Protein 1FC5 (pdb70)

Organism: Escherichia coli (strain K12) (NCBI:txid83333)

InterPro domains:
  IPR001453 MoaB/Mog domain [PF00994] (182-317)
  IPR001453 MoaB/Mog domain [SM00852] (181-318)
  IPR001453 MoaB/Mog domain [TIGR00177] (177-314)
  IPR005110 MoeA, N-terminal and linker domain [PF03453] (8-168)
  IPR005111 MoeA, C-terminal, domain IV [PF03454] (332-404)
  IPR008284 Molybdenum cofactor biosynthesis, conserved site [PS01079] (254-287)
  IPR036135 MoeA, N-terminal and linker domain superfamily [SSF63882] (7-177)
  IPR036425 MoaB/Mog-like domain superfamily [G3DSA:3.40.980.10] (26-328)
  IPR036425 MoaB/Mog-like domain superfamily [SSF53218] (178-321)
  IPR036688 MoeA, C-terminal, domain IV superfamily [G3DSA:2.40.340.10] (329-399)
  IPR036688 MoeA, C-terminal, domain IV superfamily [SSF63867] (328-407)
  IPR038987 Molybdopterin biosynthesis protein MoeA-like [PTHR10192] (6-404)
  IPR038987 Molybdopterin biosynthesis protein MoeA-like [cd00887] (13-391)

Structure (mmCIF, N/CA/C/O backbone):
data_1FC5
#
_entry.id   1FC5
#
_cell.length_a   76.640
_cell.length_b   101.850
_cell.length_c   103.440
_cell.angle_alpha   90.00
_cell.angle_beta   90.00
_cell.angle_gamma   90.00
#
_symmetry.space_group_name_H-M   'P 21 21 21'
#
loop_
_entity.id
_entity.type
_entity.pdbx_description
1 polymer 'MOLYBDOPTERIN BIOSYNTHESIS MOEA PROTEIN'
2 non-polymer 'MAGNESIUM ION'
3 water water
#
loop_
_atom_site.group_PDB
_atom_site.id
_atom_site.type_symbol
_atom_site.label_atom_id
_atom_site.label_alt_id
_atom_site.label_comp_id
_atom_site.label_asym_id
_atom_site.label_entity_id
_atom_site.label_seq_id
_atom_site.pdbx_PDB_ins_code
_atom_site.Cartn_x
_atom_site.Cartn_y
_atom_site.Cartn_z
_atom_site.occupancy
_atom_site.B_iso_or_equiv
_atom_site.auth_seq_id
_atom_site.auth_comp_id
_atom_site.auth_asym_id
_atom_site.auth_atom_id
_atom_site.pdbx_PDB_model_num
ATOM 1 N N . THR A 1 5 ? -4.678 18.544 15.980 1.00 35.76 5 THR A N 1
ATOM 2 C CA . THR A 1 5 ? -5.018 19.453 17.100 1.00 34.58 5 THR A CA 1
ATOM 3 C C . THR A 1 5 ? -5.138 20.888 16.578 1.00 33.73 5 THR A C 1
ATOM 4 O O . THR A 1 5 ? -5.634 21.086 15.455 1.00 32.53 5 THR A O 1
ATOM 8 N N . GLY A 1 6 ? -4.696 21.876 17.363 1.00 32.22 6 GLY A N 1
ATOM 9 C CA . GLY A 1 6 ? -4.796 23.274 16.942 1.00 31.38 6 GLY A CA 1
ATOM 10 C C . GLY A 1 6 ? -3.594 24.167 17.255 1.00 30.10 6 GLY A C 1
ATOM 11 O O . GLY A 1 6 ? -2.746 23.815 18.074 1.00 31.33 6 GLY A O 1
ATOM 12 N N . LEU A 1 7 ? -3.528 25.334 16.612 1.00 28.92 7 LEU A N 1
ATOM 13 C CA . LEU A 1 7 ? -2.415 26.267 16.798 1.00 26.17 7 LEU A CA 1
ATOM 14 C C . LEU A 1 7 ? -2.701 27.492 17.683 1.00 25.92 7 LEU A C 1
ATOM 15 O O . LEU A 1 7 ? -3.717 28.182 17.519 1.00 24.43 7 LEU A O 1
ATOM 28 N N . SER A 1 9 ? -2.448 31.204 19.164 1.00 22.78 9 SER A N 1
ATOM 29 C CA . SER A 1 9 ? -2.267 32.540 18.614 1.00 24.34 9 SER A CA 1
ATOM 30 C C . SER A 1 9 ? -1.049 33.230 19.231 1.00 22.53 9 SER A C 1
ATOM 31 O O . SER A 1 9 ? -0.657 32.936 20.360 1.00 20.42 9 SER A O 1
ATOM 34 N N . LEU A 1 10 ? -0.459 34.156 18.484 1.00 22.54 10 LEU A N 1
ATOM 35 C CA . LEU A 1 10 ? 0.714 34.873 18.967 1.00 24.14 10 LEU A CA 1
ATOM 36 C C . LEU A 1 10 ? 0.444 35.789 20.165 1.00 24.32 10 LEU A C 1
ATOM 37 O O . LEU A 1 10 ? 1.212 35.773 21.131 1.00 23.13 10 LEU A O 1
ATOM 42 N N . ASP A 1 11 ? -0.624 36.586 20.125 1.00 24.87 11 ASP A N 1
ATOM 43 C CA . ASP A 1 11 ? -0.882 37.460 21.265 1.00 26.01 11 ASP A CA 1
ATOM 44 C C . ASP A 1 11 ? -1.263 36.647 22.491 1.00 25.52 11 ASP A C 1
ATOM 45 O O . ASP A 1 11 ? -1.038 37.077 23.622 1.00 25.62 11 ASP A O 1
ATOM 50 N N . THR A 1 12 ? -1.833 35.468 22.266 1.00 24.69 12 THR A N 1
ATOM 51 C CA . THR A 1 12 ? -2.200 34.595 23.368 1.00 23.96 12 THR A CA 1
ATOM 52 C C . THR A 1 12 ? -0.915 34.122 24.044 1.00 22.78 12 THR A C 1
ATOM 53 O O . THR A 1 12 ? -0.760 34.242 25.256 1.00 22.52 12 THR A O 1
ATOM 57 N N . ALA A 1 13 ? 0.001 33.583 23.248 1.00 20.75 13 ALA A N 1
ATOM 58 C CA . ALA A 1 13 ? 1.280 33.110 23.767 1.00 21.26 13 ALA A CA 1
ATOM 59 C C . ALA A 1 13 ? 2.014 34.224 24.515 1.00 21.18 13 ALA A C 1
ATOM 60 O O . ALA A 1 13 ? 2.567 34.010 25.597 1.00 22.18 13 ALA A O 1
ATOM 62 N N . LEU A 1 14 ? 2.002 35.417 23.930 1.00 21.21 14 LEU A N 1
ATOM 63 C CA . LEU A 1 14 ? 2.665 36.578 24.508 1.00 22.97 14 LEU A CA 1
ATOM 64 C C . LEU A 1 14 ? 2.042 36.992 25.850 1.00 24.53 14 LEU A C 1
ATOM 65 O O . LEU A 1 14 ? 2.735 37.067 26.873 1.00 24.74 14 LEU A O 1
ATOM 70 N N . ASN A 1 15 ? 0.738 37.261 25.848 1.00 25.20 15 ASN A N 1
ATOM 71 C CA . ASN A 1 15 ? 0.058 37.667 27.072 1.00 25.77 15 ASN A CA 1
ATOM 72 C C . ASN A 1 15 ? 0.284 36.644 28.187 1.00 25.72 15 ASN A C 1
ATOM 73 O O . ASN A 1 15 ? 0.487 37.002 29.345 1.00 24.60 15 ASN A O 1
ATOM 78 N N . GLU A 1 16 ? 0.257 35.367 27.821 1.00 27.72 16 GLU A N 1
ATOM 79 C CA . GLU A 1 16 ? 0.457 34.279 28.767 1.00 29.07 16 GLU A CA 1
ATOM 80 C C . GLU A 1 16 ? 1.829 34.376 29.434 1.00 29.70 16 GLU A C 1
ATOM 81 O O . GLU A 1 16 ? 1.953 34.244 30.658 1.00 30.57 16 GLU A O 1
ATOM 95 N N . LEU A 1 18 ? 3.924 37.063 29.656 1.00 25.32 18 LEU A N 1
ATOM 96 C CA . LEU A 1 18 ? 4.044 38.284 30.456 1.00 25.14 18 LEU A CA 1
ATOM 97 C C . LEU A 1 18 ? 3.336 38.294 31.815 1.00 25.48 18 LEU A C 1
ATOM 98 O O . LEU A 1 18 ? 3.811 38.926 32.763 1.00 25.38 18 LEU A O 1
ATOM 103 N N . SER A 1 19 ? 2.206 37.604 31.916 1.00 25.12 19 SER A N 1
ATOM 104 C CA . SER A 1 19 ? 1.457 37.571 33.169 1.00 24.15 19 SER A CA 1
ATOM 105 C C . SER A 1 19 ? 2.192 36.819 34.267 1.00 23.78 19 SER A C 1
ATOM 106 O O . SER A 1 19 ? 1.895 36.970 35.446 1.00 23.41 19 SER A O 1
ATOM 109 N N . ARG A 1 20 ? 3.164 36.015 33.872 1.00 24.96 20 ARG A N 1
ATOM 110 C CA . ARG A 1 20 ? 3.900 35.196 34.816 1.00 25.39 20 ARG A CA 1
ATOM 111 C C . ARG A 1 20 ? 5.108 35.836 35.472 1.00 25.16 20 ARG A C 1
ATOM 112 O O . ARG A 1 20 ? 5.541 35.387 36.536 1.00 26.96 20 ARG A O 1
ATOM 120 N N . VAL A 1 21 ? 5.648 36.883 34.858 1.00 24.41 21 VAL A N 1
ATOM 121 C CA . VAL A 1 21 ? 6.850 37.518 35.375 1.00 24.26 21 VAL A CA 1
ATOM 122 C C . VAL A 1 21 ? 6.671 38.778 36.226 1.00 24.47 21 VAL A C 1
ATOM 123 O O . VAL A 1 21 ? 5.619 39.423 36.204 1.00 25.73 21 VAL A O 1
ATOM 127 N N . THR A 1 22 ? 7.720 39.106 36.982 1.00 23.35 22 THR A N 1
ATOM 128 C CA . THR A 1 22 ? 7.742 40.294 37.832 1.00 23.11 22 THR A CA 1
ATOM 129 C C . THR A 1 22 ? 8.930 41.165 37.408 1.00 22.27 22 THR A C 1
ATOM 130 O O . THR A 1 22 ? 10.028 40.660 37.165 1.00 21.68 22 THR A O 1
ATOM 134 N N . PRO A 1 23 ? 8.723 42.482 37.288 1.00 21.74 23 PRO A N 1
ATOM 135 C CA . PRO A 1 23 ? 9.875 43.303 36.889 1.00 21.73 23 PRO A CA 1
ATOM 136 C C . PRO A 1 23 ? 10.882 43.499 38.021 1.00 23.00 23 PRO A C 1
ATOM 137 O O . PRO A 1 23 ? 10.504 43.715 39.168 1.00 24.95 23 PRO A O 1
ATOM 141 N N . LEU A 1 24 ? 12.169 43.415 37.690 1.00 22.21 24 LEU A N 1
ATOM 142 C CA . LEU A 1 24 ? 13.239 43.578 38.673 1.00 20.42 24 LEU A CA 1
ATOM 143 C C . LEU A 1 24 ? 13.124 44.888 39.450 1.00 19.44 24 LEU A C 1
ATOM 144 O O . LEU A 1 24 ? 12.547 45.857 38.960 1.00 19.65 24 LEU A O 1
ATOM 149 N N . THR A 1 25 ? 13.690 44.913 40.654 1.00 17.11 25 THR A N 1
ATOM 150 C CA . THR A 1 25 ? 13.656 46.115 41.481 1.00 17.97 25 THR A CA 1
ATOM 151 C C . THR A 1 25 ? 15.049 46.559 41.928 1.00 16.24 25 THR A C 1
ATOM 152 O O . THR A 1 25 ? 15.216 47.678 42.401 1.00 16.76 25 THR A O 1
ATOM 156 N N . ALA A 1 26 ? 16.044 45.690 41.785 1.00 16.33 26 ALA A N 1
ATOM 157 C CA . ALA A 1 26 ? 17.406 46.037 42.182 1.00 16.90 26 ALA A CA 1
ATOM 158 C C . ALA A 1 26 ? 17.922 47.182 41.304 1.00 16.81 26 ALA A C 1
ATOM 159 O O . ALA A 1 26 ? 17.827 47.132 40.082 1.00 15.32 26 ALA A O 1
ATOM 161 N N . GLN A 1 27 ? 18.470 48.210 41.942 1.00 18.01 27 GLN A N 1
ATOM 162 C CA . GLN A 1 27 ? 18.961 49.390 41.238 1.00 19.20 27 GLN A CA 1
ATOM 163 C C . GLN A 1 27 ? 20.441 49.675 41.453 1.00 19.37 27 GLN A C 1
ATOM 164 O O . GLN A 1 27 ? 21.119 48.964 42.192 1.00 20.33 27 GLN A O 1
ATOM 170 N N . GLU A 1 28 ? 20.920 50.723 40.781 1.00 18.54 28 GLU A N 1
ATOM 171 C CA . GLU A 1 28 ? 22.297 51.193 40.877 1.00 18.95 28 GLU A CA 1
ATOM 172 C C . GLU A 1 28 ? 22.294 52.640 40.371 1.00 18.51 28 GLU A C 1
ATOM 173 O O . GLU A 1 28 ? 21.568 52.969 39.437 1.00 19.15 28 GLU A O 1
ATOM 179 N N . THR A 1 29 ? 23.093 53.505 40.989 1.00 17.49 29 THR A N 1
ATOM 180 C CA . THR A 1 29 ? 23.132 54.909 40.602 1.00 17.31 29 THR A CA 1
ATOM 181 C C . THR A 1 29 ? 24.306 55.240 39.682 1.00 17.98 29 THR A C 1
ATOM 182 O O . THR A 1 29 ? 25.456 54.938 39.997 1.00 17.49 29 THR A O 1
ATOM 186 N N . LEU A 1 30 ? 24.007 55.883 38.553 1.00 17.21 30 LEU A N 1
ATOM 187 C CA . LEU A 1 30 ? 25.030 56.218 37.568 1.00 16.55 30 LEU A CA 1
ATOM 188 C C . LEU A 1 30 ? 24.930 57.623 36.996 1.00 16.10 30 LEU A C 1
ATOM 189 O O . LEU A 1 30 ? 23.837 58.157 36.836 1.00 13.83 30 LEU A O 1
ATOM 194 N N . PRO A 1 31 ? 26.082 58.231 36.665 1.00 14.55 31 PRO A N 1
ATOM 195 C CA . PRO A 1 31 ? 26.108 59.577 36.092 1.00 14.72 31 PRO A CA 1
ATOM 196 C C . PRO A 1 31 ? 25.321 59.565 34.782 1.00 14.86 31 PRO A C 1
ATOM 197 O O . PRO A 1 31 ? 25.227 58.534 34.126 1.00 16.82 31 PRO A O 1
ATOM 201 N N . LEU A 1 32 ? 24.755 60.708 34.413 1.00 14.54 32 LEU A N 1
ATOM 202 C CA . LEU A 1 32 ? 23.927 60.821 33.211 1.00 13.33 32 LEU A CA 1
ATOM 203 C C . LEU A 1 32 ? 24.521 60.330 31.888 1.00 13.51 32 LEU A C 1
ATOM 204 O O . LEU A 1 32 ? 23.846 59.638 31.127 1.00 13.12 32 LEU A O 1
ATOM 209 N N . VAL A 1 33 ? 25.773 60.682 31.612 1.00 11.95 33 VAL A N 1
ATOM 210 C CA . VAL A 1 33 ? 26.411 60.277 30.366 1.00 12.83 33 VAL A CA 1
ATOM 211 C C . VAL A 1 33 ? 26.455 58.756 30.176 1.00 13.23 33 VAL A C 1
ATOM 212 O O . VAL A 1 33 ? 26.616 58.279 29.065 1.00 13.41 33 VAL A O 1
ATOM 216 N N . GLN A 1 34 ? 26.299 58.003 31.261 1.00 13.69 34 GLN A N 1
ATOM 217 C CA . GLN A 1 34 ? 26.322 56.543 31.196 1.00 15.29 34 GLN A CA 1
ATOM 218 C C . GLN A 1 34 ? 24.914 55.929 31.139 1.00 15.36 34 GLN A C 1
ATOM 219 O O . GLN A 1 34 ? 24.777 54.707 31.094 1.00 16.09 34 GLN A O 1
ATOM 225 N N . CYS A 1 35 ? 23.875 56.759 31.106 1.00 13.60 35 CYS A N 1
ATOM 226 C CA . CYS A 1 35 ? 22.508 56.234 31.116 1.00 14.04 35 CYS A CA 1
ATOM 227 C C . CYS A 1 35 ? 21.704 55.980 29.828 1.00 13.30 35 CYS A C 1
ATOM 228 O O . CYS A 1 35 ? 20.539 55.612 29.924 1.00 14.64 35 CYS A O 1
ATOM 231 N N . PHE A 1 36 ? 22.270 56.144 28.635 1.00 13.23 36 PHE A N 1
ATOM 232 C CA . PHE A 1 36 ? 21.449 55.912 27.439 1.00 12.43 36 PHE A CA 1
ATOM 233 C C . PHE A 1 36 ? 20.803 54.528 27.418 1.00 12.92 36 PHE A C 1
ATOM 234 O O . PHE A 1 36 ? 21.489 53.510 27.477 1.00 14.90 36 PHE A O 1
ATOM 242 N N . GLY A 1 37 ? 19.478 54.501 27.330 1.00 13.63 37 GLY A N 1
ATOM 243 C CA . GLY A 1 37 ? 18.754 53.236 27.288 1.00 14.35 37 GLY A CA 1
ATOM 244 C C . GLY A 1 37 ? 18.446 52.560 28.617 1.00 13.98 37 GLY A C 1
ATOM 245 O O . GLY A 1 37 ? 17.763 51.538 28.645 1.00 15.58 37 GLY A O 1
ATOM 246 N N . ARG A 1 38 ? 18.944 53.110 29.721 1.00 15.27 38 ARG A N 1
ATOM 247 C CA . ARG A 1 38 ? 18.688 52.527 31.042 1.00 14.16 38 ARG A CA 1
ATOM 248 C C . ARG A 1 38 ? 17.307 52.957 31.566 1.00 13.52 38 ARG A C 1
ATOM 249 O O . ARG A 1 38 ? 16.782 53.995 31.163 1.00 13.57 38 ARG A O 1
ATOM 257 N N . ILE A 1 39 ? 16.728 52.158 32.460 1.00 15.00 39 ILE A N 1
ATOM 258 C CA . ILE A 1 39 ? 15.394 52.426 33.018 1.00 13.43 39 ILE A CA 1
ATOM 259 C C . ILE A 1 39 ? 15.380 53.083 34.422 1.00 15.12 39 ILE A C 1
ATOM 260 O O . ILE A 1 39 ? 15.962 52.553 35.365 1.00 15.09 39 ILE A O 1
ATOM 265 N N . LEU A 1 40 ? 14.698 54.224 34.551 1.00 15.21 40 LEU A N 1
ATOM 266 C CA . LEU A 1 40 ? 14.601 54.938 35.828 1.00 16.05 40 LEU A CA 1
ATOM 267 C C . LEU A 1 40 ? 13.966 54.081 36.918 1.00 16.55 40 LEU A C 1
ATOM 268 O O . LEU A 1 40 ? 12.860 53.571 36.740 1.00 15.06 40 LEU A O 1
ATOM 273 N N . ALA A 1 41 ? 14.654 53.944 38.048 1.00 15.43 41 ALA A N 1
ATOM 274 C CA . ALA A 1 41 ? 14.140 53.138 39.158 1.00 18.96 41 ALA A CA 1
ATOM 275 C C . ALA A 1 41 ? 13.140 53.875 40.048 1.00 19.52 41 ALA A C 1
ATOM 276 O O . ALA A 1 41 ? 12.360 53.242 40.748 1.00 21.28 41 ALA A O 1
ATOM 278 N N . SER A 1 42 ? 13.170 55.205 40.024 1.00 20.90 42 SER A N 1
ATOM 279 C CA . SER A 1 42 ? 12.265 56.021 40.840 1.00 22.25 42 SER A CA 1
ATOM 280 C C . SER A 1 42 ? 11.933 57.317 40.107 1.00 22.23 42 SER A C 1
ATOM 281 O O . SER A 1 42 ? 12.632 57.696 39.163 1.00 21.69 42 SER A O 1
ATOM 284 N N . ASP A 1 43 ? 10.882 58.006 40.544 1.00 21.41 43 ASP A N 1
ATOM 285 C CA . ASP A 1 43 ? 10.506 59.263 39.902 1.00 22.12 43 ASP A CA 1
ATOM 286 C C . ASP A 1 43 ? 11.597 60.318 40.092 1.00 21.09 43 ASP A C 1
ATOM 287 O O . ASP A 1 43 ? 12.268 60.364 41.128 1.00 20.49 43 ASP A O 1
ATOM 292 N N . VAL A 1 44 ? 11.774 61.163 39.084 1.00 20.27 44 VAL A N 1
ATOM 293 C CA . VAL A 1 44 ? 12.727 62.263 39.176 1.00 18.79 44 VAL A CA 1
ATOM 294 C C . VAL A 1 44 ? 11.885 63.509 39.492 1.00 17.82 44 VAL A C 1
ATOM 295 O O . VAL A 1 44 ? 11.083 63.940 38.671 1.00 16.47 44 VAL A O 1
ATOM 299 N N . VAL A 1 45 ? 12.046 64.049 40.697 1.00 18.26 45 VAL A N 1
ATOM 300 C CA . VAL A 1 45 ? 11.313 65.241 41.135 1.00 19.48 45 VAL A CA 1
ATOM 301 C C . VAL A 1 45 ? 12.280 66.411 41.210 1.00 19.57 45 VAL A C 1
ATOM 302 O O . VAL A 1 45 ? 13.316 66.328 41.863 1.00 21.24 45 VAL A O 1
ATOM 306 N N . SER A 1 46 ? 11.928 67.507 40.555 1.00 18.73 46 SER A N 1
ATOM 307 C CA . SER A 1 46 ? 12.785 68.681 40.513 1.00 17.24 46 SER A CA 1
ATOM 308 C C . SER A 1 46 ? 12.989 69.436 41.819 1.00 17.40 46 SER A C 1
ATOM 309 O O . SER A 1 46 ? 12.035 69.785 42.512 1.00 16.33 46 SER A O 1
ATOM 312 N N . PRO A 1 47 ? 14.255 69.709 42.163 1.00 17.70 47 PRO A N 1
ATOM 313 C CA . PRO A 1 47 ? 14.562 70.445 43.392 1.00 17.60 47 PRO A CA 1
ATOM 314 C C . PRO A 1 47 ? 14.545 71.967 43.131 1.00 16.39 47 PRO A C 1
ATOM 315 O O . PRO A 1 47 ? 14.586 72.757 44.070 1.00 15.69 47 PRO A O 1
ATOM 319 N N . LEU A 1 48 ? 14.466 72.363 41.858 1.00 16.43 48 LEU A N 1
ATOM 320 C CA . LEU A 1 48 ? 14.474 73.783 41.483 1.00 17.72 48 LEU A CA 1
ATOM 321 C C . LEU A 1 48 ? 13.407 74.195 40.479 1.00 17.28 48 LEU A C 1
ATOM 322 O O . LEU A 1 48 ? 12.799 73.356 39.813 1.00 17.61 48 LEU A O 1
ATOM 327 N N . ASP A 1 49 ? 13.188 75.502 40.376 1.00 17.10 49 ASP A N 1
ATOM 328 C CA . ASP A 1 49 ? 12.242 76.047 39.405 1.00 17.14 49 ASP A CA 1
ATOM 329 C C . ASP A 1 49 ? 13.003 76.267 38.095 1.00 15.43 49 ASP A C 1
ATOM 330 O O . ASP A 1 49 ? 14.177 76.650 38.103 1.00 13.11 49 ASP A O 1
ATOM 335 N N . VAL A 1 50 ? 12.333 76.025 36.978 1.00 14.90 50 VAL A N 1
ATOM 336 C CA . VAL A 1 50 ? 12.952 76.222 35.677 1.00 15.91 50 VAL A CA 1
ATOM 337 C C . VAL A 1 50 ? 12.070 77.077 34.758 1.00 15.20 50 VAL A C 1
ATOM 338 O O . VAL A 1 50 ? 10.931 76.715 34.449 1.00 11.08 50 VAL A O 1
ATOM 342 N N . PRO A 1 51 ? 12.591 78.243 34.329 1.00 15.07 51 PRO A N 1
ATOM 343 C CA . PRO A 1 51 ? 13.924 78.729 34.694 1.00 14.84 51 PRO A CA 1
ATOM 344 C C . PRO A 1 51 ? 14.004 79.179 36.149 1.00 15.55 51 PRO A C 1
ATOM 345 O O . PRO A 1 51 ? 12.978 79.353 36.812 1.00 15.82 51 PRO A O 1
ATOM 349 N N . GLY A 1 52 ? 15.229 79.359 36.632 1.00 15.15 52 GLY A N 1
ATOM 350 C CA . GLY A 1 52 ? 15.449 79.767 38.006 1.00 16.13 52 GLY A CA 1
ATOM 351 C C . GLY A 1 52 ? 15.239 81.239 38.321 1.00 16.76 52 GLY A C 1
ATOM 352 O O . GLY A 1 52 ? 15.285 81.620 39.487 1.00 17.40 52 GLY A O 1
ATOM 353 N N . PHE A 1 53 ? 15.022 82.063 37.298 1.00 16.71 53 PHE A N 1
ATOM 354 C CA . PHE A 1 53 ? 14.807 83.498 37.491 1.00 15.62 53 PHE A CA 1
ATOM 355 C C . PHE A 1 53 ? 14.300 84.179 36.217 1.00 15.46 53 PHE A C 1
ATOM 356 O O . PHE A 1 53 ? 14.530 83.692 35.111 1.00 15.79 53 PHE A O 1
ATOM 364 N N . ASP A 1 54 ? 13.599 85.299 36.388 1.00 15.47 54 ASP A N 1
ATOM 365 C CA . ASP A 1 54 ? 13.063 86.074 35.271 1.00 17.56 54 ASP A CA 1
ATOM 366 C C . ASP A 1 54 ? 14.207 86.527 34.365 1.00 18.61 54 ASP A C 1
ATOM 367 O O . ASP A 1 54 ? 15.077 87.285 34.798 1.00 19.54 54 ASP A O 1
ATOM 372 N N . ASN A 1 55 ? 14.209 86.078 33.111 1.00 18.79 55 ASN A N 1
ATOM 373 C CA . ASN A 1 55 ? 15.279 86.450 32.189 1.00 19.16 55 ASN A CA 1
ATOM 374 C C . ASN A 1 55 ? 14.790 86.958 30.831 1.00 20.68 55 ASN A C 1
ATOM 375 O O . ASN A 1 55 ? 13.612 86.840 30.494 1.00 19.47 55 ASN A O 1
ATOM 380 N N . SER A 1 56 ? 15.710 87.528 30.057 1.00 19.76 56 SER A N 1
ATOM 381 C CA . SER A 1 56 ? 15.370 88.058 28.746 1.00 21.81 56 SER A CA 1
ATOM 382 C C . SER A 1 56 ? 15.338 86.976 27.668 1.00 21.84 56 SER A C 1
ATOM 383 O O . SER A 1 56 ? 16.183 86.090 27.645 1.00 21.02 56 SER A O 1
ATOM 386 N N . ALA A 1 57 ? 14.359 87.055 26.777 1.00 23.73 57 ALA A N 1
ATOM 387 C CA . ALA A 1 57 ? 14.240 86.083 25.688 1.00 27.45 57 ALA A CA 1
ATOM 388 C C . ALA A 1 57 ? 14.840 86.628 24.395 1.00 29.95 57 ALA A C 1
ATOM 389 O O . ALA A 1 57 ? 15.035 85.882 23.431 1.00 30.48 57 ALA A O 1
ATOM 399 N N . ASP A 1 59 ? 17.512 89.950 22.463 1.00 33.74 59 ASP A N 1
ATOM 400 C CA . ASP A 1 59 ? 18.577 90.925 22.579 1.00 32.19 59 ASP A CA 1
ATOM 401 C C . ASP A 1 59 ? 17.820 92.225 22.423 1.00 30.81 59 ASP A C 1
ATOM 402 O O . ASP A 1 59 ? 16.975 92.346 21.538 1.00 31.27 59 ASP A O 1
ATOM 407 N N . GLY A 1 60 ? 18.093 93.185 23.298 1.00 28.69 60 GLY A N 1
ATOM 408 C CA . GLY A 1 60 ? 17.400 94.452 23.217 1.00 25.62 60 GLY A CA 1
ATOM 409 C C . GLY A 1 60 ? 17.658 95.357 24.400 1.00 23.47 60 GLY A C 1
ATOM 410 O O . GLY A 1 60 ? 18.782 95.454 24.892 1.00 22.52 60 GLY A O 1
ATOM 411 N N . TYR A 1 61 ? 16.607 96.030 24.842 1.00 21.70 61 TYR A N 1
ATOM 412 C CA . TYR A 1 61 ? 16.696 96.951 25.960 1.00 23.11 61 TYR A CA 1
ATOM 413 C C . TYR A 1 61 ? 15.576 96.657 26.923 1.00 21.94 61 TYR A C 1
ATOM 414 O O . TYR A 1 61 ? 14.457 96.378 26.498 1.00 21.76 61 TYR A O 1
ATOM 423 N N . ALA A 1 62 ? 15.895 96.725 28.213 1.00 21.27 62 ALA A N 1
ATOM 424 C CA . ALA A 1 62 ? 14.932 96.502 29.279 1.00 20.15 62 ALA A CA 1
ATOM 425 C C . ALA A 1 62 ? 14.460 97.873 29.743 1.00 21.81 62 ALA A C 1
ATOM 426 O O . ALA A 1 62 ? 15.272 98.795 29.905 1.00 19.69 62 ALA A O 1
ATOM 428 N N . VAL A 1 63 ? 13.157 98.010 29.976 1.00 22.35 63 VAL A N 1
ATOM 429 C CA . VAL A 1 63 ? 12.607 99.295 30.389 1.00 23.93 63 VAL A CA 1
ATOM 430 C C . VAL A 1 63 ? 11.443 99.219 31.368 1.00 25.22 63 VAL A C 1
ATOM 431 O O . VAL A 1 63 ? 10.928 98.141 31.658 1.00 25.35 63 VAL A O 1
ATOM 435 N N . ARG A 1 64 ? 11.040 100.389 31.865 1.00 26.55 64 ARG A N 1
ATOM 436 C CA . ARG A 1 64 ? 9.901 100.523 32.773 1.00 28.50 64 ARG A CA 1
ATOM 437 C C . ARG A 1 64 ? 8.801 101.193 31.934 1.00 30.29 64 ARG A C 1
ATOM 438 O O . ARG A 1 64 ? 9.066 102.171 31.227 1.00 30.91 64 ARG A O 1
ATOM 446 N N . LEU A 1 65 ? 7.573 100.680 32.007 1.00 32.34 65 LEU A N 1
ATOM 447 C CA . LEU A 1 65 ? 6.467 101.235 31.216 1.00 32.20 65 LEU A CA 1
ATOM 448 C C . LEU A 1 65 ? 6.265 102.740 31.365 1.00 32.46 65 LEU A C 1
ATOM 449 O O . LEU A 1 65 ? 5.986 103.438 30.387 1.00 31.59 65 LEU A O 1
ATOM 454 N N . ALA A 1 66 ? 6.396 103.242 32.588 1.00 33.20 66 ALA A N 1
ATOM 455 C CA . ALA A 1 66 ? 6.236 104.673 32.829 1.00 33.31 66 ALA A CA 1
ATOM 456 C C . ALA A 1 66 ? 7.281 105.507 32.073 1.00 33.75 66 ALA A C 1
ATOM 457 O O . ALA A 1 66 ? 7.072 106.707 31.838 1.00 34.32 66 ALA A O 1
ATOM 459 N N . ASP A 1 67 ? 8.406 104.888 31.701 1.00 32.47 67 ASP A N 1
ATOM 460 C CA . ASP A 1 67 ? 9.457 105.621 30.989 1.00 31.18 67 ASP A CA 1
ATOM 461 C C . ASP A 1 67 ? 9.175 105.722 29.496 1.00 31.90 67 ASP A C 1
ATOM 462 O O . ASP A 1 67 ? 9.555 106.710 28.851 1.00 31.79 67 ASP A O 1
ATOM 467 N N . ILE A 1 68 ? 8.516 104.702 28.945 1.00 31.65 68 ILE A N 1
ATOM 468 C CA . ILE A 1 68 ? 8.170 104.698 27.525 1.00 33.38 68 ILE A CA 1
ATOM 469 C C . ILE A 1 68 ? 7.154 105.822 27.268 1.00 34.31 68 ILE A C 1
ATOM 470 O O . ILE A 1 68 ? 7.305 106.615 26.340 1.00 34.62 68 ILE A O 1
ATOM 475 N N . ALA A 1 69 ? 6.137 105.890 28.122 1.00 35.70 69 ALA A N 1
AT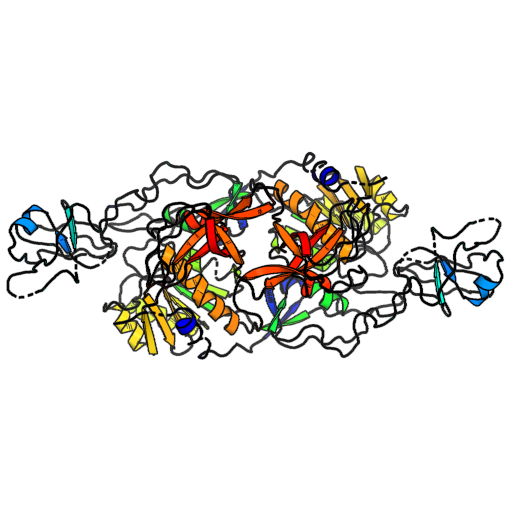OM 476 C CA . ALA A 1 69 ? 5.067 106.886 28.027 1.00 36.83 69 ALA A CA 1
ATOM 477 C C . ALA A 1 69 ? 5.505 108.340 27.778 1.00 37.54 69 ALA A C 1
ATOM 478 O O . ALA A 1 69 ? 4.727 109.135 27.237 1.00 38.53 69 ALA A O 1
ATOM 480 N N . SER A 1 70 ? 6.726 108.700 28.170 1.00 37.18 70 SER A N 1
ATOM 481 C CA . SER A 1 70 ? 7.202 110.072 27.968 1.00 36.66 70 SER A CA 1
ATOM 482 C C . SER A 1 70 ? 7.388 110.448 26.496 1.00 36.44 70 SER A C 1
ATOM 483 O O . SER A 1 70 ? 7.284 111.617 26.125 1.00 37.85 70 SER A O 1
ATOM 486 N N . GLY A 1 71 ? 7.671 109.464 25.653 1.00 36.49 71 GLY A N 1
ATOM 487 C CA . GLY A 1 71 ? 7.882 109.766 24.249 1.00 35.77 71 GLY A CA 1
ATOM 488 C C . GLY A 1 71 ? 9.289 110.292 24.009 1.00 35.89 71 GLY A C 1
ATOM 489 O O . GLY A 1 71 ? 9.718 110.443 22.858 1.00 35.33 71 GLY A O 1
ATOM 490 N N . GLN A 1 72 ? 10.010 110.546 25.105 1.00 35.78 72 GLN A N 1
ATOM 491 C CA . GLN A 1 72 ? 11.383 111.060 25.074 1.00 34.96 72 GLN A CA 1
ATOM 492 C C . GLN A 1 72 ? 12.449 109.950 25.182 1.00 34.68 72 GLN A C 1
ATOM 493 O O . GLN A 1 72 ? 12.271 108.975 25.936 1.00 33.99 72 GLN A O 1
ATOM 499 N N . PRO A 1 73 ? 13.600 110.131 24.481 1.00 33.61 73 PRO A N 1
ATOM 500 C CA . PRO A 1 73 ? 14.769 109.231 24.396 1.00 31.67 73 PRO A CA 1
ATOM 501 C C . PRO A 1 73 ? 15.387 108.860 25.747 1.00 30.54 73 PRO A C 1
ATOM 502 O O . PRO A 1 73 ? 15.711 109.736 26.552 1.00 32.15 73 PRO A O 1
ATOM 506 N N . LEU A 1 74 ? 15.565 107.561 25.981 1.00 28.30 74 LEU A N 1
ATOM 507 C CA . LEU A 1 74 ? 16.125 107.071 27.241 1.00 26.20 74 LEU A CA 1
ATOM 508 C C . LEU A 1 74 ? 17.585 106.615 27.117 1.00 24.12 74 LEU A C 1
ATOM 509 O O . LEU A 1 74 ? 17.891 105.649 26.419 1.00 23.90 74 LEU A O 1
ATOM 514 N N . PRO A 1 75 ? 18.505 107.300 27.805 1.00 23.05 75 PRO A N 1
ATOM 515 C CA . PRO A 1 75 ? 19.904 106.881 27.706 1.00 23.04 75 PRO A CA 1
ATOM 516 C C . PRO A 1 75 ? 20.181 105.540 28.406 1.00 22.57 75 PRO A C 1
ATOM 517 O O . PRO A 1 75 ? 19.528 105.191 29.393 1.00 21.78 75 PRO A O 1
ATOM 521 N N . VAL A 1 76 ? 21.156 104.803 27.879 1.00 21.85 76 VAL A N 1
ATOM 522 C CA . VAL A 1 76 ? 21.554 103.499 28.410 1.00 21.01 76 VAL A CA 1
ATOM 523 C C . VAL A 1 76 ? 22.395 103.612 29.682 1.00 20.62 76 VAL A C 1
ATOM 524 O O . VAL A 1 76 ? 23.571 103.957 29.621 1.00 20.75 76 VAL A O 1
ATOM 528 N N . ALA A 1 77 ? 21.795 103.310 30.827 1.00 18.93 77 ALA A N 1
ATOM 529 C CA . ALA A 1 77 ? 22.512 103.371 32.099 1.00 19.67 77 ALA A CA 1
ATOM 530 C C . ALA A 1 77 ? 23.565 102.263 32.228 1.00 20.69 77 ALA A C 1
ATOM 531 O O . ALA A 1 77 ? 24.532 102.404 32.986 1.00 20.23 77 ALA A O 1
ATOM 533 N N . GLY A 1 78 ? 23.366 101.167 31.499 1.00 20.77 78 GLY A N 1
ATOM 534 C CA . GLY A 1 78 ? 24.296 100.054 31.546 1.00 21.12 78 GLY A CA 1
ATOM 535 C C . GLY A 1 78 ? 23.863 98.907 30.653 1.00 21.14 78 GLY A C 1
ATOM 536 O O . GLY A 1 78 ? 22.845 99.000 29.970 1.00 20.22 78 GLY A O 1
ATOM 537 N N . LYS A 1 79 ? 24.638 97.824 30.653 1.00 22.40 79 LYS A N 1
ATOM 538 C CA . LYS A 1 79 ? 24.324 96.650 29.841 1.00 23.52 79 LYS A CA 1
ATOM 539 C C . LYS A 1 79 ? 24.411 95.360 30.675 1.00 23.53 79 LYS A C 1
ATOM 540 O O . LYS A 1 79 ? 25.308 95.197 31.492 1.00 22.48 79 LYS A O 1
ATOM 546 N N . SER A 1 80 ? 23.474 94.443 30.448 1.00 24.00 80 SER A N 1
ATOM 547 C CA . SER A 1 80 ? 23.413 93.182 31.192 1.00 24.29 80 SER A CA 1
ATOM 548 C C . SER A 1 80 ? 23.644 91.903 30.344 1.00 23.10 80 SER A C 1
ATOM 549 O O . SER A 1 80 ? 22.946 91.664 29.361 1.00 21.49 80 SER A O 1
ATOM 552 N N . PHE A 1 81 ? 24.620 91.083 30.733 1.00 25.21 81 PHE A N 1
ATOM 553 C CA . PHE A 1 81 ? 24.909 89.838 29.999 1.00 26.88 81 PHE A CA 1
ATOM 554 C C . PHE A 1 81 ? 24.638 88.618 30.879 1.00 25.41 81 PHE A C 1
ATOM 555 O O . PHE A 1 81 ? 24.676 88.713 32.098 1.00 24.34 81 PHE A O 1
ATOM 563 N N . ALA A 1 82 ? 24.383 87.472 30.255 1.00 25.30 82 ALA A N 1
ATOM 564 C CA . ALA A 1 82 ? 24.118 86.236 30.998 1.00 26.22 82 ALA A CA 1
ATOM 565 C C . ALA A 1 82 ? 25.310 85.848 31.870 1.00 26.47 82 ALA A C 1
ATOM 566 O O . ALA A 1 82 ? 25.143 85.326 32.976 1.00 26.57 82 ALA A O 1
ATOM 568 N N . GLY A 1 83 ? 26.511 86.105 31.365 1.00 25.95 83 GLY A N 1
ATOM 569 C CA . GLY A 1 83 ? 27.711 85.779 32.115 1.00 27.41 83 GLY A CA 1
ATOM 570 C C . GLY A 1 83 ? 28.011 86.812 33.188 1.00 29.16 83 GLY A C 1
ATOM 571 O O . GLY A 1 83 ? 28.693 86.511 34.175 1.00 30.02 83 GLY A O 1
ATOM 572 N N . GLN A 1 84 ? 27.512 88.032 33.000 1.00 28.54 84 GLN A N 1
ATOM 573 C CA . GLN A 1 84 ? 27.727 89.097 33.978 1.00 28.66 84 GLN A CA 1
ATOM 574 C C . GLN A 1 84 ? 26.565 90.079 34.024 1.00 25.73 84 GLN A C 1
ATOM 575 O O . GLN A 1 84 ? 26.529 91.051 33.270 1.00 24.65 84 GLN A O 1
ATOM 581 N N . PRO A 1 85 ? 25.588 89.831 34.910 1.00 24.68 85 PRO A N 1
ATOM 582 C CA . PRO A 1 85 ? 24.437 90.734 35.012 1.00 23.76 85 PRO A CA 1
ATOM 583 C C . PRO A 1 85 ? 24.802 92.125 35.531 1.00 24.12 85 PRO A C 1
ATOM 584 O O . PRO A 1 85 ? 25.812 92.307 36.208 1.00 23.29 85 PRO A O 1
ATOM 588 N N . TYR A 1 86 ? 23.972 93.105 35.202 1.00 24.33 86 TYR A N 1
ATOM 589 C CA . TYR A 1 86 ? 24.202 94.472 35.642 1.00 25.01 86 TYR A CA 1
ATOM 590 C C . TYR A 1 86 ? 23.693 94.648 37.073 1.00 25.22 86 TYR A C 1
ATOM 591 O O . TYR A 1 86 ? 22.621 94.154 37.426 1.00 25.76 86 TYR A O 1
ATOM 600 N N . HIS A 1 87 ? 24.470 95.347 37.893 1.00 25.92 87 HIS A N 1
ATOM 601 C CA . HIS A 1 87 ? 24.082 95.618 39.276 1.00 26.56 87 HIS A CA 1
ATOM 602 C C . HIS A 1 87 ? 24.345 97.081 39.636 1.00 26.81 87 HIS A C 1
ATOM 603 O O . HIS A 1 87 ? 24.326 97.452 40.810 1.00 26.81 87 HIS A O 1
ATOM 610 N N . GLY A 1 88 ? 24.577 97.908 38.616 1.00 26.11 88 GLY A N 1
ATOM 611 C CA . GLY A 1 88 ? 24.824 99.322 38.844 1.00 26.21 88 GLY A CA 1
ATOM 612 C C . GLY A 1 88 ? 23.552 100.115 39.103 1.00 27.43 88 GLY A C 1
ATOM 613 O O . GLY A 1 88 ? 22.486 99.541 39.349 1.00 26.03 88 GLY A O 1
ATOM 614 N N . GLU A 1 89 ? 23.652 101.442 39.052 1.00 28.82 89 GLU A N 1
ATOM 615 C CA . GLU A 1 89 ? 22.487 102.291 39.290 1.00 29.98 89 GLU A CA 1
ATOM 616 C C . GLU A 1 89 ? 21.596 102.312 38.049 1.00 28.68 89 GLU A C 1
ATOM 617 O O . GLU A 1 89 ? 22.095 102.296 36.924 1.00 28.35 89 GLU A O 1
ATOM 623 N N . TRP A 1 90 ? 20.282 102.333 38.255 1.00 27.01 90 TRP A N 1
ATOM 624 C CA . TRP A 1 90 ? 19.331 102.389 37.147 1.00 26.62 90 TRP A CA 1
ATOM 625 C C . TRP A 1 90 ? 18.367 103.532 37.460 1.00 27.34 90 TRP A C 1
ATOM 626 O O . TRP A 1 90 ? 17.212 103.315 37.847 1.00 24.84 90 TRP A O 1
ATOM 637 N N . PRO A 1 91 ? 18.843 104.776 37.296 1.00 27.85 91 PRO A N 1
ATOM 638 C CA . PRO A 1 91 ? 18.023 105.954 37.569 1.00 28.36 91 PRO A CA 1
ATOM 639 C C . PRO A 1 91 ? 16.791 106.048 36.683 1.00 28.76 91 PRO A C 1
ATOM 640 O O . PRO A 1 91 ? 16.716 105.412 35.623 1.00 28.44 91 PRO A O 1
ATOM 644 N N . ALA A 1 92 ? 15.825 106.839 37.138 1.00 28.01 92 ALA A N 1
ATOM 645 C CA . ALA A 1 92 ? 14.586 107.049 36.407 1.00 28.45 92 ALA A CA 1
ATOM 646 C C . ALA A 1 92 ? 14.868 107.641 35.033 1.00 28.46 92 ALA A C 1
ATOM 647 O O . ALA A 1 92 ? 15.862 108.345 34.844 1.00 29.62 92 ALA A O 1
ATOM 649 N N . GLY A 1 93 ? 13.991 107.349 34.077 1.00 27.84 93 GLY A N 1
ATOM 650 C CA . GLY A 1 93 ? 14.153 107.863 32.727 1.00 26.78 93 GLY A CA 1
ATOM 651 C C . GLY A 1 93 ? 15.268 107.242 31.901 1.00 26.02 93 GLY A C 1
ATOM 652 O O . GLY A 1 93 ? 15.685 107.818 30.888 1.00 25.15 93 GLY A O 1
ATOM 653 N N . THR A 1 94 ? 15.746 106.070 32.310 1.00 24.24 94 THR A N 1
ATOM 654 C CA . THR A 1 94 ? 16.822 105.402 31.584 1.00 23.11 94 THR A CA 1
ATOM 655 C C . THR A 1 94 ? 16.512 103.932 31.290 1.00 22.64 94 THR A C 1
ATOM 656 O O . THR A 1 94 ? 15.622 103.341 31.893 1.00 23.39 94 THR A O 1
ATOM 660 N N . CYS A 1 95 ? 17.259 103.349 30.358 1.00 21.79 95 CYS A N 1
ATOM 661 C CA . CYS A 1 95 ? 17.063 101.951 29.986 1.00 21.34 95 CYS A CA 1
ATOM 662 C C . CYS A 1 95 ? 18.359 101.152 30.113 1.00 20.84 95 CYS A C 1
ATOM 663 O O . CYS A 1 95 ? 19.428 101.715 30.363 1.00 20.46 95 CYS A O 1
ATOM 666 N N . ILE A 1 96 ? 18.256 99.839 29.927 1.00 19.89 96 ILE A N 1
ATOM 667 C CA . ILE A 1 96 ? 19.410 98.955 30.044 1.00 20.18 96 ILE A CA 1
ATOM 668 C C . ILE A 1 96 ? 19.540 97.998 28.852 1.00 19.85 96 ILE A C 1
ATOM 669 O O . ILE A 1 96 ? 18.572 97.327 28.474 1.00 19.81 96 ILE A O 1
ATOM 674 N N . ARG A 1 97 ? 20.729 97.959 28.253 1.00 20.66 97 ARG A N 1
ATOM 675 C CA . ARG A 1 97 ? 20.986 97.074 27.121 1.00 21.93 97 ARG A CA 1
ATOM 676 C C . ARG A 1 97 ? 21.108 95.672 27.692 1.00 21.70 97 ARG A C 1
ATOM 677 O O . ARG A 1 97 ? 21.972 95.401 28.527 1.00 20.21 97 ARG A O 1
ATOM 685 N N . ILE A 1 98 ? 20.240 94.783 27.228 1.00 22.26 98 ILE A N 1
ATOM 686 C CA . ILE A 1 98 ? 20.197 93.417 27.730 1.00 23.30 98 ILE A CA 1
ATOM 687 C C . ILE A 1 98 ? 20.285 92.342 26.641 1.00 26.02 98 ILE A C 1
ATOM 688 O O . ILE A 1 98 ? 19.729 92.488 25.550 1.00 26.55 98 ILE A O 1
ATOM 701 N N . THR A 1 100 ? 20.194 87.980 25.414 1.00 30.33 100 THR A N 1
ATOM 702 C CA . THR A 1 100 ? 19.401 86.759 25.558 1.00 29.45 100 THR A CA 1
ATOM 703 C C . THR A 1 100 ? 19.825 85.912 26.756 1.00 28.63 100 THR A C 1
ATOM 704 O O . THR A 1 100 ? 20.975 85.497 26.849 1.00 30.18 100 THR A O 1
ATOM 708 N N . GLY A 1 101 ? 18.899 85.651 27.672 1.00 27.68 101 GLY A N 1
ATOM 709 C CA . GLY A 1 101 ? 19.228 84.826 28.824 1.00 25.67 101 GLY A CA 1
ATOM 710 C C . GLY A 1 101 ? 19.622 85.588 30.068 1.00 24.83 101 GLY A C 1
ATOM 711 O O . GLY A 1 101 ? 19.569 85.051 31.180 1.00 24.34 101 GLY A O 1
ATOM 712 N N . ALA A 1 102 ? 20.022 86.841 29.884 1.00 22.61 102 ALA A N 1
ATOM 713 C CA . ALA A 1 102 ? 20.427 87.673 31.004 1.00 20.81 102 ALA A CA 1
ATOM 714 C C . ALA A 1 102 ? 19.220 87.885 31.902 1.00 19.37 102 ALA A C 1
ATOM 715 O O . ALA A 1 102 ? 18.101 87.975 31.420 1.00 19.56 102 ALA A O 1
ATOM 717 N N . PRO A 1 103 ? 19.431 87.942 33.225 1.00 18.29 103 PRO A N 1
ATOM 718 C CA . PRO A 1 103 ? 18.285 88.154 34.114 1.00 17.44 103 PRO A CA 1
ATOM 719 C C . PRO A 1 103 ? 17.792 89.591 33.963 1.00 19.39 103 PRO A C 1
ATOM 720 O O . PRO A 1 103 ? 18.571 90.483 33.620 1.00 17.71 103 PRO A O 1
ATOM 724 N N . VAL A 1 104 ? 16.503 89.812 34.197 1.00 17.85 104 VAL A N 1
ATOM 725 C CA . VAL A 1 104 ? 15.946 91.145 34.067 1.00 19.63 104 VAL A CA 1
ATOM 726 C C . VAL A 1 104 ? 16.310 92.001 35.279 1.00 21.41 104 VAL A C 1
ATOM 727 O O . VAL A 1 104 ? 16.426 91.498 36.395 1.00 22.08 104 VAL A O 1
ATOM 731 N N . PRO A 1 105 ? 16.513 93.307 35.064 1.00 22.23 105 PRO A N 1
ATOM 732 C CA . PRO A 1 105 ? 16.878 94.249 36.128 1.00 23.63 105 PRO A CA 1
ATOM 733 C C . PRO A 1 105 ? 15.805 94.462 37.176 1.00 25.21 105 PRO A C 1
ATOM 734 O O . PRO A 1 105 ? 14.645 94.117 36.976 1.00 23.58 105 PRO A O 1
ATOM 738 N N . GLU A 1 106 ? 16.232 95.046 38.290 1.00 29.44 106 GLU A N 1
ATOM 739 C CA . GLU A 1 106 ? 15.384 95.384 39.432 1.00 32.14 106 GLU A CA 1
ATOM 740 C C . GLU A 1 106 ? 13.898 95.412 39.063 1.00 32.21 106 GLU A C 1
ATOM 741 O O . GLU A 1 106 ? 13.228 94.377 39.083 1.00 34.48 106 GLU A O 1
ATOM 747 N N . GLY A 1 107 ? 13.386 96.584 38.700 1.00 30.87 107 GLY A N 1
ATOM 748 C CA . GLY A 1 107 ? 11.974 96.688 38.355 1.00 29.73 107 GLY A CA 1
ATOM 749 C C . GLY A 1 107 ? 11.599 96.675 36.878 1.00 29.19 107 GLY A C 1
ATOM 750 O O . GLY A 1 107 ? 10.685 97.395 36.458 1.00 28.03 107 GLY A O 1
ATOM 751 N N . CYS A 1 108 ? 12.274 95.854 36.080 1.00 27.59 108 CYS A N 1
ATOM 752 C CA . CYS A 1 108 ? 11.950 95.796 34.655 1.00 27.39 108 CYS A CA 1
ATOM 753 C C . CYS A 1 108 ? 10.527 95.286 34.405 1.00 28.12 108 CYS A C 1
ATOM 754 O O . CYS A 1 108 ? 10.014 94.442 35.145 1.00 27.69 108 CYS A O 1
ATOM 757 N N . GLU A 1 109 ? 9.890 95.806 33.360 1.00 27.35 109 GLU A N 1
ATOM 758 C CA . GLU A 1 109 ? 8.533 95.397 33.029 1.00 26.45 109 GLU A CA 1
ATOM 759 C C . GLU A 1 109 ? 8.388 94.816 31.634 1.00 25.39 109 GLU A C 1
ATOM 760 O O . GLU A 1 109 ? 7.352 94.246 31.302 1.00 25.37 109 GLU A O 1
ATOM 766 N N . ALA A 1 110 ? 9.419 94.955 30.812 1.00 23.78 110 ALA A N 1
ATOM 767 C CA . ALA A 1 110 ? 9.348 94.434 29.454 1.00 22.82 110 ALA A CA 1
ATOM 768 C C . ALA A 1 110 ? 10.680 94.586 28.750 1.00 23.45 110 ALA A C 1
ATOM 769 O O . ALA A 1 110 ? 11.522 95.375 29.177 1.00 22.43 110 ALA A O 1
ATOM 771 N N . VAL A 1 111 ? 10.864 93.822 27.676 1.00 23.70 111 VAL A N 1
ATOM 772 C CA . VAL A 1 111 ? 12.089 93.873 26.878 1.00 24.91 111 VAL A CA 1
ATOM 773 C C . VAL A 1 111 ? 11.727 94.178 25.422 1.00 26.20 111 VAL A C 1
ATOM 774 O O . VAL A 1 111 ? 10.840 93.546 24.844 1.00 26.21 111 VAL A O 1
ATOM 778 N N . VAL A 1 112 ? 12.414 95.145 24.827 1.00 26.00 112 VAL A N 1
ATOM 779 C CA . VAL A 1 112 ? 12.135 95.508 23.452 1.00 26.40 112 VAL A CA 1
ATOM 780 C C . VAL A 1 112 ? 13.245 95.075 22.505 1.00 28.90 112 VAL A C 1
ATOM 781 O O . VAL A 1 112 ? 14.433 95.221 22.811 1.00 27.80 112 VAL A O 1
ATOM 793 N N . GLN A 1 114 ? 15.916 94.907 19.527 1.00 33.50 114 GLN A N 1
ATOM 794 C CA . GLN A 1 114 ? 16.863 95.902 19.050 1.00 34.28 114 GLN A CA 1
ATOM 795 C C . GLN A 1 114 ? 16.324 96.517 17.747 1.00 34.53 114 GLN A C 1
ATOM 796 O O . GLN A 1 114 ? 16.610 97.676 17.407 1.00 32.82 114 GLN A O 1
ATOM 802 N N . GLU A 1 115 ? 15.517 95.730 17.042 1.00 33.98 115 GLU A N 1
ATOM 803 C CA . GLU A 1 115 ? 14.922 96.142 15.778 1.00 33.43 115 GLU A CA 1
ATOM 804 C C . GLU A 1 115 ? 13.833 97.213 15.889 1.00 32.06 115 GLU A C 1
ATOM 805 O O . GLU A 1 115 ? 13.654 98.014 14.965 1.00 29.90 115 GLU A O 1
ATOM 811 N N . GLN A 1 116 ? 13.105 97.236 17.003 1.00 29.89 116 GLN A N 1
ATOM 812 C CA . GLN A 1 116 ? 12.032 98.217 17.156 1.00 29.89 116 GLN A CA 1
ATOM 813 C C . GLN A 1 116 ? 12.450 99.396 18.005 1.00 29.34 116 GLN A C 1
ATOM 814 O O . GLN A 1 116 ? 11.723 99.819 18.901 1.00 30.17 116 GLN A O 1
ATOM 820 N N . THR A 1 117 ? 13.630 99.929 17.714 1.00 29.77 117 THR A N 1
ATOM 821 C CA . THR A 1 117 ? 14.157 101.073 18.450 1.00 30.04 117 THR A CA 1
ATOM 822 C C . THR A 1 117 ? 15.011 101.924 17.510 1.00 29.70 117 THR A C 1
ATOM 823 O O . THR A 1 117 ? 15.543 101.432 16.510 1.00 29.95 117 THR A O 1
ATOM 827 N N . GLU A 1 118 ? 15.141 103.199 17.844 1.00 29.67 118 GLU A N 1
ATOM 828 C CA . GLU A 1 118 ? 15.945 104.111 17.049 1.00 31.14 118 GLU A CA 1
ATOM 829 C C . GLU A 1 118 ? 16.917 104.866 17.960 1.00 31.23 118 GLU A C 1
ATOM 830 O O . GLU A 1 118 ? 16.527 105.395 19.014 1.00 30.51 118 GLU A O 1
ATOM 836 N N . GLN A 1 119 ? 18.184 104.898 17.554 1.00 31.11 119 GLN A N 1
ATOM 837 C CA . GLN A 1 119 ? 19.213 105.587 18.318 1.00 32.10 119 GLN A CA 1
ATOM 838 C C . GLN A 1 119 ? 19.061 107.105 18.175 1.00 33.26 119 GLN A C 1
ATOM 839 O O . GLN A 1 119 ? 19.003 107.628 17.066 1.00 32.98 119 GLN A O 1
ATOM 853 N N . ASP A 1 121 ? 20.252 111.156 19.713 1.00 33.89 121 ASP A N 1
ATOM 854 C CA . ASP A 1 121 ? 21.460 111.783 20.154 1.00 34.62 121 ASP A CA 1
ATOM 855 C C . ASP A 1 121 ? 21.336 111.811 21.670 1.00 32.92 121 ASP A C 1
ATOM 856 O O . ASP A 1 121 ? 20.555 112.582 22.215 1.00 34.37 121 ASP A O 1
ATOM 861 N N . ASN A 1 122 ? 22.073 110.929 22.341 1.00 29.97 122 ASN A N 1
ATOM 862 C CA . ASN A 1 122 ? 22.064 110.842 23.800 1.00 27.60 122 ASN A CA 1
ATOM 863 C C . ASN A 1 122 ? 20.896 110.045 24.413 1.00 26.56 122 ASN A C 1
ATOM 864 O O . ASN A 1 122 ? 20.536 110.280 25.571 1.00 26.54 122 ASN A O 1
ATOM 869 N N . GLY A 1 123 ? 20.313 109.110 23.659 1.00 23.49 123 GLY A N 1
ATOM 870 C CA . GLY A 1 123 ? 19.208 108.313 24.190 1.00 24.10 123 GLY A CA 1
ATOM 871 C C . GLY A 1 123 ? 18.522 107.403 23.175 1.00 24.16 123 GLY A C 1
ATOM 872 O O . GLY A 1 123 ? 18.735 107.550 21.978 1.00 24.82 123 GLY A O 1
ATOM 873 N N . VAL A 1 124 ? 17.688 106.473 23.640 1.00 23.18 124 VAL A N 1
ATOM 874 C CA . VAL A 1 124 ? 16.992 105.543 22.742 1.00 23.77 124 VAL A CA 1
ATOM 875 C C . VAL A 1 124 ? 15.473 105.734 22.719 1.00 24.69 124 VAL A C 1
ATOM 876 O O . VAL A 1 124 ? 14.831 105.845 23.762 1.00 25.02 124 VAL A O 1
ATOM 880 N N . ARG A 1 125 ? 14.907 105.770 21.516 1.00 26.70 125 ARG A N 1
ATOM 881 C CA . ARG A 1 125 ? 13.465 105.932 21.359 1.00 28.69 125 ARG A CA 1
ATOM 882 C C . ARG A 1 125 ? 12.872 104.628 20.809 1.00 27.98 125 ARG A C 1
ATOM 883 O O . ARG A 1 125 ? 13.471 103.972 19.952 1.00 24.56 125 ARG A O 1
ATOM 891 N N . PHE A 1 126 ? 11.690 104.261 21.294 1.00 29.63 126 PHE A N 1
ATOM 892 C CA . PHE A 1 126 ? 11.073 103.015 20.862 1.00 30.86 126 PHE A CA 1
ATOM 893 C C . PHE A 1 126 ? 9.866 103.130 19.923 1.00 32.13 126 PHE A C 1
ATOM 894 O O . PHE A 1 126 ? 8.868 103.791 20.234 1.00 31.45 126 PHE A O 1
ATOM 902 N N . THR A 1 127 ? 9.968 102.451 18.781 1.00 33.45 127 THR A N 1
ATOM 903 C CA . THR A 1 127 ? 8.922 102.463 17.750 1.00 35.94 127 THR A CA 1
ATOM 904 C C . THR A 1 127 ? 8.016 101.224 17.783 1.00 35.93 127 THR A C 1
ATOM 905 O O . THR A 1 127 ? 8.455 100.120 17.456 1.00 38.88 127 THR A O 1
ATOM 909 N N . ALA A 1 128 ? 6.753 101.424 18.148 1.00 35.37 128 ALA A N 1
ATOM 910 C CA . ALA A 1 128 ? 5.738 100.358 18.259 1.00 35.10 128 ALA A CA 1
ATOM 911 C C . ALA A 1 128 ? 5.375 100.264 19.730 1.00 34.02 128 ALA A C 1
ATOM 912 O O . ALA A 1 128 ? 6.186 100.620 20.589 1.00 34.37 128 ALA A O 1
ATOM 914 N N . GLU A 1 129 ? 4.171 99.800 20.042 1.00 33.91 129 GLU A N 1
ATOM 915 C CA . GLU A 1 129 ? 3.814 99.734 21.449 1.00 34.59 129 GLU A CA 1
ATOM 916 C C . GLU A 1 129 ? 4.507 98.615 22.203 1.00 32.56 129 GLU A C 1
ATOM 917 O O . GLU A 1 129 ? 4.978 97.633 21.622 1.00 31.35 129 GLU A O 1
ATOM 923 N N . VAL A 1 130 ? 4.558 98.792 23.513 1.00 31.54 130 VAL A N 1
ATOM 924 C CA . VAL A 1 130 ? 5.211 97.858 24.407 1.00 31.78 130 VAL A CA 1
ATOM 925 C C . VAL A 1 130 ? 4.214 97.338 25.428 1.00 31.51 130 VAL A C 1
ATOM 926 O O . VAL A 1 130 ? 3.597 98.116 26.165 1.00 31.10 130 VAL A O 1
ATOM 930 N N . ARG A 1 131 ? 4.066 96.019 25.467 1.00 30.58 131 ARG A N 1
ATOM 931 C CA . ARG A 1 131 ? 3.146 95.388 26.401 1.00 31.08 131 ARG A CA 1
ATOM 932 C C . ARG A 1 131 ? 3.888 94.805 27.597 1.00 29.96 131 ARG A C 1
ATOM 933 O O . ARG A 1 131 ? 5.017 94.316 27.471 1.00 29.23 131 ARG A O 1
ATOM 941 N N . SER A 1 132 ? 3.252 94.875 28.762 1.00 28.37 132 SER A N 1
ATOM 942 C CA . SER A 1 132 ? 3.830 94.322 29.979 1.00 27.11 132 SER A CA 1
ATOM 943 C C . SER A 1 132 ? 4.196 92.856 29.706 1.00 26.33 132 SER A C 1
ATOM 944 O O . SER A 1 132 ? 3.419 92.117 29.094 1.00 25.47 132 SER A O 1
ATOM 947 N N . GLY A 1 133 ? 5.393 92.460 30.130 1.00 25.04 133 GLY A N 1
ATOM 948 C CA . GLY A 1 133 ? 5.845 91.090 29.962 1.00 24.09 133 GLY A CA 1
ATOM 949 C C . GLY A 1 133 ? 6.430 90.632 28.633 1.00 23.69 133 GLY A C 1
ATOM 950 O O . GLY A 1 133 ? 6.846 89.478 28.528 1.00 24.13 133 GLY A O 1
ATOM 951 N N . GLN A 1 134 ? 6.493 91.497 27.625 1.00 23.11 134 GLN A N 1
ATOM 952 C CA . GLN A 1 134 ? 7.017 91.069 26.327 1.00 23.26 134 GLN A CA 1
ATOM 953 C C . GLN A 1 134 ? 8.493 90.696 26.350 1.00 22.43 134 GLN A C 1
ATOM 954 O O . GLN A 1 134 ? 9.317 91.394 26.941 1.00 21.50 134 GLN A O 1
ATOM 960 N N . ASN A 1 135 ? 8.805 89.580 25.697 1.00 22.77 135 ASN A N 1
ATOM 961 C CA . ASN A 1 135 ? 10.162 89.041 25.605 1.00 24.73 135 ASN A CA 1
ATOM 962 C C . ASN A 1 135 ? 10.801 88.737 26.960 1.00 25.35 135 ASN A C 1
ATOM 963 O O . ASN A 1 135 ? 12.013 88.887 27.137 1.00 26.09 135 ASN A O 1
ATOM 968 N N . ILE A 1 136 ? 9.979 88.299 27.908 1.00 25.39 136 ILE A N 1
ATOM 969 C CA . ILE A 1 136 ? 10.448 87.957 29.251 1.00 24.94 136 ILE A CA 1
ATOM 970 C C . ILE A 1 136 ? 9.969 86.558 29.670 1.00 24.76 136 ILE A C 1
ATOM 971 O O . ILE A 1 136 ? 8.773 86.346 29.846 1.00 23.81 136 ILE A O 1
ATOM 976 N N . ARG A 1 137 ? 10.899 85.614 29.825 1.00 24.53 137 ARG A N 1
ATOM 977 C CA . ARG A 1 137 ? 10.558 84.253 30.245 1.00 24.06 137 ARG A CA 1
ATOM 978 C C . ARG A 1 137 ? 10.588 84.235 31.778 1.00 23.64 137 ARG A C 1
ATOM 979 O O . ARG A 1 137 ? 11.612 84.547 32.388 1.00 25.22 137 ARG A O 1
ATOM 987 N N . ARG A 1 138 ? 9.461 83.880 32.392 1.00 21.69 138 ARG A N 1
ATOM 988 C CA . ARG A 1 138 ? 9.314 83.889 33.854 1.00 21.14 138 ARG A CA 1
ATOM 989 C C . ARG A 1 138 ? 9.791 82.670 34.654 1.00 19.74 138 ARG A C 1
ATOM 990 O O . ARG A 1 138 ? 9.785 81.543 34.166 1.00 20.51 138 ARG A O 1
ATOM 998 N N . ARG A 1 139 ? 10.183 82.924 35.902 1.00 18.93 139 ARG A N 1
ATOM 999 C CA . ARG A 1 139 ? 10.646 81.883 36.820 1.00 18.19 139 ARG A CA 1
ATOM 1000 C C . ARG A 1 139 ? 9.567 80.842 37.060 1.00 18.27 139 ARG A C 1
ATOM 1001 O O . ARG A 1 139 ? 8.480 81.166 37.542 1.00 18.34 139 ARG A O 1
ATOM 1009 N N . GLY A 1 140 ? 9.873 79.596 36.711 1.00 18.42 140 GLY A N 1
ATOM 1010 C CA . GLY A 1 140 ? 8.934 78.509 36.906 1.00 17.43 140 GLY A CA 1
ATOM 1011 C C . GLY A 1 140 ? 7.925 78.246 35.801 1.00 18.89 140 GLY A C 1
ATOM 1012 O O . GLY A 1 140 ? 7.161 77.289 35.905 1.00 22.35 140 GLY A O 1
ATOM 1013 N N . GLU A 1 141 ? 7.903 79.054 34.745 0.50 16.02 141 GLU A N 1
ATOM 1014 C CA . GLU A 1 141 ? 6.930 78.827 33.680 0.50 15.86 141 GLU A CA 1
ATOM 1015 C C . GLU A 1 141 ? 7.068 77.471 32.991 0.50 16.54 141 GLU A C 1
ATOM 1016 O O . GLU A 1 141 ? 6.096 76.948 32.453 0.50 15.72 141 GLU A O 1
ATOM 1022 N N . ASP A 1 142 ? 8.268 76.899 33.007 1.00 18.04 142 ASP A N 1
ATOM 1023 C CA . ASP A 1 142 ? 8.485 75.602 32.376 1.00 20.69 142 ASP A CA 1
ATOM 1024 C C . ASP A 1 142 ? 8.354 74.400 33.320 1.00 20.77 142 ASP A C 1
ATOM 1025 O O . ASP A 1 142 ? 7.747 73.391 32.972 1.00 20.71 142 ASP A O 1
ATOM 1030 N N . ILE A 1 143 ? 8.920 74.515 34.514 1.00 20.41 143 ILE A N 1
ATOM 1031 C CA . ILE A 1 143 ? 8.887 73.435 35.493 1.00 18.55 143 ILE A CA 1
ATOM 1032 C C . ILE A 1 143 ? 8.830 73.979 36.915 1.00 18.19 143 ILE A C 1
ATOM 1033 O O . ILE A 1 143 ? 9.559 74.903 37.270 1.00 16.92 143 ILE A O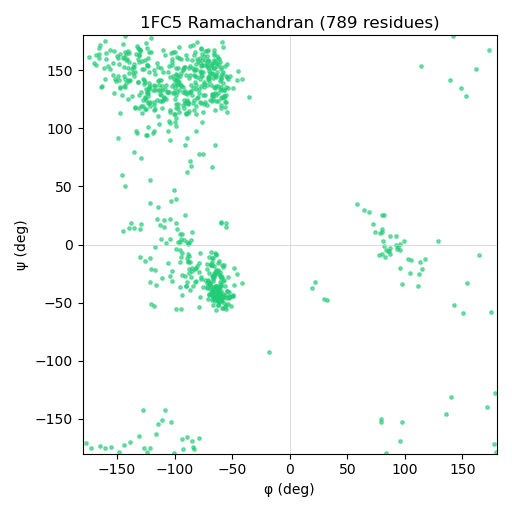 1
ATOM 1038 N N . SER A 1 144 ? 7.972 73.384 37.731 1.00 18.63 144 SER A N 1
ATOM 1039 C CA . SER A 1 144 ? 7.828 73.798 39.121 1.00 19.07 144 SER A CA 1
ATOM 1040 C C . SER A 1 144 ? 8.653 72.918 40.056 1.00 17.89 144 SER A C 1
ATOM 1041 O O . SER A 1 144 ? 8.704 71.704 39.902 1.00 16.68 144 SER A O 1
ATOM 1044 N N . ALA A 1 145 ? 9.306 73.540 41.028 1.00 18.62 145 ALA A N 1
ATOM 1045 C CA . ALA A 1 145 ? 10.094 72.786 41.990 1.00 18.90 145 ALA A CA 1
ATOM 1046 C C . ALA A 1 145 ? 9.093 71.932 42.762 1.00 19.52 145 ALA A C 1
ATOM 1047 O O . ALA A 1 145 ? 8.037 72.423 43.161 1.00 20.36 145 ALA A O 1
ATOM 1049 N N . GLY A 1 146 ? 9.424 70.659 42.955 1.00 19.06 146 GLY A N 1
ATOM 1050 C CA . GLY A 1 146 ? 8.538 69.756 43.670 1.00 18.98 146 GLY A CA 1
ATOM 1051 C C . GLY A 1 146 ? 7.651 68.934 42.748 1.00 19.92 146 GLY A C 1
ATOM 1052 O O . GLY A 1 146 ? 6.913 68.064 43.200 1.00 20.24 146 GLY A O 1
ATOM 1053 N N . ALA A 1 147 ? 7.718 69.204 41.450 1.00 18.18 147 ALA A N 1
ATOM 1054 C CA . ALA A 1 147 ? 6.902 68.476 40.491 1.00 18.41 147 ALA A CA 1
ATOM 1055 C C . ALA A 1 147 ? 7.635 67.278 39.915 1.00 17.40 147 ALA A C 1
ATOM 1056 O O . ALA A 1 147 ? 8.856 67.281 39.811 1.00 15.33 147 ALA A O 1
ATOM 1058 N N . VAL A 1 148 ? 6.880 66.255 39.534 1.00 17.92 148 VAL A N 1
ATOM 1059 C CA . VAL A 1 148 ? 7.486 65.066 38.952 1.00 18.90 148 VAL A CA 1
ATOM 1060 C C . VAL A 1 148 ? 7.767 65.386 37.487 1.00 19.00 148 VAL A C 1
ATOM 1061 O O . VAL A 1 148 ? 6.875 65.824 36.756 1.00 16.46 148 VAL A O 1
ATOM 1065 N N . VAL A 1 149 ? 9.010 65.193 37.065 1.00 17.47 149 VAL A N 1
ATOM 1066 C CA . VAL A 1 149 ? 9.368 65.470 35.682 1.00 18.75 149 VAL A CA 1
ATOM 1067 C C . VAL A 1 149 ? 9.265 64.187 34.842 1.00 18.56 149 VAL A C 1
ATOM 1068 O O . VAL A 1 149 ? 8.552 64.153 33.837 1.00 17.58 149 VAL A O 1
ATOM 1072 N N . PHE A 1 150 ? 9.967 63.138 35.262 1.00 16.79 150 PHE A N 1
ATOM 1073 C CA . PHE A 1 150 ? 9.917 61.847 34.572 1.00 16.64 150 PHE A CA 1
ATOM 1074 C C . PHE A 1 150 ? 9.583 60.746 35.568 1.00 16.53 150 PHE A C 1
ATOM 1075 O O . PHE A 1 150 ? 10.285 60.577 36.564 1.00 16.65 150 PHE A O 1
ATOM 1083 N N . PRO A 1 151 ? 8.517 59.969 35.302 1.00 17.31 151 PRO A N 1
ATOM 1084 C CA . PRO A 1 151 ? 8.075 58.873 36.171 1.00 18.10 151 PRO A CA 1
ATOM 1085 C C . PRO A 1 151 ? 8.970 57.633 36.097 1.00 18.55 151 PRO A C 1
ATOM 1086 O O . PRO A 1 151 ? 9.641 57.403 35.089 1.00 18.19 151 PRO A O 1
ATOM 1090 N N . ALA A 1 152 ? 8.973 56.844 37.170 1.00 18.52 152 ALA A N 1
ATOM 1091 C CA . ALA A 1 152 ? 9.770 55.618 37.223 1.00 18.87 152 ALA A CA 1
ATOM 1092 C C . ALA A 1 152 ? 9.327 54.708 36.080 1.00 17.77 152 ALA A C 1
ATOM 1093 O O . ALA A 1 152 ? 8.162 54.716 35.700 1.00 16.01 152 ALA A O 1
ATOM 1095 N N . GLY A 1 153 ? 10.262 53.936 35.529 1.00 18.19 153 GLY A N 1
ATOM 1096 C CA . GLY A 1 153 ? 9.941 53.048 34.424 1.00 16.11 153 GLY A CA 1
ATOM 1097 C C . GLY A 1 153 ? 10.204 53.655 33.051 1.00 15.50 153 GLY A C 1
ATOM 1098 O O . GLY A 1 153 ? 10.011 52.999 32.023 1.00 13.16 153 GLY A O 1
ATOM 1099 N N . THR A 1 154 ? 10.647 54.910 33.039 1.00 14.80 154 THR A N 1
ATOM 1100 C CA . THR A 1 154 ? 10.947 55.640 31.809 1.00 14.17 154 THR A CA 1
ATOM 1101 C C . THR A 1 154 ? 12.301 55.256 31.211 1.00 14.54 154 THR A C 1
ATOM 1102 O O . THR A 1 154 ? 13.306 55.245 31.920 1.00 13.92 154 THR A O 1
ATOM 1106 N N . ARG A 1 155 ? 12.331 54.941 29.916 1.00 12.90 155 ARG A N 1
ATOM 1107 C CA . ARG A 1 155 ? 13.591 54.606 29.255 1.00 13.16 155 ARG A CA 1
ATOM 1108 C C . ARG A 1 155 ? 14.235 55.932 28.854 1.00 11.35 155 ARG A C 1
ATOM 1109 O O . ARG A 1 155 ? 13.648 56.726 28.134 1.00 11.82 155 ARG A O 1
ATOM 1117 N N . LEU A 1 156 ? 15.444 56.170 29.341 1.00 13.17 156 LEU A N 1
ATOM 1118 C CA . LEU A 1 156 ? 16.157 57.425 29.088 1.00 14.59 156 LEU A CA 1
ATOM 1119 C C . LEU A 1 156 ? 16.925 57.517 27.769 1.00 14.96 156 LEU A C 1
ATOM 1120 O O . LEU A 1 156 ? 17.769 56.677 27.480 1.00 17.60 156 LEU A O 1
ATOM 1125 N N . THR A 1 157 ? 16.619 58.542 26.975 1.00 14.50 157 THR A N 1
ATOM 1126 C CA . THR A 1 157 ? 17.284 58.780 25.693 1.00 14.31 157 THR A CA 1
ATOM 1127 C C . THR A 1 157 ? 17.736 60.252 25.605 1.00 14.37 157 THR A C 1
ATOM 1128 O O . THR A 1 157 ? 17.768 60.955 26.614 1.00 13.47 157 THR A O 1
ATOM 1132 N N . THR A 1 158 ? 18.080 60.714 24.405 1.00 14.45 158 THR A N 1
ATOM 1133 C CA . THR A 1 158 ? 18.520 62.098 24.212 1.00 14.91 158 THR A CA 1
ATOM 1134 C C . THR A 1 158 ? 17.400 63.100 24.531 1.00 15.59 158 THR A C 1
ATOM 1135 O O . THR A 1 158 ? 17.661 64.266 24.819 1.00 14.20 158 THR A O 1
ATOM 1139 N N . ALA A 1 159 ? 16.157 62.635 24.484 1.00 13.61 159 ALA A N 1
ATOM 1140 C CA . ALA A 1 159 ? 15.017 63.497 24.756 1.00 14.01 159 ALA A CA 1
ATOM 1141 C C . ALA A 1 159 ? 14.839 63.895 26.227 1.00 14.81 159 ALA A C 1
ATOM 1142 O O . ALA A 1 159 ? 14.379 64.997 26.514 1.00 16.19 159 ALA A O 1
ATOM 1144 N N . GLU A 1 160 ? 15.191 63.021 27.163 1.00 14.87 160 GLU A N 1
ATOM 1145 C CA . GLU A 1 160 ? 15.004 63.364 28.568 1.00 15.89 160 GLU A CA 1
ATOM 1146 C C . GLU A 1 160 ? 16.243 63.611 29.440 1.00 15.03 160 GLU A C 1
ATOM 1147 O O . GLU A 1 160 ? 16.188 64.402 30.388 1.00 13.69 160 GLU A O 1
ATOM 1153 N N . LEU A 1 161 ? 17.364 62.975 29.120 1.00 13.13 161 LEU A N 1
ATOM 1154 C CA . LEU A 1 161 ? 18.561 63.166 29.931 1.00 12.99 161 LEU A CA 1
ATOM 1155 C C . LEU A 1 161 ? 18.982 64.632 30.033 1.00 14.68 161 LEU A C 1
ATOM 1156 O O . LEU A 1 161 ? 19.204 65.132 31.130 1.00 15.4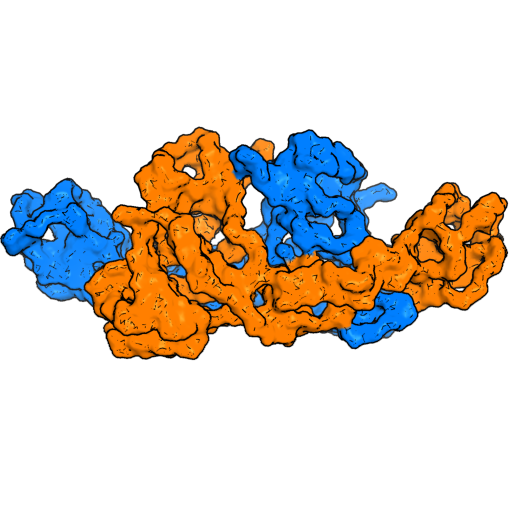5 161 LEU A O 1
ATOM 1161 N N . PRO A 1 162 ? 19.093 65.349 28.900 1.00 15.90 162 PRO A N 1
ATOM 1162 C CA . PRO A 1 162 ? 19.486 66.760 28.999 1.00 16.04 162 PRO A CA 1
ATOM 1163 C C . PRO A 1 162 ? 18.529 67.574 29.882 1.00 17.02 162 PRO A C 1
ATOM 1164 O O . PRO A 1 162 ? 18.934 68.534 30.532 1.00 17.49 162 PRO A O 1
ATOM 1168 N N . VAL A 1 163 ? 17.258 67.182 29.899 1.00 17.90 163 VAL A N 1
ATOM 1169 C CA . VAL A 1 163 ? 16.262 67.851 30.729 1.00 17.36 163 VAL A CA 1
ATOM 1170 C C . VAL A 1 163 ? 16.642 67.633 32.199 1.00 16.75 163 VAL A C 1
ATOM 1171 O O . VAL A 1 163 ? 16.616 68.561 33.005 1.00 16.92 163 VAL A O 1
ATOM 1175 N N . ILE A 1 164 ? 16.994 66.394 32.532 1.00 16.27 164 ILE A N 1
ATOM 1176 C CA . ILE A 1 164 ? 17.398 66.029 33.890 1.00 15.77 164 ILE A CA 1
ATOM 1177 C C . ILE A 1 164 ? 18.630 66.834 34.321 1.00 17.28 164 ILE A C 1
ATOM 1178 O O . ILE A 1 164 ? 18.779 67.200 35.498 1.00 18.74 164 ILE A O 1
ATOM 1183 N N . ALA A 1 165 ? 19.497 67.122 33.353 1.00 16.44 165 ALA A N 1
ATOM 1184 C CA . ALA A 1 165 ? 20.714 67.888 33.604 1.00 17.07 165 ALA A CA 1
ATOM 1185 C C . ALA A 1 165 ? 20.408 69.363 33.887 1.00 16.13 165 ALA A C 1
ATOM 1186 O O . ALA A 1 165 ? 21.129 70.016 34.641 1.00 16.08 165 ALA A O 1
ATOM 1188 N N . SER A 1 166 ? 19.343 69.890 33.289 1.00 15.35 166 SER A N 1
ATOM 1189 C CA . SER A 1 166 ? 18.996 71.283 33.521 1.00 15.74 166 SER A CA 1
ATOM 1190 C C . SER A 1 166 ? 18.491 71.444 34.952 1.00 17.48 166 SER A C 1
ATOM 1191 O O . SER A 1 166 ? 18.336 72.561 35.438 1.00 15.49 166 SER A O 1
ATOM 1194 N N . LEU A 1 167 ? 18.241 70.318 35.621 1.00 17.13 167 LEU A N 1
ATOM 1195 C CA . LEU A 1 167 ? 17.781 70.329 37.009 1.00 18.08 167 LEU A CA 1
ATOM 1196 C C . LEU A 1 167 ? 18.965 70.387 37.970 1.00 18.42 167 LEU A C 1
ATOM 1197 O O . LEU A 1 167 ? 18.800 70.664 39.151 1.00 18.57 167 LEU A O 1
ATOM 1202 N N . GLY A 1 168 ? 20.159 70.116 37.457 1.00 19.35 168 GLY A N 1
ATOM 1203 C CA . GLY A 1 168 ? 21.341 70.131 38.298 1.00 20.36 168 GLY A CA 1
ATOM 1204 C C . GLY A 1 168 ? 21.668 68.766 38.884 1.00 20.74 168 GLY A C 1
ATOM 1205 O O . GLY A 1 168 ? 22.570 68.646 39.718 1.00 21.33 168 GLY A O 1
ATOM 1206 N N . ILE A 1 169 ? 20.944 67.739 38.443 1.00 20.42 169 ILE A N 1
ATOM 1207 C CA . ILE A 1 169 ? 21.145 66.370 38.923 1.00 19.09 169 ILE A CA 1
ATOM 1208 C C . ILE A 1 169 ? 22.222 65.634 38.113 1.00 19.37 169 ILE A C 1
ATOM 1209 O O . ILE A 1 169 ? 22.054 65.375 36.920 1.00 20.83 169 ILE A O 1
ATOM 1214 N N . ALA A 1 170 ? 23.324 65.294 38.777 1.00 17.66 170 ALA A N 1
ATOM 1215 C CA . ALA A 1 170 ? 24.456 64.617 38.144 1.00 16.79 170 ALA A CA 1
ATOM 1216 C C . ALA A 1 170 ? 24.345 63.095 37.964 1.00 17.38 170 ALA A C 1
ATOM 1217 O O . ALA A 1 170 ? 24.906 62.543 37.016 1.00 17.11 170 ALA A O 1
ATOM 1219 N N . GLU A 1 171 ? 23.647 62.419 38.873 1.00 17.45 171 GLU A N 1
ATOM 1220 C CA . GLU A 1 171 ? 23.487 60.964 38.794 1.00 19.54 171 GLU A CA 1
ATOM 1221 C C . GLU A 1 171 ? 22.048 60.552 39.097 1.00 19.52 171 GLU A C 1
ATOM 1222 O O . GLU A 1 171 ? 21.352 61.228 39.850 1.00 20.27 171 GLU A O 1
ATOM 1228 N N . VAL A 1 172 ? 21.605 59.435 38.528 1.00 17.85 172 VAL A N 1
ATOM 1229 C CA . VAL A 1 172 ? 20.244 58.966 38.776 1.00 17.88 172 VAL A CA 1
ATOM 1230 C C . VAL A 1 172 ? 20.193 57.462 39.031 1.00 17.13 172 VAL A C 1
ATOM 1231 O O . VAL A 1 172 ? 21.051 56.720 38.569 1.00 18.02 172 VAL A O 1
ATOM 1235 N N . PRO A 1 173 ? 19.189 57.000 39.792 1.00 16.72 173 PRO A N 1
ATOM 1236 C CA . PRO A 1 173 ? 19.056 55.571 40.082 1.00 14.96 173 PRO A CA 1
ATOM 1237 C C . PRO A 1 173 ? 18.301 54.837 38.970 1.00 15.17 173 PRO A C 1
ATOM 1238 O O . PRO A 1 173 ? 17.214 55.252 38.562 1.00 14.17 173 PRO A O 1
ATOM 1242 N N . VAL A 1 174 ? 18.891 53.752 38.478 1.00 15.07 174 VAL A N 1
ATOM 1243 C CA . VAL A 1 174 ? 18.280 52.947 37.424 1.00 13.53 174 VAL A CA 1
ATOM 1244 C C . VAL A 1 174 ? 18.296 51.469 37.783 1.00 13.54 174 VAL A C 1
ATOM 1245 O O . VAL A 1 174 ? 19.106 51.025 38.590 1.00 13.60 174 VAL A O 1
ATOM 1249 N N . ILE A 1 175 ? 17.392 50.712 37.178 1.00 13.87 175 ILE A N 1
ATOM 1250 C CA . ILE A 1 175 ? 17.302 49.271 37.405 1.00 12.78 175 ILE A CA 1
ATOM 1251 C C . ILE A 1 175 ? 18.542 48.590 36.810 1.00 12.47 175 ILE A C 1
ATOM 1252 O O . ILE A 1 175 ? 18.977 48.939 35.713 1.00 11.81 175 ILE A O 1
ATOM 1257 N N . ARG A 1 176 ? 19.115 47.631 37.528 1.00 11.83 176 ARG A N 1
ATOM 1258 C CA . ARG A 1 176 ? 20.299 46.937 37.030 1.00 14.56 176 ARG A CA 1
ATOM 1259 C C . ARG A 1 176 ? 19.991 46.221 35.717 1.00 15.07 176 ARG A C 1
ATOM 1260 O O . ARG A 1 176 ? 18.833 45.921 35.417 1.00 14.48 176 ARG A O 1
ATOM 1268 N N . LYS A 1 177 ? 21.036 45.959 34.936 1.00 16.44 177 LYS A N 1
ATOM 1269 C CA . LYS A 1 177 ? 20.900 45.277 33.652 1.00 16.92 177 LYS A CA 1
ATOM 1270 C C . LYS A 1 177 ? 20.388 43.846 33.803 1.00 17.44 177 LYS A C 1
ATOM 1271 O O . LYS A 1 177 ? 20.828 43.114 34.685 1.00 16.77 177 LYS A O 1
ATOM 1277 N N . VAL A 1 178 ? 19.455 43.450 32.942 1.00 17.68 178 VAL A N 1
ATOM 1278 C CA . VAL A 1 178 ? 18.914 42.089 32.975 1.00 16.73 178 VAL A CA 1
ATOM 1279 C C . VAL A 1 178 ? 20.031 41.108 32.577 1.00 16.13 178 VAL A C 1
ATOM 1280 O O . VAL A 1 178 ? 20.657 41.278 31.538 1.00 14.66 178 VAL A O 1
ATOM 1284 N N . ARG A 1 179 ? 20.276 40.086 33.395 1.00 14.98 179 ARG A N 1
ATOM 1285 C CA . ARG A 1 179 ? 21.335 39.113 33.092 1.00 14.94 179 ARG A CA 1
ATOM 1286 C C . ARG A 1 179 ? 20.810 37.918 32.291 1.00 12.76 179 ARG A C 1
ATOM 1287 O O . ARG A 1 179 ? 19.884 37.233 32.720 1.00 11.51 179 ARG A O 1
ATOM 1295 N N . VAL A 1 180 ? 21.420 37.669 31.135 1.00 10.79 180 VAL A N 1
ATOM 1296 C CA . VAL A 1 180 ? 20.995 36.578 30.260 1.00 10.77 180 VAL A CA 1
ATOM 1297 C C . VAL A 1 180 ? 22.106 35.592 29.902 1.00 11.38 180 VAL A C 1
ATOM 1298 O O . VAL A 1 180 ? 23.140 35.985 29.379 1.00 12.45 180 VAL A O 1
ATOM 1302 N N . ALA A 1 181 ? 21.878 34.313 30.186 1.00 10.76 181 ALA A N 1
ATOM 1303 C CA . ALA A 1 181 ? 22.832 33.264 29.850 1.00 11.79 181 ALA A CA 1
ATOM 1304 C C . ALA A 1 181 ? 22.347 32.668 28.526 1.00 13.01 181 ALA A C 1
ATOM 1305 O O . ALA A 1 181 ? 21.140 32.496 28.323 1.00 12.95 181 ALA A O 1
ATOM 1307 N N . LEU A 1 182 ? 23.289 32.355 27.643 1.00 10.54 182 LEU A N 1
ATOM 1308 C CA . LEU A 1 182 ? 22.991 31.819 26.321 1.00 12.08 182 LEU A CA 1
ATOM 1309 C C . LEU A 1 182 ? 23.998 30.763 25.829 1.00 13.10 182 LEU A C 1
ATOM 1310 O O . LEU A 1 182 ? 25.203 30.881 26.072 1.00 13.35 182 LEU A O 1
ATOM 1315 N N . PHE A 1 183 ? 23.505 29.743 25.133 1.00 12.03 183 PHE A N 1
ATOM 1316 C CA . PHE A 1 183 ? 24.380 28.712 24.568 1.00 12.82 183 PHE A CA 1
ATOM 1317 C C . PHE A 1 183 ? 23.657 27.857 23.532 1.00 12.20 183 PHE A C 1
ATOM 1318 O O . PHE A 1 183 ? 22.435 27.871 23.448 1.00 13.01 183 PHE A O 1
ATOM 1326 N N . SER A 1 184 ? 24.423 27.130 22.731 1.00 12.27 184 SER A N 1
ATOM 1327 C CA . SER A 1 184 ? 23.864 26.262 21.700 1.00 14.94 184 SER A CA 1
ATOM 1328 C C . SER A 1 184 ? 24.353 24.820 21.873 1.00 14.96 184 SER A C 1
ATOM 1329 O O . SER A 1 184 ? 25.429 24.585 22.434 1.00 15.43 184 SER A O 1
ATOM 1332 N N . THR A 1 185 ? 23.566 23.864 21.382 1.00 14.44 185 THR A N 1
ATOM 1333 C CA . THR A 1 185 ? 23.894 22.440 21.493 1.00 16.41 185 THR A CA 1
ATOM 1334 C C . THR A 1 185 ? 23.886 21.734 20.127 1.00 17.94 185 THR A C 1
ATOM 1335 O O . THR A 1 185 ? 23.014 21.989 19.298 1.00 17.39 185 THR A O 1
ATOM 1339 N N . GLY A 1 186 ? 24.848 20.838 19.903 1.00 18.29 186 GLY A N 1
ATOM 1340 C CA . GLY A 1 186 ? 24.898 20.107 18.644 1.00 17.27 186 GLY A CA 1
ATOM 1341 C C . GLY A 1 186 ? 26.279 19.631 18.210 1.00 18.33 186 GLY A C 1
ATOM 1342 O O . GLY A 1 186 ? 27.236 20.418 18.142 1.00 16.16 186 GLY A O 1
ATOM 1343 N N . ASP A 1 187 ? 26.380 18.337 17.911 1.00 17.48 187 ASP A N 1
ATOM 1344 C CA . ASP A 1 187 ? 27.632 17.741 17.468 1.00 18.28 187 ASP A CA 1
ATOM 1345 C C . ASP A 1 187 ? 28.014 18.275 16.090 1.00 17.28 187 ASP A C 1
ATOM 1346 O O . ASP A 1 187 ? 29.163 18.161 15.670 1.00 16.28 187 ASP A O 1
ATOM 1351 N N . GLU A 1 188 ? 27.045 18.858 15.393 1.00 16.92 188 GLU A N 1
ATOM 1352 C CA . GLU A 1 188 ? 27.282 19.407 14.061 1.00 17.75 188 GLU A CA 1
ATOM 1353 C C . GLU A 1 188 ? 27.765 20.866 14.057 1.00 16.30 188 GLU A C 1
ATOM 1354 O O . GLU A 1 188 ? 28.150 21.396 13.017 1.00 17.57 188 GLU A O 1
ATOM 1360 N N . LEU A 1 189 ? 27.749 21.503 15.220 1.00 15.77 189 LEU A N 1
ATOM 1361 C CA . LEU A 1 189 ? 28.161 22.899 15.352 1.00 16.50 189 LEU A CA 1
ATOM 1362 C C . LEU A 1 189 ? 29.661 23.090 15.558 1.00 16.73 189 LEU A C 1
ATOM 1363 O O . LEU A 1 189 ? 30.272 22.427 16.395 1.00 18.24 189 LEU A O 1
ATOM 1368 N N . GLN A 1 190 ? 30.244 24.003 14.786 1.00 16.11 190 GLN A N 1
ATOM 1369 C CA . GLN A 1 190 ? 31.662 24.308 14.888 1.00 17.41 190 GLN A CA 1
ATOM 1370 C C . GLN A 1 190 ? 31.862 25.797 15.190 1.00 18.89 190 GLN A C 1
ATOM 1371 O O . GLN A 1 190 ? 31.056 26.637 14.787 1.00 18.18 190 GLN A O 1
ATOM 1377 N N . LEU A 1 191 ? 32.938 26.095 15.916 1.00 21.29 191 LEU A N 1
ATOM 1378 C CA . LEU A 1 191 ? 33.315 27.448 16.315 1.00 22.71 191 LEU A CA 1
ATOM 1379 C C . LEU A 1 191 ? 34.015 28.192 15.183 1.00 24.35 191 LEU A C 1
ATOM 1380 O O . LEU A 1 191 ? 34.592 27.579 14.288 1.00 21.95 191 LEU A O 1
ATOM 1385 N N . PRO A 1 192 ? 34.011 29.532 15.239 1.00 26.91 192 PRO A N 1
ATOM 1386 C CA . PRO A 1 192 ? 34.644 30.361 14.208 1.00 28.90 192 PRO A CA 1
ATOM 1387 C C . PRO A 1 192 ? 36.132 30.106 14.085 1.00 30.03 192 PRO A C 1
ATOM 1388 O O . PRO A 1 192 ? 36.834 30.029 15.090 1.00 31.56 192 PRO A O 1
ATOM 1392 N N . GLY A 1 193 ? 36.608 29.967 12.854 1.00 31.19 193 GLY A N 1
ATOM 1393 C CA . GLY A 1 193 ? 38.030 29.751 12.637 1.00 32.15 193 GLY A CA 1
ATOM 1394 C C . GLY A 1 193 ? 38.518 28.333 12.848 1.00 33.78 193 GLY A C 1
ATOM 1395 O O . GLY A 1 193 ? 39.725 28.082 12.901 1.00 34.45 193 GLY A O 1
ATOM 1396 N N . GLN A 1 194 ? 37.593 27.393 12.982 1.00 34.14 194 GLN A N 1
ATOM 1397 C CA . GLN A 1 194 ? 37.975 25.999 13.167 1.00 33.88 194 GLN A CA 1
ATOM 1398 C C . GLN A 1 194 ? 37.554 25.261 11.900 1.00 32.49 194 GLN A C 1
ATOM 1399 O O . GLN A 1 194 ? 36.622 25.676 11.211 1.00 32.61 194 GLN A O 1
ATOM 1405 N N . PRO A 1 195 ? 38.256 24.172 11.564 1.00 31.11 195 PRO A N 1
ATOM 1406 C CA . PRO A 1 195 ? 37.923 23.396 10.369 1.00 29.57 195 PRO A CA 1
ATOM 1407 C C . PRO A 1 195 ? 36.632 22.615 10.581 1.00 27.94 195 PRO A C 1
ATOM 1408 O O . PRO A 1 195 ? 36.268 22.295 11.713 1.00 29.02 195 PRO A O 1
ATOM 1412 N N . LEU A 1 196 ? 35.936 22.319 9.488 1.00 27.12 196 LEU A N 1
ATOM 1413 C CA . LEU A 1 196 ? 34.682 21.580 9.559 1.00 25.79 196 LEU A CA 1
ATOM 1414 C C . LEU A 1 196 ? 34.901 20.068 9.484 1.00 24.60 196 LEU A C 1
ATOM 1415 O O . LEU A 1 196 ? 35.520 19.562 8.551 1.00 25.75 196 LEU A O 1
ATOM 1420 N N . GLY A 1 197 ? 34.397 19.351 10.482 1.00 25.27 197 GLY A N 1
ATOM 1421 C CA . GLY A 1 197 ? 34.519 17.905 10.492 1.00 23.85 197 GLY A CA 1
ATOM 1422 C C . GLY A 1 197 ? 33.396 17.310 9.658 1.00 23.26 197 GLY A C 1
ATOM 1423 O O . GLY A 1 197 ? 32.628 18.037 9.021 1.00 22.14 197 GLY A O 1
ATOM 1424 N N . ASP A 1 198 ? 33.292 15.990 9.659 1.00 23.17 198 ASP A N 1
ATOM 1425 C CA . ASP A 1 198 ? 32.257 15.306 8.892 1.00 24.40 198 ASP A CA 1
ATOM 1426 C C . ASP A 1 198 ? 30.856 15.793 9.269 1.00 23.76 198 ASP A C 1
ATOM 1427 O O . ASP A 1 198 ? 30.433 15.655 10.414 1.00 23.71 198 ASP A O 1
ATOM 1432 N N . GLY A 1 199 ? 30.148 16.368 8.302 1.00 21.88 199 GLY A N 1
ATOM 1433 C CA . GLY A 1 199 ? 28.794 16.843 8.541 1.00 20.75 199 GLY A CA 1
ATOM 1434 C C . GLY A 1 199 ? 28.607 18.121 9.346 1.00 20.00 199 GLY A C 1
ATOM 1435 O O . GLY A 1 199 ? 27.485 18.452 9.720 1.00 19.99 199 GLY A O 1
ATOM 1436 N N . GLN A 1 200 ? 29.678 18.859 9.598 1.00 20.16 200 GLN A N 1
ATOM 1437 C CA . GLN A 1 200 ? 29.560 20.091 10.385 1.00 18.37 200 GLN A CA 1
ATOM 1438 C C . GLN A 1 200 ? 29.269 21.378 9.602 1.00 18.16 200 GLN A C 1
ATOM 1439 O O . GLN A 1 200 ? 29.508 21.470 8.395 1.00 17.93 200 GLN A O 1
ATOM 1445 N N . ILE A 1 201 ? 28.750 22.363 10.330 1.00 17.72 201 ILE A N 1
ATOM 1446 C CA . ILE A 1 201 ? 28.431 23.686 9.806 1.00 17.12 201 ILE A CA 1
ATOM 1447 C C . ILE A 1 201 ? 28.790 24.703 10.901 1.00 16.16 201 ILE A C 1
ATOM 1448 O O . ILE A 1 201 ? 28.964 24.332 12.058 1.00 15.03 201 ILE A O 1
ATOM 1453 N N . TYR A 1 202 ? 28.895 25.978 10.547 1.00 14.82 202 TYR A N 1
ATOM 1454 C CA . TYR A 1 202 ? 29.218 26.993 11.543 1.00 16.71 202 TYR A CA 1
ATOM 1455 C C . TYR A 1 202 ? 27.994 27.543 12.292 1.00 16.25 202 TYR A C 1
ATOM 1456 O O . TYR A 1 202 ? 26.950 27.803 11.698 1.00 14.34 202 TYR A O 1
ATOM 1465 N N . ASP A 1 203 ? 28.148 27.697 13.606 1.00 16.91 203 ASP A N 1
ATOM 1466 C CA . ASP A 1 203 ? 27.109 28.218 14.510 1.00 18.93 203 ASP A CA 1
ATOM 1467 C C . ASP A 1 203 ? 26.853 29.703 14.191 1.00 20.01 203 ASP A C 1
ATOM 1468 O O . ASP A 1 203 ? 27.782 30.511 14.221 1.00 21.49 203 ASP A O 1
ATOM 1473 N N . THR A 1 204 ? 25.600 30.047 13.889 1.00 19.99 204 THR A N 1
ATOM 1474 C CA . THR A 1 204 ? 25.218 31.421 13.556 1.00 21.56 204 THR A CA 1
ATOM 1475 C C . THR A 1 204 ? 24.144 32.056 14.446 1.00 20.06 204 THR A C 1
ATOM 1476 O O . THR A 1 204 ? 24.144 33.277 14.650 1.00 20.13 204 THR A O 1
ATOM 1480 N N . ASN A 1 205 ? 23.219 31.247 14.957 1.00 18.58 205 ASN A N 1
ATOM 1481 C CA . ASN A 1 205 ? 22.150 31.770 15.814 1.00 17.61 205 ASN A CA 1
ATOM 1482 C C . ASN A 1 205 ? 22.700 32.449 17.068 1.00 14.66 205 ASN A C 1
ATOM 1483 O O . ASN A 1 205 ? 22.287 33.545 17.410 1.00 13.98 205 ASN A O 1
ATOM 1488 N N . ARG A 1 206 ? 23.624 31.779 17.752 1.00 13.75 206 ARG A N 1
ATOM 1489 C CA . ARG A 1 206 ? 24.218 32.297 18.989 1.00 12.89 206 ARG A CA 1
ATOM 1490 C C . ARG A 1 206 ? 24.782 33.716 18.828 1.00 11.03 206 ARG A C 1
ATOM 1491 O O . ARG A 1 206 ? 24.557 34.565 19.682 1.00 12.23 206 ARG A O 1
ATOM 1499 N N . LEU A 1 207 ? 25.506 33.978 17.743 1.00 10.22 207 LEU A N 1
ATOM 1500 C CA . LEU A 1 207 ? 26.035 35.322 17.516 1.00 10.26 207 LEU A CA 1
ATOM 1501 C C . LEU A 1 207 ? 24.871 36.296 17.290 1.00 10.93 207 LEU A C 1
A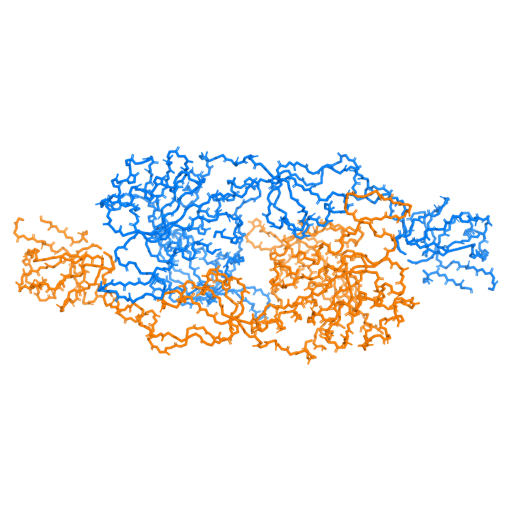TOM 1502 O O . LEU A 1 207 ? 24.876 37.413 17.796 1.00 11.88 207 LEU A O 1
ATOM 1507 N N . ALA A 1 208 ? 23.865 35.865 16.537 1.00 10.53 208 ALA A N 1
ATOM 1508 C CA . ALA A 1 208 ? 22.717 36.719 16.266 1.00 10.75 208 ALA A CA 1
ATOM 1509 C C . ALA A 1 208 ? 22.000 37.106 17.557 1.00 11.86 208 ALA A C 1
ATOM 1510 O O . ALA A 1 208 ? 21.666 38.272 17.761 1.00 11.92 208 ALA A O 1
ATOM 1512 N N . VAL A 1 209 ? 21.755 36.139 18.434 1.00 11.37 209 VAL A N 1
ATOM 1513 C CA . VAL A 1 209 ? 21.079 36.466 19.685 1.00 12.60 209 VAL A CA 1
ATOM 1514 C C . VAL A 1 209 ? 21.983 37.316 20.587 1.00 12.58 209 VAL A C 1
ATOM 1515 O O . VAL A 1 209 ? 21.509 38.222 21.267 1.00 13.25 209 VAL A O 1
ATOM 1519 N N . HIS A 1 210 ? 23.283 37.033 20.582 1.00 13.03 210 HIS A N 1
ATOM 1520 C CA . HIS A 1 210 ? 24.233 37.799 21.395 1.00 12.57 210 HIS A CA 1
ATOM 1521 C C . HIS A 1 210 ? 24.189 39.286 21.023 1.00 13.28 210 HIS A C 1
ATOM 1522 O O . HIS A 1 210 ? 24.086 40.151 21.897 1.00 11.63 210 HIS A O 1
ATOM 1529 N N . LEU A 1 211 ? 24.257 39.567 19.721 1.00 12.78 211 LEU A N 1
ATOM 1530 C CA . LEU A 1 211 ? 24.244 40.934 19.205 1.00 13.60 211 LEU A CA 1
ATOM 1531 C C . LEU A 1 211 ? 22.974 41.684 19.588 1.00 14.19 211 LEU A C 1
ATOM 1532 O O . LEU A 1 211 ? 23.041 42.818 20.059 1.00 14.10 211 LEU A O 1
ATOM 1545 N N . LEU A 1 213 ? 20.914 40.909 22.030 1.00 12.03 213 LEU A N 1
ATOM 1546 C CA . LEU A 1 213 ? 20.893 41.042 23.484 1.00 13.55 213 LEU A CA 1
ATOM 1547 C C . LEU A 1 213 ? 21.693 42.269 23.942 1.00 15.51 213 LEU A C 1
ATOM 1548 O O . LEU A 1 213 ? 21.218 43.067 24.755 1.00 13.84 213 LEU A O 1
ATOM 1553 N N . GLU A 1 214 ? 22.900 42.429 23.409 1.00 14.91 214 GLU A N 1
ATOM 1554 C CA . GLU A 1 214 ? 23.732 43.553 23.801 1.00 17.03 214 GLU A CA 1
ATOM 1555 C C . GLU A 1 214 ? 23.104 44.906 23.427 1.00 18.07 214 GLU A C 1
ATOM 1556 O O . GLU A 1 214 ? 23.105 45.842 24.227 1.00 17.69 214 GLU A O 1
ATOM 1562 N N . GLN A 1 215 ? 22.560 45.010 22.220 1.00 16.89 215 GLN A N 1
ATOM 1563 C CA . GLN A 1 215 ? 21.942 46.256 21.783 1.00 16.96 215 GLN A CA 1
ATOM 1564 C C . GLN A 1 215 ? 20.664 46.569 22.562 1.00 17.59 215 GLN A C 1
ATOM 1565 O O . GLN A 1 215 ? 20.197 47.700 22.563 1.00 17.79 215 GLN A O 1
ATOM 1571 N N . LEU A 1 216 ? 20.096 45.570 23.228 1.00 18.20 216 LEU A N 1
ATOM 1572 C CA . LEU A 1 216 ? 18.883 45.790 24.010 1.00 18.21 216 LEU A CA 1
ATOM 1573 C C . LEU A 1 216 ? 19.232 46.199 25.439 1.00 18.33 216 LEU A C 1
ATOM 1574 O O . LEU A 1 216 ? 18.342 46.385 26.267 1.00 18.97 216 LEU A O 1
ATOM 1579 N N . GLY A 1 217 ? 20.531 46.324 25.716 1.00 17.35 217 GLY A N 1
ATOM 1580 C CA . GLY A 1 217 ? 20.992 46.728 27.035 1.00 16.18 217 GLY A CA 1
ATOM 1581 C C . GLY A 1 217 ? 21.204 45.648 28.085 1.00 16.60 217 GLY A C 1
ATOM 1582 O O . GLY A 1 217 ? 21.477 45.963 29.243 1.00 14.40 217 GLY A O 1
ATOM 1583 N N . CYS A 1 218 ? 21.093 44.381 27.699 1.00 15.16 218 CYS A N 1
ATOM 1584 C CA . CYS A 1 218 ? 21.271 43.286 28.650 1.00 16.68 218 CYS A CA 1
ATOM 1585 C C . CYS A 1 218 ? 22.742 42.963 28.868 1.00 17.07 218 CYS A C 1
ATOM 1586 O O . CYS A 1 218 ? 23.600 43.408 28.110 1.00 18.28 218 CYS A O 1
ATOM 1589 N N . GLU A 1 219 ? 23.014 42.192 29.916 1.00 16.23 219 GLU A N 1
ATOM 1590 C CA . GLU A 1 219 ? 24.363 41.758 30.265 1.00 16.64 219 GLU A CA 1
ATOM 1591 C C . GLU A 1 219 ? 24.423 40.294 29.830 1.00 13.85 219 GLU A C 1
ATOM 1592 O O . GLU A 1 219 ? 23.726 39.453 30.388 1.00 12.54 219 GLU A O 1
ATOM 1598 N N . VAL A 1 220 ? 25.253 39.991 28.839 1.00 13.53 220 VAL A N 1
ATOM 1599 C CA . VAL A 1 220 ? 25.339 38.628 28.307 1.00 14.33 220 VAL A CA 1
ATOM 1600 C C . VAL A 1 220 ? 26.431 37.701 28.821 1.00 15.36 220 VAL A C 1
ATOM 1601 O O . VAL A 1 220 ? 27.598 38.077 28.900 1.00 14.77 220 VAL A O 1
ATOM 1605 N N . ILE A 1 221 ? 26.035 36.474 29.153 1.00 15.42 221 ILE A N 1
ATOM 1606 C CA . ILE A 1 221 ? 26.979 35.457 29.588 1.00 14.59 221 ILE A CA 1
ATOM 1607 C C . ILE A 1 221 ? 26.863 34.333 28.549 1.00 15.28 221 ILE A C 1
ATOM 1608 O O . ILE A 1 221 ? 25.973 33.475 28.618 1.00 13.25 221 ILE A O 1
ATOM 1613 N N . ASN A 1 222 ? 27.764 34.378 27.571 1.00 13.61 222 ASN A N 1
ATOM 1614 C CA . ASN A 1 222 ? 27.814 33.414 26.472 1.00 13.53 222 ASN A CA 1
ATOM 1615 C C . ASN A 1 222 ? 28.709 32.232 26.862 1.00 13.72 222 ASN A C 1
ATOM 1616 O O . ASN A 1 222 ? 29.921 32.395 27.015 1.00 13.73 222 ASN A O 1
ATOM 1621 N N . LEU A 1 223 ? 28.101 31.050 27.009 1.00 12.37 223 LEU A N 1
ATOM 1622 C CA . LEU A 1 223 ? 28.816 29.839 27.399 1.00 12.80 223 LEU A CA 1
ATOM 1623 C C . LEU A 1 223 ? 29.314 28.943 26.244 1.00 14.28 223 LEU A C 1
ATOM 1624 O O . LEU A 1 223 ? 29.772 27.819 26.474 1.00 12.11 223 LEU A O 1
ATOM 1629 N N . GLY A 1 224 ? 29.212 29.424 25.008 1.00 13.66 224 GLY A N 1
ATOM 1630 C CA . GLY A 1 224 ? 29.701 28.658 23.866 1.00 13.95 224 GLY A CA 1
ATOM 1631 C C . GLY A 1 224 ? 28.852 27.520 23.320 1.00 12.84 224 GLY A C 1
ATOM 1632 O O . GLY A 1 224 ? 27.627 27.532 23.438 1.00 13.31 224 GLY A O 1
ATOM 1633 N N . ILE A 1 225 ? 29.512 26.535 22.712 1.00 12.84 225 ILE A N 1
ATOM 1634 C CA . ILE A 1 225 ? 28.829 25.378 22.138 1.00 13.25 225 ILE A CA 1
ATOM 1635 C C . ILE A 1 225 ? 29.006 24.115 22.981 1.00 14.94 225 ILE A C 1
ATOM 1636 O O . ILE A 1 225 ? 30.120 23.768 23.362 1.00 16.38 225 ILE A O 1
ATOM 1641 N N . ILE A 1 226 ? 27.907 23.420 23.255 1.00 15.48 226 ILE A N 1
ATOM 1642 C CA . ILE A 1 226 ? 27.955 22.189 24.043 1.00 15.63 226 ILE A CA 1
ATOM 1643 C C . ILE A 1 226 ? 27.678 20.991 23.127 1.00 17.89 226 ILE A C 1
ATOM 1644 O O . ILE A 1 226 ? 26.666 20.975 22.420 1.00 17.55 226 ILE A O 1
ATOM 1649 N N . ARG A 1 227 ? 28.560 19.992 23.121 1.00 19.21 227 ARG A N 1
ATOM 1650 C CA . ARG A 1 227 ? 28.332 18.831 22.251 1.00 22.43 227 ARG A CA 1
ATOM 1651 C C . ARG A 1 227 ? 27.228 17.939 22.833 1.00 21.80 227 ARG A C 1
ATOM 1652 O O . ARG A 1 227 ? 26.891 18.063 24.010 1.00 21.18 227 ARG A O 1
ATOM 1660 N N . ASP A 1 228 ? 26.660 17.061 22.006 1.00 21.38 228 ASP A N 1
ATOM 1661 C CA . ASP A 1 228 ? 25.564 16.172 22.433 1.00 23.62 228 ASP A CA 1
ATOM 1662 C C . ASP A 1 228 ? 25.907 15.081 23.459 1.00 23.99 228 ASP A C 1
ATOM 1663 O O . ASP A 1 228 ? 25.853 13.895 23.136 1.00 25.53 228 ASP A O 1
ATOM 1668 N N . ASP A 1 229 ? 26.239 15.477 24.687 1.00 25.03 229 ASP A N 1
ATOM 1669 C CA . ASP A 1 229 ? 26.562 14.532 25.767 1.00 24.76 229 ASP A CA 1
ATOM 1670 C C . ASP A 1 229 ? 25.698 14.871 26.988 1.00 22.46 229 ASP A C 1
ATOM 1671 O O . ASP A 1 229 ? 25.778 15.971 27.516 1.00 22.23 229 ASP A O 1
ATOM 1676 N N . PRO A 1 230 ? 24.854 13.929 27.446 1.00 21.36 230 PRO A N 1
ATOM 1677 C CA . PRO A 1 230 ? 23.985 14.171 28.607 1.00 20.49 230 PRO A CA 1
ATOM 1678 C C . PRO A 1 230 ? 24.615 14.778 29.873 1.00 20.93 230 PRO A C 1
ATOM 1679 O O . PRO A 1 230 ? 23.960 15.557 30.580 1.00 22.25 230 PRO A O 1
ATOM 1683 N N . HIS A 1 231 ? 25.863 14.430 30.176 1.00 19.51 231 HIS A N 1
ATOM 1684 C CA . HIS A 1 231 ? 26.529 14.995 31.355 1.00 18.05 231 HIS A CA 1
ATOM 1685 C C . HIS A 1 231 ? 26.872 16.474 31.148 1.00 17.37 231 HIS A C 1
ATOM 1686 O O . HIS A 1 231 ? 26.623 17.303 32.024 1.00 14.49 231 HIS A O 1
ATOM 1693 N N . ALA A 1 232 ? 27.447 16.794 29.989 1.00 16.20 232 ALA A N 1
ATOM 1694 C CA . ALA A 1 232 ? 27.827 18.174 29.675 1.00 18.61 232 ALA A CA 1
ATOM 1695 C C . ALA A 1 232 ? 26.619 19.124 29.624 1.00 17.18 232 ALA A C 1
ATOM 1696 O O . ALA A 1 232 ? 26.683 20.238 30.152 1.00 15.53 232 ALA A O 1
ATOM 1698 N N . LEU A 1 233 ? 25.528 18.670 29.002 1.00 17.92 233 LEU A N 1
ATOM 1699 C CA . LEU A 1 233 ? 24.299 19.466 28.876 1.00 16.49 233 LEU A CA 1
ATOM 1700 C C . LEU A 1 233 ? 23.687 19.823 30.231 1.00 16.76 233 LEU A C 1
ATOM 1701 O O . LEU A 1 233 ? 23.327 20.977 30.463 1.00 16.34 233 LEU A O 1
ATOM 1706 N N . ARG A 1 234 ? 23.559 18.836 31.119 1.00 16.20 234 ARG A N 1
ATOM 1707 C CA . ARG A 1 234 ? 22.975 19.098 32.435 1.00 19.29 234 ARG A CA 1
ATOM 1708 C C . ARG A 1 234 ? 23.812 20.133 33.181 1.00 18.15 234 ARG A C 1
ATOM 1709 O O . ARG A 1 234 ? 23.270 21.056 33.794 1.00 19.67 234 ARG A O 1
ATOM 1717 N N . ALA A 1 235 ? 25.133 19.974 33.119 1.00 17.91 235 ALA A N 1
ATOM 1718 C CA . ALA A 1 235 ? 26.065 20.897 33.765 1.00 16.62 235 ALA A CA 1
ATOM 1719 C C . ALA A 1 235 ? 25.936 22.325 33.202 1.00 15.84 235 ALA A C 1
ATOM 1720 O O . ALA A 1 235 ? 26.040 23.305 33.939 1.00 15.68 235 ALA A O 1
ATOM 1722 N N . ALA A 1 236 ? 25.714 22.441 31.896 1.00 16.41 236 ALA A N 1
ATOM 1723 C CA . ALA A 1 236 ? 25.561 23.756 31.266 1.00 15.85 236 ALA A CA 1
ATOM 1724 C C . ALA A 1 236 ? 24.329 24.479 31.815 1.00 15.69 236 ALA A C 1
ATOM 1725 O O . ALA A 1 236 ? 24.403 25.655 32.163 1.00 14.98 236 ALA A O 1
ATOM 1727 N N . PHE A 1 237 ? 23.203 23.769 31.891 1.00 15.40 237 PHE A N 1
ATOM 1728 C CA . PHE A 1 237 ? 21.963 24.347 32.405 1.00 16.06 237 PHE A CA 1
ATOM 1729 C C . PHE A 1 237 ? 22.123 24.830 33.838 1.00 16.15 237 PHE A C 1
ATOM 1730 O O . PHE A 1 237 ? 21.742 25.947 34.167 1.00 14.48 237 PHE A O 1
ATOM 1738 N N . ILE A 1 238 ? 22.696 23.984 34.685 1.00 17.19 238 ILE A N 1
ATOM 1739 C CA . ILE A 1 238 ? 22.905 24.336 36.085 1.00 17.90 238 ILE A CA 1
ATOM 1740 C C . ILE A 1 238 ? 23.804 25.564 36.255 1.00 17.60 238 ILE A C 1
ATOM 1741 O O . ILE A 1 238 ? 23.521 26.427 37.079 1.00 17.33 238 ILE A O 1
ATOM 1746 N N . GLU A 1 239 ? 24.874 25.653 35.471 1.00 16.88 239 GLU A N 1
ATOM 1747 C CA . GLU A 1 239 ? 25.778 26.803 35.551 1.00 16.46 239 GLU A CA 1
ATOM 1748 C C . GLU A 1 239 ? 25.085 28.084 35.052 1.00 16.08 239 GLU A C 1
ATOM 1749 O O . GLU A 1 239 ? 25.195 29.144 35.667 1.00 15.22 239 GLU A O 1
ATOM 1755 N N . ALA A 1 240 ? 24.367 27.973 33.936 1.00 14.90 240 ALA A N 1
ATOM 1756 C CA . ALA A 1 240 ? 23.657 29.109 33.358 1.00 14.64 240 ALA A CA 1
ATOM 1757 C C . ALA A 1 240 ? 22.598 29.651 34.321 1.00 15.53 240 ALA A C 1
ATOM 1758 O O . ALA A 1 240 ? 22.524 30.858 34.574 1.00 15.10 240 ALA A O 1
ATOM 1760 N N . ASP A 1 241 ? 21.782 28.751 34.857 1.00 16.37 241 ASP A N 1
ATOM 1761 C CA . ASP A 1 241 ? 20.735 29.129 35.803 1.00 19.62 241 ASP A CA 1
ATOM 1762 C C . ASP A 1 241 ? 21.320 29.802 37.045 1.00 19.68 241 ASP A C 1
ATOM 1763 O O . ASP A 1 241 ? 20.726 30.725 37.594 1.00 20.95 241 ASP A O 1
ATOM 1768 N N . SER A 1 242 ? 22.493 29.351 37.474 1.00 19.92 242 SER A N 1
ATOM 1769 C CA . SER A 1 242 ? 23.115 29.908 38.667 1.00 20.96 242 SER A CA 1
ATOM 1770 C C . SER A 1 242 ? 23.435 31.397 38.579 1.00 22.45 242 SER A C 1
ATOM 1771 O O . SER A 1 242 ? 23.264 32.126 39.556 1.00 22.49 242 SER A O 1
ATOM 1774 N N . GLN A 1 243 ? 23.875 31.865 37.415 1.00 22.51 243 GLN A N 1
ATOM 1775 C CA . GLN A 1 243 ? 24.240 33.272 37.312 1.00 22.74 243 GLN A CA 1
ATOM 1776 C C . GLN A 1 243 ? 23.430 34.198 36.408 1.00 21.77 243 GLN A C 1
ATOM 1777 O O . GLN A 1 243 ? 23.976 35.156 35.871 1.00 22.04 243 GLN A O 1
ATOM 1783 N N . ALA A 1 244 ? 22.132 33.952 36.260 1.00 20.31 244 ALA A N 1
ATOM 1784 C CA . ALA A 1 244 ? 21.325 34.817 35.404 1.00 19.11 244 ALA A CA 1
ATOM 1785 C C . ALA A 1 244 ? 19.827 34.845 35.705 1.00 18.25 244 ALA A C 1
ATOM 1786 O O . ALA A 1 244 ? 19.298 34.001 36.434 1.00 17.78 244 ALA A O 1
ATOM 1788 N N . ASP A 1 245 ? 19.153 35.825 35.104 1.00 18.34 245 ASP A N 1
ATOM 1789 C CA . ASP A 1 245 ? 17.716 36.006 35.253 1.00 16.41 245 ASP A CA 1
ATOM 1790 C C . ASP A 1 245 ? 16.964 35.246 34.156 1.00 16.89 245 ASP A C 1
ATOM 1791 O O . ASP A 1 245 ? 15.813 34.841 34.349 1.00 15.92 245 ASP A O 1
ATOM 1796 N N . VAL A 1 246 ? 17.620 35.053 33.012 1.00 14.39 246 VAL A N 1
ATOM 1797 C CA . VAL A 1 246 ? 17.020 34.360 31.870 1.00 11.34 246 VAL A CA 1
ATOM 1798 C C . VAL A 1 246 ? 18.068 33.470 31.210 1.00 12.03 246 VAL A C 1
ATOM 1799 O O . VAL A 1 246 ? 19.235 33.848 31.123 1.00 13.43 246 VAL A O 1
ATOM 1803 N N . VAL A 1 247 ? 17.650 32.290 30.763 1.00 10.84 247 VAL A N 1
ATOM 1804 C CA . VAL A 1 247 ? 18.541 31.351 30.092 1.00 11.38 247 VAL A CA 1
ATOM 1805 C C . VAL A 1 247 ? 17.941 31.043 28.721 1.00 11.84 247 VAL A C 1
ATOM 1806 O O . VAL A 1 247 ? 16.777 30.651 28.616 1.00 12.98 247 VAL A O 1
ATOM 1810 N N . ILE A 1 248 ? 18.744 31.204 27.676 1.00 12.15 248 ILE A N 1
ATOM 1811 C CA . ILE A 1 248 ? 18.268 30.979 26.317 1.00 13.32 248 ILE A CA 1
ATOM 1812 C C . ILE A 1 248 ? 19.065 29.971 25.512 1.00 13.60 248 ILE A C 1
ATOM 1813 O O . ILE A 1 248 ? 20.286 30.045 25.434 1.00 14.33 248 ILE A O 1
ATOM 1818 N N . SER A 1 249 ? 18.350 29.038 24.898 1.00 15.68 249 SER A N 1
ATOM 1819 C CA . SER A 1 249 ? 18.969 28.059 24.025 1.00 16.24 249 SER A CA 1
ATOM 1820 C C . SER A 1 249 ? 18.778 28.610 22.603 1.00 16.82 249 SER A C 1
ATOM 1821 O O . SER A 1 249 ? 17.645 28.792 22.154 1.00 16.61 249 SER A O 1
ATOM 1824 N N . SER A 1 250 ? 19.876 28.901 21.910 1.00 16.25 250 SER A N 1
ATOM 1825 C CA . SER A 1 250 ? 19.800 29.417 20.545 1.00 17.59 250 SER A CA 1
ATOM 1826 C C . SER A 1 250 ? 19.681 28.293 19.498 1.00 17.66 250 SER A C 1
ATOM 1827 O O . SER A 1 250 ? 19.798 28.535 18.298 1.00 21.01 250 SER A O 1
ATOM 1830 N N . GLY A 1 251 ? 19.436 27.071 19.958 1.00 15.46 251 GLY A N 1
ATOM 1831 C CA . GLY A 1 251 ? 19.301 25.949 19.046 1.00 12.45 251 GLY A CA 1
ATOM 1832 C C . GLY A 1 251 ? 19.962 24.671 19.540 1.00 12.17 251 GLY A C 1
ATOM 1833 O O . GLY A 1 251 ? 21.033 24.711 20.147 1.00 13.29 251 GLY A O 1
ATOM 1834 N N . GLY A 1 252 ? 19.326 23.532 19.289 1.00 12.49 252 GLY A N 1
ATOM 1835 C CA . GLY A 1 252 ? 19.906 22.268 19.706 1.00 14.06 252 GLY A CA 1
ATOM 1836 C C . GLY A 1 252 ? 19.139 21.561 20.801 1.00 16.53 252 GLY A C 1
ATOM 1837 O O . GLY A 1 252 ? 19.237 20.345 20.961 1.00 17.47 252 GLY A O 1
ATOM 1838 N N . VAL A 1 253 ? 18.394 22.324 21.586 1.00 16.68 253 VAL A N 1
ATOM 1839 C CA . VAL A 1 253 ? 17.599 21.724 22.638 1.00 18.11 253 VAL A CA 1
ATOM 1840 C C . VAL A 1 253 ? 16.153 21.634 22.152 1.00 18.44 253 VAL A C 1
ATOM 1841 O O . VAL A 1 253 ? 15.628 22.558 21.513 1.00 16.48 253 VAL A O 1
ATOM 1845 N N . SER A 1 254 ? 15.533 20.498 22.448 1.00 18.22 254 SER A N 1
ATOM 1846 C CA . SER A 1 254 ? 14.162 20.218 22.050 1.00 19.35 254 SER A CA 1
ATOM 1847 C C . SER A 1 254 ? 13.128 21.303 22.343 1.00 18.91 254 SER A C 1
ATOM 1848 O O . SER A 1 254 ? 13.087 21.885 23.428 1.00 16.48 254 SER A O 1
ATOM 1851 N N . VAL A 1 255 ? 12.296 21.558 21.344 1.00 18.79 255 VAL A N 1
ATOM 1852 C CA . VAL A 1 255 ? 11.204 22.504 21.457 1.00 19.83 255 VAL A CA 1
ATOM 1853 C C . VAL A 1 255 ? 9.967 21.670 21.145 1.00 21.03 255 VAL A C 1
ATOM 1854 O O . VAL A 1 255 ? 9.031 22.145 20.506 1.00 22.53 255 VAL A O 1
ATOM 1858 N N . GLY A 1 256 ? 9.991 20.411 21.584 1.00 21.43 256 GLY A N 1
ATOM 1859 C CA . GLY A 1 256 ? 8.873 19.510 21.345 1.00 22.28 256 GLY A CA 1
ATOM 1860 C C . GLY A 1 256 ? 9.225 18.052 21.044 1.00 22.96 256 GLY A C 1
ATOM 1861 O O . GLY A 1 256 ? 8.671 17.145 21.674 1.00 22.87 256 GLY A O 1
ATOM 1862 N N . GLU A 1 257 ? 10.114 17.819 20.076 1.00 23.28 257 GLU A N 1
ATOM 1863 C CA . GLU A 1 257 ? 10.530 16.458 19.712 1.00 25.69 257 GLU A CA 1
ATOM 1864 C C . GLU A 1 257 ? 10.974 15.670 20.940 1.00 25.52 257 GLU A C 1
ATOM 1865 O O . GLU A 1 257 ? 11.582 16.222 21.853 1.00 24.52 257 GLU A O 1
ATOM 1871 N N . ALA A 1 258 ? 10.700 14.369 20.950 1.00 26.03 258 ALA A N 1
ATOM 1872 C CA . ALA A 1 258 ? 11.101 13.539 22.081 1.00 27.35 258 ALA A CA 1
ATOM 1873 C C . ALA A 1 258 ? 12.492 12.937 21.882 1.00 26.29 258 ALA A C 1
ATOM 1874 O O . ALA A 1 258 ? 12.625 11.818 21.387 1.00 27.32 258 ALA A O 1
ATOM 1876 N N . ASP A 1 259 ? 13.524 13.688 22.254 1.00 25.34 259 ASP A N 1
ATOM 1877 C CA . ASP A 1 259 ? 14.897 13.210 22.152 1.00 22.96 259 ASP A CA 1
ATOM 1878 C C . ASP A 1 259 ? 15.518 13.326 23.535 1.00 21.95 259 ASP A C 1
ATOM 1879 O O . ASP A 1 259 ? 14.842 13.746 24.479 1.00 21.88 259 ASP A O 1
ATOM 1884 N N . TYR A 1 260 ? 16.790 12.960 23.664 1.00 21.07 260 TYR A N 1
ATOM 1885 C CA . TYR A 1 260 ? 17.460 12.980 24.970 1.00 20.26 260 TYR A CA 1
ATOM 1886 C C . TYR A 1 260 ? 17.517 14.345 25.668 1.00 20.52 260 TYR A C 1
ATOM 1887 O O . TYR A 1 260 ? 17.585 14.411 26.901 1.00 19.41 260 TYR A O 1
ATOM 1896 N N . THR A 1 261 ? 17.486 15.428 24.894 1.00 19.47 261 THR A N 1
ATOM 1897 C CA . THR A 1 261 ? 17.557 16.762 25.493 1.00 18.68 261 THR A CA 1
ATOM 1898 C C . THR A 1 261 ? 16.276 17.138 26.226 1.00 19.13 261 THR A C 1
ATOM 1899 O O . THR A 1 261 ? 16.320 17.793 27.274 1.00 18.75 261 THR A O 1
ATOM 1903 N N . LYS A 1 262 ? 15.142 16.716 25.671 1.00 19.46 262 LYS A N 1
ATOM 1904 C CA . LYS A 1 262 ? 13.841 17.012 26.261 1.00 20.19 262 LYS A CA 1
ATOM 1905 C C . LYS A 1 262 ? 13.716 16.439 27.667 1.00 20.29 262 LYS A C 1
ATOM 1906 O O . LYS A 1 262 ? 13.048 17.020 28.522 1.00 20.64 262 LYS A O 1
ATOM 1912 N N . THR A 1 263 ? 14.367 15.301 27.896 1.00 20.05 263 THR A N 1
ATOM 1913 C CA . THR A 1 263 ? 14.351 14.630 29.195 1.00 20.66 263 THR A CA 1
ATOM 1914 C C . THR A 1 263 ? 15.085 15.473 30.235 1.00 19.89 263 THR A C 1
ATOM 1915 O O . THR A 1 263 ? 14.585 15.705 31.337 1.00 19.78 263 THR A O 1
ATOM 1919 N N . ILE A 1 264 ? 16.276 15.934 29.872 1.00 19.37 264 ILE A N 1
ATOM 1920 C CA . ILE A 1 264 ? 17.082 16.746 30.770 1.00 19.44 264 ILE A CA 1
ATOM 1921 C C . ILE A 1 264 ? 16.348 18.053 31.083 1.00 20.15 264 ILE A C 1
ATOM 1922 O O . ILE A 1 264 ? 16.293 18.490 32.231 1.00 19.52 264 ILE A O 1
ATOM 1927 N N . LEU A 1 265 ? 15.766 18.664 30.056 1.00 21.08 265 LEU A N 1
ATOM 1928 C CA . LEU A 1 265 ? 15.042 19.920 30.229 1.00 21.63 265 LEU A CA 1
ATOM 1929 C C . LEU A 1 265 ? 13.948 19.773 31.287 1.00 24.23 265 LEU A C 1
ATOM 1930 O O . LEU A 1 265 ? 13.878 20.567 32.234 1.00 24.60 265 LEU A O 1
ATOM 1935 N N . GLU A 1 266 ? 13.107 18.748 31.127 1.00 25.22 266 GLU A N 1
ATOM 1936 C CA . GLU A 1 266 ? 12.006 18.486 32.051 1.00 27.08 266 GLU A CA 1
ATOM 1937 C C . GLU A 1 266 ? 12.428 18.085 33.470 1.00 28.25 266 GLU A C 1
ATOM 1938 O O . GLU A 1 266 ? 11.687 18.325 34.426 1.00 28.36 266 GLU A O 1
ATOM 1944 N N . GLU A 1 267 ? 13.601 17.476 33.619 1.00 28.49 267 GLU A N 1
ATOM 1945 C CA . GLU A 1 267 ? 14.065 17.099 34.957 1.00 28.87 267 GLU A CA 1
ATOM 1946 C C . GLU A 1 267 ? 14.501 18.338 35.727 1.00 28.44 267 GLU A C 1
ATOM 1947 O O . GLU A 1 267 ? 14.395 18.380 36.956 1.00 29.52 267 GLU A O 1
ATOM 1953 N N . LEU A 1 268 ? 14.997 19.341 35.002 1.00 27.03 268 LEU A N 1
ATOM 1954 C CA . LEU A 1 268 ? 15.499 20.574 35.616 1.00 25.12 268 LEU A CA 1
ATOM 1955 C C . LEU A 1 268 ? 14.472 21.683 35.848 1.00 24.79 268 LEU A C 1
ATOM 1956 O O . LEU A 1 268 ? 14.744 22.623 36.597 1.00 24.81 268 LEU A O 1
ATOM 1961 N N . GLY A 1 269 ? 13.307 21.589 35.211 1.00 24.79 269 GLY A N 1
ATOM 1962 C CA . GLY A 1 269 ? 12.298 22.618 35.404 1.00 24.28 269 GLY A CA 1
ATOM 1963 C C . GLY A 1 269 ? 10.893 22.272 34.950 1.00 24.04 269 GLY A C 1
ATOM 1964 O O . GLY A 1 269 ? 10.607 21.139 34.564 1.00 23.76 269 GLY A O 1
ATOM 1965 N N . GLU A 1 270 ? 10.013 23.268 35.009 1.00 24.97 270 GLU A N 1
ATOM 1966 C CA . GLU A 1 270 ? 8.620 23.130 34.589 1.00 23.93 270 GLU A CA 1
ATOM 1967 C C . GLU A 1 270 ? 8.513 23.867 33.251 1.00 24.05 270 GLU A C 1
ATOM 1968 O O . GLU A 1 270 ? 8.367 25.098 33.212 1.00 23.15 270 GLU A O 1
ATOM 1974 N N . ILE A 1 271 ? 8.582 23.106 32.161 1.00 22.68 271 ILE A N 1
ATOM 1975 C CA . ILE A 1 271 ? 8.551 23.663 30.808 1.00 21.42 271 ILE A CA 1
ATOM 1976 C C . ILE A 1 271 ? 7.281 23.388 30.001 1.00 21.16 271 ILE A C 1
ATOM 1977 O O . ILE A 1 271 ? 6.640 22.340 30.138 1.00 21.10 271 ILE A O 1
ATOM 1982 N N . ALA A 1 272 ? 6.942 24.342 29.142 1.00 20.41 272 ALA A N 1
ATOM 1983 C CA . ALA A 1 272 ? 5.800 24.224 28.243 1.00 20.95 272 ALA A CA 1
ATOM 1984 C C . ALA A 1 272 ? 6.318 24.263 26.796 1.00 20.57 272 ALA A C 1
ATOM 1985 O O . ALA A 1 272 ? 7.199 25.066 26.468 1.00 18.89 272 ALA A O 1
ATOM 1987 N N . PHE A 1 273 ? 5.781 23.388 25.943 1.00 20.96 273 PHE A N 1
ATOM 1988 C CA . PHE A 1 273 ? 6.178 23.313 24.532 1.00 21.12 273 PHE A CA 1
ATOM 1989 C C . PHE A 1 273 ? 5.006 23.719 23.643 1.00 21.82 273 PHE A C 1
ATOM 1990 O O . PHE A 1 273 ? 4.020 22.988 23.530 1.00 22.58 273 PHE A O 1
ATOM 1998 N N . TRP A 1 274 ? 5.125 24.872 22.994 1.00 21.12 274 TRP A N 1
ATOM 1999 C CA . TRP A 1 274 ? 4.043 25.385 22.165 1.00 20.99 274 TRP A CA 1
ATOM 2000 C C . TRP A 1 274 ? 4.147 25.246 20.655 1.00 21.93 274 TRP A C 1
ATOM 2001 O O . TRP A 1 274 ? 5.230 25.092 20.091 1.00 19.56 274 TRP A O 1
ATOM 2012 N N . LYS A 1 275 ? 2.972 25.289 20.025 1.00 22.30 275 LYS A N 1
ATOM 2013 C CA . LYS A 1 275 ? 2.814 25.213 18.576 1.00 23.94 275 LYS A CA 1
ATOM 2014 C C . LYS A 1 275 ? 2.043 26.477 18.186 1.00 24.69 275 LYS A C 1
ATOM 2015 O O . LYS A 1 275 ? 0.801 26.512 18.225 1.00 21.86 275 LYS A O 1
ATOM 2021 N N . LEU A 1 276 ? 2.805 27.506 17.821 1.00 24.07 276 LEU A N 1
ATOM 2022 C CA . LEU A 1 276 ? 2.273 28.812 17.453 1.00 23.10 276 LEU A CA 1
ATOM 2023 C C . LEU A 1 276 ? 1.765 28.907 16.021 1.00 23.41 276 LEU A C 1
ATOM 2024 O O . LEU A 1 276 ? 2.265 28.228 15.124 1.00 24.17 276 LEU A O 1
ATOM 2029 N N . ALA A 1 277 ? 0.780 29.778 15.816 1.00 24.15 277 ALA A N 1
ATOM 2030 C CA . ALA A 1 277 ? 0.204 30.011 14.494 1.00 23.92 277 ALA A CA 1
ATOM 2031 C C . ALA A 1 277 ? 0.973 31.130 13.763 1.00 23.32 277 ALA A C 1
ATOM 2032 O O . ALA A 1 277 ? 0.420 32.180 13.430 1.00 22.76 277 ALA A O 1
ATOM 2034 N N . ILE A 1 278 ? 2.253 30.890 13.511 1.00 24.59 278 ILE A N 1
ATOM 2035 C CA . ILE A 1 278 ? 3.105 31.868 12.833 1.00 24.77 278 ILE A CA 1
ATOM 2036 C C . ILE A 1 278 ? 3.925 31.258 11.697 1.00 24.49 278 ILE A C 1
ATOM 2037 O O . ILE A 1 278 ? 4.009 30.034 11.550 1.00 24.88 278 ILE A O 1
ATOM 2042 N N . LYS A 1 279 ? 4.538 32.132 10.907 1.00 23.54 279 LYS A N 1
ATOM 2043 C CA . LYS A 1 279 ? 5.392 31.726 9.800 1.00 23.32 279 LYS A CA 1
ATOM 2044 C C . LYS A 1 279 ? 6.391 32.836 9.583 1.00 22.89 279 LYS A C 1
ATOM 2045 O O . LYS A 1 279 ? 6.018 34.003 9.519 1.00 21.54 279 LYS A O 1
ATOM 2051 N N . PRO A 1 280 ? 7.683 32.493 9.503 1.00 24.82 280 PRO A N 1
ATOM 2052 C CA . PRO A 1 280 ? 8.232 31.138 9.614 1.00 25.58 280 PRO A CA 1
ATOM 2053 C C . PRO A 1 280 ? 8.295 30.635 11.058 1.00 25.80 280 PRO A C 1
ATOM 2054 O O . PRO A 1 280 ? 8.111 31.405 12.002 1.00 25.64 280 PRO A O 1
ATOM 2058 N N . GLY A 1 281 ? 8.559 29.341 11.218 1.00 26.90 281 GLY A N 1
ATOM 2059 C CA . GLY A 1 281 ? 8.645 28.752 12.544 1.00 26.80 281 GLY A CA 1
ATOM 2060 C C . GLY A 1 281 ? 7.341 28.113 12.987 1.00 27.16 281 GLY A C 1
ATOM 2061 O O . GLY A 1 281 ? 6.432 27.932 12.180 1.00 28.17 281 GLY A O 1
ATOM 2062 N N . LYS A 1 282 ? 7.265 27.747 14.265 1.00 26.36 282 LYS A N 1
ATOM 2063 C CA . LYS A 1 282 ? 6.071 27.149 14.850 1.00 25.47 282 LYS A CA 1
ATOM 2064 C C . LYS A 1 282 ? 6.316 26.717 16.296 1.00 23.63 282 LYS A C 1
ATOM 2065 O O . LYS A 1 282 ? 5.622 27.165 17.211 1.00 23.01 282 LYS A O 1
ATOM 2071 N N . PRO A 1 283 ? 7.308 25.841 16.525 1.00 22.41 283 PRO A N 1
ATOM 2072 C CA . PRO A 1 283 ? 7.536 25.432 17.911 1.00 21.50 283 PRO A CA 1
ATOM 2073 C C . PRO A 1 283 ? 8.260 26.485 18.738 1.00 20.26 283 PRO A C 1
ATOM 2074 O O . PRO A 1 283 ? 8.996 27.314 18.208 1.00 19.50 283 PRO A O 1
ATOM 2078 N N . PHE A 1 284 ? 8.040 26.436 20.047 1.00 19.02 284 PHE A N 1
ATOM 2079 C CA . PHE A 1 284 ? 8.671 27.361 20.976 1.00 17.71 284 PHE A CA 1
ATOM 2080 C C . PHE A 1 284 ? 8.527 26.799 22.374 1.00 18.10 284 PHE A C 1
ATOM 2081 O O . PHE A 1 284 ? 7.457 26.311 22.742 1.00 18.00 284 PHE A O 1
ATOM 2089 N N . ALA A 1 285 ? 9.604 26.850 23.150 1.00 15.45 285 ALA A N 1
ATOM 2090 C CA . ALA A 1 285 ? 9.563 26.361 24.519 1.00 15.13 285 ALA A CA 1
ATOM 2091 C C . ALA A 1 285 ? 9.755 27.511 25.508 1.00 14.92 285 ALA A C 1
ATOM 2092 O O . ALA A 1 285 ? 10.549 28.413 25.276 1.00 15.58 285 ALA A O 1
ATOM 2094 N N . PHE A 1 286 ? 9.016 27.470 26.610 1.00 16.10 286 PHE A N 1
ATOM 2095 C CA . PHE A 1 286 ? 9.096 28.491 27.647 1.00 15.59 286 PHE A CA 1
ATOM 2096 C C . PHE A 1 286 ? 8.740 27.857 28.988 1.00 15.99 286 PHE A C 1
ATOM 2097 O O . PHE A 1 286 ? 7.834 27.038 29.062 1.00 17.35 286 PHE A O 1
ATOM 2105 N N . GLY A 1 287 ? 9.442 28.240 30.045 1.00 16.38 287 GLY A N 1
ATOM 2106 C CA . GLY A 1 287 ? 9.156 27.673 31.351 1.00 18.70 287 GLY A CA 1
ATOM 2107 C C . GLY A 1 287 ? 9.977 28.243 32.495 1.00 20.06 287 GLY A C 1
ATOM 2108 O O . GLY A 1 287 ? 10.701 29.226 32.329 1.00 21.01 287 GLY A O 1
ATOM 2109 N N . LYS A 1 288 ? 9.870 27.611 33.660 1.00 21.03 288 LYS A N 1
ATOM 2110 C CA . LYS A 1 288 ? 10.580 28.057 34.851 1.00 21.81 288 LYS A CA 1
ATOM 2111 C C . LYS A 1 288 ? 11.670 27.094 35.322 1.00 23.04 288 LYS A C 1
ATOM 2112 O O . LYS A 1 288 ? 11.402 25.914 35.572 1.00 22.73 288 LYS A O 1
ATOM 2118 N N . LEU A 1 289 ? 12.900 27.599 35.425 1.00 23.13 289 LEU A N 1
ATOM 2119 C CA . LEU A 1 289 ? 14.017 26.802 35.925 1.00 22.53 289 LEU A CA 1
ATOM 2120 C C . LEU A 1 289 ? 14.055 27.102 37.424 1.00 22.22 289 LEU A C 1
ATOM 2121 O O . LEU A 1 289 ? 13.193 27.820 37.918 1.00 21.94 289 LEU A O 1
ATOM 2126 N N . SER A 1 290 ? 15.030 26.571 38.152 1.00 21.78 290 SER A N 1
ATOM 2127 C CA . SER A 1 290 ? 15.060 26.810 39.589 1.00 22.48 290 SER A CA 1
ATOM 2128 C C . SER A 1 290 ? 15.282 28.257 40.018 1.00 23.68 290 SER A C 1
ATOM 2129 O O . SER A 1 290 ? 14.677 28.713 40.997 1.00 22.06 290 SER A O 1
ATOM 2132 N N . ASN A 1 291 ? 16.130 28.987 39.297 1.00 21.30 291 ASN A N 1
ATOM 2133 C CA . ASN A 1 291 ? 16.401 30.373 39.668 1.00 21.46 291 ASN A CA 1
ATOM 2134 C C . ASN A 1 291 ? 16.270 31.371 38.512 1.00 20.94 291 ASN A C 1
ATOM 2135 O O . ASN A 1 291 ? 16.687 32.519 38.639 1.00 19.42 291 ASN A O 1
ATOM 2140 N N . SER A 1 292 ? 15.681 30.944 37.398 1.00 20.63 292 SER A N 1
ATOM 2141 C CA . SER A 1 292 ? 15.517 31.827 36.243 1.00 20.75 292 SER A CA 1
ATOM 2142 C C . SER A 1 292 ? 14.437 31.336 35.294 1.00 20.40 292 SER A C 1
ATOM 2143 O O . SER A 1 292 ? 13.868 30.263 35.490 1.00 21.34 292 SER A O 1
ATOM 2146 N N . TRP A 1 293 ? 14.157 32.139 34.270 1.00 19.64 293 TRP A N 1
ATOM 2147 C CA . TRP A 1 293 ? 13.154 31.800 33.260 1.00 19.82 293 TRP A CA 1
ATOM 2148 C C . TRP A 1 293 ? 13.885 31.199 32.058 1.00 18.15 293 TRP A C 1
ATOM 2149 O O . TRP A 1 293 ? 15.035 31.540 31.812 1.00 18.04 293 TRP A O 1
ATOM 2160 N N . PHE A 1 294 ? 13.217 30.325 31.306 1.00 16.53 294 PHE A N 1
ATOM 2161 C CA . PHE A 1 294 ? 13.835 29.682 30.151 1.00 13.59 294 PHE A CA 1
ATOM 2162 C C . PHE A 1 294 ? 13.095 29.880 28.830 1.00 15.47 294 PHE A C 1
ATOM 2163 O O . PHE A 1 294 ? 11.870 29.718 28.750 1.00 13.29 294 PHE A O 1
ATOM 2171 N N . CYS A 1 295 ? 13.862 30.224 27.795 1.00 14.69 295 CYS A N 1
ATOM 2172 C CA . CYS A 1 295 ? 13.338 30.406 26.448 1.00 14.66 295 CYS A CA 1
ATOM 2173 C C . CYS A 1 295 ? 14.165 29.509 25.525 1.00 14.90 295 CYS A C 1
ATOM 2174 O O . CYS A 1 295 ? 15.396 29.584 25.519 1.00 15.96 295 CYS A O 1
ATOM 2177 N N . GLY A 1 296 ? 13.481 28.651 24.768 1.00 14.72 296 GLY A N 1
ATOM 2178 C CA . GLY A 1 296 ? 14.142 27.744 23.847 1.00 12.26 296 GLY A CA 1
ATOM 2179 C C . GLY A 1 296 ? 13.717 28.028 22.420 1.00 14.04 296 GLY A C 1
ATOM 2180 O O . GLY A 1 296 ? 12.532 27.978 22.096 1.00 13.51 296 GLY A O 1
ATOM 2181 N N . LEU A 1 297 ? 14.689 28.312 21.560 1.00 13.77 297 LEU A N 1
ATOM 2182 C CA . LEU A 1 297 ? 14.418 28.652 20.166 1.00 14.60 297 LEU A CA 1
ATOM 2183 C C . LEU A 1 297 ? 14.580 27.515 19.172 1.00 14.42 297 LEU A C 1
ATOM 2184 O O . LEU A 1 297 ? 15.363 26.588 19.388 1.00 15.10 297 LEU A O 1
ATOM 2189 N N . PRO A 1 298 ? 13.832 27.581 18.060 1.00 14.06 298 PRO A N 1
ATOM 2190 C CA . PRO A 1 298 ? 13.875 26.576 16.996 1.00 15.50 298 PRO A CA 1
ATOM 2191 C C . PRO A 1 298 ? 15.219 26.631 16.273 1.00 16.96 298 PRO A C 1
ATOM 2192 O O . PRO A 1 298 ? 15.881 27.672 16.254 1.00 16.74 298 PRO A O 1
ATOM 2196 N N . GLY A 1 299 ? 15.611 25.505 15.680 1.00 16.53 299 GLY A N 1
ATOM 2197 C CA . GLY A 1 299 ? 16.886 25.416 14.992 1.00 18.19 299 GLY A CA 1
ATOM 2198 C C . GLY A 1 299 ? 17.103 26.291 13.773 1.00 18.32 299 GLY A C 1
ATOM 2199 O O . GLY A 1 299 ? 18.197 26.823 13.582 1.00 19.87 299 GLY A O 1
ATOM 2200 N N . ASN A 1 300 ? 16.076 26.428 12.946 0.50 17.51 300 ASN A N 1
ATOM 2201 C CA . ASN A 1 300 ? 16.164 27.242 11.744 0.50 18.04 300 ASN A CA 1
ATOM 2202 C C . ASN A 1 300 ? 16.565 28.671 12.085 0.50 18.05 300 ASN A C 1
ATOM 2203 O O . ASN A 1 300 ? 15.956 29.314 12.937 0.50 16.65 300 ASN A O 1
ATOM 2208 N N . PRO A 1 301 ? 17.601 29.188 11.416 1.00 19.92 301 PRO A N 1
ATOM 2209 C CA . PRO A 1 301 ? 18.059 30.557 11.675 1.00 20.63 301 PRO A CA 1
ATOM 2210 C C . PRO A 1 301 ? 16.985 31.636 11.467 1.00 20.90 301 PRO A C 1
ATOM 2211 O O . PRO A 1 301 ? 16.844 32.536 12.291 1.00 20.18 301 PRO A O 1
ATOM 2215 N N . VAL A 1 302 ? 16.221 31.553 10.384 1.00 20.44 302 VAL A N 1
ATOM 2216 C CA . VAL A 1 302 ? 15.190 32.562 10.159 1.00 20.28 302 VAL A CA 1
ATOM 2217 C C . VAL A 1 302 ? 14.137 32.475 11.260 1.00 20.15 302 VAL A C 1
ATOM 2218 O O . VAL A 1 302 ? 13.725 33.493 11.816 1.00 19.39 302 VAL A O 1
ATOM 2222 N N . SER A 1 303 ? 13.717 31.253 11.577 1.00 18.92 303 SER A N 1
ATOM 2223 C CA . SER A 1 303 ? 12.708 31.025 12.601 1.00 16.92 303 SER A CA 1
ATOM 2224 C C . SER A 1 303 ? 13.184 31.439 13.998 1.00 16.13 303 SER A C 1
ATOM 2225 O O . SER A 1 303 ? 12.413 31.971 14.785 1.00 13.08 303 SER A O 1
ATOM 2228 N N . ALA A 1 304 ? 14.452 31.186 14.307 1.00 16.15 304 ALA A N 1
ATOM 2229 C CA . ALA A 1 304 ? 14.992 31.551 15.615 1.00 16.18 304 ALA A CA 1
ATOM 2230 C C . ALA A 1 304 ? 15.028 33.070 15.769 1.00 15.93 304 ALA A C 1
ATOM 2231 O O . ALA A 1 304 ? 14.640 33.601 16.800 1.00 15.72 304 ALA A O 1
ATOM 2233 N N . THR A 1 305 ? 15.485 33.766 14.735 1.00 16.67 305 THR A N 1
ATOM 2234 C CA . THR A 1 305 ? 15.567 35.219 14.783 1.00 16.42 305 THR A CA 1
ATOM 2235 C C . THR A 1 305 ? 14.194 35.885 14.878 1.00 17.50 305 THR A C 1
ATOM 2236 O O . THR A 1 305 ? 14.023 36.832 15.642 1.00 16.53 305 THR A O 1
ATOM 2240 N N . LEU A 1 306 ? 13.220 35.392 14.115 1.00 17.13 306 LEU A N 1
ATOM 2241 C CA . LEU A 1 306 ? 11.874 35.962 14.154 1.00 17.35 306 LEU A CA 1
ATOM 2242 C C . LEU A 1 306 ? 11.236 35.716 15.510 1.00 17.41 306 LEU A C 1
ATOM 2243 O O . LEU A 1 306 ? 10.532 36.574 16.045 1.00 17.94 306 LEU A O 1
ATOM 2248 N N . THR A 1 307 ? 11.487 34.536 16.064 1.00 16.80 307 THR A N 1
ATOM 2249 C CA . THR A 1 307 ? 10.924 34.178 17.355 1.00 16.71 307 THR A CA 1
ATOM 2250 C C . THR A 1 307 ? 11.495 35.006 18.511 1.00 16.32 307 THR A C 1
ATOM 2251 O O . THR A 1 307 ? 10.763 35.412 19.408 1.00 13.77 307 THR A O 1
ATOM 2255 N N . PHE A 1 308 ? 12.795 35.273 18.480 1.00 15.08 308 PHE A N 1
ATOM 2256 C CA . PHE A 1 308 ? 13.413 36.073 19.526 1.00 15.93 308 PHE A CA 1
ATOM 2257 C C . PHE A 1 308 ? 12.843 37.495 19.476 1.00 15.79 308 PHE A C 1
ATOM 2258 O O . PHE A 1 308 ? 12.471 38.068 20.501 1.00 14.91 308 PHE A O 1
ATOM 2266 N N . TYR A 1 309 ? 12.781 38.040 18.265 1.00 16.25 309 TYR A N 1
ATOM 2267 C CA . TYR A 1 309 ? 12.313 39.402 18.018 1.00 17.58 309 TYR A CA 1
ATOM 2268 C C . TYR A 1 309 ? 10.884 39.699 18.472 1.00 17.60 309 TYR A C 1
ATOM 2269 O O . TYR A 1 309 ? 10.620 40.777 19.010 1.00 16.97 309 TYR A O 1
ATOM 2278 N N . GLN A 1 310 ? 9.971 38.750 18.263 1.00 18.94 310 GLN A N 1
ATOM 2279 C CA . GLN A 1 310 ? 8.567 38.958 18.630 1.00 18.29 310 GLN A CA 1
ATOM 2280 C C . GLN A 1 310 ? 8.081 38.434 19.993 1.00 18.26 310 GLN A C 1
ATOM 2281 O O . GLN A 1 310 ? 7.003 38.822 20.439 1.00 17.56 310 GLN A O 1
ATOM 2287 N N . LEU A 1 311 ? 8.850 37.566 20.649 1.00 18.05 311 LEU A N 1
ATOM 2288 C CA . LEU A 1 311 ? 8.457 37.029 21.964 1.00 18.54 311 LEU A CA 1
ATOM 2289 C C . LEU A 1 311 ? 9.458 37.322 23.086 1.00 18.54 311 LEU A C 1
ATOM 2290 O O . LEU A 1 311 ? 9.086 37.825 24.148 1.00 18.31 311 LEU A O 1
ATOM 2295 N N . VAL A 1 312 ? 10.724 37.001 22.854 1.00 16.70 312 VAL A N 1
ATOM 2296 C CA . VAL A 1 312 ? 11.756 37.229 23.857 1.00 14.45 312 VAL A CA 1
ATOM 2297 C C . VAL A 1 312 ? 12.053 38.721 24.086 1.00 16.05 312 VAL A C 1
ATOM 2298 O O . VAL A 1 312 ? 12.281 39.144 25.221 1.00 15.17 312 VAL A O 1
ATOM 2302 N N . GLN A 1 313 ? 12.046 39.516 23.017 1.00 16.45 313 GLN A N 1
ATOM 2303 C CA . GLN A 1 313 ? 12.324 40.955 23.129 1.00 16.16 313 GLN A CA 1
ATOM 2304 C C . GLN A 1 313 ? 11.351 41.645 24.090 1.00 16.24 313 GLN A C 1
ATOM 2305 O O . GLN A 1 313 ? 11.778 42.313 25.022 1.00 17.07 313 GLN A O 1
ATOM 2311 N N . PRO A 1 314 ? 10.033 41.501 23.875 1.00 16.72 314 PRO A N 1
ATOM 2312 C CA . PRO A 1 314 ? 9.100 42.157 24.804 1.00 18.00 314 PRO A CA 1
ATOM 2313 C C . PRO A 1 314 ? 9.158 41.562 26.209 1.00 17.84 314 PRO A C 1
ATOM 2314 O O . PRO A 1 314 ? 8.870 42.238 27.194 1.00 17.54 314 PRO A O 1
ATOM 2318 N N . LEU A 1 315 ? 9.534 40.290 26.292 1.00 18.98 315 LEU A N 1
ATOM 2319 C CA . LEU A 1 315 ? 9.657 39.610 27.579 1.00 18.50 315 LEU A CA 1
ATOM 2320 C C . LEU A 1 315 ? 10.744 40.321 28.385 1.00 18.23 315 LEU A C 1
ATOM 2321 O O . LEU A 1 315 ? 10.577 40.596 29.580 1.00 17.67 315 LEU A O 1
ATOM 2326 N N . LEU A 1 316 ? 11.852 40.632 27.718 1.00 15.98 316 LEU A N 1
ATOM 2327 C CA . LEU A 1 316 ? 12.969 41.315 28.358 1.00 14.63 316 LEU A CA 1
ATOM 2328 C C . LEU A 1 316 ? 12.601 42.755 28.707 1.00 14.16 316 LEU A C 1
ATOM 2329 O O . LEU A 1 316 ? 13.063 43.297 29.706 1.00 14.59 316 LEU A O 1
ATOM 2334 N N . ALA A 1 317 ? 11.762 43.378 27.886 1.00 15.37 317 ALA A N 1
ATOM 2335 C CA . ALA A 1 317 ? 11.360 44.757 28.150 1.00 16.47 317 ALA A CA 1
ATOM 2336 C C . ALA A 1 317 ? 10.620 44.857 29.485 1.00 16.20 317 ALA A C 1
ATOM 2337 O O . ALA A 1 317 ? 10.901 45.748 30.289 1.00 14.40 317 ALA A O 1
ATOM 2339 N N . LYS A 1 318 ? 9.687 43.940 29.733 1.00 15.90 318 LYS A N 1
ATOM 2340 C CA . LYS A 1 318 ? 8.949 43.973 30.994 1.00 16.10 318 LYS A CA 1
ATOM 2341 C C . LYS A 1 318 ? 9.854 43.668 32.185 1.00 16.99 318 LYS A C 1
ATOM 2342 O O . LYS A 1 318 ? 9.694 44.258 33.261 1.00 18.37 318 LYS A O 1
ATOM 2348 N N . LEU A 1 319 ? 10.804 42.754 31.996 1.00 15.53 319 LEU A N 1
ATOM 2349 C CA . LEU A 1 319 ? 11.719 42.386 33.077 1.00 16.76 319 LEU A CA 1
ATOM 2350 C C . LEU A 1 319 ? 12.614 43.544 33.504 1.00 15.42 319 LEU A C 1
ATOM 2351 O O . LEU A 1 319 ? 12.895 43.712 34.687 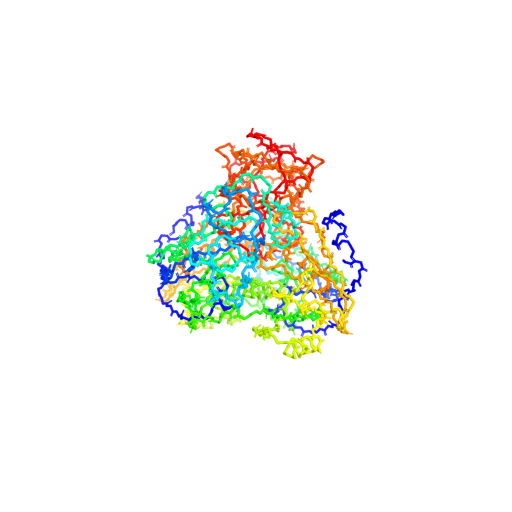1.00 15.47 319 LEU A O 1
ATOM 2356 N N . SER A 1 320 ? 13.055 44.337 32.535 1.00 13.96 320 SER A N 1
ATOM 2357 C CA . SER A 1 320 ? 13.921 45.478 32.804 1.00 14.89 320 SER A CA 1
ATOM 2358 C C . SER A 1 320 ? 13.220 46.572 33.609 1.00 15.43 320 SER A C 1
ATOM 2359 O O . SER A 1 320 ? 13.864 47.507 34.081 1.00 13.62 320 SER A O 1
ATOM 2362 N N . GLY A 1 321 ? 11.902 46.461 33.748 1.00 16.26 321 GLY A N 1
ATOM 2363 C CA . GLY A 1 321 ? 11.156 47.462 34.487 1.00 17.07 321 GLY A CA 1
ATOM 2364 C C . GLY A 1 321 ? 10.535 48.537 33.612 1.00 18.79 321 GLY A C 1
ATOM 2365 O O . GLY A 1 321 ? 9.878 49.442 34.131 1.00 19.25 321 GLY A O 1
ATOM 2366 N N . ASN A 1 322 ? 10.729 48.449 32.295 1.00 18.84 322 ASN A N 1
ATOM 2367 C CA . ASN A 1 322 ? 10.183 49.448 31.361 1.00 20.00 322 ASN A CA 1
ATOM 2368 C C . ASN A 1 322 ? 8.659 49.355 31.285 1.00 21.35 322 ASN A C 1
ATOM 2369 O O . ASN A 1 322 ? 8.112 48.300 30.976 1.00 22.09 322 ASN A O 1
ATOM 2374 N N . THR A 1 323 ? 7.984 50.468 31.553 1.00 22.25 323 THR A N 1
ATOM 2375 C CA . THR A 1 323 ? 6.522 50.515 31.529 1.00 25.12 323 THR A CA 1
ATOM 2376 C C . THR A 1 323 ? 5.939 50.775 30.142 1.00 27.52 323 THR A C 1
ATOM 2377 O O . THR A 1 323 ? 4.809 50.367 29.850 1.00 28.15 323 THR A O 1
ATOM 2381 N N . ALA A 1 324 ? 6.700 51.464 29.295 1.00 30.42 324 ALA A N 1
ATOM 2382 C CA . ALA A 1 324 ? 6.260 51.763 27.930 1.00 34.33 324 ALA A CA 1
ATOM 2383 C C . ALA A 1 324 ? 6.721 50.621 27.068 1.00 36.75 324 ALA A C 1
ATOM 2384 O O . ALA A 1 324 ? 7.920 50.447 26.860 1.00 39.08 324 ALA A O 1
ATOM 2386 N N . SER A 1 325 ? 5.790 49.838 26.548 1.00 38.77 325 SER A N 1
ATOM 2387 C CA . SER A 1 325 ? 6.222 48.721 25.739 1.00 39.96 325 SER A CA 1
ATOM 2388 C C . SER A 1 325 ? 5.131 48.171 24.839 1.00 40.62 325 SER A C 1
ATOM 2389 O O . SER A 1 325 ? 3.935 48.270 25.149 1.00 41.29 325 SER A O 1
ATOM 2392 N N . GLY A 1 326 ? 5.557 47.588 23.721 1.00 40.94 326 GLY A N 1
ATOM 2393 C CA . GLY A 1 326 ? 4.626 47.012 22.765 1.00 40.98 326 GLY A CA 1
ATOM 2394 C C . GLY A 1 326 ? 5.329 46.768 21.443 1.00 41.21 326 GLY A C 1
ATOM 2395 O O . GLY A 1 326 ? 4.772 46.120 20.536 1.00 42.32 326 GLY A O 1
ATOM 2396 N N . LEU A 1 327 ? 6.561 47.281 21.344 1.00 40.43 327 LEU A N 1
ATOM 2397 C CA . LEU A 1 327 ? 7.406 47.167 20.146 1.00 38.87 327 LEU A CA 1
ATOM 2398 C C . LEU A 1 327 ? 7.019 48.267 19.166 1.00 37.82 327 LEU A C 1
ATOM 2399 O O . LEU A 1 327 ? 6.126 49.059 19.453 1.00 39.00 327 LEU A O 1
ATOM 2404 N N . PRO A 1 328 ? 7.673 48.326 17.992 1.00 36.49 328 PRO A N 1
ATOM 2405 C CA . PRO A 1 328 ? 7.332 49.367 17.010 1.00 35.54 328 PRO A CA 1
ATOM 2406 C C . PRO A 1 328 ? 5.889 49.239 16.489 1.00 34.52 328 PRO A C 1
ATOM 2407 O O . PRO A 1 328 ? 5.343 48.138 16.400 1.00 35.25 328 PRO A O 1
ATOM 2411 N N . ALA A 1 329 ? 5.270 50.370 16.160 1.00 33.72 329 ALA A N 1
ATOM 2412 C CA . ALA A 1 329 ? 3.890 50.376 15.673 1.00 33.15 329 ALA A CA 1
ATOM 2413 C C . ALA A 1 329 ? 3.757 49.928 14.215 1.00 32.35 329 ALA A C 1
ATOM 2414 O O . ALA A 1 329 ? 4.738 49.881 13.472 1.00 31.38 329 ALA A O 1
ATOM 2416 N N . ARG A 1 330 ? 2.536 49.601 13.809 1.00 31.66 330 ARG A N 1
ATOM 2417 C CA . ARG A 1 330 ? 2.287 49.174 12.438 1.00 31.04 330 ARG A CA 1
ATOM 2418 C C . ARG A 1 330 ? 1.398 50.171 11.686 1.00 31.09 330 ARG A C 1
ATOM 2419 O O . ARG A 1 330 ? 0.599 50.887 12.293 1.00 30.11 330 ARG A O 1
ATOM 2427 N N . GLN A 1 331 ? 1.554 50.220 10.366 1.00 30.73 331 GLN A N 1
ATOM 2428 C CA . GLN A 1 331 ? 0.759 51.114 9.533 1.00 31.29 331 GLN A CA 1
ATOM 2429 C C . GLN A 1 331 ? 0.270 50.355 8.306 1.00 31.73 331 GLN A C 1
ATOM 2430 O O . GLN A 1 331 ? 0.902 49.386 7.877 1.00 30.56 331 GLN A O 1
ATOM 2436 N N . ARG A 1 332 ? -0.867 50.773 7.753 1.00 32.49 332 ARG A N 1
ATOM 2437 C CA . ARG A 1 332 ? -1.378 50.102 6.567 1.00 33.34 332 ARG A CA 1
ATOM 2438 C C . ARG A 1 332 ? -0.888 50.869 5.355 1.00 32.05 332 ARG A C 1
ATOM 2439 O O . ARG A 1 332 ? -0.868 52.096 5.346 1.00 31.92 332 ARG A O 1
ATOM 2447 N N . VAL A 1 333 ? -0.461 50.120 4.347 1.00 31.94 333 VAL A N 1
ATOM 2448 C CA . VAL A 1 333 ? 0.085 50.670 3.114 1.00 31.00 333 VAL A CA 1
ATOM 2449 C C . VAL A 1 333 ? -0.256 49.687 1.998 1.00 31.10 333 VAL A C 1
ATOM 2450 O O . VAL A 1 333 ? -0.552 48.513 2.263 1.00 31.19 333 VAL A O 1
ATOM 2454 N N . ARG A 1 334 ? -0.222 50.161 0.759 1.00 31.13 334 ARG A N 1
ATOM 2455 C CA . ARG A 1 334 ? -0.548 49.317 -0.378 1.00 31.31 334 ARG A CA 1
ATOM 2456 C C . ARG A 1 334 ? 0.698 48.590 -0.839 1.00 31.89 334 ARG A C 1
ATOM 2457 O O . ARG A 1 334 ? 1.811 49.076 -0.654 1.00 32.75 334 ARG A O 1
ATOM 2465 N N . THR A 1 335 ? 0.505 47.419 -1.436 1.00 32.39 335 THR A N 1
ATOM 2466 C CA . THR A 1 335 ? 1.611 46.612 -1.924 1.00 31.84 335 THR A CA 1
ATOM 2467 C C . THR A 1 335 ? 1.744 46.690 -3.446 1.00 33.44 335 THR A C 1
ATOM 2468 O O . THR A 1 335 ? 0.746 46.782 -4.176 1.00 32.83 335 THR A O 1
ATOM 2472 N N . ALA A 1 336 ? 2.985 46.661 -3.924 1.00 33.49 336 ALA A N 1
ATOM 2473 C CA . ALA A 1 336 ? 3.240 46.717 -5.353 1.00 33.12 336 ALA A CA 1
ATOM 2474 C C . ALA A 1 336 ? 3.698 45.355 -5.839 1.00 32.64 336 ALA A C 1
ATOM 2475 O O . ALA A 1 336 ? 3.982 45.180 -7.022 1.00 33.48 336 ALA A O 1
ATOM 2477 N N . SER A 1 337 ? 3.764 44.388 -4.929 1.00 31.93 337 SER A N 1
ATOM 2478 C CA . SER A 1 337 ? 4.209 43.047 -5.295 1.00 32.38 337 SER A CA 1
ATOM 2479 C C . SER A 1 337 ? 3.184 41.977 -4.970 1.00 33.27 337 SER A C 1
ATOM 2480 O O . SER A 1 337 ? 2.610 41.969 -3.878 1.00 34.53 337 SER A O 1
ATOM 2483 N N . ARG A 1 338 ? 2.939 41.079 -5.921 1.00 33.08 338 ARG A N 1
ATOM 2484 C CA . ARG A 1 338 ? 2.008 39.995 -5.669 1.00 32.82 338 ARG A CA 1
ATOM 2485 C C . ARG A 1 338 ? 2.644 39.249 -4.502 1.00 32.23 338 ARG A C 1
ATOM 2486 O O . ARG A 1 338 ? 3.870 39.120 -4.450 1.00 33.68 338 ARG A O 1
ATOM 2494 N N . LEU A 1 339 ? 1.829 38.792 -3.557 1.00 29.64 339 LEU A N 1
ATOM 2495 C CA . LEU A 1 339 ? 2.341 38.063 -2.405 1.00 28.44 339 LEU A CA 1
ATOM 2496 C C . LEU A 1 339 ? 1.598 36.734 -2.286 1.00 28.20 339 LEU A C 1
ATOM 2497 O O . LEU A 1 339 ? 0.387 36.673 -2.499 1.00 28.75 339 LEU A O 1
ATOM 2502 N N . LYS A 1 340 ? 2.325 35.667 -1.976 1.00 26.84 340 LYS A N 1
ATOM 2503 C CA . LYS A 1 340 ? 1.700 34.362 -1.820 1.00 27.71 340 LYS A CA 1
ATOM 2504 C C . LYS A 1 340 ? 1.469 34.131 -0.329 1.00 27.23 340 LYS A C 1
ATOM 2505 O O . LYS A 1 340 ? 2.371 34.340 0.481 1.00 27.25 340 LYS A O 1
ATOM 2511 N N . LYS A 1 341 ? 0.257 33.714 0.029 1.00 26.84 341 LYS A N 1
ATOM 2512 C CA . LYS A 1 341 ? -0.103 33.499 1.432 1.00 26.74 341 LYS A CA 1
ATOM 2513 C C . LYS A 1 341 ? -1.136 32.388 1.651 1.00 27.49 341 LYS A C 1
ATOM 2514 O O . LYS A 1 341 ? -2.063 32.209 0.853 1.00 26.56 341 LYS A O 1
ATOM 2520 N N . THR A 1 342 ? -0.974 31.669 2.760 1.00 27.69 342 THR A N 1
ATOM 2521 C CA . THR A 1 342 ? -1.853 30.564 3.138 1.00 27.66 342 THR A CA 1
ATOM 2522 C C . THR A 1 342 ? -2.548 30.831 4.483 1.00 27.86 342 THR A C 1
ATOM 2523 O O . THR A 1 342 ? -1.909 31.241 5.459 1.00 27.75 342 THR A O 1
ATOM 2527 N N . PRO A 1 343 ? -3.869 30.600 4.552 1.00 28.84 343 PRO A N 1
ATOM 2528 C CA . PRO A 1 343 ? -4.625 30.825 5.792 1.00 28.28 343 PRO A CA 1
ATOM 2529 C C . PRO A 1 343 ? -4.203 29.904 6.945 1.00 27.49 343 PRO A C 1
ATOM 2530 O O . PRO A 1 343 ? -3.647 28.821 6.728 1.00 26.46 343 PRO A O 1
ATOM 2534 N N . GLY A 1 344 ? -4.466 30.343 8.170 1.00 26.09 344 GLY A N 1
ATOM 2535 C CA . GLY A 1 344 ? -4.121 29.537 9.329 1.00 26.10 344 GLY A CA 1
ATOM 2536 C C . GLY A 1 344 ? -2.874 29.964 10.093 1.00 25.76 344 GLY A C 1
ATOM 2537 O O . GLY A 1 344 ? -2.642 29.488 11.203 1.00 25.80 344 GLY A O 1
ATOM 2538 N N . ARG A 1 345 ? -2.079 30.859 9.510 1.00 25.17 345 ARG A N 1
ATOM 2539 C CA . ARG A 1 345 ? -0.844 31.331 10.143 1.00 24.40 345 ARG A CA 1
ATOM 2540 C C . ARG A 1 345 ? -0.592 32.822 9.891 1.00 24.42 345 ARG A C 1
ATOM 2541 O O . ARG A 1 345 ? -0.811 33.310 8.784 1.00 23.53 345 ARG A O 1
ATOM 2549 N N . LEU A 1 346 ? -0.135 33.540 10.917 1.00 25.23 346 LEU A N 1
ATOM 2550 C CA . LEU A 1 346 ? 0.200 34.962 10.772 1.00 25.22 346 LEU A CA 1
ATOM 2551 C C . LEU A 1 346 ? 1.608 34.888 10.171 1.00 24.32 346 LEU A C 1
ATOM 2552 O O . LEU A 1 346 ? 2.541 34.437 10.836 1.00 24.66 346 LEU A O 1
ATOM 2557 N N . ASP A 1 347 ? 1.749 35.316 8.919 1.00 23.21 347 ASP A N 1
ATOM 2558 C CA . ASP A 1 347 ? 3.020 35.232 8.192 1.00 23.88 347 ASP A CA 1
ATOM 2559 C C . ASP A 1 347 ? 3.882 36.500 8.140 1.00 23.46 347 ASP A C 1
ATOM 2560 O O . ASP A 1 347 ? 3.606 37.408 7.352 1.00 23.94 347 ASP A O 1
ATOM 2565 N N . PHE A 1 348 ? 4.934 36.558 8.960 1.00 21.95 348 PHE A N 1
ATOM 2566 C CA . PHE A 1 348 ? 5.815 37.737 8.975 1.00 20.78 348 PHE A CA 1
ATOM 2567 C C . PHE A 1 348 ? 6.811 37.750 7.810 1.00 20.73 348 PHE A C 1
ATOM 2568 O O . PHE A 1 348 ? 7.989 37.429 7.986 1.00 20.28 348 PHE A O 1
ATOM 2576 N N . GLN A 1 349 ? 6.324 38.128 6.627 1.00 20.41 349 GLN A N 1
ATOM 2577 C CA . GLN A 1 349 ? 7.149 38.197 5.419 1.00 20.88 349 GLN A CA 1
ATOM 2578 C C . GLN A 1 349 ? 8.028 39.453 5.409 1.00 20.96 349 GLN A C 1
ATOM 2579 O O . GLN A 1 349 ? 7.701 40.459 6.033 1.00 21.20 349 GLN A O 1
ATOM 2585 N N . ARG A 1 350 ? 9.155 39.386 4.713 1.00 21.82 350 ARG A N 1
ATOM 2586 C CA . ARG A 1 350 ? 10.056 40.527 4.629 1.00 24.79 350 ARG A CA 1
ATOM 2587 C C . ARG A 1 350 ? 9.832 41.290 3.329 1.00 26.28 350 ARG A C 1
ATOM 2588 O O . ARG A 1 350 ? 9.503 40.692 2.294 1.00 28.32 350 ARG A O 1
ATOM 2596 N N . GLY A 1 351 ? 10.004 42.609 3.387 1.00 27.97 351 GLY A N 1
ATOM 2597 C CA . GLY A 1 351 ? 9.814 43.444 2.209 1.00 27.72 351 GLY A CA 1
ATOM 2598 C C . GLY A 1 351 ? 10.581 44.757 2.259 1.00 28.44 351 GLY A C 1
ATOM 2599 O O . GLY A 1 351 ? 11.362 45.004 3.185 1.00 27.62 351 GLY A O 1
ATOM 2600 N N . VAL A 1 352 ? 10.346 45.611 1.266 1.00 28.75 352 VAL A N 1
ATOM 2601 C CA . VAL A 1 352 ? 11.033 46.902 1.177 1.00 28.87 352 VAL A CA 1
ATOM 2602 C C . VAL A 1 352 ? 10.069 48.094 1.073 1.00 30.23 352 VAL A C 1
ATOM 2603 O O . VAL A 1 352 ? 9.316 48.210 0.094 1.00 30.79 352 VAL A O 1
ATOM 2607 N N . LEU A 1 353 ? 10.096 48.978 2.071 1.00 30.11 353 LEU A N 1
ATOM 2608 C CA . LEU A 1 353 ? 9.237 50.168 2.074 1.00 31.18 353 LEU A CA 1
ATOM 2609 C C . LEU A 1 353 ? 9.882 51.299 1.271 1.00 33.09 353 LEU A C 1
ATOM 2610 O O . LEU A 1 353 ? 11.081 51.566 1.429 1.00 33.74 353 LEU A O 1
ATOM 2615 N N . GLN A 1 354 ? 9.089 51.965 0.424 1.00 34.05 354 GLN A N 1
ATOM 2616 C CA . GLN A 1 354 ? 9.596 53.050 -0.424 1.00 35.55 354 GLN A CA 1
ATOM 2617 C C . GLN A 1 354 ? 8.546 54.109 -0.813 1.00 35.78 354 GLN A C 1
ATOM 2618 O O . GLN A 1 354 ? 7.339 53.902 -0.657 1.00 35.85 354 GLN A O 1
ATOM 2624 N N . ARG A 1 355 ? 9.022 55.239 -1.338 1.00 35.40 355 ARG A N 1
ATOM 2625 C CA . ARG A 1 355 ? 8.149 56.330 -1.771 1.00 35.80 355 ARG A CA 1
ATOM 2626 C C . ARG A 1 355 ? 7.588 56.117 -3.174 1.00 35.63 355 ARG A C 1
ATOM 2627 O O . ARG A 1 355 ? 8.259 55.557 -4.036 1.00 34.90 355 ARG A O 1
ATOM 2635 N N . ASN A 1 356 ? 6.358 56.572 -3.399 1.00 36.61 356 ASN A N 1
ATOM 2636 C CA . ASN A 1 356 ? 5.739 56.458 -4.722 1.00 37.27 356 ASN A CA 1
ATOM 2637 C C . ASN A 1 356 ? 5.793 57.817 -5.406 1.00 37.91 356 ASN A C 1
ATOM 2638 O O . ASN A 1 356 ? 6.040 58.837 -4.758 1.00 39.09 356 ASN A O 1
ATOM 2643 N N . ALA A 1 357 ? 5.562 57.823 -6.714 1.00 38.52 357 ALA A N 1
ATOM 2644 C CA . ALA A 1 357 ? 5.572 59.043 -7.513 1.00 38.54 357 ALA A CA 1
ATOM 2645 C C . ALA A 1 357 ? 4.882 60.210 -6.806 1.00 39.30 357 ALA A C 1
ATOM 2646 O O . ALA A 1 357 ? 5.275 61.373 -6.973 1.00 39.62 357 ALA A O 1
ATOM 2648 N N . ASP A 1 358 ? 3.854 59.894 -6.018 1.00 39.79 358 ASP A N 1
ATOM 2649 C CA . ASP A 1 358 ? 3.093 60.899 -5.281 1.00 40.89 358 ASP A CA 1
ATOM 2650 C C . ASP A 1 358 ? 3.687 61.323 -3.928 1.00 41.15 358 ASP A C 1
ATOM 2651 O O . ASP A 1 358 ? 3.575 62.497 -3.546 1.00 40.84 358 ASP A O 1
ATOM 2656 N N . GLY A 1 359 ? 4.296 60.382 -3.199 1.00 40.26 359 GLY A N 1
ATOM 2657 C CA . GLY A 1 359 ? 4.909 60.717 -1.920 1.00 38.84 359 GLY A CA 1
ATOM 2658 C C . GLY A 1 359 ? 4.516 59.861 -0.722 1.00 37.59 359 GLY A C 1
ATOM 2659 O O . GLY A 1 359 ? 4.933 60.120 0.414 1.00 37.26 359 GLY A O 1
ATOM 2660 N N . GLU A 1 360 ? 3.694 58.851 -0.961 1.00 36.50 360 GLU A N 1
ATOM 2661 C CA . GLU A 1 360 ? 3.267 57.967 0.119 1.00 34.88 360 GLU A CA 1
ATOM 2662 C C . GLU A 1 360 ? 4.013 56.660 -0.058 1.00 32.86 360 GLU A C 1
ATOM 2663 O O . GLU A 1 360 ? 4.340 56.273 -1.189 1.00 32.88 360 GLU A O 1
ATOM 2669 N N . LEU A 1 361 ? 4.291 55.995 1.057 1.00 30.68 361 LEU A N 1
ATOM 2670 C CA . LEU A 1 361 ? 5.020 54.737 1.055 1.00 28.77 361 LEU A CA 1
ATOM 2671 C C . LEU A 1 361 ? 4.249 53.563 0.451 1.00 29.78 361 LEU A C 1
ATOM 2672 O O . LEU A 1 361 ? 3.023 53.489 0.538 1.00 29.81 361 LEU A O 1
ATOM 2677 N N . GLU A 1 362 ? 4.991 52.657 -0.177 1.00 30.56 362 GLU A N 1
ATOM 2678 C CA . GLU A 1 362 ? 4.449 51.443 -0.782 1.00 31.23 362 GLU A CA 1
ATOM 2679 C C . GLU A 1 362 ? 5.504 50.361 -0.554 1.00 30.46 362 GLU A C 1
ATOM 2680 O O . GLU A 1 362 ? 6.705 50.649 -0.596 1.00 29.78 362 GLU A O 1
ATOM 2686 N N . VAL A 1 363 ? 5.072 49.122 -0.331 1.00 29.28 363 VAL A N 1
ATOM 2687 C CA . VAL A 1 363 ? 6.026 48.042 -0.070 1.00 27.40 363 VAL A CA 1
ATOM 2688 C C . VAL A 1 363 ? 6.176 46.957 -1.143 1.00 27.47 363 VAL A C 1
ATOM 2689 O O . VAL A 1 363 ? 5.191 46.453 -1.689 1.00 27.12 363 VAL A O 1
ATOM 2693 N N . THR A 1 364 ? 7.429 46.595 -1.414 1.00 27.36 364 THR A N 1
ATOM 2694 C CA . THR A 1 364 ? 7.758 45.558 -2.374 1.00 28.71 364 THR A CA 1
ATOM 2695 C C . THR A 1 364 ? 8.297 44.359 -1.596 1.00 28.91 364 THR A C 1
ATOM 2696 O O . THR A 1 364 ? 8.596 44.469 -0.413 1.00 29.92 364 THR A O 1
ATOM 2700 N N . THR A 1 365 ? 8.407 43.217 -2.262 1.00 28.19 365 THR A N 1
ATOM 2701 C CA . THR A 1 365 ? 8.930 42.016 -1.628 1.00 28.60 365 THR A CA 1
ATOM 2702 C C . THR A 1 365 ? 10.448 42.054 -1.760 1.00 28.45 365 THR A C 1
ATOM 2703 O O . THR A 1 365 ? 10.979 42.904 -2.462 1.00 29.62 365 THR A O 1
ATOM 2707 N N . THR 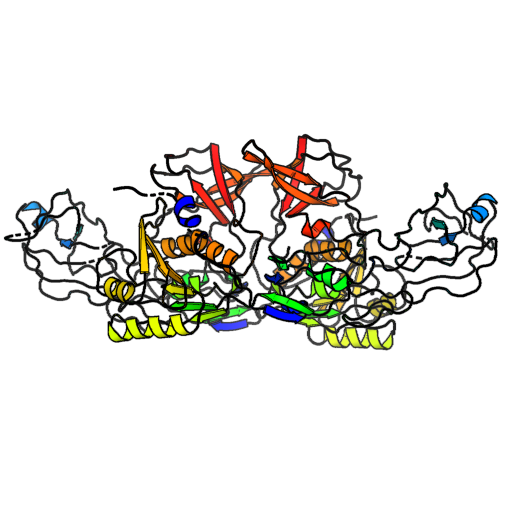A 1 366 ? 11.139 41.144 -1.080 1.00 28.54 366 THR A N 1
ATOM 2708 C CA . THR A 1 366 ? 12.596 41.074 -1.144 1.00 29.29 366 THR A CA 1
ATOM 2709 C C . THR A 1 366 ? 12.960 39.872 -2.000 1.00 30.74 366 THR A C 1
ATOM 2710 O O . THR A 1 366 ? 14.096 39.743 -2.466 1.00 31.86 366 THR A O 1
ATOM 2714 N N . GLY A 1 367 ? 11.976 38.996 -2.204 1.00 31.41 367 GLY A N 1
ATOM 2715 C CA . GLY A 1 367 ? 12.175 37.790 -2.996 1.00 31.56 367 GLY A CA 1
ATOM 2716 C C . GLY A 1 367 ? 11.545 36.607 -2.282 1.00 32.80 367 GLY A C 1
ATOM 2717 O O . GLY A 1 367 ? 10.516 36.773 -1.611 1.00 32.84 367 GLY A O 1
ATOM 2718 N N . HIS A 1 368 ? 12.155 35.424 -2.412 1.00 33.25 368 HIS A N 1
ATOM 2719 C CA . HIS A 1 368 ? 11.656 34.218 -1.753 1.00 34.55 368 HIS A CA 1
ATOM 2720 C C . HIS A 1 368 ? 11.606 34.447 -0.255 1.00 34.77 368 HIS A C 1
ATOM 2721 O O . HIS A 1 368 ? 12.432 35.177 0.302 1.00 36.72 368 HIS A O 1
ATOM 2728 N N . GLN A 1 369 ? 10.648 33.813 0.402 1.00 33.00 369 GLN A N 1
ATOM 2729 C CA . GLN A 1 369 ? 10.497 33.978 1.834 1.00 32.28 369 GLN A CA 1
ATOM 2730 C C . GLN A 1 369 ? 10.820 32.690 2.574 1.00 31.62 369 GLN A C 1
ATOM 2731 O O . GLN A 1 369 ? 10.464 32.531 3.740 1.00 31.46 369 GLN A O 1
ATOM 2737 N N . GLY A 1 370 ? 11.499 31.768 1.897 1.00 32.18 370 GLY A N 1
ATOM 2738 C CA . GLY A 1 370 ? 11.855 30.511 2.537 1.00 31.89 370 GLY A CA 1
ATOM 2739 C C . GLY A 1 370 ? 12.708 30.781 3.764 1.00 32.54 370 GLY A C 1
ATOM 2740 O O . GLY A 1 370 ? 13.059 31.923 4.032 1.00 32.32 370 GLY A O 1
ATOM 2741 N N . SER A 1 371 ? 13.027 29.744 4.530 1.00 34.18 371 SER A N 1
ATOM 2742 C CA . SER A 1 371 ? 13.868 29.921 5.709 1.00 34.30 371 SER A CA 1
ATOM 2743 C C . SER A 1 371 ? 15.213 29.273 5.389 1.00 34.59 371 SER A C 1
ATOM 2744 O O . SER A 1 371 ? 16.031 29.011 6.275 1.00 35.58 371 SER A O 1
ATOM 2747 N N . HIS A 1 372 ? 15.422 29.018 4.099 1.00 35.65 372 HIS A N 1
ATOM 2748 C CA . HIS A 1 372 ? 16.660 28.425 3.612 1.00 37.68 372 HIS A CA 1
ATOM 2749 C C . HIS A 1 372 ? 17.691 29.524 3.311 1.00 37.74 372 HIS A C 1
ATOM 2750 O O . HIS A 1 372 ? 18.797 29.234 2.882 1.00 38.33 372 HIS A O 1
ATOM 2757 N N . ILE A 1 373 ? 17.316 30.782 3.541 1.00 38.02 373 ILE A N 1
ATOM 2758 C CA . ILE A 1 373 ? 18.212 31.922 3.315 1.00 37.54 373 ILE A CA 1
ATOM 2759 C C . ILE A 1 373 ? 18.010 32.968 4.405 1.00 36.67 373 ILE A C 1
ATOM 2760 O O . ILE A 1 373 ? 16.961 33.017 5.046 1.00 37.32 373 ILE A O 1
ATOM 2765 N N . PHE A 1 374 ? 19.012 33.819 4.597 1.00 35.76 374 PHE A N 1
ATOM 2766 C CA . PHE A 1 374 ? 18.950 34.849 5.631 1.00 33.03 374 PHE A CA 1
ATOM 2767 C C . PHE A 1 374 ? 18.984 36.252 5.033 1.00 31.69 374 PHE A C 1
ATOM 2768 O O . PHE A 1 374 ? 18.533 37.209 5.661 1.00 32.20 374 PHE A O 1
ATOM 2776 N N . SER A 1 375 ? 19.506 36.360 3.815 1.00 30.44 375 SER A N 1
ATOM 2777 C CA . SER A 1 375 ? 19.665 37.645 3.125 1.00 30.24 375 SER A CA 1
ATOM 2778 C C . SER A 1 375 ? 18.485 38.596 3.074 1.00 29.89 375 SER A C 1
ATOM 2779 O O . SER A 1 375 ? 18.680 39.786 2.827 1.00 31.44 375 SER A O 1
ATOM 2782 N N . SER A 1 376 ? 17.266 38.103 3.280 1.00 28.54 376 SER A N 1
ATOM 2783 C CA . SER A 1 376 ? 16.102 38.989 3.222 1.00 26.70 376 SER A CA 1
ATOM 2784 C C . SER A 1 376 ? 16.070 39.989 4.380 1.00 25.01 376 SER A C 1
ATOM 2785 O O . SER A 1 376 ? 15.351 40.984 4.323 1.00 23.31 376 SER A O 1
ATOM 2788 N N . PHE A 1 377 ? 16.838 39.726 5.433 1.00 23.83 377 PHE A N 1
ATOM 2789 C CA . PHE A 1 377 ? 16.864 40.647 6.569 1.00 23.68 377 PHE A CA 1
ATOM 2790 C C . PHE A 1 377 ? 17.713 41.860 6.219 1.00 23.27 377 PHE A C 1
ATOM 2791 O O . PHE A 1 377 ? 17.483 42.964 6.714 1.00 22.31 377 PHE A O 1
ATOM 2799 N N . SER A 1 378 ? 18.696 41.647 5.357 1.00 23.19 378 SER A N 1
ATOM 2800 C CA . SER A 1 378 ? 19.580 42.725 4.937 1.00 25.30 378 SER A CA 1
ATOM 2801 C C . SER A 1 378 ? 18.901 43.609 3.885 1.00 26.66 378 SER A C 1
ATOM 2802 O O . SER A 1 378 ? 18.823 44.833 4.044 1.00 26.13 378 SER A O 1
ATOM 2805 N N . LEU A 1 379 ? 18.413 42.978 2.816 1.00 27.16 379 LEU A N 1
ATOM 2806 C CA . LEU A 1 379 ? 17.754 43.695 1.724 1.00 27.77 379 LEU A CA 1
ATOM 2807 C C . LEU A 1 379 ? 16.531 44.504 2.171 1.00 27.16 379 LEU A C 1
ATOM 2808 O O . LEU A 1 379 ? 16.368 45.672 1.783 1.00 28.31 379 LEU A O 1
ATOM 2813 N N . GLY A 1 380 ? 15.680 43.897 2.993 1.00 25.07 380 GLY A N 1
ATOM 2814 C CA . GLY A 1 380 ? 14.488 44.590 3.443 1.00 23.58 380 GLY A CA 1
ATOM 2815 C C . GLY A 1 380 ? 14.703 45.563 4.589 1.00 22.31 380 GLY A C 1
ATOM 2816 O O . GLY A 1 380 ? 15.799 45.656 5.147 1.00 19.66 380 GLY A O 1
ATOM 2817 N N . ASN A 1 381 ? 13.640 46.289 4.935 1.00 22.09 381 ASN A N 1
ATOM 2818 C CA . ASN A 1 381 ? 13.667 47.257 6.031 1.00 22.63 381 ASN A CA 1
ATOM 2819 C C . ASN A 1 381 ? 12.372 47.196 6.838 1.00 22.20 381 ASN A C 1
ATOM 2820 O O . ASN A 1 381 ? 12.081 48.082 7.645 1.00 21.48 381 ASN A O 1
ATOM 2825 N N . CYS A 1 382 ? 11.599 46.138 6.627 1.00 21.33 382 CYS A N 1
ATOM 2826 C CA . CYS A 1 382 ? 10.337 45.994 7.338 1.00 21.67 382 CYS A CA 1
ATOM 2827 C C . CYS A 1 382 ? 9.756 44.599 7.248 1.00 21.75 382 CYS A C 1
ATOM 2828 O O . CYS A 1 382 ? 10.208 43.757 6.471 1.00 22.13 382 CYS A O 1
ATOM 2831 N N . PHE A 1 383 ? 8.734 44.381 8.061 1.00 22.67 383 PHE A N 1
ATOM 2832 C CA . PHE A 1 383 ? 8.012 43.124 8.102 1.00 22.64 383 PHE A CA 1
ATOM 2833 C C . PHE A 1 383 ? 6.622 43.380 7.525 1.00 23.54 383 PHE A C 1
ATOM 2834 O O . PHE A 1 383 ? 5.970 44.368 7.880 1.00 23.09 383 PHE A O 1
ATOM 2842 N N . ILE A 1 384 ? 6.180 42.507 6.625 1.00 22.96 384 ILE A N 1
ATOM 2843 C CA . ILE A 1 384 ? 4.834 42.607 6.065 1.00 22.97 384 ILE A CA 1
ATOM 2844 C C . ILE A 1 384 ? 4.058 41.568 6.877 1.00 22.36 384 ILE A C 1
ATOM 2845 O O . ILE A 1 384 ? 4.218 40.368 6.660 1.00 21.93 384 ILE A O 1
ATOM 2850 N N . VAL A 1 385 ? 3.232 42.034 7.815 1.00 21.39 385 VAL A N 1
ATOM 2851 C CA . VAL A 1 385 ? 2.469 41.147 8.696 1.00 20.19 385 VAL A CA 1
ATOM 2852 C C . VAL A 1 385 ? 1.094 40.748 8.153 1.00 22.06 385 VAL A C 1
ATOM 2853 O O . VAL A 1 385 ? 0.083 41.428 8.395 1.00 21.47 385 VAL A O 1
ATOM 2857 N N . LEU A 1 386 ? 1.065 39.622 7.444 1.00 21.47 386 LEU A N 1
ATOM 2858 C CA . LEU A 1 386 ? -0.151 39.114 6.827 1.00 22.12 386 LEU A CA 1
ATOM 2859 C C . LEU A 1 386 ? -1.071 38.335 7.775 1.00 22.69 386 LEU A C 1
ATOM 2860 O O . LEU A 1 386 ? -0.679 37.311 8.335 1.00 22.89 386 LEU A O 1
ATOM 2865 N N . GLU A 1 387 ? -2.292 38.844 7.934 1.00 22.82 387 GLU A N 1
ATOM 2866 C CA . GLU A 1 387 ? -3.331 38.252 8.787 1.00 22.58 387 GLU A CA 1
ATOM 2867 C C . GLU A 1 387 ? -3.447 36.721 8.727 1.00 21.84 387 GLU A C 1
ATOM 2868 O O . GLU A 1 387 ? -3.316 36.117 7.664 1.00 21.57 387 GLU A O 1
ATOM 2874 N N . ARG A 1 388 ? -3.717 36.116 9.882 1.00 22.00 388 ARG A N 1
ATOM 2875 C CA . ARG A 1 388 ? -3.839 34.664 10.031 1.00 22.50 388 ARG A CA 1
ATOM 2876 C C . ARG A 1 388 ? -4.738 33.919 9.053 1.00 22.70 388 ARG A C 1
ATOM 2877 O O . ARG A 1 388 ? -4.358 32.863 8.549 1.00 22.83 388 ARG A O 1
ATOM 2885 N N . ASP A 1 389 ? -5.923 34.448 8.781 0.50 20.51 389 ASP A N 1
ATOM 2886 C CA . ASP A 1 389 ? -6.835 33.754 7.888 0.50 20.89 389 ASP A CA 1
ATOM 2887 C C . ASP A 1 389 ? -6.940 34.328 6.474 0.50 20.71 389 ASP A C 1
ATOM 2888 O O . ASP A 1 389 ? -7.919 34.089 5.775 0.50 19.77 389 ASP A O 1
ATOM 2893 N N . ARG A 1 390 ? -5.917 35.066 6.050 1.00 21.44 390 ARG A N 1
ATOM 2894 C CA . ARG A 1 390 ? -5.896 35.660 4.714 1.00 22.54 390 ARG A CA 1
ATOM 2895 C C . ARG A 1 390 ? -5.165 34.756 3.717 1.00 23.40 390 ARG A C 1
ATOM 2896 O O . ARG A 1 390 ? -4.395 33.878 4.111 1.00 22.75 390 ARG A O 1
ATOM 2904 N N . GLY A 1 391 ? -5.433 34.969 2.429 1.00 24.00 391 GLY A N 1
ATOM 2905 C CA . GLY A 1 391 ? -4.805 34.193 1.375 1.00 23.86 391 GLY A CA 1
ATOM 2906 C C . GLY A 1 391 ? -3.908 35.099 0.547 1.00 25.46 391 GLY A C 1
ATOM 2907 O O . GLY A 1 391 ? -3.439 36.125 1.049 1.00 26.32 391 GLY A O 1
ATOM 2908 N N . ASN A 1 392 ? -3.671 34.745 -0.714 1.00 25.90 392 ASN A N 1
ATOM 2909 C CA . ASN A 1 392 ? -2.808 35.547 -1.579 1.00 27.67 392 ASN A CA 1
ATOM 2910 C C . ASN A 1 392 ? -3.328 36.974 -1.749 1.00 28.45 392 ASN A C 1
ATOM 2911 O O . ASN A 1 392 ? -4.535 37.203 -1.817 1.00 29.31 392 ASN A O 1
ATOM 2916 N N . VAL A 1 393 ? -2.409 37.931 -1.821 1.00 29.62 393 VAL A N 1
ATOM 2917 C CA . VAL A 1 393 ? -2.776 39.334 -1.979 1.00 30.34 393 VAL A CA 1
ATOM 2918 C C . VAL A 1 393 ? -2.240 39.855 -3.307 1.00 31.51 393 VAL A C 1
ATOM 2919 O O . VAL A 1 393 ? -1.095 39.567 -3.671 1.00 31.77 393 VAL A O 1
ATOM 2923 N N . GLU A 1 394 ? -3.071 40.605 -4.031 1.00 31.17 394 GLU A N 1
ATOM 2924 C CA . GLU A 1 394 ? -2.684 41.154 -5.332 1.00 32.19 394 GLU A CA 1
ATOM 2925 C C . GLU A 1 394 ? -2.170 42.595 -5.225 1.00 32.61 394 GLU A C 1
ATOM 2926 O O . GLU A 1 394 ? -2.277 43.233 -4.169 1.00 32.00 394 GLU A O 1
ATOM 2932 N N . VAL A 1 395 ? -1.610 43.098 -6.322 1.00 32.13 395 VAL A N 1
ATOM 2933 C CA . VAL A 1 395 ? -1.084 44.453 -6.352 1.00 33.63 395 VAL A CA 1
ATOM 2934 C C . VAL A 1 395 ? -2.206 45.462 -6.159 1.00 33.14 395 VAL A C 1
ATOM 2935 O O . VAL A 1 395 ? -3.224 45.413 -6.849 1.00 35.51 395 VAL A O 1
ATOM 2939 N N . GLY A 1 396 ? -2.015 46.372 -5.212 1.00 32.88 396 GLY A N 1
ATOM 2940 C CA . GLY A 1 396 ? -3.022 47.379 -4.946 1.00 31.96 396 GLY A CA 1
ATOM 2941 C C . GLY A 1 396 ? -3.705 47.220 -3.600 1.00 32.48 396 GLY A C 1
ATOM 2942 O O . GLY A 1 396 ? -4.039 48.217 -2.949 1.00 33.31 396 GLY A O 1
ATOM 2943 N N . GLU A 1 397 ? -3.917 45.980 -3.164 1.00 31.61 397 GLU A N 1
ATOM 2944 C CA . GLU A 1 397 ? -4.582 45.758 -1.883 1.00 31.08 397 GLU A CA 1
ATOM 2945 C C . GLU A 1 397 ? -3.808 46.437 -0.761 1.00 31.01 397 GLU A C 1
ATOM 2946 O O . GLU A 1 397 ? -2.691 46.918 -0.966 1.00 30.44 397 GLU A O 1
ATOM 2952 N N . TRP A 1 398 ? -4.415 46.481 0.420 1.00 31.38 398 TRP A N 1
ATOM 2953 C CA . TRP A 1 398 ? -3.783 47.068 1.590 1.00 31.52 398 TRP A CA 1
ATOM 2954 C C . TRP A 1 398 ? -3.190 45.969 2.453 1.00 31.04 398 TRP A C 1
ATOM 2955 O O . TRP A 1 398 ? -3.729 44.863 2.508 1.00 30.28 398 TRP A O 1
ATOM 2966 N N . VAL A 1 399 ? -2.075 46.283 3.109 1.00 30.17 399 VAL A N 1
ATOM 2967 C CA . VAL A 1 399 ? -1.393 45.347 3.996 1.00 28.81 399 VAL A CA 1
ATOM 2968 C C . VAL A 1 399 ? -0.821 46.143 5.167 1.00 29.81 399 VAL A C 1
ATOM 2969 O O . VAL A 1 399 ? -0.689 47.373 5.090 1.00 29.02 399 VAL A O 1
ATOM 2973 N N . GLU A 1 400 ? -0.499 45.443 6.252 1.00 29.34 400 GLU A N 1
ATOM 2974 C CA . GLU A 1 400 ? 0.073 46.081 7.425 1.00 29.12 400 GLU A CA 1
ATOM 2975 C C . GLU A 1 400 ? 1.579 45.863 7.345 1.00 28.09 400 GLU A C 1
ATOM 2976 O O . GLU A 1 400 ? 2.038 44.802 6.922 1.00 28.48 400 GLU A O 1
ATOM 2982 N N . VAL A 1 401 ? 2.345 46.873 7.736 1.00 27.20 401 VAL A N 1
ATOM 2983 C CA . VAL A 1 401 ? 3.796 46.771 7.702 1.00 27.02 401 VAL A CA 1
ATOM 2984 C C . VAL A 1 401 ? 4.384 47.153 9.054 1.00 27.12 401 VAL A C 1
ATOM 2985 O O . VAL A 1 401 ? 3.804 47.938 9.809 1.00 27.10 401 VAL A O 1
ATOM 2989 N N . GLU A 1 402 ? 5.532 46.575 9.369 1.00 26.54 402 GLU A N 1
ATOM 2990 C CA . GLU A 1 402 ? 6.182 46.860 10.632 1.00 26.84 402 GLU A CA 1
ATOM 2991 C C . GLU A 1 402 ? 7.651 47.145 10.382 1.00 25.39 402 GLU A C 1
ATOM 2992 O O . GLU A 1 402 ? 8.452 46.220 10.268 1.00 24.78 402 GLU A O 1
ATOM 2998 N N . PRO A 1 403 ? 8.020 48.431 10.275 1.00 25.10 403 PRO A N 1
ATOM 2999 C CA . PRO A 1 403 ? 9.411 48.825 10.038 1.00 24.85 403 PRO A CA 1
ATOM 3000 C C . PRO A 1 403 ? 10.372 48.269 11.081 1.00 25.25 403 PRO A C 1
ATOM 3001 O O . PRO A 1 403 ? 10.097 48.302 12.284 1.00 25.16 403 PRO A O 1
ATOM 3005 N N . PHE A 1 404 ? 11.500 47.751 10.605 1.00 24.09 404 PHE A N 1
ATOM 3006 C CA . PHE A 1 404 ? 12.525 47.182 11.473 1.00 22.83 404 PHE A CA 1
ATOM 3007 C C . PHE A 1 404 ? 13.019 48.248 12.449 1.00 21.41 404 PHE A C 1
ATOM 3008 O O . PHE A 1 404 ? 13.094 49.428 12.100 1.00 21.02 404 PHE A O 1
ATOM 3016 N N . ASN A 1 405 ? 13.344 47.839 13.673 1.00 21.13 405 ASN A N 1
ATOM 3017 C CA . ASN A 1 405 ? 13.885 48.781 14.643 1.00 19.81 405 ASN A CA 1
ATOM 3018 C C . ASN A 1 405 ? 15.384 48.855 14.375 1.00 18.84 405 ASN A C 1
ATOM 3019 O O . ASN A 1 405 ? 15.860 48.335 13.364 1.00 17.13 405 ASN A O 1
ATOM 3024 N N . ALA A 1 406 ? 16.124 49.477 15.285 1.00 19.71 406 ALA A N 1
ATOM 3025 C CA . ALA A 1 406 ? 17.570 49.638 15.133 1.00 20.84 406 ALA A CA 1
ATOM 3026 C C . ALA A 1 406 ? 18.436 48.367 15.137 1.00 21.85 406 ALA A C 1
ATOM 3027 O O . ALA A 1 406 ? 19.642 48.454 14.894 1.00 21.92 406 ALA A O 1
ATOM 3029 N N . LEU A 1 407 ? 17.860 47.198 15.421 1.00 21.37 407 LEU A N 1
ATOM 3030 C CA . LEU A 1 407 ? 18.661 45.965 15.429 1.00 22.13 407 LEU A CA 1
ATOM 3031 C C . LEU A 1 407 ? 19.051 45.564 14.004 1.00 22.06 407 LEU A C 1
ATOM 3032 O O . LEU A 1 407 ? 20.008 44.816 13.779 1.00 20.20 407 LEU A O 1
ATOM 3037 N N . PHE A 1 408 ? 18.289 46.073 13.045 1.00 21.92 408 PHE A N 1
ATOM 3038 C CA . PHE A 1 408 ? 18.520 45.783 11.645 1.00 21.97 408 PHE A CA 1
ATOM 3039 C C . PHE A 1 408 ? 18.774 47.085 10.891 1.00 22.55 408 PHE A C 1
ATOM 3040 O O . PHE A 1 408 ? 19.626 47.065 9.981 1.00 21.87 408 PHE A O 1
ATOM 3048 N N . GLY B 1 6 ? 20.719 87.953 2.634 1.00 37.31 6 GLY B N 1
ATOM 3049 C CA . GLY B 1 6 ? 19.465 87.155 2.732 1.00 36.57 6 GLY B CA 1
ATOM 3050 C C . GLY B 1 6 ? 19.680 85.881 3.521 1.00 36.37 6 GLY B C 1
ATOM 3051 O O . GLY B 1 6 ? 20.326 85.889 4.577 1.00 36.55 6 GLY B O 1
ATOM 3052 N N . LEU B 1 7 ? 19.148 84.774 3.016 1.00 34.53 7 LEU B N 1
ATOM 3053 C CA . LEU B 1 7 ? 19.298 83.503 3.704 1.00 33.34 7 LEU B CA 1
ATOM 3054 C C . LEU B 1 7 ? 19.841 82.423 2.789 1.00 33.27 7 LEU B C 1
ATOM 3055 O O . LEU B 1 7 ? 19.845 82.575 1.568 1.00 34.75 7 LEU B O 1
ATOM 3068 N N . SER B 1 9 ? 19.569 78.310 1.857 1.00 28.05 9 SER B N 1
ATOM 3069 C CA . SER B 1 9 ? 18.715 77.143 2.026 1.00 28.55 9 SER B CA 1
ATOM 3070 C C . SER B 1 9 ? 19.538 76.051 2.702 1.00 27.96 9 SER B C 1
ATOM 3071 O O . SER B 1 9 ? 20.766 76.099 2.689 1.00 28.50 9 SER B O 1
ATOM 3074 N N . LEU B 1 10 ? 18.868 75.070 3.293 1.00 28.37 10 LEU B N 1
ATOM 3075 C CA . LEU B 1 10 ? 19.573 73.982 3.973 1.00 27.87 10 LEU B CA 1
ATOM 3076 C C . LEU B 1 10 ? 20.283 73.058 2.976 1.00 28.23 10 LEU B C 1
ATOM 3077 O O . LEU B 1 10 ? 21.364 72.523 3.264 1.00 28.00 10 LEU B O 1
ATOM 3082 N N . ASP B 1 11 ? 19.688 72.856 1.806 1.00 26.95 11 ASP B N 1
ATOM 3083 C CA . ASP B 1 11 ? 20.331 72.001 0.811 1.00 27.34 11 ASP B CA 1
ATOM 3084 C C . ASP B 1 11 ? 21.643 72.614 0.379 1.00 25.10 11 ASP B C 1
ATOM 3085 O O . ASP B 1 11 ? 22.630 71.910 0.188 1.00 26.93 11 ASP B O 1
ATOM 3090 N N . THR B 1 12 ? 21.659 73.931 0.232 1.00 23.57 12 THR B N 1
ATOM 3091 C CA . THR B 1 12 ? 22.875 74.605 -0.183 1.00 23.62 12 THR B CA 1
ATOM 3092 C C . THR B 1 12 ? 23.993 74.413 0.857 1.00 22.51 12 THR B C 1
ATOM 3093 O O . THR B 1 12 ? 25.123 74.090 0.499 1.00 22.99 12 THR B O 1
ATOM 3097 N N . ALA B 1 13 ? 23.676 74.587 2.138 1.00 21.78 13 ALA B N 1
ATOM 3098 C CA . ALA B 1 13 ? 24.672 74.412 3.199 1.00 20.57 13 ALA B CA 1
ATOM 3099 C C . ALA B 1 13 ? 25.245 72.985 3.294 1.00 20.55 13 ALA B C 1
ATOM 3100 O O . ALA B 1 13 ? 26.459 72.800 3.408 1.00 18.21 13 ALA B O 1
ATOM 3102 N N . LEU B 1 14 ? 24.367 71.984 3.249 1.00 21.20 14 LEU B N 1
ATOM 3103 C CA . LEU B 1 14 ? 24.773 70.580 3.350 1.00 21.85 14 LEU B CA 1
ATOM 3104 C C . LEU B 1 14 ? 25.679 70.205 2.193 1.00 22.64 14 LEU B C 1
ATOM 3105 O O . LEU B 1 14 ? 26.759 69.655 2.382 1.00 21.89 14 LEU B O 1
ATOM 3110 N N . ASN B 1 15 ? 25.222 70.500 0.983 1.00 25.21 15 ASN B N 1
ATOM 3111 C CA . ASN B 1 15 ? 26.003 70.196 -0.203 1.00 26.55 15 ASN B CA 1
ATOM 3112 C C . ASN B 1 15 ? 27.380 70.829 -0.119 1.00 26.25 15 ASN B C 1
ATOM 3113 O O . ASN B 1 15 ? 28.383 70.172 -0.398 1.00 26.82 15 ASN B O 1
ATOM 3118 N N . GLU B 1 16 ? 27.428 72.097 0.272 1.00 25.57 16 GLU B N 1
ATOM 3119 C CA . GLU B 1 16 ? 28.704 72.799 0.396 1.00 26.31 16 GLU B CA 1
ATOM 3120 C C . GLU B 1 16 ? 29.600 71.999 1.340 1.00 24.84 16 GLU B C 1
ATOM 3121 O O . GLU B 1 16 ? 30.723 71.629 0.988 1.00 24.27 16 GLU B O 1
ATOM 3135 N N . LEU B 1 18 ? 29.448 68.775 2.543 1.00 21.64 18 LEU B N 1
ATOM 3136 C CA . LEU B 1 18 ? 29.847 67.450 2.076 1.00 22.69 18 LEU B CA 1
ATOM 3137 C C . LEU B 1 18 ? 30.897 67.410 0.964 1.00 22.66 18 LEU B C 1
ATOM 3138 O O . LEU B 1 18 ? 31.775 66.547 0.959 1.00 22.95 18 LEU B O 1
ATOM 3143 N N . SER B 1 19 ? 30.822 68.343 0.026 1.00 23.33 19 SER B N 1
ATOM 3144 C CA . SER B 1 19 ? 31.763 68.365 -1.092 1.00 23.40 19 SER B CA 1
ATOM 3145 C C . SER B 1 19 ? 33.194 68.655 -0.666 1.00 23.79 19 SER B C 1
ATOM 3146 O O . SER B 1 19 ? 34.149 68.382 -1.407 1.00 23.63 19 SER B O 1
ATOM 3149 N N . ARG B 1 20 ? 33.341 69.206 0.532 1.00 23.80 20 ARG B N 1
ATOM 3150 C CA . ARG B 1 20 ? 34.646 69.574 1.045 1.00 23.59 20 ARG B CA 1
ATOM 3151 C C . ARG B 1 20 ? 35.439 68.479 1.732 1.00 23.53 20 ARG B C 1
ATOM 3152 O O . ARG B 1 20 ? 36.669 68.548 1.796 1.00 23.70 20 ARG B O 1
ATOM 3160 N N . VAL B 1 21 ? 34.739 67.464 2.224 1.00 22.18 21 VAL B N 1
ATOM 3161 C CA . VAL B 1 21 ? 35.378 66.383 2.958 1.00 22.14 21 VAL B CA 1
ATOM 3162 C C . VAL B 1 21 ? 35.590 65.070 2.202 1.00 21.59 21 VAL B C 1
ATOM 3163 O O . VAL B 1 21 ? 34.921 64.790 1.213 1.00 20.42 21 VAL B O 1
ATOM 3167 N N . THR B 1 22 ? 36.527 64.267 2.708 1.00 20.99 22 THR B N 1
ATOM 3168 C CA . THR B 1 22 ? 36.865 62.972 2.133 1.00 20.69 22 THR B CA 1
ATOM 3169 C C . THR B 1 22 ? 36.650 61.875 3.182 1.00 20.21 22 THR B C 1
ATOM 3170 O O . THR B 1 22 ? 37.033 62.038 4.341 1.00 19.84 22 THR B O 1
ATOM 3174 N N . PRO B 1 23 ? 36.042 60.741 2.793 1.00 18.93 23 PRO B N 1
ATOM 3175 C CA . PRO B 1 23 ? 35.832 59.675 3.777 1.00 17.15 23 PRO B CA 1
ATOM 3176 C C . PRO B 1 23 ? 37.142 59.045 4.245 1.00 16.33 23 PRO B C 1
ATOM 3177 O O . PRO B 1 23 ? 38.113 58.974 3.491 1.00 16.78 23 PRO B O 1
ATOM 3181 N N . LEU B 1 24 ? 37.159 58.606 5.499 1.00 14.10 24 LEU B N 1
ATOM 3182 C CA . LEU B 1 24 ? 38.327 57.965 6.096 1.00 12.49 24 LEU B CA 1
ATOM 3183 C C . LEU B 1 24 ? 38.596 56.595 5.467 1.00 9.74 24 LEU B C 1
ATOM 3184 O O . LEU B 1 24 ? 37.670 55.928 5.017 1.00 9.94 24 LEU B O 1
ATOM 3189 N N . THR B 1 25 ? 39.860 56.169 5.457 1.00 10.60 25 THR B N 1
ATOM 3190 C CA . THR B 1 25 ? 40.214 54.864 4.892 1.00 10.76 25 THR B CA 1
ATOM 3191 C C . THR B 1 25 ? 41.094 53.984 5.807 1.00 11.42 25 THR B C 1
ATOM 3192 O O . THR B 1 25 ? 41.289 52.805 5.529 1.00 11.61 25 THR B O 1
ATOM 3196 N N . ALA B 1 26 ? 41.619 54.554 6.890 1.00 12.15 26 ALA B N 1
ATOM 3197 C CA . ALA B 1 26 ? 42.454 53.810 7.840 1.00 11.96 26 ALA B CA 1
ATOM 3198 C C . ALA B 1 26 ? 41.656 52.640 8.442 1.00 13.48 26 ALA B C 1
ATOM 3199 O O . ALA B 1 26 ? 40.517 52.824 8.869 1.00 12.62 26 ALA B O 1
ATOM 3201 N N . GLN B 1 27 ? 42.248 51.446 8.491 1.00 14.04 27 GLN B N 1
ATOM 3202 C CA . GLN B 1 27 ? 41.527 50.273 9.004 1.00 14.61 27 GLN B CA 1
ATOM 3203 C C . GLN B 1 27 ? 42.093 49.524 10.217 1.00 15.76 27 GLN B C 1
ATOM 3204 O O . GLN B 1 27 ? 43.249 49.701 10.597 1.00 15.66 27 GLN B O 1
ATOM 3210 N N . GLU B 1 28 ? 41.247 48.679 10.808 1.00 15.64 28 GLU B N 1
ATOM 3211 C CA . GLU B 1 28 ? 41.603 47.848 11.960 1.00 15.82 28 GLU B CA 1
ATOM 3212 C C . GLU B 1 28 ? 40.715 46.589 11.977 1.00 15.93 28 GLU B C 1
ATOM 3213 O O . GLU B 1 28 ? 39.546 46.635 11.586 1.00 16.10 28 GLU B O 1
ATOM 3219 N N . THR B 1 29 ? 41.274 45.472 12.430 1.00 14.94 29 THR B N 1
ATOM 3220 C CA . THR B 1 29 ? 40.563 44.195 12.446 1.00 16.19 29 THR B CA 1
ATOM 3221 C C . THR B 1 29 ? 39.996 43.815 13.817 1.00 16.33 29 THR B C 1
ATOM 3222 O O . THR B 1 29 ? 40.701 43.866 14.819 1.00 15.89 29 THR B O 1
ATOM 3226 N N . LEU B 1 30 ? 38.719 43.421 13.841 1.00 15.12 30 LEU B N 1
ATOM 3227 C CA . LEU B 1 30 ? 38.033 43.071 15.084 1.00 14.89 30 LEU B CA 1
ATOM 3228 C C . LEU B 1 30 ? 37.122 41.853 14.969 1.00 13.28 30 LEU B C 1
ATOM 3229 O O . LEU B 1 30 ? 36.548 41.596 13.917 1.00 12.90 30 LEU B O 1
ATOM 3234 N N . PRO B 1 31 ? 36.991 41.076 16.058 1.00 14.66 31 PRO B N 1
ATOM 3235 C CA . PRO B 1 31 ? 36.120 39.901 16.020 1.00 14.38 31 PRO B CA 1
ATOM 3236 C C . PRO B 1 31 ? 34.681 40.363 15.786 1.00 14.42 31 PRO B C 1
ATOM 3237 O O . PRO B 1 31 ? 34.320 41.501 16.120 1.00 12.28 31 PRO B O 1
ATOM 3241 N N . LEU B 1 32 ? 33.875 39.486 15.195 1.00 12.46 32 LEU B N 1
ATOM 3242 C CA . LEU B 1 32 ? 32.492 39.810 14.861 1.00 12.30 32 LEU B CA 1
ATOM 3243 C C . LEU B 1 32 ? 31.643 40.408 15.986 1.00 12.78 32 LEU B C 1
ATOM 3244 O O . LEU B 1 32 ? 30.925 41.381 15.775 1.00 12.29 32 LEU B O 1
ATOM 3249 N N . VAL B 1 33 ? 31.732 39.834 17.179 1.00 14.63 33 VAL B N 1
ATOM 3250 C CA . VAL B 1 33 ? 30.929 40.305 18.297 1.00 15.81 33 VAL B CA 1
ATOM 3251 C C . VAL B 1 33 ? 31.194 41.753 18.703 1.00 15.65 33 VAL B C 1
ATOM 3252 O O . VAL B 1 33 ? 30.408 42.341 19.437 1.00 16.97 33 VAL B O 1
ATOM 3256 N N . GLN B 1 34 ? 32.288 42.331 18.216 1.00 16.14 34 GLN B N 1
ATOM 3257 C CA . GLN B 1 34 ? 32.633 43.718 18.534 1.00 14.90 34 GLN B CA 1
ATOM 3258 C C . GLN B 1 34 ? 32.341 44.671 17.369 1.00 15.63 34 GLN B C 1
ATOM 3259 O O . GLN B 1 34 ? 32.623 45.863 17.456 1.00 16.40 34 GLN B O 1
ATOM 3265 N N . CYS B 1 35 ? 31.749 44.155 16.298 1.00 13.09 35 CYS B N 1
ATOM 3266 C CA . CYS B 1 35 ? 31.483 44.957 15.103 1.00 13.99 35 CYS B CA 1
ATOM 3267 C C . CYS B 1 35 ? 30.117 45.621 14.888 1.00 13.48 35 CYS B C 1
ATOM 3268 O O . CYS B 1 35 ? 29.872 46.140 13.797 1.00 13.70 35 CYS B O 1
ATOM 3271 N N . PHE B 1 36 ? 29.226 45.628 15.875 1.00 12.21 36 PHE B N 1
ATOM 3272 C CA . PHE B 1 36 ? 27.918 46.248 15.632 1.00 13.04 36 PHE B CA 1
ATOM 3273 C C . PHE B 1 36 ? 28.025 47.738 15.309 1.00 12.31 36 PHE B C 1
ATOM 3274 O O . PHE B 1 36 ? 28.572 48.511 16.087 1.00 11.84 36 PHE B O 1
ATOM 3282 N N . GLY B 1 37 ? 27.497 48.130 14.155 1.00 12.14 37 GLY B N 1
ATOM 3283 C CA . GLY B 1 37 ? 27.525 49.524 13.760 1.00 13.06 37 GLY B CA 1
ATOM 3284 C C . GLY B 1 37 ? 28.781 49.993 13.043 1.00 13.97 37 GLY B C 1
ATOM 3285 O O . GLY B 1 37 ? 28.839 51.133 12.587 1.00 13.88 37 GLY B O 1
ATOM 3286 N N . ARG B 1 38 ? 29.786 49.129 12.946 1.00 13.24 38 ARG B N 1
ATOM 3287 C CA . ARG B 1 38 ? 31.030 49.477 12.255 1.00 12.33 38 ARG B CA 1
ATOM 3288 C C . ARG B 1 38 ? 30.903 49.345 10.729 1.00 12.23 38 ARG B C 1
ATOM 3289 O O . ARG B 1 38 ? 30.031 48.635 10.228 1.00 9.94 38 ARG B O 1
ATOM 3297 N N . ILE B 1 39 ? 31.793 50.022 10.008 1.00 11.30 39 ILE B N 1
ATOM 3298 C CA . ILE B 1 39 ? 31.784 50.016 8.548 1.00 11.67 39 ILE B CA 1
ATOM 3299 C C . ILE B 1 39 ? 32.788 49.034 7.938 1.00 12.94 39 ILE B C 1
ATOM 3300 O O . ILE B 1 39 ? 33.986 49.147 8.181 1.00 11.49 39 ILE B O 1
ATOM 3305 N N . LEU B 1 40 ? 32.297 48.083 7.141 1.00 12.57 40 LEU B N 1
ATOM 3306 C CA . LEU B 1 40 ? 33.166 47.099 6.488 1.00 14.86 40 LEU B CA 1
ATOM 3307 C C . LEU B 1 40 ? 34.209 47.824 5.639 1.00 14.61 40 LEU B C 1
ATOM 3308 O O . LEU B 1 40 ? 33.859 48.644 4.789 1.00 14.51 40 LEU B O 1
ATOM 3313 N N . ALA B 1 41 ? 35.484 47.523 5.856 1.00 14.12 41 ALA B N 1
ATOM 3314 C CA . ALA B 1 41 ? 36.534 48.200 5.100 1.00 16.43 41 ALA B CA 1
ATOM 3315 C C . ALA B 1 41 ? 36.884 47.534 3.763 1.00 17.78 41 ALA B C 1
ATOM 3316 O O . ALA B 1 41 ? 37.380 48.200 2.856 1.00 17.98 41 ALA B O 1
ATOM 3318 N N . SER B 1 42 ? 36.624 46.233 3.641 1.00 18.87 42 SER B N 1
ATOM 3319 C CA . SER B 1 42 ? 36.914 45.494 2.406 1.00 20.16 42 SER B CA 1
ATOM 3320 C C . SER B 1 42 ? 35.830 44.470 2.064 1.00 20.06 42 SER B C 1
ATOM 3321 O O . SER B 1 42 ? 35.064 44.050 2.929 1.00 19.82 42 SER B O 1
ATOM 3324 N N . ASP B 1 43 ? 35.785 44.075 0.793 1.00 19.44 43 ASP B N 1
ATOM 3325 C CA . ASP B 1 43 ? 34.815 43.094 0.316 1.00 19.58 43 ASP B CA 1
ATOM 3326 C C . ASP B 1 43 ? 34.988 41.764 1.056 1.00 18.80 43 ASP B C 1
ATOM 3327 O O . ASP B 1 43 ? 36.111 41.295 1.248 1.00 16.34 43 ASP B O 1
ATOM 3332 N N . VAL B 1 44 ? 33.878 41.167 1.476 1.00 17.42 44 VAL B N 1
ATOM 3333 C CA . VAL B 1 44 ? 33.926 39.871 2.133 1.00 17.10 44 VAL B CA 1
ATOM 3334 C C . VAL B 1 44 ? 33.586 38.831 1.063 1.00 17.71 44 VAL B C 1
ATOM 3335 O O . VAL B 1 44 ? 32.492 38.845 0.490 1.00 14.55 44 VAL B O 1
ATOM 3339 N N . VAL B 1 45 ? 34.549 37.952 0.794 1.00 18.98 45 VAL B N 1
ATOM 3340 C CA . VAL B 1 45 ? 34.420 36.892 -0.203 1.00 20.06 45 VAL B CA 1
ATOM 3341 C C . VAL B 1 45 ? 34.333 35.509 0.449 1.00 20.71 45 VAL B C 1
ATOM 3342 O O . VAL B 1 45 ? 35.224 35.101 1.198 1.00 21.76 45 VAL B O 1
ATOM 3346 N N . SER B 1 46 ? 33.262 34.790 0.130 1.00 20.41 46 SER B N 1
ATOM 3347 C CA . SER B 1 46 ? 33.006 33.454 0.667 1.00 20.89 46 SER B CA 1
ATOM 3348 C C . SER B 1 46 ? 33.988 32.395 0.178 1.00 20.69 46 SER B C 1
ATOM 3349 O O . SER B 1 46 ? 34.217 32.256 -1.023 1.00 20.81 46 SER B O 1
ATOM 3352 N N . PRO B 1 47 ? 34.602 31.648 1.110 1.00 20.18 47 PRO B N 1
ATOM 3353 C CA . PRO B 1 47 ? 35.550 30.605 0.712 1.00 21.40 47 PRO B CA 1
ATOM 3354 C C . PRO B 1 47 ? 34.884 29.219 0.718 1.00 22.45 47 PRO B C 1
ATOM 3355 O O . PRO B 1 47 ? 35.512 28.231 0.345 1.00 23.51 47 PRO B O 1
ATOM 3359 N N . LEU B 1 48 ? 33.618 29.161 1.142 1.00 22.96 48 LEU B N 1
ATOM 3360 C CA . LEU B 1 48 ? 32.852 27.906 1.245 1.00 22.03 48 LEU B CA 1
ATOM 3361 C C . LEU B 1 48 ? 31.485 27.958 0.581 1.00 19.63 48 LEU B C 1
ATOM 3362 O O . LEU B 1 48 ? 30.969 29.023 0.269 1.00 17.89 48 LEU B O 1
ATOM 3367 N N . ASP B 1 49 ? 30.905 26.770 0.420 1.00 21.12 49 ASP B N 1
ATOM 3368 C CA . ASP B 1 49 ? 29.565 26.582 -0.125 1.00 19.68 49 ASP B CA 1
ATOM 3369 C C . ASP B 1 49 ? 28.639 26.471 1.102 1.00 18.61 49 ASP B C 1
ATOM 3370 O O . ASP B 1 49 ? 29.001 25.849 2.105 1.00 17.56 49 ASP B O 1
ATOM 3375 N N . VAL B 1 50 ? 27.461 27.082 1.034 1.00 17.94 50 VAL B N 1
ATOM 3376 C CA . VAL B 1 50 ? 26.499 26.999 2.133 1.00 16.68 50 VAL B CA 1
ATOM 3377 C C . VAL B 1 50 ? 25.121 26.615 1.584 1.00 16.92 50 VAL B C 1
ATOM 3378 O O . VAL B 1 50 ? 24.547 27.344 0.776 1.00 16.25 50 VAL B O 1
ATOM 3382 N N . PRO B 1 51 ? 24.581 25.454 2.003 1.00 16.00 51 PRO B N 1
ATOM 3383 C CA . PRO B 1 51 ? 25.169 24.481 2.935 1.00 15.70 51 PRO B CA 1
ATOM 3384 C C . PRO B 1 51 ? 26.396 23.870 2.286 1.00 15.71 51 PRO B C 1
ATOM 3385 O O . PRO B 1 51 ? 26.593 24.022 1.084 1.00 14.35 51 PRO B O 1
ATOM 3389 N N . GLY B 1 52 ? 27.205 23.171 3.073 1.00 16.67 52 GLY B N 1
ATOM 3390 C CA . GLY B 1 52 ? 28.398 22.551 2.529 1.00 16.95 52 GLY B CA 1
ATOM 3391 C C . GLY B 1 52 ? 28.135 21.159 1.984 1.00 17.90 52 GLY B C 1
ATOM 3392 O O . GLY B 1 52 ? 29.044 20.500 1.495 1.00 18.45 52 GLY B O 1
ATOM 3393 N N . PHE B 1 53 ? 26.884 20.715 2.045 1.00 18.67 53 PHE B N 1
ATOM 3394 C CA . PHE B 1 53 ? 26.530 19.376 1.583 1.00 17.80 53 PHE B CA 1
ATOM 3395 C C . PHE B 1 53 ? 25.023 19.156 1.523 1.00 17.29 53 PHE B C 1
ATOM 3396 O O . PHE B 1 53 ? 24.263 19.825 2.225 1.00 17.75 53 PHE B O 1
ATOM 3404 N N . ASP B 1 54 ? 24.595 18.216 0.684 1.00 16.27 54 ASP B N 1
ATOM 3405 C CA . ASP B 1 54 ? 23.178 17.890 0.561 1.00 16.11 54 ASP B CA 1
ATOM 3406 C C . ASP B 1 54 ? 22.737 17.261 1.893 1.00 15.97 54 ASP B C 1
ATOM 3407 O O . ASP B 1 54 ? 23.382 16.337 2.384 1.00 15.13 54 ASP B O 1
ATOM 3412 N N . ASN B 1 55 ? 21.645 17.767 2.467 1.00 16.41 55 ASN B N 1
ATOM 3413 C CA . ASN B 1 55 ? 21.142 17.265 3.741 1.00 15.94 55 ASN B CA 1
ATOM 3414 C C . ASN B 1 55 ? 19.617 17.229 3.812 1.00 16.70 55 ASN B C 1
ATOM 3415 O O . ASN B 1 55 ? 18.933 17.847 3.000 1.00 14.08 55 ASN B O 1
ATOM 3420 N N . SER B 1 56 ? 19.098 16.523 4.816 1.00 16.71 56 SER B N 1
ATOM 3421 C CA . SER B 1 56 ? 17.661 16.375 4.995 1.00 17.14 56 SER B CA 1
ATOM 3422 C C . SER B 1 56 ? 16.988 17.550 5.663 1.00 18.84 56 SER B C 1
ATOM 3423 O O . SER B 1 56 ? 17.545 18.173 6.558 1.00 19.61 56 SER B O 1
ATOM 3426 N N . ALA B 1 57 ? 15.771 17.843 5.226 1.00 18.46 57 ALA B N 1
ATOM 3427 C CA . ALA B 1 57 ? 15.006 18.945 5.791 1.00 19.46 57 ALA B CA 1
ATOM 3428 C C . ALA B 1 57 ? 13.991 18.447 6.823 1.00 20.37 57 ALA B C 1
ATOM 3429 O O . ALA B 1 57 ? 13.308 19.247 7.454 1.00 20.33 57 ALA B O 1
ATOM 3439 N N . ASP B 1 59 ? 12.719 14.923 9.708 1.00 21.45 59 ASP B N 1
ATOM 3440 C CA . ASP B 1 59 ? 13.053 13.747 10.491 1.00 20.59 59 ASP B CA 1
ATOM 3441 C C . ASP B 1 59 ? 12.219 12.673 9.794 1.00 19.37 59 ASP B C 1
ATOM 3442 O O . ASP B 1 59 ? 10.985 12.757 9.764 1.00 20.25 59 ASP B O 1
ATOM 3447 N N . GLY B 1 60 ? 12.890 11.687 9.211 1.00 17.36 60 GLY B N 1
ATOM 3448 C CA . GLY B 1 60 ? 12.178 10.637 8.508 1.00 16.86 60 GLY B CA 1
ATOM 3449 C C . GLY B 1 60 ? 13.087 9.608 7.868 1.00 16.18 60 GLY B C 1
ATOM 3450 O O . GLY B 1 60 ? 13.949 9.056 8.534 1.00 17.23 60 GLY B O 1
ATOM 3451 N N . TYR B 1 61 ? 12.898 9.353 6.576 1.00 16.01 61 TYR B N 1
ATOM 3452 C CA . TYR B 1 61 ? 13.701 8.356 5.873 1.00 15.46 61 TYR B CA 1
ATOM 3453 C C . TYR B 1 61 ? 14.171 8.732 4.461 1.00 16.04 61 TYR B C 1
ATOM 3454 O O . TYR B 1 61 ? 13.435 9.340 3.681 1.00 15.52 61 TYR B O 1
ATOM 3463 N N . ALA B 1 62 ? 15.407 8.344 4.151 1.00 15.25 62 ALA B N 1
ATOM 3464 C CA . ALA B 1 62 ? 16.004 8.578 2.841 1.00 15.94 62 ALA B CA 1
ATOM 3465 C C . ALA B 1 62 ? 15.743 7.309 2.024 1.00 16.64 62 ALA B C 1
ATOM 3466 O O . ALA B 1 62 ? 15.919 6.206 2.535 1.00 15.50 62 ALA B O 1
ATOM 3468 N N . VAL B 1 63 ? 15.333 7.466 0.766 1.00 16.18 63 VAL B N 1
ATOM 3469 C CA . VAL B 1 63 ? 15.015 6.319 -0.092 1.00 15.95 63 VAL B CA 1
ATOM 3470 C C . VAL B 1 63 ? 15.412 6.484 -1.561 1.00 16.28 63 VAL B C 1
ATOM 3471 O O . VAL B 1 63 ? 15.939 7.520 -1.963 1.00 14.41 63 VAL B O 1
ATOM 3475 N N . ARG B 1 64 ? 15.143 5.439 -2.348 1.00 18.76 64 ARG B N 1
ATOM 3476 C CA . ARG B 1 64 ? 15.400 5.429 -3.793 1.00 19.79 64 ARG B CA 1
ATOM 3477 C C . ARG B 1 64 ? 14.047 5.277 -4.459 1.00 18.94 64 ARG B C 1
ATOM 3478 O O . ARG B 1 64 ? 13.176 4.589 -3.938 1.00 19.10 64 ARG B O 1
ATOM 3486 N N . LEU B 1 65 ? 13.875 5.889 -5.623 1.00 18.09 65 LEU B N 1
ATOM 3487 C CA . LEU B 1 65 ? 12.594 5.822 -6.306 1.00 18.05 65 LEU B CA 1
ATOM 3488 C C . LEU B 1 65 ? 12.193 4.418 -6.723 1.00 17.22 65 LEU B C 1
ATOM 3489 O O . LEU B 1 65 ? 11.008 4.084 -6.675 1.00 16.17 65 LEU B O 1
ATOM 3494 N N . ALA B 1 66 ? 13.170 3.600 -7.113 1.00 15.90 66 ALA B N 1
ATOM 3495 C CA . ALA B 1 66 ? 12.911 2.223 -7.527 1.00 15.74 66 ALA B CA 1
ATOM 3496 C C . ALA B 1 66 ? 12.372 1.349 -6.390 1.00 17.88 66 ALA B C 1
ATOM 3497 O O . ALA B 1 66 ? 11.549 0.456 -6.616 1.00 17.51 66 ALA B O 1
ATOM 3499 N N . ASP B 1 67 ? 12.849 1.589 -5.172 1.00 16.56 67 ASP B N 1
ATOM 3500 C CA . ASP B 1 67 ? 12.389 0.824 -4.018 1.00 17.21 67 ASP B CA 1
ATOM 3501 C C . ASP B 1 67 ? 10.923 1.171 -3.712 1.00 15.88 67 ASP B C 1
ATOM 3502 O O . ASP B 1 67 ? 10.122 0.285 -3.426 1.00 15.84 67 ASP B O 1
ATOM 3507 N N . ILE B 1 68 ? 10.576 2.456 -3.780 1.00 16.01 68 ILE B N 1
ATOM 3508 C CA . ILE B 1 68 ? 9.205 2.896 -3.514 1.00 14.92 68 ILE B CA 1
ATOM 3509 C C . ILE B 1 68 ? 8.229 2.267 -4.510 1.00 14.59 68 ILE B C 1
ATOM 3510 O O . ILE B 1 68 ? 7.140 1.836 -4.136 1.00 15.94 68 ILE B O 1
ATOM 3515 N N . ALA B 1 69 ? 8.636 2.211 -5.773 1.00 14.89 69 ALA B N 1
ATOM 3516 C CA . ALA B 1 69 ? 7.813 1.647 -6.839 1.00 15.93 69 ALA B CA 1
ATOM 3517 C C . ALA B 1 69 ? 7.431 0.178 -6.604 1.00 16.43 69 ALA B C 1
ATOM 3518 O O . ALA B 1 69 ? 6.386 -0.273 -7.076 1.00 15.77 69 ALA B O 1
ATOM 3520 N N . SER B 1 70 ? 8.261 -0.561 -5.870 1.00 16.61 70 SER B N 1
ATOM 3521 C CA . SER B 1 70 ? 7.976 -1.972 -5.580 1.00 16.63 70 SER B CA 1
ATOM 3522 C C . SER B 1 70 ? 6.731 -2.137 -4.690 1.00 15.79 70 SER B C 1
ATOM 3523 O O . SER B 1 70 ? 6.066 -3.172 -4.728 1.00 16.08 70 SER B O 1
ATOM 3526 N N . GLY B 1 71 ? 6.427 -1.116 -3.893 1.00 14.20 71 GLY B N 1
ATOM 3527 C CA . GLY B 1 71 ? 5.264 -1.162 -3.021 1.00 16.38 71 GLY B CA 1
ATOM 3528 C C . GLY B 1 71 ? 5.424 -1.981 -1.749 1.00 17.44 71 GLY B C 1
ATOM 3529 O O . GLY B 1 71 ? 4.564 -1.949 -0.872 1.00 18.88 71 GLY B O 1
ATOM 3530 N N . GLN B 1 72 ? 6.527 -2.716 -1.653 1.00 18.59 72 GLN B N 1
ATOM 3531 C CA . GLN B 1 72 ? 6.808 -3.558 -0.498 1.00 19.28 72 GLN B CA 1
ATOM 3532 C C . GLN B 1 72 ? 7.420 -2.745 0.640 1.00 20.31 72 GLN B C 1
ATOM 3533 O O . GLN B 1 72 ? 8.090 -1.737 0.407 1.00 18.67 72 GLN B O 1
ATOM 3539 N N . PRO B 1 73 ? 7.175 -3.159 1.892 1.00 21.89 73 PRO B N 1
ATOM 3540 C CA . PRO B 1 73 ? 7.771 -2.390 2.982 1.00 22.05 73 PRO B CA 1
ATOM 3541 C C . PRO B 1 73 ? 9.291 -2.527 2.899 1.00 21.85 73 PRO B C 1
ATOM 3542 O O . PRO B 1 73 ? 9.804 -3.519 2.377 1.00 22.47 73 PRO B O 1
ATOM 3546 N N . LEU B 1 74 ? 10.001 -1.513 3.385 1.00 20.62 74 LEU B N 1
ATOM 3547 C CA . LEU B 1 74 ? 11.458 -1.496 3.340 1.00 19.21 74 LEU B CA 1
ATOM 3548 C C . LEU B 1 74 ? 12.054 -1.457 4.741 1.00 18.33 74 LEU B C 1
ATOM 3549 O O . LEU B 1 74 ? 11.862 -0.494 5.472 1.00 19.42 74 LEU B O 1
ATOM 3554 N N . PRO B 1 75 ? 12.791 -2.500 5.137 1.00 19.11 75 PRO B N 1
ATOM 3555 C CA . PRO B 1 75 ? 13.373 -2.469 6.481 1.00 19.51 75 PRO B CA 1
ATOM 3556 C C . PRO B 1 75 ? 14.513 -1.451 6.554 1.00 18.99 75 PRO B C 1
ATOM 3557 O O . PRO B 1 75 ? 15.093 -1.083 5.533 1.00 19.85 75 PRO B O 1
ATOM 3561 N N . VAL B 1 76 ? 14.817 -1.007 7.765 1.00 18.27 76 VAL B N 1
ATOM 3562 C CA . VAL B 1 76 ? 15.873 -0.033 8.015 1.00 17.34 76 VAL B CA 1
ATOM 3563 C C . VAL B 1 76 ? 17.264 -0.667 7.972 1.00 18.97 76 VAL B C 1
ATOM 3564 O O . VAL B 1 76 ? 17.553 -1.584 8.734 1.00 20.91 76 VAL B O 1
ATOM 3568 N N . ALA B 1 77 ? 18.131 -0.167 7.099 1.00 17.13 77 ALA B N 1
ATOM 3569 C CA . ALA B 1 77 ? 19.477 -0.711 6.978 1.00 18.16 77 ALA B CA 1
ATOM 3570 C C . ALA B 1 77 ? 20.505 0.039 7.836 1.00 19.19 77 ALA B C 1
ATOM 3571 O O . ALA B 1 77 ? 21.524 -0.530 8.243 1.00 20.20 77 ALA B O 1
ATOM 3573 N N . GLY B 1 78 ? 20.232 1.313 8.112 1.00 20.23 78 GLY B N 1
ATOM 3574 C CA . GLY B 1 78 ? 21.142 2.120 8.910 1.00 20.65 78 GLY B CA 1
ATOM 3575 C C . GLY B 1 78 ? 20.581 3.487 9.270 1.00 20.68 78 GLY B C 1
ATOM 3576 O O . GLY B 1 78 ? 19.433 3.794 8.965 1.00 21.19 78 GLY B O 1
ATOM 3577 N N . LYS B 1 79 ? 21.381 4.322 9.917 1.00 20.43 79 LYS B N 1
ATOM 3578 C CA . LYS B 1 79 ? 20.898 5.643 10.294 1.00 21.27 79 LYS B CA 1
ATOM 3579 C C . LYS B 1 79 ? 21.945 6.745 10.130 1.00 22.67 79 LYS B C 1
ATOM 3580 O O . LYS B 1 79 ? 23.156 6.493 10.219 1.00 22.90 79 LYS B O 1
ATOM 3586 N N . SER B 1 80 ? 21.456 7.962 9.879 1.00 22.87 80 SER B N 1
ATOM 3587 C CA . SER B 1 80 ? 22.299 9.144 9.720 1.00 21.97 80 SER B CA 1
ATOM 3588 C C . SER B 1 80 ? 21.882 10.227 10.723 1.00 21.84 80 SER B C 1
ATOM 3589 O O . SER B 1 80 ? 20.732 10.674 10.730 1.00 20.05 80 SER B O 1
ATOM 3592 N N . PHE B 1 81 ? 22.831 10.638 11.565 1.00 22.70 81 PHE B N 1
ATOM 3593 C CA . PHE B 1 81 ? 22.586 11.653 12.585 1.00 23.31 81 PHE B CA 1
ATOM 3594 C C . PHE B 1 81 ? 23.275 12.971 12.247 1.00 23.75 81 PHE B C 1
ATOM 3595 O O . PHE B 1 81 ? 24.177 13.024 11.407 1.00 23.30 81 PHE B O 1
ATOM 3603 N N . ALA B 1 82 ? 22.849 14.042 12.908 1.00 25.25 82 ALA B N 1
ATOM 3604 C CA . ALA B 1 82 ? 23.452 15.352 12.693 1.00 25.92 82 ALA B CA 1
ATOM 3605 C C . ALA B 1 82 ? 24.899 15.259 13.168 1.00 26.96 82 ALA B C 1
ATOM 3606 O O . ALA B 1 82 ? 25.149 15.042 14.354 1.00 26.79 82 ALA B O 1
ATOM 3608 N N . GLY B 1 83 ? 25.851 15.411 12.252 1.00 27.94 83 GLY B N 1
ATOM 3609 C CA . GLY B 1 83 ? 27.250 15.309 12.634 1.00 29.76 83 GLY B CA 1
ATOM 3610 C C . GLY B 1 83 ? 27.689 13.856 12.787 1.00 31.82 83 GLY B C 1
ATOM 3611 O O . GLY B 1 83 ? 28.782 13.575 13.295 1.00 33.23 83 GLY B O 1
ATOM 3612 N N . GLN B 1 84 ? 26.833 12.929 12.360 1.00 31.45 84 GLN B N 1
ATOM 3613 C CA . GLN B 1 84 ? 27.128 11.495 12.421 1.00 31.19 84 GLN B CA 1
ATOM 3614 C C . GLN B 1 84 ? 26.489 10.797 11.216 1.00 29.30 84 GLN B C 1
ATOM 3615 O O . GLN B 1 84 ? 25.656 9.902 11.381 1.00 29.97 84 GLN B O 1
ATOM 3621 N N . PRO B 1 85 ? 26.877 11.194 9.993 1.00 26.93 85 PRO B N 1
ATOM 3622 C CA . PRO B 1 85 ? 26.348 10.623 8.747 1.00 26.53 85 PRO B CA 1
ATOM 3623 C C . PRO B 1 85 ? 26.599 9.135 8.558 1.00 25.84 85 PRO B C 1
ATOM 3624 O O . PRO B 1 85 ? 27.498 8.559 9.186 1.00 24.61 85 PRO B O 1
ATOM 3628 N N . TYR B 1 86 ? 25.796 8.527 7.685 1.00 24.41 86 TYR B N 1
ATOM 3629 C CA . TYR B 1 86 ? 25.887 7.097 7.395 1.00 24.61 86 TYR B CA 1
ATOM 3630 C C . TYR B 1 86 ? 26.828 6.812 6.233 1.00 25.19 86 TYR B C 1
ATOM 3631 O O . TYR B 1 86 ? 26.726 7.430 5.173 1.00 24.18 86 TYR B O 1
ATOM 3640 N N . HIS B 1 87 ? 27.745 5.872 6.446 1.00 25.86 87 HIS B N 1
ATOM 3641 C CA . HIS B 1 87 ? 28.703 5.468 5.419 1.00 26.82 87 HIS B CA 1
ATOM 3642 C C . HIS B 1 87 ? 28.686 3.939 5.286 1.00 27.48 87 HIS B C 1
ATOM 3643 O O . HIS B 1 87 ? 29.609 3.333 4.731 1.00 26.86 87 HIS B O 1
ATOM 3650 N N . GLY B 1 88 ? 27.626 3.321 5.802 1.00 28.17 88 GLY B N 1
ATOM 3651 C CA . GLY B 1 88 ? 27.510 1.875 5.738 1.00 28.41 88 GLY B CA 1
ATOM 3652 C C . GLY B 1 88 ? 26.825 1.377 4.481 1.00 28.64 88 GLY B C 1
ATOM 3653 O O . GLY B 1 88 ? 26.652 2.129 3.518 1.00 29.25 88 GLY B O 1
ATOM 3654 N N . GLU B 1 89 ? 26.427 0.106 4.496 1.00 28.90 89 GLU B N 1
ATOM 3655 C CA . GLU B 1 89 ? 25.759 -0.525 3.359 1.00 29.26 89 GLU B CA 1
ATOM 3656 C C . GLU B 1 89 ? 24.306 -0.123 3.222 1.00 27.75 89 GLU B C 1
ATOM 3657 O O . GLU B 1 89 ? 23.611 0.073 4.218 1.00 30.01 89 GLU B O 1
ATOM 3663 N N . TRP B 1 90 ? 23.858 -0.014 1.975 1.00 25.76 90 TRP B N 1
ATOM 3664 C CA . TRP B 1 90 ? 22.484 0.344 1.652 1.00 23.15 90 TRP B CA 1
ATOM 3665 C C . TRP B 1 90 ? 22.014 -0.604 0.542 1.00 22.58 90 TRP B C 1
ATOM 3666 O O . TRP B 1 90 ? 21.991 -0.239 -0.627 1.00 22.46 90 TRP B O 1
ATOM 3677 N N . PRO B 1 91 ? 21.637 -1.840 0.900 1.00 22.42 91 PRO B N 1
ATOM 3678 C CA . PRO B 1 91 ? 21.177 -2.826 -0.087 1.00 22.58 91 PRO B CA 1
ATOM 3679 C C . PRO B 1 91 ? 19.799 -2.548 -0.692 1.00 23.30 91 PRO B C 1
ATOM 3680 O O . PRO B 1 91 ? 18.971 -1.846 -0.106 1.00 22.82 91 PRO B O 1
ATOM 3684 N N . ALA B 1 92 ? 19.562 -3.104 -1.875 1.00 22.79 92 ALA B N 1
ATOM 3685 C CA . ALA B 1 92 ? 18.288 -2.926 -2.553 1.00 23.05 92 ALA B CA 1
ATOM 3686 C C . ALA B 1 92 ? 17.170 -3.370 -1.622 1.00 22.23 92 ALA B C 1
ATOM 3687 O O . ALA B 1 92 ? 17.357 -4.302 -0.843 1.00 23.83 92 ALA B O 1
ATOM 3689 N N . GLY B 1 93 ? 16.024 -2.694 -1.685 1.00 20.92 93 GLY B N 1
ATOM 3690 C CA . GLY B 1 93 ? 14.897 -3.070 -0.852 1.00 19.97 93 GLY B CA 1
ATOM 3691 C C . GLY B 1 93 ? 14.915 -2.595 0.589 1.00 19.57 93 GLY B C 1
ATOM 3692 O O . GLY B 1 93 ? 14.132 -3.079 1.412 1.00 18.78 93 GLY B O 1
ATOM 3693 N N . THR B 1 94 ? 15.804 -1.653 0.901 1.00 20.12 94 THR B N 1
ATOM 3694 C CA . THR B 1 94 ? 15.895 -1.107 2.257 1.00 19.71 94 THR B CA 1
ATOM 3695 C C . THR B 1 94 ? 15.885 0.427 2.233 1.00 19.21 94 THR B C 1
ATOM 3696 O O . THR B 1 94 ? 16.024 1.040 1.178 1.00 17.63 94 THR B O 1
ATOM 3700 N N . CYS B 1 95 ? 15.694 1.034 3.402 1.00 19.56 95 CYS B N 1
ATOM 3701 C CA . CYS B 1 95 ? 15.688 2.485 3.534 1.00 19.01 95 CYS B CA 1
ATOM 3702 C C . CYS B 1 95 ? 16.611 2.856 4.696 1.00 19.19 95 CYS B C 1
ATOM 3703 O O . CYS B 1 95 ? 16.957 2.001 5.510 1.00 18.61 95 CYS B O 1
ATOM 3706 N N . ILE B 1 96 ? 17.012 4.124 4.760 1.00 18.25 96 ILE B N 1
ATOM 3707 C CA . ILE B 1 96 ? 17.907 4.610 5.806 1.00 17.89 96 ILE B CA 1
ATOM 3708 C C . ILE B 1 96 ? 17.238 5.672 6.686 1.00 18.89 96 ILE B C 1
ATOM 3709 O O . ILE B 1 96 ? 16.608 6.610 6.192 1.00 20.65 96 ILE B O 1
ATOM 3714 N N . ARG B 1 97 ? 17.373 5.522 7.997 1.00 19.15 97 ARG B N 1
ATOM 3715 C CA . ARG B 1 97 ? 16.777 6.469 8.939 1.00 19.80 97 ARG B CA 1
ATOM 3716 C C . ARG B 1 97 ? 17.584 7.773 8.946 1.00 18.71 97 ARG B C 1
ATOM 3717 O O . ARG B 1 97 ? 18.813 7.732 8.990 1.00 19.04 97 ARG B O 1
ATOM 3725 N N . ILE B 1 98 ? 16.905 8.923 8.916 1.00 18.44 98 ILE B N 1
ATOM 3726 C CA . ILE B 1 98 ? 17.604 10.219 8.892 1.00 17.77 98 ILE B CA 1
ATOM 3727 C C . ILE B 1 98 ? 16.923 11.350 9.687 1.00 17.48 98 ILE B C 1
ATOM 3728 O O . ILE B 1 98 ? 15.699 11.418 9.770 1.00 16.06 98 ILE B O 1
ATOM 3741 N N . THR B 1 100 ? 16.720 15.748 10.878 1.00 18.79 100 THR B N 1
ATOM 3742 C CA . THR B 1 100 ? 16.819 17.085 10.303 1.00 19.98 100 THR B CA 1
ATOM 3743 C C . THR B 1 100 ? 18.250 17.610 10.289 1.00 19.61 100 THR B C 1
ATOM 3744 O O . THR B 1 100 ? 18.950 17.583 11.305 1.00 20.51 100 THR B O 1
ATOM 3748 N N . GLY B 1 101 ? 18.685 18.080 9.126 1.00 18.50 101 GLY B N 1
ATOM 3749 C CA . GLY B 1 101 ? 20.033 18.601 9.008 1.00 17.54 101 GLY B CA 1
ATOM 3750 C C . GLY B 1 101 ? 21.130 17.573 8.790 1.00 16.38 101 GLY B C 1
ATOM 3751 O O . GLY B 1 101 ? 22.265 17.944 8.498 1.00 16.49 101 GLY B O 1
ATOM 3752 N N . ALA B 1 102 ? 20.815 16.289 8.944 1.00 16.28 102 ALA B N 1
ATOM 3753 C CA . ALA B 1 102 ? 21.811 15.242 8.727 1.00 16.12 102 ALA B CA 1
ATOM 3754 C C . ALA B 1 102 ? 22.020 15.089 7.227 1.00 17.22 102 ALA B C 1
ATOM 3755 O O . ALA B 1 102 ? 21.095 15.299 6.434 1.00 19.82 102 ALA B O 1
ATOM 3757 N N . PRO B 1 103 ? 23.233 14.716 6.808 1.00 15.99 103 PRO B N 1
ATOM 3758 C CA . PRO B 1 103 ? 23.424 14.574 5.363 1.00 15.25 103 PRO B CA 1
ATOM 3759 C C . PRO B 1 103 ? 22.835 13.289 4.768 1.00 16.98 103 PRO B C 1
ATOM 3760 O O . PRO B 1 103 ? 22.782 12.243 5.430 1.00 15.43 103 PRO B O 1
ATOM 3764 N N . VAL B 1 104 ? 22.398 13.386 3.510 1.00 14.63 104 VAL B N 1
ATOM 3765 C CA . VAL B 1 104 ? 21.809 12.260 2.794 1.00 14.85 104 VAL B CA 1
ATOM 3766 C C . VAL B 1 104 ? 22.870 11.245 2.358 1.00 17.17 104 VAL B C 1
ATOM 3767 O O . VAL B 1 104 ? 23.958 11.621 1.927 1.00 17.28 104 VAL B O 1
ATOM 3771 N N . PRO B 1 105 ? 22.557 9.938 2.468 1.00 17.13 105 PRO B N 1
ATOM 3772 C CA . PRO B 1 105 ? 23.458 8.842 2.098 1.00 17.28 105 PRO B CA 1
ATOM 3773 C C . PRO B 1 105 ? 23.722 8.829 0.605 1.00 17.28 105 PRO B C 1
ATOM 3774 O O . PRO B 1 105 ? 22.937 9.373 -0.167 1.00 18.49 105 PRO B O 1
ATOM 3778 N N . GLU B 1 106 ? 24.823 8.196 0.216 1.00 18.61 106 GLU B N 1
ATOM 3779 C CA . GLU B 1 106 ? 25.217 8.078 -1.190 1.00 21.52 106 GLU B CA 1
ATOM 3780 C C . GLU B 1 106 ? 24.108 7.435 -2.030 1.00 20.33 106 GLU B C 1
ATOM 3781 O O . GLU B 1 106 ? 23.649 6.331 -1.734 1.00 21.48 106 GLU B O 1
ATOM 3787 N N . GLY B 1 107 ? 23.662 8.146 -3.059 1.00 19.90 107 GLY B N 1
ATOM 3788 C CA . GLY B 1 107 ? 22.622 7.626 -3.930 1.00 18.93 107 GLY B CA 1
ATOM 3789 C C . GLY B 1 107 ? 21.182 7.967 -3.584 1.00 19.30 107 GLY B C 1
ATOM 3790 O O . GLY B 1 107 ? 20.270 7.549 -4.295 1.00 19.41 107 GLY B O 1
ATOM 3791 N N . CYS B 1 108 ? 20.968 8.717 -2.507 1.00 17.73 108 CYS B N 1
ATOM 3792 C CA . CYS B 1 108 ? 19.612 9.092 -2.096 1.00 18.78 108 CYS B CA 1
ATOM 3793 C C . CYS B 1 108 ? 18.918 9.889 -3.198 1.00 18.96 108 CYS B C 1
ATOM 3794 O O . CYS B 1 108 ? 19.545 10.700 -3.888 1.00 18.75 108 CYS B O 1
ATOM 3797 N N . GLU B 1 109 ? 17.622 9.651 -3.361 1.00 18.28 109 GLU B N 1
ATOM 3798 C CA . GLU B 1 109 ? 16.848 10.361 -4.368 1.00 17.93 109 GLU B CA 1
ATOM 3799 C C . GLU B 1 109 ? 15.701 11.141 -3.733 1.00 17.10 109 GLU B C 1
ATOM 3800 O O . GLU B 1 109 ? 15.201 12.095 -4.323 1.00 18.39 109 GLU B O 1
ATOM 3806 N N . ALA B 1 110 ? 15.298 10.759 -2.524 1.00 15.35 110 ALA B N 1
ATOM 3807 C CA . ALA B 1 110 ? 14.208 11.460 -1.848 1.00 15.29 110 ALA B CA 1
ATOM 3808 C C . ALA B 1 110 ? 14.174 11.258 -0.326 1.00 14.41 110 ALA B C 1
ATOM 3809 O O . ALA B 1 110 ? 14.750 10.309 0.191 1.00 14.48 110 ALA B O 1
ATOM 3811 N N . VAL B 1 111 ? 13.494 12.168 0.370 1.00 13.56 111 VAL B N 1
ATOM 3812 C CA . VAL B 1 111 ? 13.339 12.119 1.827 1.00 12.87 111 VAL B CA 1
ATOM 3813 C C . VAL B 1 111 ? 11.849 12.186 2.161 1.00 14.31 111 VAL B C 1
ATOM 3814 O O . VAL B 1 111 ? 11.143 13.098 1.704 1.00 14.37 111 VAL B O 1
ATOM 3818 N N . VAL B 1 112 ? 11.380 11.219 2.949 1.00 13.55 112 VAL B N 1
ATOM 3819 C CA . VAL B 1 112 ? 9.976 11.144 3.357 1.00 15.65 112 VAL B CA 1
ATOM 3820 C C . VAL B 1 112 ? 9.825 11.431 4.855 1.00 18.07 112 VAL B C 1
ATOM 3821 O O . VAL B 1 112 ? 10.540 10.855 5.673 1.00 17.26 112 VAL B O 1
ATOM 3833 N N . GLN B 1 114 ? 8.315 11.349 8.653 1.00 26.95 114 GLN B N 1
ATOM 3834 C CA . GLN B 1 114 ? 7.807 10.229 9.442 1.00 27.11 114 GLN B CA 1
ATOM 3835 C C . GLN B 1 114 ? 6.295 10.019 9.397 1.00 26.18 114 GLN B C 1
ATOM 3836 O O . GLN B 1 114 ? 5.831 8.875 9.402 1.00 23.77 114 GLN B O 1
ATOM 3842 N N . GLU B 1 115 ? 5.527 11.104 9.345 1.00 25.32 115 GLU B N 1
ATOM 3843 C CA . GLU B 1 115 ? 4.067 10.982 9.306 1.00 26.54 115 GLU B CA 1
ATOM 3844 C C . GLU B 1 115 ? 3.459 10.361 8.038 1.00 24.65 115 GLU B C 1
ATOM 3845 O O . GLU B 1 115 ? 2.277 10.051 8.027 1.00 25.09 115 GLU B O 1
ATOM 3851 N N . GLN B 1 116 ? 4.237 10.194 6.972 1.00 23.05 116 GLN B N 1
ATOM 3852 C CA . GLN B 1 116 ? 3.714 9.578 5.742 1.00 21.93 116 GLN B CA 1
ATOM 3853 C C . GLN B 1 116 ? 4.265 8.149 5.738 1.00 22.62 116 GLN B C 1
ATOM 3854 O O . GLN B 1 116 ? 4.602 7.580 4.690 1.00 22.32 116 GLN B O 1
ATOM 3860 N N . THR B 1 117 ? 4.328 7.576 6.933 1.00 22.45 117 THR B N 1
ATOM 3861 C CA . THR B 1 117 ? 4.891 6.251 7.142 1.00 23.68 117 THR B CA 1
ATOM 3862 C C . THR B 1 117 ? 4.158 5.448 8.211 1.00 23.77 117 THR B C 1
ATOM 3863 O O . THR B 1 117 ? 3.576 6.020 9.128 1.00 22.45 117 THR B O 1
ATOM 3867 N N . GLU B 1 118 ? 4.200 4.121 8.085 1.00 25.68 118 GLU B N 1
ATOM 3868 C CA . GLU B 1 118 ? 3.566 3.224 9.057 1.00 28.09 118 GLU B CA 1
ATOM 3869 C C . GLU B 1 118 ? 4.545 2.081 9.332 1.00 27.17 118 GLU B C 1
ATOM 3870 O O . GLU B 1 118 ? 5.037 1.448 8.401 1.00 25.96 118 GLU B O 1
ATOM 3876 N N . GLN B 1 119 ? 4.833 1.818 10.604 1.00 27.92 119 GLN B N 1
ATOM 3877 C CA . GLN B 1 119 ? 5.759 0.741 10.955 1.00 27.86 119 GLN B CA 1
ATOM 3878 C C . GLN B 1 119 ? 5.079 -0.621 10.844 1.00 27.73 119 GLN B C 1
ATOM 3879 O O . GLN B 1 119 ? 4.082 -0.882 11.515 1.00 28.26 119 GLN B O 1
ATOM 3893 N N . ASP B 1 121 ? 5.618 -5.094 10.433 0.50 26.81 121 ASP B N 1
ATOM 3894 C CA . ASP B 1 121 ? 6.424 -6.124 11.069 0.50 26.13 121 ASP B CA 1
ATOM 3895 C C . ASP B 1 121 ? 7.615 -6.533 10.215 0.50 25.88 121 ASP B C 1
ATOM 3896 O O . ASP B 1 121 ? 8.607 -7.043 10.736 0.50 25.85 121 ASP B O 1
ATOM 3901 N N . ASN B 1 122 ? 7.526 -6.308 8.907 1.00 25.69 122 ASN B N 1
ATOM 3902 C CA . ASN B 1 122 ? 8.629 -6.668 8.023 1.00 26.61 122 ASN B CA 1
ATOM 3903 C C . ASN B 1 122 ? 9.293 -5.472 7.333 1.00 26.62 122 ASN B C 1
ATOM 3904 O O . ASN B 1 122 ? 9.953 -5.622 6.303 1.00 26.81 122 ASN B O 1
ATOM 3909 N N . GLY B 1 123 ? 9.129 -4.289 7.920 1.00 26.20 123 GLY B N 1
ATOM 3910 C CA . GLY B 1 123 ? 9.729 -3.095 7.355 1.00 23.47 123 GLY B CA 1
ATOM 3911 C C . GLY B 1 123 ? 8.843 -1.870 7.464 1.00 23.29 123 GLY B C 1
ATOM 3912 O O . GLY B 1 123 ? 7.726 -1.933 7.992 1.00 21.92 123 GLY B O 1
ATOM 3913 N N . VAL B 1 124 ? 9.351 -0.747 6.962 1.00 21.62 124 VAL B N 1
ATOM 3914 C CA . VAL B 1 124 ? 8.630 0.520 6.988 1.00 20.45 124 VAL B CA 1
ATOM 3915 C C . VAL B 1 124 ? 7.848 0.697 5.687 1.00 21.44 124 VAL B C 1
ATOM 3916 O O . VAL B 1 124 ? 8.393 0.522 4.592 1.00 19.55 124 VAL B O 1
ATOM 3920 N N . ARG B 1 125 ? 6.575 1.056 5.819 1.00 21.46 125 ARG B N 1
ATOM 3921 C CA . ARG B 1 125 ? 5.693 1.241 4.664 1.00 22.36 125 ARG B CA 1
ATOM 3922 C C . ARG B 1 125 ? 5.400 2.715 4.380 1.00 19.86 125 ARG B C 1
ATOM 3923 O O . ARG B 1 125 ? 5.028 3.462 5.286 1.00 19.65 125 ARG B O 1
ATOM 3931 N N . PHE B 1 126 ? 5.550 3.116 3.119 1.00 18.48 126 PHE B N 1
ATOM 3932 C CA . PHE B 1 126 ? 5.323 4.502 2.704 1.00 18.93 126 PHE B CA 1
ATOM 3933 C C . PHE B 1 126 ? 3.931 4.688 2.118 1.00 18.74 126 PHE B C 1
ATOM 3934 O O . PHE B 1 126 ? 3.583 4.066 1.118 1.00 20.41 126 PHE B O 1
ATOM 3942 N N . THR B 1 127 ? 3.160 5.573 2.744 1.00 18.89 127 THR B N 1
ATOM 3943 C CA . THR B 1 127 ? 1.764 5.831 2.383 1.00 19.22 127 THR B CA 1
ATOM 3944 C C . THR B 1 127 ? 1.431 6.957 1.409 1.00 19.54 127 THR B C 1
ATOM 3945 O O . THR B 1 127 ? 0.276 7.098 1.001 1.00 18.45 127 THR B O 1
ATOM 3949 N N . ALA B 1 128 ? 2.408 7.765 1.036 1.00 18.86 128 ALA B N 1
ATOM 3950 C CA . ALA B 1 128 ? 2.115 8.867 0.127 1.00 20.40 128 ALA B CA 1
ATOM 3951 C C . ALA B 1 128 ? 2.976 8.828 -1.120 1.00 20.06 128 ALA B C 1
ATOM 3952 O O . ALA B 1 128 ? 3.932 8.060 -1.202 1.00 19.18 128 ALA B O 1
ATOM 3954 N N . GLU B 1 129 ? 2.629 9.657 -2.098 1.00 20.97 129 GLU B N 1
ATOM 3955 C CA . GLU B 1 129 ? 3.407 9.711 -3.323 1.00 22.46 129 GLU B CA 1
ATOM 3956 C C . GLU B 1 129 ? 4.739 10.372 -2.998 1.00 20.33 129 GLU B C 1
ATOM 3957 O O . GLU B 1 129 ? 4.805 11.277 -2.167 1.00 18.17 129 GLU B O 1
ATOM 3963 N N . VAL B 1 130 ? 5.793 9.903 -3.658 1.00 18.81 130 VAL B N 1
ATOM 3964 C CA . VAL B 1 130 ? 7.129 10.425 -3.457 1.00 19.43 130 VAL B CA 1
ATOM 3965 C C . VAL B 1 130 ? 7.642 11.035 -4.750 1.00 21.14 130 VAL B C 1
ATOM 3966 O O . VAL B 1 130 ? 7.734 10.356 -5.767 1.00 21.75 130 VAL B O 1
ATOM 3970 N N . ARG B 1 131 ? 7.965 12.324 -4.712 1.00 23.70 131 ARG B N 1
ATOM 3971 C CA . ARG B 1 131 ? 8.492 13.024 -5.889 1.00 25.45 131 ARG B CA 1
ATOM 3972 C C . ARG B 1 131 ? 10.016 13.144 -5.783 1.00 24.51 131 ARG B C 1
ATOM 3973 O O . ARG B 1 131 ? 10.553 13.345 -4.689 1.00 23.71 131 ARG B O 1
ATOM 3981 N N . SER B 1 132 ? 10.710 13.016 -6.913 1.00 24.71 132 SER B N 1
ATOM 3982 C CA . SER B 1 132 ? 12.174 13.108 -6.928 1.00 24.67 132 SER B CA 1
ATOM 3983 C C . SER B 1 132 ? 12.702 14.422 -6.349 1.00 23.26 132 SER B C 1
ATOM 3984 O O . SER B 1 132 ? 12.272 15.496 -6.753 1.00 24.02 132 SER B O 1
ATOM 3987 N N . GLY B 1 133 ? 13.625 14.321 -5.393 1.00 22.01 133 GLY B N 1
ATOM 3988 C CA . GLY B 1 133 ? 14.215 15.497 -4.774 1.00 19.21 133 GLY B CA 1
ATOM 3989 C C . GLY B 1 133 ? 13.496 16.112 -3.575 1.00 18.62 133 GLY B C 1
ATOM 3990 O O . GLY B 1 133 ? 14.034 17.015 -2.928 1.00 17.17 133 GLY B O 1
ATOM 3991 N N . GLN B 1 134 ? 12.293 15.631 -3.268 1.00 17.43 134 GLN B N 1
ATOM 3992 C CA . GLN B 1 134 ? 11.522 16.177 -2.152 1.00 18.02 134 GLN B CA 1
ATOM 3993 C C . GLN B 1 134 ? 12.244 16.135 -0.788 1.00 18.27 134 GLN B C 1
ATOM 3994 O O . GLN B 1 134 ? 12.837 15.125 -0.399 1.00 17.11 134 GLN B O 1
ATOM 4000 N N . ASN B 1 135 ? 12.200 17.263 -0.088 1.00 17.22 135 ASN B N 1
ATOM 4001 C CA . ASN B 1 135 ? 12.802 17.409 1.231 1.00 17.10 135 ASN B CA 1
ATOM 4002 C C . ASN B 1 135 ? 14.324 17.284 1.343 1.00 17.38 135 ASN B C 1
ATOM 4003 O O . ASN B 1 135 ? 14.848 16.870 2.380 1.00 17.31 135 ASN B O 1
ATOM 4008 N N . ILE B 1 136 ? 15.030 17.651 0.278 1.00 17.41 136 ILE B N 1
ATOM 4009 C CA . ILE B 1 136 ? 16.488 17.613 0.285 1.00 17.62 136 ILE B CA 1
ATOM 4010 C C . ILE B 1 136 ? 17.029 19.003 0.004 1.00 19.02 136 ILE B C 1
ATOM 4011 O O . ILE B 1 136 ? 16.759 19.589 -1.049 1.00 19.01 136 ILE B O 1
ATOM 4016 N N . ARG B 1 137 ? 17.777 19.539 0.955 1.00 19.49 137 ARG B N 1
ATOM 4017 C CA . ARG B 1 137 ? 18.366 20.849 0.782 1.00 19.21 137 ARG B CA 1
ATOM 4018 C C . ARG B 1 137 ? 19.688 20.585 0.081 1.00 18.99 137 ARG B C 1
ATOM 4019 O O . ARG B 1 137 ? 20.438 19.698 0.490 1.00 19.69 137 ARG B O 1
ATOM 4027 N N . ARG B 1 138 ? 19.958 21.335 -0.989 1.00 19.29 138 ARG B N 1
ATOM 4028 C CA . ARG B 1 138 ? 21.170 21.137 -1.791 1.00 19.52 138 ARG B CA 1
ATOM 4029 C C . ARG B 1 138 ? 22.354 22.022 -1.420 1.00 19.00 138 ARG B C 1
ATOM 4030 O O . ARG B 1 138 ? 22.186 23.158 -0.997 1.00 19.50 138 ARG B O 1
ATOM 4038 N N . ARG B 1 139 ? 23.555 21.479 -1.596 1.00 19.02 139 ARG B N 1
ATOM 4039 C CA . ARG B 1 139 ? 24.798 22.189 -1.311 1.00 18.14 139 ARG B CA 1
ATOM 4040 C C . ARG B 1 139 ? 24.888 23.456 -2.149 1.00 18.03 139 ARG B C 1
ATOM 4041 O O . ARG B 1 139 ? 24.733 23.416 -3.360 1.00 17.37 139 ARG B O 1
ATOM 4049 N N . GLY B 1 140 ? 25.113 24.585 -1.492 1.00 18.94 140 GLY B N 1
ATOM 4050 C CA . GLY B 1 140 ? 25.249 25.841 -2.203 1.00 18.00 140 GLY B CA 1
ATOM 4051 C C . GLY B 1 140 ? 23.986 26.604 -2.541 1.00 19.15 140 GLY B C 1
ATOM 4052 O O . GLY B 1 140 ? 24.084 27.721 -3.035 1.00 17.31 140 GLY B O 1
ATOM 4053 N N . GLU B 1 141 ? 22.807 26.039 -2.276 1.00 19.57 141 GLU B N 1
ATOM 4054 C CA . GLU B 1 141 ? 21.571 26.748 -2.603 1.00 22.27 141 GLU B CA 1
ATOM 4055 C C . GLU B 1 141 ? 21.442 28.117 -1.911 1.00 23.89 141 GLU B C 1
ATOM 4056 O O . GLU B 1 141 ? 20.640 28.951 -2.334 1.00 25.97 141 GLU B O 1
ATOM 4062 N N . ASP B 1 142 ? 22.236 28.344 -0.865 1.00 24.34 142 ASP B N 1
ATOM 4063 C CA . ASP B 1 142 ? 22.230 29.607 -0.125 1.00 25.02 142 ASP B CA 1
ATOM 4064 C C . ASP B 1 142 ? 23.362 30.542 -0.562 1.00 23.64 142 ASP B C 1
ATOM 4065 O O . ASP B 1 142 ? 23.125 31.680 -0.952 1.00 23.72 142 ASP B O 1
ATOM 4070 N N . ILE B 1 143 ? 24.594 30.050 -0.492 1.00 21.48 143 ILE B N 1
ATOM 4071 C CA . ILE B 1 143 ? 25.756 30.841 -0.861 1.00 19.15 143 ILE B CA 1
ATOM 4072 C C . ILE B 1 143 ? 26.796 30.005 -1.611 1.00 18.48 143 ILE B C 1
ATOM 4073 O O . ILE B 1 143 ? 27.236 28.969 -1.129 1.00 16.64 143 ILE B O 1
ATOM 4078 N N . SER B 1 144 ? 27.174 30.463 -2.800 1.00 18.34 144 SER B N 1
ATOM 4079 C CA . SER B 1 144 ? 28.162 29.764 -3.614 1.00 21.10 144 SER B CA 1
ATOM 4080 C C . SER B 1 144 ? 29.557 30.198 -3.219 1.00 21.11 144 SER B C 1
ATOM 4081 O O . SER B 1 144 ? 29.775 31.354 -2.847 1.00 21.62 144 SER B O 1
ATOM 4084 N N . ALA B 1 145 ? 30.503 29.269 -3.301 1.00 21.77 145 ALA B N 1
ATOM 4085 C CA . ALA B 1 145 ? 31.888 29.573 -2.967 1.00 22.82 145 ALA B CA 1
ATOM 4086 C C . ALA B 1 145 ? 32.398 30.547 -4.018 1.00 23.73 145 ALA B C 1
ATOM 4087 O O . ALA B 1 145 ? 32.026 30.455 -5.183 1.00 22.59 145 ALA B O 1
ATOM 4089 N N . GLY B 1 146 ? 33.231 31.493 -3.606 1.00 25.30 146 GLY B N 1
ATOM 4090 C CA . GLY B 1 146 ? 33.764 32.451 -4.562 1.00 26.53 146 GLY B CA 1
ATOM 4091 C C . GLY B 1 146 ? 33.071 33.801 -4.653 1.00 26.64 146 GLY B C 1
ATOM 4092 O O . GLY B 1 146 ? 33.726 34.812 -4.904 1.00 27.38 146 GLY B O 1
ATOM 4093 N N . ALA B 1 147 ? 31.758 33.830 -4.457 1.00 25.65 147 ALA B N 1
ATOM 4094 C CA . ALA B 1 147 ? 31.013 35.083 -4.534 1.00 25.81 147 ALA B CA 1
ATOM 4095 C C . ALA B 1 147 ? 31.378 36.094 -3.443 1.00 26.09 147 ALA B C 1
ATOM 4096 O O . ALA B 1 147 ? 31.914 35.736 -2.392 1.00 24.89 147 ALA B O 1
ATOM 4098 N N . VAL B 1 148 ? 31.089 37.365 -3.722 1.00 25.73 148 VAL B N 1
ATOM 4099 C CA . VAL B 1 148 ? 31.323 38.460 -2.787 1.00 24.62 148 VAL B CA 1
ATOM 4100 C C . VAL B 1 148 ? 30.015 38.518 -2.012 1.00 23.13 148 VAL B C 1
ATOM 4101 O O . VAL B 1 148 ? 28.959 38.686 -2.621 1.00 23.56 148 VAL B O 1
ATOM 4105 N N . VAL B 1 149 ? 30.069 38.384 -0.689 1.00 20.07 149 VAL B N 1
ATOM 4106 C CA . VAL B 1 149 ? 28.843 38.387 0.104 1.00 19.18 149 VAL B CA 1
ATOM 4107 C C . VAL B 1 149 ? 28.416 39.766 0.591 1.00 18.54 149 VAL B C 1
ATOM 4108 O O . VAL B 1 149 ? 27.220 40.048 0.680 1.00 19.48 149 VAL B O 1
ATOM 4112 N N . PHE B 1 150 ? 29.385 40.618 0.917 1.00 16.65 150 PHE B N 1
ATOM 4113 C CA . PHE B 1 150 ? 29.100 41.981 1.359 1.00 14.78 150 PHE B CA 1
ATOM 4114 C C . PHE B 1 150 ? 30.216 42.889 0.860 1.00 14.48 150 PHE B C 1
ATOM 4115 O O . PHE B 1 150 ? 31.393 42.608 1.060 1.00 13.87 150 PHE B O 1
ATOM 4123 N N . PRO B 1 151 ? 29.853 43.990 0.187 1.00 14.91 151 PRO B N 1
ATOM 4124 C CA . PRO B 1 151 ? 30.827 44.943 -0.345 1.00 15.40 151 PRO B CA 1
ATOM 4125 C C . PRO B 1 151 ? 31.389 45.871 0.714 1.00 17.17 151 PRO B C 1
ATOM 4126 O O . PRO B 1 151 ? 30.761 46.103 1.753 1.00 18.71 151 PRO B O 1
ATOM 4130 N N . ALA B 1 152 ? 32.577 46.401 0.440 1.00 17.03 152 ALA B N 1
ATOM 4131 C CA . ALA B 1 152 ? 33.214 47.350 1.344 1.00 16.84 152 ALA B CA 1
ATOM 4132 C C . ALA B 1 152 ? 32.273 48.552 1.406 1.00 16.37 152 ALA B C 1
ATOM 4133 O O . ALA B 1 152 ? 31.748 48.978 0.383 1.00 16.25 152 ALA B O 1
ATOM 4135 N N . GLY B 1 153 ? 32.042 49.075 2.605 1.00 16.19 153 GLY B N 1
ATOM 4136 C CA . GLY B 1 153 ? 31.155 50.216 2.762 1.00 15.39 153 GLY B CA 1
ATOM 4137 C C . GLY B 1 153 ? 29.882 49.890 3.530 1.00 14.61 153 GLY B C 1
ATOM 4138 O O . GLY B 1 153 ? 29.185 50.788 3.999 1.00 15.79 153 GLY B O 1
ATOM 4139 N N . THR B 1 154 ? 29.591 48.602 3.672 1.00 12.00 154 THR B N 1
ATOM 4140 C CA . THR B 1 154 ? 28.404 48.130 4.375 1.00 11.52 154 THR B CA 1
ATOM 4141 C C . THR B 1 154 ? 28.424 48.296 5.913 1.00 11.88 154 THR B C 1
ATOM 4142 O O . THR B 1 154 ? 29.289 47.742 6.588 1.00 12.51 154 THR B O 1
ATOM 4146 N N . ARG B 1 155 ? 27.467 49.040 6.461 1.00 10.85 155 ARG B N 1
ATOM 4147 C CA . ARG B 1 155 ? 27.376 49.190 7.918 1.00 12.47 155 ARG B CA 1
ATOM 4148 C C . ARG B 1 155 ? 26.842 47.857 8.458 1.00 11.75 155 ARG B C 1
ATOM 4149 O O . ARG B 1 155 ? 25.762 47.397 8.076 1.00 10.09 155 ARG B O 1
ATOM 4157 N N . LEU B 1 156 ? 27.617 47.256 9.350 1.00 11.07 156 LEU B N 1
ATOM 4158 C CA . LEU B 1 156 ? 27.321 45.954 9.933 1.00 10.34 156 LEU B CA 1
ATOM 4159 C C . LEU B 1 156 ? 26.292 45.927 11.065 1.00 12.45 156 LEU B C 1
ATOM 4160 O O . LEU B 1 156 ? 26.429 46.650 12.040 1.00 13.92 156 LEU B O 1
ATOM 4165 N N . THR B 1 157 ? 25.269 45.083 10.921 1.00 12.65 157 THR B N 1
ATOM 4166 C CA . THR B 1 157 ? 24.221 44.919 11.936 1.00 12.14 157 THR B CA 1
ATOM 4167 C C . THR B 1 157 ? 23.871 43.434 12.089 1.00 12.80 157 T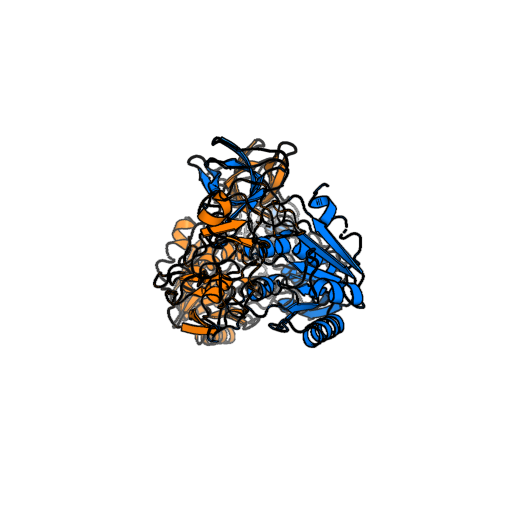HR B C 1
ATOM 4168 O O . THR B 1 157 ? 24.565 42.571 11.552 1.00 12.81 157 THR B O 1
ATOM 4172 N N . THR B 1 158 ? 22.794 43.141 12.815 1.00 13.43 158 THR B N 1
ATOM 4173 C CA . THR B 1 158 ? 22.362 41.760 13.019 1.00 14.53 158 THR B CA 1
ATOM 4174 C C . THR B 1 158 ? 22.022 41.071 11.688 1.00 15.44 158 THR B C 1
ATOM 4175 O O . THR B 1 158 ? 22.060 39.846 11.580 1.00 16.40 158 THR B O 1
ATOM 4179 N N . ALA B 1 159 ? 21.688 41.865 10.678 1.00 15.91 159 ALA B N 1
ATOM 4180 C CA . ALA B 1 159 ? 21.346 41.324 9.365 1.00 15.57 159 ALA B CA 1
ATOM 4181 C C . ALA B 1 159 ? 22.553 40.699 8.665 1.00 15.91 159 ALA B C 1
ATOM 4182 O O . ALA B 1 159 ? 22.434 39.631 8.067 1.00 17.32 159 ALA B O 1
ATOM 4184 N N . GLU B 1 160 ? 23.716 41.342 8.742 1.00 14.73 160 GLU B N 1
ATOM 4185 C CA . GLU B 1 160 ? 24.870 40.775 8.065 1.00 14.37 160 GLU B CA 1
ATOM 4186 C C . GLU B 1 160 ? 25.950 40.012 8.859 1.00 13.11 160 GLU B C 1
ATOM 4187 O O . GLU B 1 160 ? 26.540 39.067 8.332 1.00 11.22 160 GLU B O 1
ATOM 4193 N N . LEU B 1 161 ? 26.193 40.373 10.116 1.00 10.36 161 LEU B N 1
ATOM 4194 C CA . LEU B 1 161 ? 27.222 39.686 10.902 1.00 9.69 161 LEU B CA 1
ATOM 4195 C C . LEU B 1 161 ? 27.016 38.168 11.036 1.00 11.44 161 LEU B C 1
ATOM 4196 O O . LEU B 1 161 ? 27.967 37.406 10.889 1.00 10.00 161 LEU B O 1
ATOM 4201 N N . PRO B 1 162 ? 25.781 37.708 11.323 1.00 10.51 162 PRO B N 1
ATOM 4202 C CA . PRO B 1 162 ? 25.667 36.247 11.424 1.00 11.86 162 PRO B CA 1
ATOM 4203 C C . PRO B 1 162 ? 25.899 35.529 10.095 1.00 12.01 162 PRO B C 1
ATOM 4204 O O . PRO B 1 162 ? 26.380 34.402 10.076 1.00 12.02 162 PRO B O 1
ATOM 4208 N N . VAL B 1 163 ? 25.575 36.177 8.982 1.00 12.59 163 VAL B N 1
ATOM 4209 C CA . VAL B 1 163 ? 25.817 35.549 7.686 1.00 12.37 163 VAL B CA 1
ATOM 4210 C C . VAL B 1 163 ? 27.327 35.343 7.509 1.00 14.24 163 VAL B C 1
ATOM 4211 O O . VAL B 1 163 ? 27.771 34.311 7.010 1.00 12.57 163 VAL B O 1
ATOM 4215 N N . ILE B 1 164 ? 28.107 36.341 7.919 1.00 13.91 164 ILE B N 1
ATOM 4216 C CA . ILE B 1 164 ? 29.559 36.266 7.831 1.00 12.94 164 ILE B CA 1
ATOM 4217 C C . ILE B 1 164 ? 30.061 35.106 8.695 1.00 13.70 164 ILE B C 1
ATOM 4218 O O . ILE B 1 164 ? 31.002 34.410 8.327 1.00 14.59 164 ILE B O 1
ATOM 4223 N N . ALA B 1 165 ? 29.421 34.887 9.838 1.00 13.20 165 ALA B N 1
ATOM 4224 C CA . ALA B 1 165 ? 29.823 33.797 10.719 1.00 11.96 165 ALA B CA 1
ATOM 4225 C C . ALA B 1 165 ? 29.621 32.435 10.039 1.00 13.04 165 ALA B C 1
ATOM 4226 O O . ALA B 1 165 ? 30.418 31.509 10.227 1.00 12.62 165 ALA B O 1
ATOM 4228 N N . SER B 1 166 ? 28.565 32.328 9.240 1.00 12.67 166 SER B N 1
ATOM 4229 C CA . SER B 1 166 ? 28.266 31.092 8.530 1.00 14.57 166 SER B CA 1
ATOM 4230 C C . SER B 1 166 ? 29.370 30.739 7.523 1.00 15.73 166 SER B C 1
ATOM 4231 O O . SER B 1 166 ? 29.360 29.649 6.949 1.00 13.95 166 SER B O 1
ATOM 4234 N N . LEU B 1 167 ? 30.314 31.660 7.322 1.00 14.77 167 LEU B N 1
ATOM 4235 C CA . LEU B 1 167 ? 31.435 31.442 6.406 1.00 17.94 167 LEU B CA 1
ATOM 4236 C C . LEU B 1 167 ? 32.672 30.921 7.130 1.00 18.56 167 LEU B C 1
ATOM 4237 O O . LEU B 1 167 ? 33.640 30.511 6.494 1.00 20.31 167 LEU B O 1
ATOM 4242 N N . GLY B 1 168 ? 32.648 30.954 8.457 1.00 18.57 168 GLY B N 1
ATOM 4243 C CA . GLY B 1 168 ? 33.786 30.487 9.234 1.00 18.97 168 GLY B CA 1
ATOM 4244 C C . GLY B 1 168 ? 34.750 31.610 9.587 1.00 19.68 168 GLY B C 1
ATOM 4245 O O . GLY B 1 168 ? 35.734 31.402 10.305 1.00 21.00 168 GLY B O 1
ATOM 4246 N N . ILE B 1 169 ? 34.459 32.807 9.084 1.00 19.18 169 ILE B N 1
ATOM 4247 C CA . ILE B 1 169 ? 35.282 33.994 9.329 1.00 17.95 169 ILE B CA 1
ATOM 4248 C C . ILE B 1 169 ? 35.047 34.563 10.737 1.00 16.54 169 ILE B C 1
ATOM 4249 O O . ILE B 1 169 ? 33.927 34.925 11.090 1.00 15.95 169 ILE B O 1
ATOM 4254 N N . ALA B 1 170 ? 36.108 34.647 11.535 1.00 16.15 170 ALA B N 1
ATOM 4255 C CA . ALA B 1 170 ? 35.991 35.154 12.903 1.00 15.88 170 ALA B CA 1
ATOM 4256 C C . ALA B 1 170 ? 36.164 36.668 13.050 1.00 16.24 170 ALA B C 1
ATOM 4257 O O . ALA B 1 170 ? 35.551 37.273 13.935 1.00 16.19 170 ALA B O 1
ATOM 4259 N N . GLU B 1 171 ? 36.999 37.271 12.203 1.00 15.40 171 GLU B N 1
ATOM 4260 C CA . GLU B 1 171 ? 37.239 38.715 12.254 1.00 16.63 171 GLU B CA 1
ATOM 4261 C C . GLU B 1 171 ? 37.225 39.362 10.871 1.00 15.85 171 GLU B C 1
ATOM 4262 O O . GLU B 1 171 ? 37.505 38.707 9.874 1.00 17.24 171 GLU B O 1
ATOM 4268 N N . VAL B 1 172 ? 36.926 40.654 10.823 1.00 12.60 172 VAL B N 1
ATOM 4269 C CA . VAL B 1 172 ? 36.922 41.390 9.559 1.00 13.33 172 VAL B CA 1
ATOM 4270 C C . VAL B 1 172 ? 37.531 42.775 9.746 1.00 12.54 172 VAL B C 1
ATOM 4271 O O . VAL B 1 172 ? 37.582 43.294 10.860 1.00 11.52 172 VAL B O 1
ATOM 4275 N N . PRO B 1 173 ? 38.035 43.371 8.655 1.00 14.02 173 PRO B N 1
ATOM 4276 C CA . PRO B 1 173 ? 38.634 44.710 8.709 1.00 14.05 173 PRO B CA 1
ATOM 4277 C C . PRO B 1 173 ? 37.551 45.785 8.546 1.00 13.82 173 PRO B C 1
ATOM 4278 O O . PRO B 1 173 ? 36.719 45.698 7.649 1.00 15.54 173 PRO B O 1
ATOM 4282 N N . VAL B 1 174 ? 37.564 46.782 9.429 1.00 12.89 174 VAL B N 1
ATOM 4283 C CA . VAL B 1 174 ? 36.607 47.887 9.401 1.00 11.18 174 VAL B CA 1
ATOM 4284 C C . VAL B 1 174 ? 37.344 49.226 9.515 1.00 11.63 174 VAL B C 1
ATOM 4285 O O . VAL B 1 174 ? 38.482 49.275 9.981 1.00 11.66 174 VAL B O 1
ATOM 4289 N N . ILE B 1 175 ? 36.690 50.306 9.092 1.00 10.23 175 ILE B N 1
ATOM 4290 C CA . ILE B 1 175 ? 37.269 51.650 9.160 1.00 9.74 175 ILE B CA 1
ATOM 4291 C C . ILE B 1 175 ? 37.334 52.094 10.626 1.00 9.76 175 ILE B C 1
ATOM 4292 O O . ILE B 1 175 ? 36.428 51.796 11.399 1.00 10.28 175 ILE B O 1
ATOM 4297 N N . ARG B 1 176 ? 38.400 52.800 11.002 1.00 9.42 176 ARG B N 1
ATOM 4298 C CA . ARG B 1 176 ? 38.557 53.293 12.368 1.00 9.52 176 ARG B CA 1
ATOM 4299 C C . ARG B 1 176 ? 37.419 54.268 12.703 1.00 10.61 176 ARG B C 1
ATOM 4300 O O . ARG B 1 176 ? 36.837 54.877 11.804 1.00 9.04 176 ARG B O 1
ATOM 4308 N N . LYS B 1 177 ? 37.107 54.409 13.989 1.00 10.80 177 LYS B N 1
ATOM 4309 C CA . LYS B 1 177 ? 36.044 55.317 14.437 1.00 10.45 177 LYS B CA 1
ATOM 4310 C C . LYS B 1 177 ? 36.381 56.788 14.194 1.00 12.22 177 LYS B C 1
ATOM 4311 O O . LYS B 1 177 ? 37.538 57.187 14.264 1.00 11.30 177 LYS B O 1
ATOM 4317 N N . VAL B 1 178 ? 35.365 57.594 13.907 1.00 11.85 178 VAL B N 1
ATOM 4318 C CA . VAL B 1 178 ? 35.564 59.022 13.693 1.00 10.80 178 VAL B CA 1
ATOM 4319 C C . VAL B 1 178 ? 35.835 59.705 15.054 1.00 13.30 178 VAL B C 1
ATOM 4320 O O . VAL B 1 178 ? 35.077 59.518 16.011 1.00 11.21 178 VAL B O 1
ATOM 4324 N N . ARG B 1 179 ? 36.915 60.482 15.139 1.00 11.40 179 ARG B N 1
ATOM 4325 C CA . ARG B 1 179 ? 37.265 61.185 16.378 1.00 13.83 179 ARG B CA 1
ATOM 4326 C C . ARG B 1 179 ? 36.673 62.598 16.392 1.00 12.08 179 ARG B C 1
ATOM 4327 O O . ARG B 1 179 ? 36.988 63.411 15.527 1.00 10.06 179 ARG B O 1
ATOM 4335 N N . VAL B 1 180 ? 35.822 62.880 17.377 1.00 11.48 180 VAL B N 1
ATOM 4336 C CA . VAL B 1 180 ? 35.170 64.185 17.491 1.00 11.36 180 VAL B CA 1
ATOM 4337 C C . VAL B 1 180 ? 35.405 64.853 18.848 1.00 11.78 180 VAL B C 1
ATOM 4338 O O . VAL B 1 180 ? 34.988 64.328 19.876 1.00 11.45 180 VAL B O 1
ATOM 4342 N N . ALA B 1 181 ? 36.077 66.004 18.850 1.00 12.12 181 ALA B N 1
ATOM 4343 C CA . ALA B 1 181 ? 36.339 66.736 20.096 1.00 13.41 181 ALA B CA 1
ATOM 4344 C C . ALA B 1 181 ? 35.140 67.649 20.373 1.00 14.53 181 ALA B C 1
ATOM 4345 O O . ALA B 1 181 ? 34.453 68.065 19.436 1.00 14.53 181 ALA B O 1
ATOM 4347 N N . LEU B 1 182 ? 34.913 67.979 21.644 1.00 13.90 182 LEU B N 1
ATOM 4348 C CA . LEU B 1 182 ? 33.763 68.791 22.046 1.00 14.75 182 LEU B CA 1
ATOM 4349 C C . LEU B 1 182 ? 33.944 69.637 23.331 1.00 13.68 182 LEU B C 1
ATOM 4350 O O . LEU B 1 182 ? 34.569 69.183 24.275 1.00 12.92 182 LEU B O 1
ATOM 4355 N N . PHE B 1 183 ? 33.387 70.855 23.344 1.00 13.94 183 PHE B N 1
ATOM 4356 C CA . PHE B 1 183 ? 33.423 71.761 24.510 1.00 13.46 183 PHE B CA 1
ATOM 4357 C C . PHE B 1 183 ? 32.434 72.942 24.419 1.00 14.62 183 PHE B C 1
ATOM 4358 O O . PHE B 1 183 ? 31.950 73.279 23.345 1.00 12.51 183 PHE B O 1
ATOM 4366 N N . SER B 1 184 ? 32.119 73.549 25.563 1.00 15.15 184 SER B N 1
ATOM 4367 C CA . SER B 1 184 ? 31.201 74.691 25.611 1.00 17.82 184 SER B CA 1
ATOM 4368 C C . SER B 1 184 ? 31.915 75.883 26.254 1.00 16.11 184 SER B C 1
ATOM 4369 O O . SER B 1 184 ? 32.960 75.709 26.880 1.00 17.25 184 SER B O 1
ATOM 4372 N N . THR B 1 185 ? 31.342 77.079 26.121 1.00 15.80 185 THR B N 1
ATOM 4373 C CA . THR B 1 185 ? 31.978 78.303 26.639 1.00 15.83 185 THR B CA 1
ATOM 4374 C C . THR B 1 185 ? 31.011 79.335 27.223 1.00 14.48 185 THR B C 1
ATOM 4375 O O . THR B 1 185 ? 29.986 79.639 26.618 1.00 13.44 185 THR B O 1
ATOM 4379 N N . GLY B 1 186 ? 31.368 79.891 28.382 1.00 16.06 186 GLY B N 1
ATOM 4380 C CA . GLY B 1 186 ? 30.536 80.903 29.025 1.00 16.67 186 GLY B CA 1
ATOM 4381 C C . GLY B 1 186 ? 30.595 80.914 30.545 1.00 17.55 186 GLY B C 1
ATOM 4382 O O . GLY B 1 186 ? 30.523 79.854 31.168 1.00 15.61 186 GLY B O 1
ATOM 4383 N N . ASP B 1 187 ? 30.723 82.102 31.144 1.00 17.62 187 ASP B N 1
ATOM 4384 C CA . ASP B 1 187 ? 30.779 82.229 32.612 1.00 19.38 187 ASP B CA 1
ATOM 4385 C C . ASP B 1 187 ? 29.479 81.774 33.303 1.00 18.26 187 ASP B C 1
ATOM 4386 O O . ASP B 1 187 ? 29.480 81.427 34.485 1.00 17.40 187 ASP B O 1
ATOM 4391 N N . GLU B 1 188 ? 28.375 81.780 32.566 1.00 18.32 188 GLU B N 1
ATOM 4392 C CA . GLU B 1 188 ? 27.088 81.396 33.137 1.00 19.08 188 GLU B CA 1
ATOM 4393 C C . GLU B 1 188 ? 26.854 79.894 33.270 1.00 17.66 188 GLU B C 1
ATOM 4394 O O . GLU B 1 188 ? 25.956 79.473 33.988 1.00 17.11 188 GLU B O 1
ATOM 4400 N N . LEU B 1 189 ? 27.662 79.093 32.584 1.00 18.25 189 LEU B N 1
ATOM 4401 C CA . LEU B 1 189 ? 27.512 77.641 32.627 1.00 17.39 189 LEU B CA 1
ATOM 4402 C C . LEU B 1 189 ? 28.091 76.995 33.881 1.00 17.70 189 LEU B C 1
ATOM 4403 O O . LEU B 1 189 ? 29.203 77.302 34.296 1.00 17.20 189 LEU B O 1
ATOM 4408 N N . GLN B 1 190 ? 27.327 76.090 34.479 1.00 17.83 190 GLN B N 1
ATOM 4409 C CA . GLN B 1 190 ? 27.772 75.400 35.685 1.00 18.94 190 GLN B CA 1
ATOM 4410 C C . GLN B 1 190 ? 27.685 73.883 35.548 1.00 19.60 190 GLN B C 1
ATOM 4411 O O . GLN B 1 190 ? 26.836 73.356 34.825 1.00 18.70 190 GLN B O 1
ATOM 4417 N N . LEU B 1 191 ? 28.562 73.186 36.261 1.00 21.19 191 LEU B N 1
ATOM 4418 C CA . LEU B 1 191 ? 28.597 71.731 36.231 1.00 24.01 191 LEU B CA 1
ATOM 4419 C C . LEU B 1 191 ? 27.593 71.100 37.181 1.00 26.30 191 LEU B C 1
ATOM 4420 O O . LEU B 1 191 ? 27.269 71.661 38.232 1.00 23.66 191 LEU B O 1
ATOM 4425 N N . PRO B 1 192 ? 27.099 69.902 36.826 1.00 29.35 192 PRO B N 1
ATOM 4426 C CA . PRO B 1 192 ? 26.123 69.161 37.632 1.00 31.43 192 PRO B CA 1
ATOM 4427 C C . PRO B 1 192 ? 26.572 68.969 39.065 1.00 32.66 192 PRO B C 1
ATOM 4428 O O . PRO B 1 192 ? 27.756 68.748 39.330 1.00 33.60 192 PRO B O 1
ATOM 4432 N N . GLY B 1 193 ? 25.626 69.055 39.992 1.00 33.49 193 GLY B N 1
ATOM 4433 C CA . GLY B 1 193 ? 25.970 68.861 41.387 1.00 33.99 193 GLY B CA 1
ATOM 4434 C C . GLY B 1 193 ? 26.819 69.963 41.986 1.00 34.65 193 GLY B C 1
ATOM 4435 O O . GLY B 1 193 ? 27.598 69.722 42.924 1.00 35.17 193 GLY B O 1
ATOM 4436 N N . GLN B 1 194 ? 26.666 71.171 41.443 1.00 33.94 194 GLN B N 1
ATOM 4437 C CA . GLN B 1 194 ? 27.383 72.346 41.923 1.00 32.48 194 GLN B CA 1
ATOM 4438 C C . GLN B 1 194 ? 26.347 73.461 42.024 1.00 31.98 194 GLN B C 1
ATOM 4439 O O . GLN B 1 194 ? 25.382 73.487 41.260 1.00 31.60 194 GLN B O 1
ATOM 4445 N N . PRO B 1 195 ? 26.518 74.388 42.976 1.00 31.38 195 PRO B N 1
ATOM 4446 C CA . PRO B 1 195 ? 25.583 75.506 43.170 1.00 30.35 195 PRO B CA 1
ATOM 4447 C C . PRO B 1 195 ? 25.596 76.563 42.067 1.00 28.92 195 PRO B C 1
ATOM 4448 O O . PRO B 1 195 ? 26.647 76.889 41.514 1.00 29.23 195 PRO B O 1
ATOM 4452 N N . LEU B 1 196 ? 24.420 77.103 41.764 1.00 27.69 196 LEU B N 1
ATOM 4453 C CA . LEU B 1 196 ? 24.292 78.124 40.735 1.00 27.16 196 LEU B CA 1
ATOM 4454 C C . LEU B 1 196 ? 24.492 79.524 41.303 1.00 28.45 196 LEU B C 1
ATOM 4455 O O . LEU B 1 196 ? 23.785 79.947 42.223 1.00 28.31 196 LEU B O 1
ATOM 4460 N N . GLY B 1 197 ? 25.471 80.239 40.759 1.00 28.45 197 GLY B N 1
ATOM 4461 C CA . GLY B 1 197 ? 25.718 81.591 41.211 1.00 26.21 197 GLY B CA 1
ATOM 4462 C C . GLY B 1 197 ? 24.774 82.550 40.506 1.00 25.63 197 GLY B C 1
ATOM 4463 O O . GLY B 1 197 ? 23.900 82.138 39.733 1.00 24.30 197 GLY B O 1
ATOM 4464 N N . ASP B 1 198 ? 24.960 83.836 40.774 1.00 24.36 198 ASP B N 1
ATOM 4465 C CA . ASP B 1 198 ? 24.147 84.894 40.191 1.00 24.26 198 ASP B CA 1
ATOM 4466 C C . ASP B 1 198 ? 24.117 84.839 38.659 1.00 23.11 198 ASP B C 1
ATOM 4467 O O . ASP B 1 198 ? 25.136 85.047 38.000 1.00 22.33 198 ASP B O 1
ATOM 4472 N N . GLY B 1 199 ? 22.941 84.556 38.103 1.00 22.16 199 GLY B N 1
ATOM 4473 C CA . GLY B 1 199 ? 22.789 84.494 36.656 1.00 19.95 199 GLY B CA 1
ATOM 4474 C C . GLY B 1 199 ? 23.221 83.196 35.982 1.00 19.20 199 GLY B C 1
ATOM 4475 O O . GLY B 1 199 ? 23.165 83.092 34.757 1.00 18.32 199 GLY B O 1
ATOM 4476 N N . GLN B 1 200 ? 23.640 82.202 36.761 1.00 17.59 200 GLN B N 1
ATOM 4477 C CA . GLN B 1 200 ? 24.082 80.931 36.187 1.00 17.37 200 GLN B CA 1
ATOM 4478 C C . GLN B 1 200 ? 22.961 79.924 35.902 1.00 17.40 200 GLN B C 1
ATOM 4479 O O . GLN B 1 200 ? 21.869 80.003 36.474 1.00 17.58 200 GLN B O 1
ATOM 4485 N N . ILE B 1 201 ? 23.254 78.983 35.007 1.00 15.47 201 ILE B N 1
ATOM 4486 C CA . ILE B 1 201 ? 22.328 77.921 34.626 1.00 15.42 201 ILE B CA 1
ATOM 4487 C C . ILE B 1 201 ? 23.175 76.674 34.363 1.00 15.03 201 ILE B C 1
ATOM 4488 O O . ILE B 1 201 ? 24.381 76.778 34.125 1.00 13.18 201 ILE B O 1
ATOM 4493 N N . TYR B 1 202 ? 22.551 75.503 34.397 1.00 13.49 202 TYR B N 1
ATOM 4494 C CA . TYR B 1 202 ? 23.285 74.267 34.162 1.00 15.29 202 TYR B CA 1
ATOM 4495 C C . TYR B 1 202 ? 23.483 74.004 32.674 1.00 16.37 202 TYR B C 1
ATOM 4496 O O . TYR B 1 202 ? 22.545 74.147 31.885 1.00 17.08 202 TYR B O 1
ATOM 4505 N N . ASP B 1 203 ? 24.713 73.641 32.300 1.00 16.42 203 ASP B N 1
ATOM 4506 C CA . ASP B 1 203 ? 25.057 73.334 30.910 1.00 18.50 203 ASP B CA 1
ATOM 4507 C C . ASP B 1 203 ? 24.252 72.105 30.499 1.00 18.46 203 ASP B C 1
ATOM 4508 O O . ASP B 1 203 ? 24.347 71.064 31.144 1.00 19.53 203 ASP B O 1
ATOM 4513 N N . THR B 1 204 ? 23.472 72.238 29.428 1.00 17.61 204 THR B N 1
ATOM 4514 C CA . THR B 1 204 ? 22.618 71.162 28.918 1.00 18.18 204 THR B CA 1
ATOM 4515 C C . THR B 1 204 ? 22.998 70.661 27.509 1.00 16.37 204 THR B C 1
ATOM 4516 O O . THR B 1 204 ? 22.860 69.477 27.205 1.00 16.33 204 THR B O 1
ATOM 4520 N N . ASN B 1 205 ? 23.467 71.570 26.658 1.00 14.74 205 ASN B N 1
ATOM 4521 C CA . ASN B 1 205 ? 23.852 71.237 25.283 1.00 15.19 205 ASN B CA 1
ATOM 4522 C C . ASN B 1 205 ? 25.016 70.265 25.141 1.00 13.70 205 ASN B C 1
ATOM 4523 O O . ASN B 1 205 ? 25.017 69.415 24.247 1.00 15.42 205 ASN B O 1
ATOM 4528 N N . ARG B 1 206 ? 26.010 70.398 26.008 1.00 12.96 206 ARG B N 1
ATOM 4529 C CA . ARG B 1 206 ? 27.180 69.541 25.947 1.00 12.74 206 ARG B CA 1
ATOM 4530 C C . ARG B 1 206 ? 26.815 68.074 26.157 1.00 12.19 206 ARG B C 1
ATOM 4531 O O . ARG B 1 206 ? 27.327 67.200 25.455 1.00 11.51 206 ARG B O 1
ATOM 4539 N N . LEU B 1 207 ? 25.929 67.798 27.106 1.00 10.15 207 LEU B N 1
ATOM 4540 C CA . LEU B 1 207 ? 25.513 66.420 27.348 1.00 9.92 207 LEU B CA 1
ATOM 4541 C C . LEU B 1 207 ? 24.743 65.877 26.134 1.00 10.38 207 LEU B C 1
ATOM 4542 O O . LEU B 1 207 ? 24.998 64.765 25.684 1.00 10.17 207 LEU B O 1
ATOM 4547 N N . ALA B 1 208 ? 23.811 66.669 25.606 1.00 10.04 208 ALA B N 1
ATOM 4548 C CA . ALA B 1 208 ? 23.017 66.257 24.447 1.00 10.68 208 ALA B CA 1
ATOM 4549 C C . ALA B 1 208 ? 23.899 65.761 23.294 1.00 11.09 208 ALA B C 1
ATOM 4550 O O . ALA B 1 208 ? 23.707 64.659 22.785 1.00 10.29 208 ALA B O 1
ATOM 4552 N N . VAL B 1 209 ? 24.871 66.583 22.904 1.00 12.35 209 VAL B N 1
ATOM 4553 C CA . VAL B 1 209 ? 25.785 66.248 21.815 1.00 11.83 209 VAL B CA 1
ATOM 4554 C C . VAL B 1 209 ? 26.620 65.003 22.118 1.00 11.15 209 VAL B C 1
ATOM 4555 O O . VAL B 1 209 ? 26.758 64.131 21.268 1.00 12.58 209 VAL B O 1
ATOM 4559 N N . HIS B 1 210 ? 27.173 64.930 23.325 1.00 10.61 210 HIS B N 1
ATOM 4560 C CA . HIS B 1 210 ? 27.974 63.776 23.740 1.00 11.27 210 HIS B CA 1
ATOM 4561 C C . HIS B 1 210 ? 27.153 62.504 23.524 1.00 12.15 210 HIS B C 1
ATOM 4562 O O . HIS B 1 210 ? 27.618 61.558 22.889 1.00 12.54 210 HIS B O 1
ATOM 4569 N N . LEU B 1 211 ? 25.928 62.489 24.047 1.00 11.50 211 LEU B N 1
ATOM 4570 C CA . LEU B 1 211 ? 25.052 61.327 23.905 1.00 11.67 211 LEU B CA 1
ATOM 4571 C C . LEU B 1 211 ? 24.825 60.908 22.446 1.00 13.22 211 LEU B C 1
ATOM 4572 O O . LEU B 1 211 ? 25.004 59.745 22.103 1.00 13.90 211 LEU B O 1
ATOM 4585 N N . LEU B 1 213 ? 26.593 61.678 19.764 1.00 12.73 213 LEU B N 1
ATOM 4586 C CA . LEU B 1 213 ? 27.870 61.266 19.197 1.00 13.83 213 LEU B CA 1
ATOM 4587 C C . LEU B 1 213 ? 28.204 59.795 19.497 1.00 15.42 213 LEU B C 1
ATOM 4588 O O . LEU B 1 213 ? 28.588 59.052 18.584 1.00 16.66 213 LEU B O 1
ATOM 4593 N N . GLU B 1 214 ? 28.062 59.364 20.752 1.00 15.49 214 GLU B N 1
ATOM 4594 C CA . GLU B 1 214 ? 28.383 57.973 21.091 1.00 16.46 214 GLU B CA 1
ATOM 4595 C C . GLU B 1 214 ? 27.412 56.993 20.436 1.00 16.77 214 GLU B C 1
ATOM 4596 O O . GLU B 1 214 ? 27.827 55.942 19.960 1.00 14.59 214 GLU B O 1
ATOM 4602 N N . GLN B 1 215 ? 26.124 57.332 20.400 1.00 16.04 215 GLN B N 1
ATOM 4603 C CA . GLN B 1 215 ? 25.156 56.437 19.776 1.00 17.48 215 GLN B CA 1
ATOM 4604 C C . GLN B 1 215 ? 25.400 56.316 18.269 1.00 17.37 215 GLN B C 1
ATOM 4605 O O . GLN B 1 215 ? 25.027 55.326 17.656 1.00 17.94 215 GLN B O 1
ATOM 4611 N N . LEU B 1 216 ? 26.032 57.321 17.672 1.00 17.20 216 LEU B N 1
ATOM 4612 C CA . LEU B 1 216 ? 26.328 57.272 16.244 1.00 17.34 216 LEU B C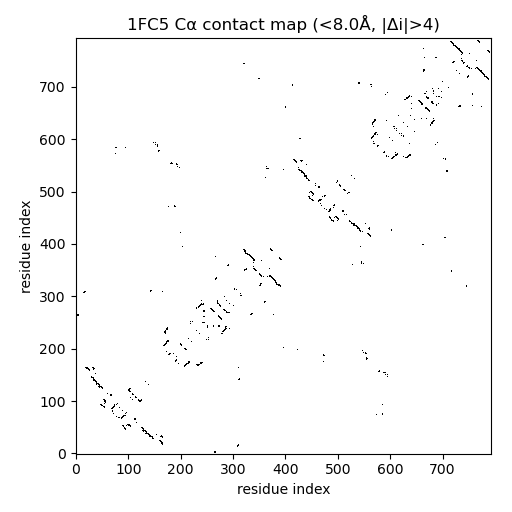A 1
ATOM 4613 C C . LEU B 1 216 ? 27.653 56.535 15.983 1.00 15.95 216 LEU B C 1
ATOM 4614 O O . LEU B 1 216 ? 28.115 56.470 14.849 1.00 17.26 216 LEU B O 1
ATOM 4619 N N . GLY B 1 217 ? 28.264 55.999 17.036 1.00 14.84 217 GLY B N 1
ATOM 4620 C CA . GLY B 1 217 ? 29.513 55.271 16.876 1.00 14.36 217 GLY B CA 1
ATOM 4621 C C . GLY B 1 217 ? 30.803 56.073 16.746 1.00 15.13 217 GLY B C 1
ATOM 4622 O O . GLY B 1 217 ? 31.776 55.585 16.168 1.00 13.20 217 GLY B O 1
ATOM 4623 N N . CYS B 1 218 ? 30.821 57.295 17.278 1.00 14.46 218 CYS B N 1
ATOM 4624 C CA . CYS B 1 218 ? 32.013 58.135 17.232 1.00 13.89 218 CYS B CA 1
ATOM 4625 C C . CYS B 1 218 ? 32.810 58.016 18.536 1.00 15.86 218 CYS B C 1
ATOM 4626 O O . CYS B 1 218 ? 32.279 57.591 19.564 1.00 17.21 218 CYS B O 1
ATOM 4629 N N . GLU B 1 219 ? 34.087 58.386 18.477 1.00 16.05 219 GLU B N 1
ATOM 4630 C CA . GLU B 1 219 ? 34.963 58.388 19.645 1.00 16.46 219 GLU B CA 1
ATOM 4631 C C . GLU B 1 219 ? 34.929 59.830 20.151 1.00 14.79 219 GLU B C 1
ATOM 4632 O O . GLU B 1 219 ? 35.399 60.741 19.472 1.00 14.16 219 GLU B O 1
ATOM 4638 N N . VAL B 1 220 ? 34.374 60.033 21.340 1.00 13.08 220 VAL B N 1
ATOM 4639 C CA . VAL B 1 220 ? 34.225 61.368 21.902 1.00 13.10 220 VAL B CA 1
ATOM 4640 C C . VAL B 1 220 ? 35.351 61.862 22.814 1.00 14.07 220 VAL B C 1
ATOM 4641 O O . VAL B 1 220 ? 35.824 61.140 23.687 1.00 14.44 220 VAL B O 1
ATOM 4645 N N . ILE B 1 221 ? 35.757 63.110 22.612 1.00 14.20 221 ILE B N 1
ATOM 4646 C CA . ILE B 1 221 ? 36.794 63.735 23.427 1.00 14.50 221 ILE B CA 1
ATOM 4647 C C . ILE B 1 221 ? 36.200 65.026 23.985 1.00 13.90 221 ILE B C 1
ATOM 4648 O O . ILE B 1 221 ? 36.230 66.079 23.348 1.00 13.68 221 ILE B O 1
ATOM 4653 N N . ASN B 1 222 ? 35.658 64.909 25.191 1.00 14.94 222 ASN B N 1
ATOM 4654 C CA . ASN B 1 222 ? 34.980 65.995 25.899 1.00 15.04 222 ASN B CA 1
ATOM 4655 C C . ASN B 1 222 ? 35.938 66.826 26.736 1.00 15.65 222 ASN B C 1
ATOM 4656 O O . ASN B 1 222 ? 36.483 66.336 27.724 1.00 13.62 222 ASN B O 1
ATOM 4661 N N . LEU B 1 223 ? 36.135 68.084 26.345 1.00 14.67 223 LEU B N 1
ATOM 4662 C CA . LEU B 1 223 ? 37.041 68.980 27.065 1.00 16.55 223 LEU B CA 1
ATOM 4663 C C . LEU B 1 223 ? 36.373 69.837 28.162 1.00 15.52 223 LEU B C 1
ATOM 4664 O O . LEU B 1 223 ? 37.025 70.682 28.775 1.00 15.56 223 LEU B O 1
ATOM 4669 N N . GLY B 1 224 ? 35.081 69.626 28.398 1.00 14.19 224 GLY B N 1
ATOM 4670 C CA . GLY B 1 224 ? 34.380 70.377 29.434 1.00 13.65 224 GLY B CA 1
ATOM 4671 C C . GLY B 1 224 ? 33.912 71.802 29.138 1.00 12.71 224 GLY B C 1
ATOM 4672 O O . GLY B 1 224 ? 33.588 72.156 28.001 1.00 8.48 224 GLY B O 1
ATOM 4673 N N . ILE B 1 225 ? 33.864 72.616 30.191 1.00 13.11 225 ILE B N 1
ATOM 4674 C CA . ILE B 1 225 ? 33.444 74.012 30.102 1.00 14.14 225 ILE B CA 1
ATOM 4675 C C . ILE B 1 225 ? 34.638 74.967 30.186 1.00 14.90 225 ILE B C 1
ATOM 4676 O O . ILE B 1 225 ? 35.470 74.849 31.086 1.00 17.08 225 ILE B O 1
ATOM 4681 N N . ILE B 1 226 ? 34.699 75.912 29.250 1.00 14.17 226 ILE B N 1
ATOM 4682 C CA . ILE B 1 226 ? 35.765 76.911 29.182 1.00 16.01 226 ILE B CA 1
ATOM 4683 C C . ILE B 1 226 ? 35.168 78.280 29.529 1.00 17.77 226 ILE B C 1
ATOM 4684 O O . ILE B 1 226 ? 34.225 78.728 28.881 1.00 17.91 226 ILE B O 1
ATOM 4689 N N . ARG B 1 227 ? 35.714 78.950 30.537 1.00 20.13 227 ARG B N 1
ATOM 4690 C CA . ARG B 1 227 ? 35.200 80.267 30.915 1.00 23.37 227 ARG B CA 1
ATOM 4691 C C . ARG B 1 227 ? 35.557 81.347 29.899 1.00 22.81 227 ARG B C 1
ATOM 4692 O O . ARG B 1 227 ? 36.452 81.156 29.078 1.00 22.39 227 ARG B O 1
ATOM 4700 N N . ASP B 1 228 ? 34.846 82.473 29.943 1.00 22.36 228 ASP B N 1
ATOM 4701 C CA . ASP B 1 228 ? 35.137 83.566 29.021 1.00 23.24 228 ASP B CA 1
ATOM 4702 C C . ASP B 1 228 ? 36.537 84.110 29.317 1.00 23.31 228 ASP B C 1
ATOM 4703 O O . ASP B 1 228 ? 36.703 85.066 30.080 1.00 24.01 228 ASP B O 1
ATOM 4708 N N . ASP B 1 229 ? 37.536 83.473 28.708 1.00 22.55 229 ASP B N 1
ATOM 4709 C CA . ASP B 1 229 ? 38.949 83.830 28.859 1.00 21.26 229 ASP B CA 1
ATOM 4710 C C . ASP B 1 229 ? 39.601 83.505 27.513 1.00 20.35 229 ASP B C 1
ATOM 4711 O O . ASP B 1 229 ? 39.689 82.339 27.119 1.00 18.79 229 ASP B O 1
ATOM 4716 N N . PRO B 1 230 ? 40.052 84.534 26.784 1.00 19.84 230 PRO B N 1
ATOM 4717 C CA . PRO B 1 230 ? 40.684 84.320 25.480 1.00 19.57 230 PRO B CA 1
ATOM 4718 C C . PRO B 1 230 ? 41.899 83.398 25.490 1.00 19.21 230 PRO B C 1
ATOM 4719 O O . PRO B 1 230 ? 42.160 82.704 24.510 1.00 19.30 230 PRO B O 1
ATOM 4723 N N . HIS B 1 231 ? 42.637 83.377 26.592 1.00 19.65 231 HIS B N 1
ATOM 4724 C CA . HIS B 1 231 ? 43.811 82.510 26.690 1.00 20.06 231 HIS B CA 1
ATOM 4725 C C . HIS B 1 231 ? 43.373 81.037 26.780 1.00 19.34 231 HIS B C 1
ATOM 4726 O O . HIS B 1 231 ? 43.958 80.159 26.144 1.00 17.92 231 HIS B O 1
ATOM 4733 N N . ALA B 1 232 ? 42.334 80.780 27.568 1.00 19.39 232 ALA B N 1
ATOM 4734 C CA . ALA B 1 232 ? 41.805 79.427 27.751 1.00 18.35 232 ALA B CA 1
ATOM 4735 C C . ALA B 1 232 ? 41.123 78.944 26.483 1.00 17.42 232 ALA B C 1
ATOM 4736 O O . ALA B 1 232 ? 41.152 77.748 26.176 1.00 17.10 232 ALA B O 1
ATOM 4738 N N . LEU B 1 233 ? 40.510 79.873 25.749 1.00 16.17 233 LEU B N 1
ATOM 4739 C CA . LEU B 1 233 ? 39.825 79.519 24.509 1.00 16.03 233 LEU B CA 1
ATOM 4740 C C . LEU B 1 233 ? 40.828 78.998 23.475 1.00 15.57 233 LEU B C 1
ATOM 4741 O O . LEU B 1 233 ? 40.600 77.950 22.858 1.00 13.65 233 LEU B O 1
ATOM 4746 N N . ARG B 1 234 ? 41.926 79.736 23.290 1.00 13.66 234 ARG B N 1
ATOM 4747 C CA . ARG B 1 234 ? 42.963 79.344 22.335 1.00 14.82 234 ARG B CA 1
ATOM 4748 C C . ARG B 1 234 ? 43.498 77.952 22.677 1.00 13.56 234 ARG B C 1
ATOM 4749 O O . ARG B 1 234 ? 43.705 77.118 21.790 1.00 13.65 234 ARG B O 1
ATOM 4757 N N . ALA B 1 235 ? 43.718 77.709 23.966 1.00 11.61 235 ALA B N 1
ATOM 4758 C CA . ALA B 1 235 ? 44.231 76.425 24.420 1.00 12.00 235 ALA B CA 1
ATOM 4759 C C . ALA B 1 235 ? 43.249 75.298 24.099 1.00 13.75 235 ALA B C 1
ATOM 4760 O O . ALA B 1 235 ? 43.661 74.217 23.676 1.00 12.97 235 ALA B O 1
ATOM 4762 N N . ALA B 1 236 ? 41.956 75.553 24.305 1.00 12.64 236 ALA B N 1
ATOM 4763 C CA . ALA B 1 236 ? 40.932 74.553 24.023 1.00 14.57 236 ALA B CA 1
ATOM 4764 C C . ALA B 1 236 ? 40.891 74.205 22.537 1.00 13.43 236 ALA B C 1
ATOM 4765 O O . ALA B 1 236 ? 40.695 73.049 22.182 1.00 14.93 236 ALA B O 1
ATOM 4767 N N . PHE B 1 237 ? 41.078 75.197 21.669 1.00 15.16 237 PHE B N 1
ATOM 4768 C CA . PHE B 1 237 ? 41.077 74.943 20.227 1.00 14.68 237 PHE B CA 1
ATOM 4769 C C . PHE B 1 237 ? 42.314 74.165 19.793 1.00 14.90 237 PHE B C 1
ATOM 4770 O O . PHE B 1 237 ? 42.213 73.234 19.003 1.00 15.40 237 PHE B O 1
ATOM 4778 N N . ILE B 1 238 ? 43.479 74.548 20.307 1.00 14.03 238 ILE B N 1
ATOM 4779 C CA . ILE B 1 238 ? 44.719 73.861 19.964 1.00 14.87 238 ILE B CA 1
ATOM 4780 C C . ILE B 1 238 ? 44.651 72.397 20.412 1.00 14.89 238 ILE B C 1
ATOM 4781 O O . ILE B 1 238 ? 44.980 71.484 19.655 1.00 13.89 238 ILE B O 1
ATOM 4786 N N . GLU B 1 239 ? 44.208 72.187 21.643 1.00 14.03 239 GLU B N 1
ATOM 4787 C CA . GLU B 1 239 ? 44.088 70.844 22.206 1.00 15.50 239 GLU B CA 1
ATOM 4788 C C . GLU B 1 239 ? 43.106 69.985 21.397 1.00 14.87 239 GLU B C 1
ATOM 4789 O O . GLU B 1 239 ? 43.420 68.859 21.009 1.00 13.44 239 GLU B O 1
ATOM 4795 N N . ALA B 1 240 ? 41.927 70.533 21.128 1.00 13.00 240 ALA B N 1
ATOM 4796 C CA . ALA B 1 240 ? 40.901 69.822 20.368 1.00 13.01 240 ALA B CA 1
ATOM 4797 C C . ALA B 1 240 ? 41.394 69.424 18.976 1.00 12.80 240 ALA B C 1
ATOM 4798 O O . ALA B 1 240 ? 41.346 68.252 18.600 1.00 13.72 240 ALA B O 1
ATOM 4800 N N . ASP B 1 241 ? 41.869 70.413 18.224 1.00 12.21 241 ASP B N 1
ATOM 4801 C CA . ASP B 1 241 ? 42.379 70.205 16.879 1.00 12.50 241 ASP B CA 1
ATOM 4802 C C . ASP B 1 241 ? 43.561 69.230 16.799 1.00 14.23 241 ASP B C 1
ATOM 4803 O O . ASP B 1 241 ? 43.747 68.564 15.779 1.00 15.62 241 ASP B O 1
ATOM 4808 N N . SER B 1 242 ? 44.348 69.138 17.868 1.00 14.42 242 SER B N 1
ATOM 4809 C CA . SER B 1 242 ? 45.518 68.265 17.868 1.00 14.40 242 SER B CA 1
ATOM 4810 C C . SER B 1 242 ? 45.233 66.766 17.764 1.00 14.97 242 SER B C 1
ATOM 4811 O O . SER B 1 242 ? 46.089 66.012 17.313 1.00 17.66 242 SER B O 1
ATOM 4814 N N . GLN B 1 243 ? 44.048 66.324 18.173 0.50 13.42 243 GLN B N 1
ATOM 4815 C CA . GLN B 1 243 ? 43.727 64.901 18.085 0.50 12.54 243 GLN B CA 1
ATOM 4816 C C . GLN B 1 243 ? 42.280 64.599 17.725 0.50 10.90 243 GLN B C 1
ATOM 4817 O O . GLN B 1 243 ? 41.631 63.800 18.391 0.50 8.75 243 GLN B O 1
ATOM 4823 N N . ALA B 1 244 ? 41.780 65.218 16.660 1.00 12.57 244 ALA B N 1
ATOM 4824 C CA . ALA B 1 244 ? 40.404 64.994 16.248 1.00 11.93 244 ALA B CA 1
ATOM 4825 C C . ALA B 1 244 ? 40.180 65.222 14.759 1.00 13.38 244 ALA B C 1
ATOM 4826 O O . ALA B 1 244 ? 40.939 65.942 14.109 1.00 14.63 244 ALA B O 1
ATOM 4828 N N . ASP B 1 245 ? 39.132 64.592 14.226 1.00 13.78 245 ASP B N 1
ATOM 4829 C CA . ASP B 1 245 ? 38.762 64.741 12.828 1.00 13.26 245 ASP B CA 1
ATOM 4830 C C . ASP B 1 245 ? 37.787 65.918 12.717 1.00 13.56 245 ASP B C 1
ATOM 4831 O O . ASP B 1 245 ? 37.801 66.666 11.742 1.00 13.13 245 ASP B O 1
ATOM 4836 N N . VAL B 1 246 ? 36.940 66.072 13.732 1.00 12.29 246 VAL B N 1
ATOM 4837 C CA . VAL B 1 246 ? 35.956 67.148 13.771 1.00 9.58 246 VAL B CA 1
ATOM 4838 C C . VAL B 1 246 ? 35.968 67.771 15.163 1.00 9.10 246 VAL B C 1
ATOM 4839 O O . VAL B 1 246 ? 36.183 67.078 16.158 1.00 9.68 246 VAL B O 1
ATOM 4843 N N . VAL B 1 247 ? 35.756 69.080 15.219 1.00 8.49 247 VAL B N 1
ATOM 4844 C CA . VAL B 1 247 ? 35.722 69.807 16.480 1.00 9.59 247 VAL B CA 1
ATOM 4845 C C . VAL B 1 247 ? 34.369 70.502 16.557 1.00 11.40 247 VAL B C 1
ATOM 4846 O O . VAL B 1 247 ? 33.958 71.167 15.609 1.00 12.91 247 VAL B O 1
ATOM 4850 N N . ILE B 1 248 ? 33.677 70.342 17.682 1.00 12.98 248 ILE B N 1
ATOM 4851 C CA . ILE B 1 248 ? 32.358 70.941 17.857 1.00 12.16 248 ILE B CA 1
ATOM 4852 C C . ILE B 1 248 ? 32.212 71.833 19.090 1.00 13.91 248 ILE B C 1
ATOM 4853 O O . ILE B 1 248 ? 32.615 71.472 20.201 1.00 12.57 248 ILE B O 1
ATOM 4858 N N . SER B 1 249 ? 31.623 73.003 18.874 1.00 14.34 249 SER B N 1
ATOM 4859 C CA . SER B 1 249 ? 31.351 73.947 19.943 1.00 16.23 249 SER B CA 1
ATOM 4860 C C . SER B 1 249 ? 29.852 73.857 20.212 1.00 17.46 249 SER B C 1
ATOM 4861 O O . SER B 1 249 ? 29.056 74.341 19.418 1.00 16.08 249 SER B O 1
ATOM 4864 N N . SER B 1 250 ? 29.480 73.227 21.326 1.00 19.48 250 SER B N 1
ATOM 4865 C CA . SER B 1 250 ? 28.074 73.054 21.697 1.00 21.53 250 SER B CA 1
ATOM 4866 C C . SER B 1 250 ? 27.365 74.358 22.054 1.00 22.31 250 SER B C 1
ATOM 4867 O O . SER B 1 250 ? 26.137 74.402 22.102 1.00 24.86 250 SER B O 1
ATOM 4870 N N . GLY B 1 251 ? 28.134 75.416 22.299 1.00 23.16 251 GLY B N 1
ATOM 4871 C CA . GLY B 1 251 ? 27.539 76.703 22.629 1.00 20.04 251 GLY B CA 1
ATOM 4872 C C . GLY B 1 251 ? 28.521 77.645 23.296 1.00 19.09 251 GLY B C 1
ATOM 4873 O O . GLY B 1 251 ? 29.445 77.198 23.966 1.00 18.41 251 GLY B O 1
ATOM 4874 N N . GLY B 1 252 ? 28.330 78.948 23.104 1.00 20.40 252 GLY B N 1
ATOM 4875 C CA . GLY B 1 252 ? 29.209 79.925 23.723 1.00 19.87 252 GLY B CA 1
ATOM 4876 C C . GLY B 1 252 ? 30.202 80.595 22.792 1.00 20.55 252 GLY B C 1
ATOM 4877 O O . GLY B 1 252 ? 30.830 81.580 23.169 1.00 19.00 252 GLY B O 1
ATOM 4878 N N . VAL B 1 253 ? 30.366 80.048 21.590 1.00 21.18 253 VAL B N 1
ATOM 4879 C CA . VAL B 1 253 ? 31.278 80.624 20.607 1.00 21.48 253 VAL B CA 1
ATOM 4880 C C . VAL B 1 253 ? 30.468 81.190 19.442 1.00 21.27 253 VAL B C 1
ATOM 4881 O O . VAL B 1 253 ? 29.611 80.512 18.867 1.00 19.69 253 VAL B O 1
ATOM 4885 N N . SER B 1 254 ? 30.751 82.445 19.117 1.00 21.83 254 SER B N 1
ATOM 4886 C CA . SER B 1 254 ? 30.073 83.180 18.050 1.00 22.36 254 SER B CA 1
ATOM 4887 C C . SER B 1 254 ? 29.641 82.433 16.787 1.00 22.68 254 SER B C 1
ATOM 4888 O O . SER B 1 254 ? 30.440 81.758 16.131 1.00 22.15 254 SER B O 1
ATOM 4891 N N . VAL B 1 255 ? 28.364 82.571 16.449 1.00 22.87 255 VAL B N 1
ATOM 4892 C CA . VAL B 1 255 ? 27.840 81.983 15.228 1.00 23.57 255 VAL B CA 1
ATOM 4893 C C . VAL B 1 255 ? 27.556 83.171 14.292 1.00 24.91 255 VAL B C 1
ATOM 4894 O O . VAL B 1 255 ? 26.777 83.077 13.338 1.00 24.98 255 VAL B O 1
ATOM 4898 N N . GLY B 1 256 ? 28.215 84.295 14.574 1.00 25.80 256 GLY B N 1
ATOM 4899 C CA . GLY B 1 256 ? 28.027 85.482 13.753 1.00 28.17 256 GLY B CA 1
ATOM 4900 C C . GLY B 1 256 ? 28.285 86.811 14.451 1.00 29.27 256 GLY B C 1
ATOM 4901 O O . GLY B 1 256 ? 28.742 87.761 13.816 1.00 29.73 256 GLY B O 1
ATOM 4902 N N . GLU B 1 257 ? 27.995 86.886 15.749 1.00 29.99 257 GLU B N 1
ATOM 4903 C CA . GLU B 1 257 ? 28.199 88.115 16.513 1.00 30.56 257 GLU B CA 1
ATOM 4904 C C . GLU B 1 257 ? 29.654 88.461 16.783 1.00 30.32 257 GLU B C 1
ATOM 4905 O O . GLU B 1 257 ? 30.453 87.608 17.174 1.00 29.98 257 GLU B O 1
ATOM 4911 N N . ALA B 1 258 ? 29.973 89.739 16.624 1.00 30.42 258 ALA B N 1
ATOM 4912 C CA . ALA B 1 258 ? 31.327 90.243 16.815 1.00 29.95 258 ALA B CA 1
ATOM 4913 C C . ALA B 1 258 ? 31.832 90.385 18.255 1.00 30.22 258 ALA B C 1
ATOM 4914 O O . ALA B 1 258 ? 31.882 91.496 18.791 1.00 32.91 258 ALA B O 1
ATOM 4916 N N . ASP B 1 259 ? 32.230 89.280 18.880 1.00 28.86 259 ASP B N 1
ATOM 4917 C CA . ASP B 1 259 ? 32.758 89.357 20.242 1.00 26.61 259 ASP B CA 1
ATOM 4918 C C . ASP B 1 259 ? 34.185 88.799 20.266 1.00 25.68 259 ASP B C 1
ATOM 4919 O O . ASP B 1 259 ? 34.730 88.460 19.218 1.00 24.64 259 ASP B O 1
ATOM 4924 N N . TYR B 1 260 ? 34.788 88.706 21.449 1.00 25.17 260 TYR B N 1
ATOM 4925 C CA . TYR B 1 260 ? 36.152 88.200 21.570 1.00 24.75 260 TYR B CA 1
ATOM 4926 C C . TYR B 1 260 ? 36.326 86.756 21.069 1.00 24.13 260 TYR B C 1
ATOM 4927 O O . TYR B 1 260 ? 37.423 86.372 20.646 1.00 24.39 260 TYR B O 1
ATOM 4936 N N . THR B 1 261 ? 35.264 85.953 21.117 1.00 24.01 261 THR B N 1
ATOM 4937 C CA . THR B 1 261 ? 35.369 84.559 20.670 1.00 23.32 261 THR B CA 1
ATOM 4938 C C . THR B 1 261 ? 35.370 84.464 19.155 1.00 22.82 261 THR B C 1
ATOM 4939 O O . THR B 1 261 ? 35.924 83.530 18.593 1.00 22.66 261 THR B O 1
ATOM 4943 N N . LYS B 1 262 ? 34.739 85.425 18.488 1.00 23.57 262 LYS B N 1
ATOM 4944 C CA . LYS B 1 262 ? 34.705 85.403 17.029 1.00 23.99 262 LYS B CA 1
ATOM 4945 C C . LYS B 1 262 ? 36.090 85.739 16.501 1.00 23.26 262 LYS B C 1
ATOM 4946 O O . LYS B 1 262 ? 36.544 85.186 15.497 1.00 24.17 262 LYS B O 1
ATOM 4952 N N . THR B 1 263 ? 36.754 86.656 17.191 1.00 23.16 263 THR B N 1
ATOM 4953 C CA . THR B 1 263 ? 38.087 87.089 16.810 1.00 22.46 263 THR B CA 1
ATOM 4954 C C . THR B 1 263 ? 39.058 85.908 16.854 1.00 22.08 263 THR B C 1
ATOM 4955 O O . THR B 1 263 ? 39.832 85.703 15.917 1.00 18.64 263 THR B O 1
ATOM 4959 N N . ILE B 1 264 ? 39.005 85.138 17.943 1.00 21.94 264 ILE B N 1
ATOM 4960 C CA . ILE B 1 264 ? 39.861 83.962 18.115 1.00 22.57 264 ILE B CA 1
ATOM 4961 C C . ILE B 1 264 ? 39.601 82.955 17.002 1.00 23.88 264 ILE B C 1
ATOM 4962 O O . ILE B 1 264 ? 40.533 82.408 16.411 1.00 23.14 264 ILE B O 1
ATOM 4967 N N . LEU B 1 265 ? 38.326 82.709 16.724 1.00 23.64 265 LEU B N 1
ATOM 4968 C CA . LEU B 1 265 ? 37.942 81.772 15.678 1.00 24.31 265 LEU B CA 1
ATOM 4969 C C . LEU B 1 265 ? 38.593 82.175 14.367 1.00 25.67 265 LEU B C 1
ATOM 4970 O O . LEU B 1 265 ? 39.292 81.379 13.730 1.00 25.28 265 LEU B O 1
ATOM 4975 N N . GLU B 1 266 ? 38.352 83.420 13.968 1.00 25.40 266 GLU B N 1
ATOM 4976 C CA . GLU B 1 266 ? 38.912 83.964 12.735 1.00 26.81 266 GLU B CA 1
ATOM 4977 C C . GLU B 1 266 ? 40.446 84.014 12.736 1.00 25.58 266 GLU B C 1
ATOM 4978 O O . GLU B 1 266 ? 41.075 84.168 11.689 1.00 24.93 266 GLU B O 1
ATOM 4984 N N . GLU B 1 267 ? 41.046 83.885 13.913 1.00 25.48 267 GLU B N 1
ATOM 4985 C CA . GLU B 1 267 ? 42.503 83.927 14.036 1.00 24.57 267 GLU B CA 1
ATOM 4986 C C . GLU B 1 267 ? 43.125 82.545 13.828 1.00 22.61 267 GLU B C 1
ATOM 4987 O O . GLU B 1 267 ? 44.165 82.416 13.191 1.00 21.17 267 GLU B O 1
ATOM 4993 N N . LEU B 1 268 ? 42.467 81.516 14.350 1.00 21.51 268 LEU B N 1
ATOM 4994 C CA . LEU B 1 268 ? 42.973 80.145 14.263 1.00 21.14 268 LEU B CA 1
ATOM 4995 C C . LEU B 1 268 ? 42.568 79.340 13.030 1.00 21.23 268 LEU B C 1
ATOM 4996 O O . LEU B 1 268 ? 43.164 78.298 12.765 1.00 21.60 268 LEU B O 1
ATOM 5001 N N . GLY B 1 269 ? 41.574 79.804 12.275 1.00 20.80 269 GLY B N 1
ATOM 5002 C CA . GLY B 1 269 ? 41.176 79.059 11.094 1.00 21.74 269 GLY B CA 1
ATOM 5003 C C . GLY B 1 269 ? 40.393 79.843 10.066 1.00 23.09 269 GLY B C 1
ATOM 5004 O O . GLY B 1 269 ? 40.219 81.044 10.209 1.00 24.56 269 GLY B O 1
ATOM 5005 N N . GLU B 1 270 ? 39.924 79.160 9.022 1.00 24.06 270 GLU B N 1
ATOM 5006 C CA . GLU B 1 270 ? 39.137 79.789 7.960 1.00 24.06 270 GLU B CA 1
ATOM 5007 C C . GLU B 1 270 ? 37.678 79.413 8.148 1.00 20.32 270 GLU B C 1
ATOM 5008 O O . GLU B 1 270 ? 37.219 78.414 7.605 1.00 21.69 270 GLU B O 1
ATOM 5014 N N . ILE B 1 271 ? 36.948 80.221 8.900 0.50 16.41 271 ILE B N 1
ATOM 5015 C CA . ILE B 1 271 ? 35.557 79.928 9.189 0.50 12.83 271 ILE B CA 1
ATOM 5016 C C . ILE B 1 271 ? 34.553 80.782 8.423 0.50 14.17 271 ILE B C 1
ATOM 5017 O O . ILE B 1 271 ? 34.849 81.907 8.023 0.50 13.53 271 ILE B O 1
ATOM 5022 N N . ALA B 1 272 ? 33.363 80.224 8.218 1.00 15.66 272 ALA B N 1
ATOM 5023 C CA . ALA B 1 272 ? 32.276 80.915 7.533 1.00 18.68 272 ALA B CA 1
ATOM 5024 C C . ALA B 1 272 ? 31.069 80.964 8.474 1.00 21.07 272 ALA B C 1
ATOM 5025 O O . ALA B 1 272 ? 30.772 79.986 9.160 1.00 22.30 272 ALA B O 1
ATOM 5027 N N . PHE B 1 273 ? 30.378 82.098 8.506 1.00 21.71 273 PHE B N 1
ATOM 5028 C CA . PHE B 1 273 ? 29.219 82.260 9.376 1.00 22.57 273 PHE B CA 1
ATOM 5029 C C . PHE B 1 273 ? 27.946 82.403 8.568 1.00 23.24 273 PHE B C 1
ATOM 5030 O O . PHE B 1 273 ? 27.664 83.466 8.007 1.00 24.30 273 PHE B O 1
ATOM 5038 N N . TRP B 1 274 ? 27.173 81.327 8.518 1.00 23.71 274 TRP B N 1
ATOM 5039 C CA . TRP B 1 274 ? 25.934 81.309 7.759 1.00 25.44 274 TRP B CA 1
ATOM 5040 C C . TRP B 1 274 ? 24.691 81.745 8.539 1.00 26.90 274 TRP B C 1
ATOM 5041 O O . TRP B 1 274 ? 24.685 81.803 9.774 1.00 26.41 274 TRP B O 1
ATOM 5052 N N . LYS B 1 275 ? 23.647 82.075 7.782 1.00 28.03 275 LYS B N 1
ATOM 5053 C CA . LYS B 1 275 ? 22.346 82.480 8.311 1.00 29.45 275 LYS B CA 1
ATOM 5054 C C . LYS B 1 275 ? 21.384 81.658 7.463 1.00 29.20 275 LYS B C 1
ATOM 5055 O O . LYS B 1 275 ? 21.059 82.032 6.332 1.00 30.07 275 LYS B O 1
ATOM 5061 N N . LEU B 1 276 ? 20.955 80.530 8.018 1.00 28.37 276 LEU B N 1
ATOM 5062 C CA . LEU B 1 276 ? 20.078 79.577 7.340 1.00 27.88 276 LEU B CA 1
ATOM 5063 C C . LEU B 1 276 ? 18.581 79.912 7.368 1.00 27.46 276 LEU B C 1
ATOM 5064 O O . LEU B 1 276 ? 18.067 80.447 8.347 1.00 27.09 276 LEU B O 1
ATOM 5069 N N . ALA B 1 277 ? 17.887 79.577 6.284 1.00 28.66 277 ALA B N 1
ATOM 5070 C CA . ALA B 1 277 ? 16.452 79.816 6.183 1.00 29.10 277 ALA B CA 1
ATOM 5071 C C . ALA B 1 277 ? 15.703 78.647 6.807 1.00 28.97 277 ALA B C 1
ATOM 5072 O O . ALA B 1 277 ? 15.021 77.888 6.114 1.00 29.38 277 ALA B O 1
ATOM 5074 N N . ILE B 1 278 ? 15.832 78.503 8.121 1.00 29.00 278 ILE B N 1
ATOM 5075 C CA . ILE B 1 278 ? 15.169 77.416 8.834 1.00 28.76 278 ILE B CA 1
ATOM 5076 C C . ILE B 1 278 ? 14.621 77.900 10.166 1.00 28.70 278 ILE B C 1
ATOM 5077 O O . ILE B 1 278 ? 14.954 78.998 10.633 1.00 28.49 278 ILE B O 1
ATOM 5082 N N . LYS B 1 279 ? 13.764 77.081 10.764 1.00 28.26 279 LYS B N 1
ATOM 5083 C CA . LYS B 1 279 ? 13.207 77.393 12.072 1.00 28.60 279 LYS B CA 1
ATOM 5084 C C . LYS B 1 279 ? 12.992 76.077 12.796 1.00 29.05 279 LYS B C 1
ATOM 5085 O O . LYS B 1 279 ? 12.482 75.120 12.212 1.00 30.60 279 LYS B O 1
ATOM 5091 N N . PRO B 1 280 ? 13.388 76.004 14.073 1.00 29.72 280 PRO B N 1
ATOM 5092 C CA . PRO B 1 280 ? 14.023 77.090 14.830 1.00 29.93 280 PRO B CA 1
ATOM 5093 C C . PRO B 1 280 ? 15.501 77.261 14.467 1.00 30.22 280 PRO B C 1
ATOM 5094 O O . PRO B 1 280 ? 16.081 76.422 13.779 1.00 28.54 280 PRO B O 1
ATOM 5098 N N . GLY B 1 281 ? 16.101 78.358 14.924 1.00 31.32 281 GLY B N 1
ATOM 5099 C CA . GLY B 1 281 ? 17.506 78.598 14.643 1.00 31.23 281 GLY B CA 1
ATOM 5100 C C . GLY B 1 281 ? 17.748 79.517 13.461 1.00 31.28 281 GLY B C 1
ATOM 5101 O O . GLY B 1 281 ? 16.918 80.379 13.142 1.00 31.48 281 GLY B O 1
ATOM 5102 N N . LYS B 1 282 ? 18.902 79.324 12.823 1.00 30.68 282 LYS B N 1
ATOM 5103 C CA . LYS B 1 282 ? 19.329 80.105 11.662 1.00 29.33 282 LYS B CA 1
ATOM 5104 C C . LYS B 1 282 ? 20.856 80.194 11.614 1.00 27.60 282 LYS B C 1
ATOM 5105 O O . LYS B 1 282 ? 21.482 79.750 10.653 1.00 27.93 282 LYS B O 1
ATOM 5111 N N . PRO B 1 283 ? 21.480 80.740 12.667 1.00 25.72 283 PRO B N 1
ATOM 5112 C CA . PRO B 1 283 ? 22.939 80.839 12.631 1.00 24.01 283 PRO B CA 1
ATOM 5113 C C . PRO B 1 283 ? 23.645 79.488 12.751 1.00 22.61 283 PRO B C 1
ATOM 5114 O O . PRO B 1 283 ? 23.169 78.594 13.456 1.00 22.37 283 PRO B O 1
ATOM 5118 N N . PHE B 1 284 ? 24.777 79.360 12.056 1.00 20.35 284 PHE B N 1
ATOM 5119 C CA . PHE B 1 284 ? 25.592 78.148 12.063 1.00 19.78 284 PHE B CA 1
ATOM 5120 C C . PHE B 1 284 ? 26.981 78.479 11.537 1.00 19.50 284 PHE B C 1
ATOM 5121 O O . PHE B 1 284 ? 27.124 79.193 10.539 1.00 18.82 284 PHE B O 1
ATOM 5129 N N . ALA B 1 285 ? 28.003 77.950 12.201 1.00 18.41 285 ALA B N 1
ATOM 5130 C CA . ALA B 1 285 ? 29.380 78.198 11.795 1.00 16.95 285 ALA B CA 1
ATOM 5131 C C . ALA B 1 285 ? 30.082 76.936 11.281 1.00 17.61 285 ALA B C 1
ATOM 5132 O O . ALA B 1 285 ? 29.948 75.854 11.864 1.00 16.41 285 ALA B O 1
ATOM 5134 N N . PHE B 1 286 ? 30.835 77.085 10.188 1.00 15.10 286 PHE B N 1
ATOM 5135 C CA . PHE B 1 286 ? 31.555 75.966 9.589 1.00 14.78 286 PHE B CA 1
ATOM 5136 C C . PHE B 1 286 ? 32.865 76.386 8.919 1.00 16.34 286 PHE B C 1
ATOM 5137 O O . PHE B 1 286 ? 32.945 77.436 8.272 1.00 15.93 286 PHE B O 1
ATOM 5145 N N . GLY B 1 287 ? 33.890 75.547 9.054 1.00 16.42 287 GLY B N 1
ATOM 5146 C CA . GLY B 1 287 ? 35.166 75.871 8.447 1.00 17.21 287 GLY B CA 1
ATOM 5147 C C . GLY B 1 287 ? 36.294 74.888 8.695 1.00 17.18 287 GLY B C 1
ATOM 5148 O O . GLY B 1 287 ? 36.098 73.812 9.249 1.00 15.84 287 GLY B O 1
ATOM 5149 N N . LYS B 1 288 ? 37.493 75.277 8.281 1.00 17.82 288 LYS B N 1
ATOM 5150 C CA . LYS B 1 288 ? 38.659 74.433 8.449 1.00 19.22 288 LYS B CA 1
ATOM 5151 C C . LYS B 1 288 ? 39.707 74.957 9.423 1.00 18.09 288 LYS B C 1
ATOM 5152 O O . LYS B 1 288 ? 40.137 76.108 9.337 1.00 16.25 288 LYS B O 1
ATOM 5158 N N . LEU B 1 289 ? 40.115 74.088 10.346 1.00 17.72 289 LEU B N 1
ATOM 5159 C CA . LEU B 1 289 ? 41.158 74.407 11.315 1.00 17.34 289 LEU B CA 1
ATOM 5160 C C . LEU B 1 289 ? 42.431 73.752 10.775 1.00 16.26 289 LEU B C 1
ATOM 5161 O O . LEU B 1 289 ? 42.392 73.123 9.718 1.00 15.25 289 LEU B O 1
ATOM 5166 N N . SER B 1 290 ? 43.548 73.884 11.490 1.00 16.82 290 SER B N 1
ATOM 5167 C CA . SER B 1 290 ? 44.821 73.323 11.031 1.00 17.70 290 SER B CA 1
ATOM 5168 C C . SER B 1 290 ? 44.832 71.821 10.736 1.00 19.46 290 SER B C 1
ATOM 5169 O O . SER B 1 290 ? 45.511 71.378 9.810 1.00 20.23 290 SER B O 1
ATOM 5172 N N . ASN B 1 291 ? 44.089 71.035 11.511 1.00 20.46 291 ASN B N 1
ATOM 5173 C CA . ASN B 1 291 ? 44.055 69.586 11.306 1.00 21.32 291 ASN B CA 1
ATOM 5174 C C . ASN B 1 291 ? 42.655 68.952 11.414 1.00 20.24 291 ASN B C 1
ATOM 5175 O O . ASN B 1 291 ? 42.543 67.735 11.583 1.00 17.78 291 ASN B O 1
ATOM 5180 N N . SER B 1 292 ? 41.600 69.763 11.293 1.00 19.81 292 SER B N 1
ATOM 5181 C CA . SER B 1 292 ? 40.226 69.264 11.427 1.00 18.71 292 SER B CA 1
ATOM 5182 C C . SER B 1 292 ? 39.135 70.213 10.903 1.00 17.40 292 SER B C 1
ATOM 5183 O O . SER B 1 292 ? 39.409 71.362 10.559 1.00 17.88 292 SER B O 1
ATOM 5186 N N . TRP B 1 293 ? 37.898 69.721 10.855 1.00 16.33 293 TRP B N 1
ATOM 5187 C CA . TRP B 1 293 ? 36.746 70.514 10.411 1.00 16.28 293 TRP B CA 1
ATOM 5188 C C . TRP B 1 293 ? 36.028 71.067 11.649 1.00 16.99 293 TRP B C 1
ATOM 5189 O O . TRP B 1 293 ? 35.940 70.390 12.672 1.00 17.39 293 TRP B O 1
ATOM 5200 N N . PHE B 1 294 ? 35.504 72.283 11.559 1.00 15.41 294 PHE B N 1
ATOM 5201 C CA . PHE B 1 294 ? 34.806 72.877 12.694 1.00 16.00 294 PHE B CA 1
ATOM 5202 C C . PHE B 1 294 ? 33.308 73.081 12.450 1.00 15.89 294 PHE B C 1
ATOM 5203 O O . PHE B 1 294 ? 32.887 73.434 11.346 1.00 14.92 294 PHE B O 1
ATOM 5211 N N . CYS B 1 295 ? 32.514 72.844 13.492 1.00 14.84 295 CYS B N 1
ATOM 5212 C CA . CYS B 1 295 ? 31.068 73.036 13.444 1.00 16.49 295 CYS B CA 1
ATOM 5213 C C . CYS B 1 295 ? 30.659 73.788 14.723 1.00 17.01 295 CYS B C 1
ATOM 5214 O O . CYS B 1 295 ? 30.866 73.290 15.840 1.00 16.74 295 CYS B O 1
ATOM 5217 N N . GLY B 1 296 ? 30.099 74.986 14.560 1.00 14.89 296 GLY B N 1
ATOM 5218 C CA . GLY B 1 296 ? 29.681 75.769 15.711 1.00 16.52 296 GLY B CA 1
ATOM 5219 C C . GLY B 1 296 ? 28.171 75.878 15.816 1.00 16.65 296 GLY B C 1
ATOM 5220 O O . GLY B 1 296 ? 27.521 76.457 14.946 1.00 16.93 296 GLY B O 1
ATOM 5221 N N . LEU B 1 297 ? 27.613 75.340 16.896 1.00 17.39 297 LEU B N 1
ATOM 5222 C CA . LEU B 1 297 ? 26.164 75.343 17.097 1.00 18.50 297 LEU B CA 1
ATOM 5223 C C . LEU B 1 297 ? 25.666 76.561 17.857 1.00 19.13 297 LEU B C 1
ATOM 5224 O O . LEU B 1 297 ? 26.397 77.144 18.650 1.00 18.82 297 LEU B O 1
ATOM 5229 N N . PRO B 1 298 ? 24.402 76.953 17.627 1.00 18.48 298 PRO B N 1
ATOM 5230 C CA . PRO B 1 298 ? 23.841 78.112 18.328 1.00 21.26 298 PRO B CA 1
ATOM 5231 C C . PRO B 1 298 ? 23.608 77.765 19.809 1.00 22.04 298 PRO B C 1
ATOM 5232 O O . PRO B 1 298 ? 23.667 76.590 20.189 1.00 22.83 298 PRO B O 1
ATOM 5236 N N . GLY B 1 299 ? 23.342 78.778 20.632 1.00 22.82 299 GLY B N 1
ATOM 5237 C CA . GLY B 1 299 ? 23.146 78.563 22.063 1.00 22.89 299 GLY B CA 1
ATOM 5238 C C . GLY B 1 299 ? 21.847 77.954 22.578 1.00 23.73 299 GLY B C 1
ATOM 5239 O O . GLY B 1 299 ? 21.858 77.202 23.555 1.00 23.96 299 GLY B O 1
ATOM 5240 N N . ASN B 1 300 ? 20.724 78.291 21.954 1.00 24.02 300 ASN B N 1
ATOM 5241 C CA . ASN B 1 300 ? 19.424 77.761 22.367 1.00 23.39 300 ASN B CA 1
ATOM 5242 C C . ASN B 1 300 ? 19.419 76.237 22.192 1.00 22.70 300 ASN B C 1
ATOM 5243 O O . ASN B 1 300 ? 19.778 75.728 21.133 1.00 20.48 300 ASN B O 1
ATOM 5248 N N . PRO B 1 301 ? 19.004 75.497 23.233 1.00 21.41 301 PRO B N 1
ATOM 5249 C CA . PRO B 1 301 ? 18.959 74.034 23.182 1.00 21.59 301 PRO B CA 1
ATOM 5250 C C . PRO B 1 301 ? 18.199 73.440 21.989 1.00 19.14 301 PRO B C 1
ATOM 5251 O O . PRO B 1 301 ? 18.674 72.500 21.362 1.00 17.79 301 PRO B O 1
ATOM 5255 N N . VAL B 1 302 ? 17.032 73.987 21.671 1.00 19.01 302 VAL B N 1
ATOM 5256 C CA . VAL B 1 302 ? 16.261 73.482 20.539 1.00 18.22 302 VAL B CA 1
ATOM 5257 C C . VAL B 1 302 ? 17.031 73.697 19.233 1.00 19.03 302 VAL B C 1
ATOM 5258 O O . VAL B 1 302 ? 17.145 72.780 18.419 1.00 19.33 302 VAL B O 1
ATOM 5262 N N . SER B 1 303 ? 17.570 74.900 19.043 1.00 17.92 303 SER B N 1
ATOM 5263 C CA . SER B 1 303 ? 18.321 75.214 17.830 1.00 18.49 303 SER B CA 1
ATOM 5264 C C . SER B 1 303 ? 19.555 74.342 17.623 1.00 18.21 303 SER B C 1
ATOM 5265 O O . SER B 1 303 ? 19.809 73.886 16.510 1.00 18.13 303 SER B O 1
ATOM 5268 N N . ALA B 1 304 ? 20.320 74.123 18.692 1.00 17.43 304 ALA B N 1
ATOM 5269 C CA . ALA B 1 304 ? 21.538 73.316 18.633 1.00 18.01 304 ALA B CA 1
ATOM 5270 C C . ALA B 1 304 ? 21.264 71.866 18.238 1.00 17.79 304 ALA B C 1
ATOM 5271 O O . ALA B 1 304 ? 21.927 71.320 17.355 1.00 17.17 304 ALA B O 1
ATOM 5273 N N . THR B 1 305 ? 20.281 71.253 18.891 1.00 17.80 305 THR B N 1
ATOM 5274 C CA . THR B 1 305 ? 19.930 69.866 18.609 1.00 18.48 305 THR B CA 1
ATOM 5275 C C . THR B 1 305 ? 19.399 69.672 17.186 1.00 18.62 305 THR B C 1
ATOM 5276 O O . THR B 1 305 ? 19.782 68.723 16.505 1.00 19.81 305 THR B O 1
ATOM 5280 N N . LEU B 1 306 ? 18.523 70.565 16.736 1.00 18.49 306 LEU B N 1
ATOM 5281 C CA . LEU B 1 306 ? 17.982 70.463 15.384 1.00 18.72 306 LEU B CA 1
ATOM 5282 C C . LEU B 1 306 ? 19.151 70.613 14.409 1.00 19.86 306 LEU B C 1
ATOM 5283 O O . LEU B 1 306 ? 19.355 69.771 13.533 1.00 20.00 306 LEU B O 1
ATOM 5288 N N . THR B 1 307 ? 19.918 71.685 14.591 1.00 19.16 307 THR B N 1
ATOM 5289 C CA . THR B 1 307 ? 21.084 71.981 13.762 1.00 19.55 307 THR B CA 1
ATOM 5290 C C . THR B 1 307 ? 22.064 70.807 13.673 1.00 18.87 307 THR B C 1
ATOM 5291 O O . THR B 1 307 ? 22.543 70.475 12.591 1.00 16.75 307 THR B O 1
ATOM 5295 N N . PHE B 1 308 ? 22.375 70.193 14.811 1.00 17.79 308 PHE B N 1
ATOM 5296 C CA . PHE B 1 308 ? 23.285 69.050 14.832 1.00 16.68 308 PHE B CA 1
ATOM 5297 C C . PHE B 1 308 ? 22.694 67.882 14.035 1.00 16.31 308 PHE B C 1
ATOM 5298 O O . PHE B 1 308 ? 23.364 67.272 13.204 1.00 15.66 308 PHE B O 1
ATOM 5306 N N . TYR B 1 309 ? 21.428 67.592 14.301 1.00 15.27 309 TYR B N 1
ATOM 5307 C CA . TYR B 1 309 ? 20.709 66.489 13.668 1.00 15.51 309 TYR B CA 1
ATOM 5308 C C . TYR B 1 309 ? 20.620 66.569 12.142 1.00 16.31 309 TYR B C 1
ATOM 5309 O O . TYR B 1 309 ? 20.867 65.583 11.455 1.00 15.92 309 TYR B O 1
ATOM 5318 N N . GLN B 1 310 ? 20.269 67.740 11.616 1.00 16.12 310 GLN B N 1
ATOM 5319 C CA . GLN B 1 310 ? 20.111 67.904 10.173 1.00 17.58 310 GLN B CA 1
ATOM 5320 C C . GLN B 1 310 ? 21.388 68.212 9.378 1.00 18.32 310 GLN B C 1
ATOM 5321 O O . GLN B 1 310 ? 21.427 68.005 8.167 1.00 17.64 310 GLN B O 1
ATOM 5327 N N . LEU B 1 311 ? 22.428 68.701 10.041 1.00 17.42 311 LEU B N 1
ATOM 5328 C CA . LEU B 1 311 ? 23.660 69.014 9.331 1.00 18.23 311 LEU B CA 1
ATOM 5329 C C . LEU B 1 311 ? 24.887 68.215 9.761 1.00 17.95 311 LEU B C 1
ATOM 5330 O O . LEU B 1 311 ? 25.557 67.617 8.921 1.00 19.12 311 LEU B O 1
ATOM 5335 N N . VAL B 1 312 ? 25.180 68.209 11.058 1.00 16.57 312 VAL B N 1
ATOM 5336 C CA . VAL B 1 312 ? 26.344 67.501 11.582 1.00 15.98 312 VAL B CA 1
ATOM 5337 C C . VAL B 1 312 ? 26.265 65.977 11.415 1.00 15.88 312 VAL B C 1
ATOM 5338 O O . VAL B 1 312 ? 27.266 65.335 11.101 1.00 15.50 312 VAL B O 1
ATOM 5342 N N . GLN B 1 313 ? 25.081 65.409 11.626 1.00 15.32 313 GLN B N 1
ATOM 5343 C CA . GLN B 1 313 ? 24.877 63.968 11.501 1.00 16.08 313 GLN B CA 1
ATOM 5344 C C . GLN B 1 313 ? 25.282 63.448 10.112 1.00 16.13 313 GLN B C 1
ATOM 5345 O O . GLN B 1 313 ? 26.086 62.523 10.007 1.00 14.59 313 GLN B O 1
ATOM 5351 N N . PRO B 1 314 ? 24.740 64.034 9.029 1.00 15.45 314 PRO B N 1
ATOM 5352 C CA . PRO B 1 314 ? 25.133 63.541 7.698 1.00 16.78 314 PRO B CA 1
ATOM 5353 C C . PRO B 1 314 ? 26.635 63.689 7.380 1.00 16.63 314 PRO B C 1
ATOM 5354 O O . PRO B 1 314 ? 27.219 62.817 6.733 1.00 17.74 314 PRO B O 1
ATOM 5358 N N . LEU B 1 315 ? 27.251 64.777 7.844 1.00 16.89 315 LEU B N 1
ATOM 5359 C CA . LEU B 1 315 ? 28.683 65.011 7.625 1.00 17.28 315 LEU B CA 1
ATOM 5360 C C . LEU B 1 315 ? 29.501 63.877 8.242 1.00 16.74 315 LEU B C 1
ATOM 5361 O O . LEU B 1 315 ? 30.440 63.371 7.630 1.00 15.58 315 LEU B O 1
ATOM 5366 N N . LEU B 1 316 ? 29.149 63.491 9.463 1.00 15.29 316 LEU B N 1
ATOM 5367 C CA . LEU B 1 316 ? 29.859 62.413 10.137 1.00 14.83 316 LEU B CA 1
ATOM 5368 C C . LEU B 1 316 ? 29.627 61.085 9.407 1.00 15.22 316 LEU B C 1
ATOM 5369 O O . LEU B 1 316 ? 30.500 60.218 9.388 1.00 14.93 316 LEU B O 1
ATOM 5374 N N . ALA B 1 317 ? 28.458 60.932 8.800 1.00 14.71 317 ALA B N 1
ATOM 5375 C CA . ALA B 1 317 ? 28.154 59.715 8.053 1.00 15.89 317 ALA B CA 1
ATOM 5376 C C . ALA B 1 317 ? 29.140 59.533 6.886 1.00 15.01 317 ALA B C 1
ATOM 5377 O O . ALA B 1 317 ? 29.702 58.454 6.715 1.00 14.36 317 ALA B O 1
ATOM 5379 N N . LYS B 1 318 ? 29.353 60.580 6.088 1.00 15.37 318 LYS B N 1
ATOM 5380 C CA . LYS B 1 318 ? 30.300 60.478 4.974 1.00 16.91 318 LYS B CA 1
ATOM 5381 C C . LYS B 1 318 ? 31.719 60.175 5.481 1.00 14.99 318 LYS B C 1
ATOM 5382 O O . LYS B 1 318 ? 32.402 59.305 4.950 1.00 13.94 318 LYS B O 1
ATOM 5388 N N . LEU B 1 319 ? 32.151 60.900 6.510 1.00 12.79 319 LEU B N 1
ATOM 5389 C CA . LEU B 1 319 ? 33.481 60.711 7.090 1.00 12.78 319 LEU B CA 1
ATOM 5390 C C . LEU B 1 319 ? 33.740 59.273 7.513 1.00 11.69 319 LEU B C 1
ATOM 5391 O O . LEU B 1 319 ? 34.836 58.751 7.328 1.00 13.02 319 LEU B O 1
ATOM 5396 N N . SER B 1 320 ? 32.717 58.644 8.082 1.00 11.61 320 SER B N 1
ATOM 5397 C CA . SER B 1 320 ? 32.815 57.272 8.563 1.00 11.14 320 SER B CA 1
ATOM 5398 C C . SER B 1 320 ? 33.117 56.234 7.483 1.00 12.18 320 SER B C 1
ATOM 5399 O O . SER B 1 320 ? 33.623 55.159 7.797 1.00 11.18 320 SER B O 1
ATOM 5402 N N . GLY B 1 321 ? 32.797 56.552 6.228 1.00 11.66 321 GLY B N 1
ATOM 5403 C CA . GLY B 1 321 ? 33.023 55.615 5.132 1.00 12.71 321 GLY B CA 1
ATOM 5404 C C . GLY B 1 321 ? 31.766 54.848 4.719 1.00 14.98 321 GLY B C 1
ATOM 5405 O O . GLY B 1 321 ? 31.809 53.977 3.845 1.00 13.89 321 GLY B O 1
ATOM 5406 N N . ASN B 1 322 ? 30.643 55.168 5.361 1.00 14.52 322 ASN B N 1
ATOM 5407 C CA . ASN B 1 322 ? 29.357 54.540 5.070 1.00 14.90 322 ASN B CA 1
ATOM 5408 C C . ASN B 1 322 ? 28.924 54.949 3.659 1.00 15.82 322 ASN B C 1
ATOM 5409 O O . ASN B 1 322 ? 28.839 56.139 3.349 1.00 15.44 322 ASN B O 1
ATOM 5414 N N . THR B 1 323 ? 28.647 53.960 2.814 1.00 16.21 323 THR B N 1
ATOM 5415 C CA . THR B 1 323 ? 28.228 54.218 1.442 1.00 18.91 323 THR B CA 1
ATOM 5416 C C . THR B 1 323 ? 26.706 54.219 1.269 1.00 22.31 323 THR B C 1
ATOM 5417 O O . THR B 1 323 ? 26.215 54.378 0.155 1.00 20.54 323 THR B O 1
ATOM 5421 N N . ALA B 1 324 ? 25.963 54.040 2.359 1.00 24.70 324 ALA B N 1
ATOM 5422 C CA . ALA B 1 324 ? 24.500 54.018 2.278 1.00 28.89 324 ALA B CA 1
ATOM 5423 C C . ALA B 1 324 ? 23.884 55.356 1.865 1.00 31.85 324 ALA B C 1
ATOM 5424 O O . ALA B 1 324 ? 24.520 56.405 1.950 1.00 31.51 324 ALA B O 1
ATOM 5426 N N . SER B 1 325 ? 22.628 55.308 1.433 1.00 35.42 325 SER B N 1
ATOM 5427 C CA . SER B 1 325 ? 21.909 56.501 1.003 1.00 38.73 325 SER B CA 1
ATOM 5428 C C . SER B 1 325 ? 22.092 57.688 1.943 1.00 39.56 325 SER B C 1
ATOM 5429 O O . SER B 1 325 ? 22.282 57.530 3.152 1.00 38.90 325 SER B O 1
ATOM 5432 N N . GLY B 1 326 ? 22.033 58.879 1.355 1.00 40.82 326 GLY B N 1
ATOM 5433 C CA . GLY B 1 326 ? 22.152 60.114 2.110 1.00 41.31 326 GLY B CA 1
ATOM 5434 C C . GLY B 1 326 ? 20.879 60.904 1.861 1.00 41.38 326 GLY B C 1
ATOM 5435 O O . GLY B 1 326 ? 20.908 62.053 1.388 1.00 42.79 326 GLY B O 1
ATOM 5436 N N . LEU B 1 327 ? 19.750 60.260 2.151 1.00 39.62 327 LEU B N 1
ATOM 5437 C CA . LEU B 1 327 ? 18.445 60.883 1.971 1.00 37.63 327 LEU B CA 1
ATOM 5438 C C . LEU B 1 327 ? 17.560 60.641 3.198 1.00 35.77 327 LEU B C 1
ATOM 5439 O O . LEU B 1 327 ? 17.254 59.494 3.536 1.00 34.81 327 LEU B O 1
ATOM 5444 N N . PRO B 1 328 ? 17.159 61.722 3.899 1.00 34.84 328 PRO B N 1
ATOM 5445 C CA . PRO B 1 328 ? 16.303 61.563 5.081 1.00 33.74 328 PRO B CA 1
ATOM 5446 C C . PRO B 1 328 ? 15.034 60.851 4.651 1.00 32.19 328 PRO B C 1
ATOM 5447 O O . PRO B 1 328 ? 14.492 61.139 3.579 1.00 32.18 328 PRO B O 1
ATOM 5451 N N . ALA B 1 329 ? 14.561 59.914 5.462 1.00 31.35 329 ALA B N 1
ATOM 5452 C CA . ALA B 1 329 ? 13.351 59.194 5.105 1.00 29.88 329 ALA B CA 1
ATOM 5453 C C . ALA B 1 329 ? 12.134 60.016 5.502 1.00 29.10 329 ALA B C 1
ATOM 5454 O O . ALA B 1 329 ? 11.915 60.280 6.685 1.00 29.02 329 ALA B O 1
ATOM 5456 N N . ARG B 1 330 ? 11.348 60.429 4.511 1.00 27.75 330 ARG B N 1
ATOM 5457 C CA . ARG B 1 330 ? 10.149 61.216 4.769 1.00 27.28 330 ARG B CA 1
ATOM 5458 C C . ARG B 1 330 ? 8.927 60.628 4.058 1.00 27.79 330 ARG B C 1
ATOM 5459 O O . ARG B 1 330 ? 9.062 59.743 3.211 1.00 28.49 330 ARG B O 1
ATOM 5467 N N . GLN B 1 331 ? 7.736 61.097 4.430 1.00 27.69 331 GLN B N 1
ATOM 5468 C CA . GLN B 1 331 ? 6.483 60.632 3.829 1.00 26.52 331 GLN B CA 1
ATOM 5469 C C . GLN B 1 331 ? 5.402 61.689 4.027 1.00 27.59 331 GLN B C 1
ATOM 5470 O O . GLN B 1 331 ? 5.469 62.481 4.969 1.00 25.28 331 GLN B O 1
ATOM 5476 N N . ARG B 1 332 ? 4.411 61.724 3.135 1.00 29.60 332 ARG B N 1
ATOM 5477 C CA . ARG B 1 332 ? 3.357 62.713 3.288 1.00 29.37 332 ARG B CA 1
ATOM 5478 C C . ARG B 1 332 ? 2.108 62.077 3.884 1.00 29.71 332 ARG B C 1
ATOM 5479 O O . ARG B 1 332 ? 1.653 61.013 3.451 1.00 28.95 332 ARG B O 1
ATOM 5487 N N . VAL B 1 333 ? 1.588 62.727 4.922 1.00 29.34 333 VAL B N 1
ATOM 5488 C CA . VAL B 1 333 ? 0.397 62.269 5.621 1.00 28.52 333 VAL B CA 1
ATOM 5489 C C . VAL B 1 333 ? -0.523 63.477 5.774 1.00 29.48 333 VAL B C 1
ATOM 5490 O O . VAL B 1 333 ? -0.117 64.608 5.489 1.00 29.50 333 VAL B O 1
ATOM 5494 N N . ARG B 1 334 ? -1.756 63.246 6.215 1.00 30.31 334 ARG B N 1
ATOM 5495 C CA . ARG B 1 334 ? -2.702 64.342 6.425 1.00 30.90 334 ARG B CA 1
ATOM 5496 C C . ARG B 1 334 ? -2.500 64.779 7.865 1.00 30.61 334 ARG B C 1
ATOM 5497 O O . ARG B 1 334 ? -2.206 63.947 8.730 1.00 30.67 334 ARG B O 1
ATOM 5505 N N . THR B 1 335 ? -2.649 66.071 8.130 1.00 30.22 335 THR B N 1
ATOM 5506 C CA . THR B 1 335 ? -2.504 66.567 9.494 1.00 29.91 335 THR B CA 1
ATOM 5507 C C . THR B 1 335 ? -3.882 66.591 10.136 1.00 29.27 335 THR B C 1
ATOM 5508 O O . THR B 1 335 ? -4.887 66.740 9.449 1.00 28.13 335 THR B O 1
ATOM 5512 N N . ALA B 1 336 ? -3.921 66.417 11.449 1.00 29.31 336 ALA B N 1
ATOM 5513 C CA . ALA B 1 336 ? -5.179 66.425 12.182 1.00 30.28 336 ALA B CA 1
ATOM 5514 C C . ALA B 1 336 ? -5.210 67.669 13.073 1.00 30.07 336 ALA B C 1
ATOM 5515 O O . ALA B 1 336 ? -6.140 67.868 13.857 1.00 31.84 336 ALA B O 1
ATOM 5517 N N . SER B 1 337 ? -4.185 68.507 12.934 1.00 29.43 337 SER B N 1
ATOM 5518 C CA . SER B 1 337 ? -4.072 69.736 13.709 1.00 28.42 337 SER B CA 1
ATOM 5519 C C . SER B 1 337 ? -3.931 70.895 12.732 1.00 29.65 337 SER B C 1
ATOM 5520 O O . SER B 1 337 ? -3.462 70.710 11.605 1.00 28.88 337 SER B O 1
ATOM 5523 N N . ARG B 1 338 ? -4.340 72.084 13.167 1.00 29.52 338 ARG B N 1
ATOM 5524 C CA . ARG B 1 338 ? -4.218 73.278 12.337 1.00 30.92 338 ARG B CA 1
ATOM 5525 C C . ARG B 1 338 ? -2.829 73.801 12.683 1.00 30.39 338 ARG B C 1
ATOM 5526 O O . ARG B 1 338 ? -2.541 74.090 13.847 1.00 31.84 338 ARG B O 1
ATOM 5534 N N . LEU B 1 339 ? -1.959 73.913 11.691 1.00 29.50 339 LEU B N 1
ATOM 5535 C CA . LEU B 1 339 ? -0.601 74.359 11.974 1.00 28.98 339 LEU B CA 1
ATOM 5536 C C . LEU B 1 339 ? -0.352 75.818 11.605 1.00 29.30 339 LEU B C 1
ATOM 5537 O O . LEU B 1 339 ? -0.775 76.289 10.545 1.00 28.44 339 LEU B O 1
ATOM 5542 N N . LYS B 1 340 ? 0.332 76.528 12.497 1.00 29.16 340 LYS B N 1
ATOM 5543 C CA . LYS B 1 340 ? 0.671 77.930 12.291 1.00 29.76 340 LYS B CA 1
ATOM 5544 C C . LYS B 1 340 ? 2.043 77.977 11.640 1.00 29.64 340 LYS B C 1
ATOM 5545 O O . LYS B 1 340 ? 3.036 77.539 12.227 1.00 30.44 340 LYS B O 1
ATOM 5551 N N . LYS B 1 341 ? 2.106 78.514 10.431 1.00 29.50 341 LYS B N 1
ATOM 5552 C CA . LYS B 1 341 ? 3.366 78.573 9.706 1.00 28.81 341 LYS B CA 1
ATOM 5553 C C . LYS B 1 341 ? 3.552 79.882 8.971 1.00 29.48 341 LYS B C 1
ATOM 5554 O O . LYS B 1 341 ? 2.609 80.423 8.389 1.00 29.60 341 LYS B O 1
ATOM 5560 N N . THR B 1 342 ? 4.785 80.376 8.996 1.00 29.45 342 THR B N 1
ATOM 5561 C CA . THR B 1 342 ? 5.143 81.621 8.340 1.00 29.29 342 THR B CA 1
ATOM 5562 C C . THR B 1 342 ? 5.980 81.357 7.094 1.00 28.65 342 THR B C 1
ATOM 5563 O O . THR B 1 342 ? 6.875 80.512 7.106 1.00 27.81 342 THR B O 1
ATOM 5567 N N . PRO B 1 343 ? 5.689 82.078 5.993 1.00 30.14 343 PRO B N 1
ATOM 5568 C CA . PRO B 1 343 ? 6.429 81.922 4.732 1.00 29.81 343 PRO B CA 1
ATOM 5569 C C . PRO B 1 343 ? 7.855 82.477 4.872 1.00 29.07 343 PRO B C 1
ATOM 5570 O O . PRO B 1 343 ? 8.058 83.511 5.514 1.00 27.90 343 PRO B O 1
ATOM 5574 N N . GLY B 1 344 ? 8.833 81.791 4.281 1.00 29.21 344 GLY B N 1
ATOM 5575 C CA . GLY B 1 344 ? 10.206 82.266 4.344 1.00 29.91 344 GLY B CA 1
ATOM 5576 C C . GLY B 1 344 ? 11.208 81.367 5.060 1.00 31.05 344 GLY B C 1
ATOM 5577 O O . GLY B 1 344 ? 12.416 81.580 4.963 1.00 31.48 344 GLY B O 1
ATOM 5578 N N . ARG B 1 345 ? 10.728 80.365 5.783 1.00 30.28 345 ARG B N 1
ATOM 5579 C CA . ARG B 1 345 ? 11.633 79.469 6.496 1.00 29.97 345 ARG B CA 1
ATOM 5580 C C . ARG B 1 345 ? 11.103 78.044 6.497 1.00 28.70 345 ARG B C 1
ATOM 5581 O O . ARG B 1 345 ? 9.904 77.811 6.702 1.00 29.05 345 ARG B O 1
ATOM 5589 N N . LEU B 1 346 ? 11.997 77.093 6.249 1.00 27.38 346 LEU B N 1
ATOM 5590 C CA . LEU B 1 346 ? 11.629 75.690 6.274 1.00 26.42 346 LEU B CA 1
ATOM 5591 C C . LEU B 1 346 ? 11.521 75.437 7.770 1.00 26.27 346 LEU B C 1
ATOM 5592 O O . LEU B 1 346 ? 12.517 75.517 8.496 1.00 26.00 346 LEU B O 1
ATOM 5597 N N . ASP B 1 347 ? 10.306 75.146 8.222 1.00 26.50 347 ASP B N 1
ATOM 5598 C CA . ASP B 1 347 ? 10.025 74.939 9.639 1.00 27.02 347 ASP B CA 1
ATOM 5599 C C . ASP B 1 347 ? 9.954 73.485 10.106 1.00 26.35 347 ASP B C 1
ATOM 5600 O O . ASP B 1 347 ? 8.995 72.769 9.795 1.00 26.95 347 ASP B O 1
ATOM 5605 N N . PHE B 1 348 ? 10.956 73.062 10.874 1.00 25.92 348 PHE B N 1
ATOM 5606 C CA . PHE B 1 348 ? 10.994 71.701 11.396 1.00 24.33 348 PHE B CA 1
ATOM 5607 C C . PHE B 1 348 ? 10.229 71.570 12.715 1.00 24.65 348 PHE B C 1
ATOM 5608 O O . PHE B 1 348 ? 10.824 71.415 13.782 1.00 24.42 348 PHE B O 1
ATOM 5616 N N . GLN B 1 349 ? 8.903 71.640 12.631 1.00 24.94 349 GLN B N 1
ATOM 5617 C CA . GLN B 1 349 ? 8.045 71.495 13.805 1.00 25.34 349 GLN B CA 1
ATOM 5618 C C . GLN B 1 349 ? 8.018 70.045 14.299 1.00 24.75 349 GLN B C 1
ATOM 5619 O O . GLN B 1 349 ? 8.248 69.116 13.527 1.00 25.46 349 GLN B O 1
ATOM 5625 N N . ARG B 1 350 ? 7.734 69.854 15.587 1.00 25.36 350 ARG B N 1
ATOM 5626 C CA . ARG B 1 350 ? 7.643 68.509 16.165 1.00 26.23 350 ARG B CA 1
ATOM 5627 C C . ARG B 1 350 ? 6.172 68.100 16.240 1.00 25.14 350 ARG B C 1
ATOM 5628 O O . ARG B 1 350 ? 5.310 68.929 16.539 1.00 25.98 350 ARG B O 1
ATOM 5636 N N . GLY B 1 351 ? 5.888 66.829 15.964 1.00 25.56 351 GLY B N 1
ATOM 5637 C CA . GLY B 1 351 ? 4.515 66.350 15.999 1.00 25.82 351 GLY B CA 1
ATOM 5638 C C . GLY B 1 351 ? 4.368 64.895 16.416 1.00 27.23 351 GLY B C 1
ATOM 5639 O O . GLY B 1 351 ? 5.356 64.213 16.714 1.00 26.91 351 GLY B O 1
ATOM 5640 N N . VAL B 1 352 ? 3.128 64.412 16.424 1.00 27.71 352 VAL B N 1
ATOM 5641 C CA . VAL B 1 352 ? 2.838 63.035 16.816 1.00 28.55 352 VAL B CA 1
ATOM 5642 C C . VAL B 1 352 ? 2.107 62.227 15.741 1.00 28.42 352 VAL B C 1
ATOM 5643 O O . VAL B 1 352 ? 1.005 62.581 15.307 1.00 27.40 352 VAL B O 1
ATOM 5647 N N . LEU B 1 353 ? 2.716 61.119 15.338 1.00 28.23 353 LEU B N 1
ATOM 5648 C CA . LEU B 1 353 ? 2.141 60.257 14.314 1.00 29.84 353 LEU B CA 1
ATOM 5649 C C . LEU B 1 353 ? 1.448 59.065 14.988 1.00 30.92 353 LEU B C 1
ATOM 5650 O O . LEU B 1 353 ? 2.005 58.468 15.918 1.00 30.51 353 LEU B O 1
ATOM 5655 N N . GLN B 1 354 ? 0.238 58.736 14.528 1.00 31.21 354 GLN B N 1
ATOM 5656 C CA . GLN B 1 354 ? -0.528 57.614 15.075 1.00 33.76 354 GLN B CA 1
ATOM 5657 C C . GLN B 1 354 ? -1.616 57.111 14.123 1.00 34.24 354 GLN B C 1
ATOM 5658 O O . GLN B 1 354 ? -1.951 57.783 13.153 1.00 34.25 354 GLN B O 1
ATOM 5664 N N . ARG B 1 355 ? -2.149 55.920 14.392 1.00 35.25 355 ARG B N 1
ATOM 5665 C CA . ARG B 1 355 ? -3.198 55.342 13.545 1.00 36.71 355 ARG B CA 1
ATOM 5666 C C . ARG B 1 355 ? -4.559 55.981 13.797 1.00 37.59 355 ARG B C 1
ATOM 5667 O O . ARG B 1 355 ? -4.936 56.204 14.950 1.00 37.39 355 ARG B O 1
ATOM 5675 N N . ASN B 1 356 ? -5.294 56.278 12.727 1.00 38.41 356 ASN B N 1
ATOM 5676 C CA . ASN B 1 356 ? -6.637 56.818 12.899 1.00 38.99 356 ASN B CA 1
ATOM 5677 C C . ASN B 1 356 ? -7.483 55.568 13.121 1.00 39.51 356 ASN B C 1
ATOM 5678 O O . ASN B 1 356 ? -7.027 54.451 12.847 1.00 38.79 356 ASN B O 1
ATOM 5683 N N . ALA B 1 357 ? -8.695 55.729 13.647 1.00 40.25 357 ALA B N 1
ATOM 5684 C CA . ALA B 1 357 ? -9.543 54.567 13.869 1.00 39.62 357 ALA B CA 1
ATOM 5685 C C . ALA B 1 357 ? -9.712 53.874 12.526 1.00 39.81 357 ALA B C 1
ATOM 5686 O O . ALA B 1 357 ? -10.078 52.701 12.456 1.00 41.42 357 ALA B O 1
ATOM 5688 N N . ASP B 1 358 ? -9.407 54.596 11.453 1.00 39.34 358 ASP B N 1
ATOM 5689 C CA . ASP B 1 358 ? -9.546 54.050 10.112 1.00 39.54 358 ASP B CA 1
ATOM 5690 C C . ASP B 1 358 ? -8.385 53.157 9.664 1.00 38.74 358 ASP B C 1
ATOM 5691 O O . ASP B 1 358 ? -8.520 52.379 8.716 1.00 37.70 358 ASP B O 1
ATOM 5696 N N . GLY B 1 359 ? -7.241 53.273 10.331 1.00 38.82 359 GLY B N 1
ATOM 5697 C CA . GLY B 1 359 ? -6.112 52.433 9.970 1.00 38.16 359 GLY B CA 1
ATOM 5698 C C . GLY B 1 359 ? -4.885 53.120 9.406 1.00 37.76 359 GLY B C 1
ATOM 5699 O O . GLY B 1 359 ? -3.791 52.544 9.439 1.00 38.67 359 GLY B O 1
ATOM 5700 N N . GLU B 1 360 ? -5.035 54.333 8.880 1.00 37.53 360 GLU B N 1
ATOM 5701 C CA . GLU B 1 360 ? -3.870 55.018 8.324 1.00 37.09 360 GLU B CA 1
ATOM 5702 C C . GLU B 1 360 ? -3.282 56.075 9.241 1.00 35.75 360 GLU B C 1
ATOM 5703 O O . GLU B 1 360 ? -3.908 56.495 10.215 1.00 36.65 360 GLU B O 1
ATOM 5709 N N . LEU B 1 361 ? -2.070 56.505 8.920 1.00 34.66 361 LEU B N 1
ATOM 5710 C CA . LEU B 1 361 ? -1.374 57.497 9.724 1.00 34.11 361 LEU B CA 1
ATOM 5711 C C . LEU B 1 361 ? -1.841 58.928 9.503 1.00 33.83 361 LEU B C 1
ATOM 5712 O O . LEU B 1 361 ? -2.275 59.295 8.408 1.00 36.04 361 LEU B O 1
ATOM 5717 N N . GLU B 1 362 ? -1.748 59.724 10.565 1.00 32.75 362 GLU B N 1
ATOM 5718 C CA . GLU B 1 362 ? -2.112 61.135 10.550 1.00 32.60 362 GLU B CA 1
ATOM 5719 C C . GLU B 1 362 ? -1.300 61.758 11.700 1.00 31.38 362 GLU B C 1
ATOM 5720 O O . GLU B 1 362 ? -0.986 61.068 12.673 1.00 30.64 362 GLU B O 1
ATOM 5726 N N . VAL B 1 363 ? -0.946 63.040 11.593 1.00 29.07 363 VAL B N 1
ATOM 5727 C CA . VAL B 1 363 ? -0.138 63.680 12.642 1.00 26.34 363 VAL B CA 1
ATOM 5728 C C . VAL B 1 363 ? -0.811 64.861 13.354 1.00 26.91 363 VAL B C 1
ATOM 5729 O O . VAL B 1 363 ? -1.633 65.576 12.763 1.00 25.87 363 VAL B O 1
ATOM 5733 N N . THR B 1 364 ? -0.444 65.052 14.624 1.00 26.96 364 THR B N 1
ATOM 5734 C CA . THR B 1 364 ? -0.958 66.139 15.460 1.00 27.21 364 THR B CA 1
ATOM 5735 C C . THR B 1 364 ? 0.245 66.878 16.063 1.00 27.80 364 THR B C 1
ATOM 5736 O O . THR B 1 364 ? 1.334 66.322 16.151 1.00 27.78 364 THR B O 1
ATOM 5740 N N . THR B 1 365 ? 0.054 68.127 16.474 1.00 27.23 365 THR B N 1
ATOM 5741 C CA . THR B 1 365 ? 1.143 68.892 17.064 1.00 27.38 365 THR B CA 1
ATOM 5742 C C . THR B 1 365 ? 1.410 68.435 18.500 1.00 28.43 365 THR B C 1
ATOM 5743 O O . THR B 1 365 ? 0.545 67.836 19.140 1.00 28.50 365 THR B O 1
ATOM 5747 N N . THR B 1 366 ? 2.611 68.715 19.000 1.00 28.90 366 THR B N 1
ATOM 5748 C CA . THR B 1 366 ? 2.969 68.353 20.369 1.00 29.95 366 THR B CA 1
ATOM 5749 C C . THR B 1 366 ? 2.394 69.421 21.299 1.00 30.96 366 THR B C 1
ATOM 5750 O O . THR B 1 366 ? 2.213 69.194 22.499 1.00 31.55 366 THR B O 1
ATOM 5754 N N . GLY B 1 367 ? 2.110 70.586 20.726 1.00 30.87 367 GLY B N 1
ATOM 5755 C CA . GLY B 1 367 ? 1.582 71.697 21.497 1.00 31.57 367 GLY B CA 1
ATOM 5756 C C . GLY B 1 367 ? 2.243 72.976 21.014 1.00 31.55 367 GLY B C 1
ATOM 5757 O O . GLY B 1 367 ? 2.306 73.214 19.809 1.00 31.29 367 GLY B O 1
ATOM 5758 N N . HIS B 1 368 ? 2.752 73.790 21.937 1.00 31.36 368 HIS B N 1
ATOM 5759 C CA . HIS B 1 368 ? 3.409 75.044 21.559 1.00 32.85 368 HIS B CA 1
ATOM 5760 C C . HIS B 1 368 ? 4.801 74.751 20.998 1.00 32.54 368 HIS B C 1
ATOM 5761 O O . HIS B 1 368 ? 5.599 74.049 21.624 1.00 32.03 368 HIS B O 1
ATOM 5768 N N . GLN B 1 369 ? 5.085 75.294 19.817 1.00 33.29 369 GLN B N 1
ATOM 5769 C CA . GLN B 1 369 ? 6.371 75.075 19.152 1.00 33.64 369 GLN B CA 1
ATOM 5770 C C . GLN B 1 369 ? 7.439 76.113 19.494 1.00 33.39 369 GLN B C 1
ATOM 5771 O O . GLN B 1 369 ? 8.363 76.340 18.717 1.00 32.78 369 GLN B O 1
ATOM 5777 N N . GLY B 1 370 ? 7.315 76.739 20.659 1.00 33.47 370 GLY B N 1
ATOM 5778 C CA . GLY B 1 370 ? 8.296 77.724 21.057 1.00 34.01 370 GLY B CA 1
ATOM 5779 C C . GLY B 1 370 ? 9.624 77.043 21.326 1.00 36.06 370 GLY B C 1
ATOM 5780 O O . GLY B 1 370 ? 9.670 75.850 21.646 1.00 36.05 370 GLY B O 1
ATOM 5781 N N . SER B 1 371 ? 10.708 77.800 21.196 1.00 36.74 371 SER B N 1
ATOM 5782 C CA . SER B 1 371 ? 12.049 77.274 21.420 1.00 37.17 371 SER B CA 1
ATOM 5783 C C . SER B 1 371 ? 12.500 77.413 22.878 1.00 37.75 371 SER B C 1
ATOM 5784 O O . SER B 1 371 ? 13.513 76.843 23.275 1.00 37.63 371 SER B O 1
ATOM 5787 N N . HIS B 1 372 ? 11.750 78.174 23.671 1.00 38.34 372 HIS B N 1
ATOM 5788 C CA . HIS B 1 372 ? 12.087 78.368 25.080 1.00 38.40 372 HIS B CA 1
ATOM 5789 C C . HIS B 1 372 ? 12.005 77.057 25.879 1.00 37.79 372 HIS B C 1
ATOM 5790 O O . HIS B 1 372 ? 12.443 77.004 27.033 1.00 38.49 372 HIS B O 1
ATOM 5797 N N . ILE B 1 373 ? 11.472 76.003 25.252 1.00 35.93 373 ILE B N 1
ATOM 5798 C CA . ILE B 1 373 ? 11.309 74.694 25.892 1.00 33.39 373 ILE B CA 1
ATOM 5799 C C . ILE B 1 373 ? 11.954 73.530 25.111 1.00 33.41 373 ILE B C 1
ATOM 5800 O O . ILE B 1 373 ? 12.180 73.633 23.907 1.00 33.25 373 ILE B O 1
ATOM 5805 N N . PHE B 1 374 ? 12.229 72.414 25.796 1.00 32.94 374 PHE B N 1
ATOM 5806 C CA . PHE B 1 374 ? 12.864 71.248 25.164 1.00 31.54 374 PHE B CA 1
ATOM 5807 C C . PHE B 1 374 ? 11.961 70.014 25.171 1.00 31.16 374 PHE B C 1
ATOM 5808 O O . PHE B 1 374 ? 12.326 68.969 24.623 1.00 31.35 374 PHE B O 1
ATOM 5816 N N . SER B 1 375 ? 10.780 70.140 25.772 1.00 30.46 375 SER B N 1
ATOM 5817 C CA . SER B 1 375 ? 9.835 69.025 25.892 1.00 30.18 375 SER B CA 1
ATOM 5818 C C . SER B 1 375 ? 9.237 68.436 24.610 1.00 29.31 375 SER B C 1
ATOM 5819 O O . SER B 1 375 ? 8.835 67.271 24.590 1.00 29.48 375 SER B O 1
ATOM 5822 N N . SER B 1 376 ? 9.160 69.222 23.544 1.00 27.54 376 SER B N 1
ATOM 5823 C CA . SER B 1 376 ? 8.589 68.712 22.303 1.00 26.01 376 SER B CA 1
ATOM 5824 C C . SER B 1 376 ? 9.268 67.417 21.861 1.00 25.75 376 SER B C 1
ATOM 5825 O O . SER B 1 376 ? 8.647 66.585 21.181 1.00 25.69 376 SER B O 1
ATOM 5828 N N . PHE B 1 377 ? 10.537 67.248 22.242 1.00 25.16 377 PHE B N 1
ATOM 5829 C CA . PHE B 1 377 ? 11.297 66.046 21.884 1.00 24.59 377 PHE B CA 1
ATOM 5830 C C . PHE B 1 377 ? 10.813 64.769 22.600 1.00 23.88 377 PHE B C 1
ATOM 5831 O O . PHE B 1 377 ? 10.852 63.686 22.025 1.00 23.46 377 PHE B O 1
ATOM 5839 N N . SER B 1 378 ? 10.355 64.890 23.844 1.00 24.50 378 SER B N 1
ATOM 5840 C CA . SER B 1 378 ? 9.854 63.721 24.580 1.00 24.72 378 SER B CA 1
ATOM 5841 C C . SER B 1 378 ? 8.435 63.368 24.118 1.00 24.25 378 SER B C 1
ATOM 5842 O O . SER B 1 378 ? 8.124 62.202 23.881 1.00 22.94 378 SER B O 1
ATOM 5845 N N . LEU B 1 379 ? 7.584 64.389 23.998 1.00 23.21 379 LEU B N 1
ATOM 5846 C CA . LEU B 1 379 ? 6.191 64.207 23.571 1.00 24.64 379 LEU B CA 1
ATOM 5847 C C . LEU B 1 379 ? 6.066 63.740 22.122 1.00 23.31 379 LEU B C 1
ATOM 5848 O O . LEU B 1 379 ? 5.220 62.909 21.802 1.00 23.75 379 LEU B O 1
ATOM 5853 N N . GLY B 1 380 ? 6.912 64.284 21.254 1.00 23.22 380 GLY B N 1
ATOM 5854 C CA . GLY B 1 380 ? 6.867 63.926 19.852 1.00 23.14 380 GLY B CA 1
ATOM 5855 C C . GLY B 1 380 ? 7.612 62.664 19.471 1.00 23.76 380 GLY B C 1
ATOM 5856 O O . GLY B 1 380 ? 8.322 62.079 20.285 1.00 23.73 380 GLY B O 1
ATOM 5857 N N . ASN B 1 381 ? 7.424 62.241 18.221 1.00 25.20 381 ASN B N 1
ATOM 5858 C CA . ASN B 1 381 ? 8.091 61.062 17.673 1.00 24.40 381 ASN B CA 1
ATOM 5859 C C . ASN B 1 381 ? 8.420 61.283 16.191 1.00 24.54 381 ASN B C 1
ATOM 5860 O O . ASN B 1 381 ? 8.802 60.347 15.488 1.00 24.58 381 ASN B O 1
ATOM 5865 N N . CYS B 1 382 ? 8.285 62.526 15.730 1.00 24.21 382 CYS B N 1
ATOM 5866 C CA . CYS B 1 382 ? 8.543 62.864 14.329 1.00 24.23 382 CYS B CA 1
ATOM 5867 C C . CYS B 1 382 ? 8.609 64.374 14.099 1.00 23.99 382 CYS B C 1
ATOM 5868 O O . CYS B 1 382 ? 8.166 65.166 14.935 1.00 24.91 382 CYS B O 1
ATOM 5871 N N . PHE B 1 383 ? 9.171 64.767 12.960 1.00 22.71 383 PHE B N 1
ATOM 5872 C CA . PHE B 1 383 ? 9.250 66.176 12.586 1.00 22.24 383 PHE B CA 1
ATOM 5873 C C . PHE B 1 383 ? 8.168 66.461 11.539 1.00 22.72 383 PHE B C 1
ATOM 5874 O O . PHE B 1 383 ? 7.722 65.559 10.828 1.00 20.67 383 PHE B O 1
ATOM 5882 N N . ILE B 1 384 ? 7.736 67.713 11.469 1.00 23.56 384 ILE B N 1
ATOM 5883 C CA . ILE B 1 384 ? 6.762 68.133 10.471 1.00 23.27 384 ILE B CA 1
ATOM 5884 C C . ILE B 1 384 ? 7.527 69.165 9.656 1.00 23.42 384 ILE B C 1
ATOM 5885 O O . ILE B 1 384 ? 7.658 70.323 10.055 1.00 22.77 384 ILE B O 1
ATOM 5890 N N . VAL B 1 385 ? 8.060 68.716 8.525 1.00 23.81 385 VAL B N 1
ATOM 5891 C CA . VAL B 1 385 ? 8.864 69.560 7.643 1.00 24.22 385 VAL B CA 1
ATOM 5892 C C . VAL B 1 385 ? 8.011 70.432 6.721 1.00 24.78 385 VAL B C 1
ATOM 5893 O O . VAL B 1 385 ? 7.563 69.988 5.663 1.00 25.01 385 VAL B O 1
ATOM 5897 N N . LEU B 1 386 ? 7.811 71.685 7.118 1.00 24.97 386 LEU B N 1
ATOM 5898 C CA . LEU B 1 386 ? 6.986 72.615 6.343 1.00 24.90 386 LEU B CA 1
ATOM 5899 C C . LEU B 1 386 ? 7.750 73.390 5.268 1.00 25.75 386 LEU B C 1
ATOM 5900 O O . LEU B 1 386 ? 8.707 74.097 5.572 1.00 24.70 386 LEU B O 1
ATOM 5905 N N . GLU B 1 387 ? 7.313 73.258 4.012 1.00 25.19 387 GLU B N 1
ATOM 5906 C CA . GLU B 1 387 ? 7.965 73.939 2.893 1.00 26.34 387 GLU B CA 1
ATOM 5907 C C . GLU B 1 387 ? 8.261 75.402 3.204 1.00 26.03 387 GLU B C 1
ATOM 5908 O O . GLU B 1 387 ? 7.462 76.091 3.842 1.00 25.58 387 GLU B O 1
ATOM 5914 N N . ARG B 1 388 ? 9.416 75.856 2.730 1.00 26.95 388 ARG B N 1
ATOM 5915 C CA . ARG B 1 388 ? 9.907 77.216 2.936 1.00 27.93 388 ARG B CA 1
ATOM 5916 C C . ARG B 1 388 ? 8.924 78.337 2.631 1.00 29.42 388 ARG B C 1
ATOM 5917 O O . ARG B 1 388 ? 8.821 79.291 3.401 1.00 30.68 388 ARG B O 1
ATOM 5925 N N . ASP B 1 389 ? 8.199 78.237 1.520 1.00 30.33 389 ASP B N 1
ATOM 5926 C CA . ASP B 1 389 ? 7.258 79.302 1.163 1.00 30.78 389 ASP B CA 1
ATOM 5927 C C . ASP B 1 389 ? 5.792 79.115 1.591 1.00 29.94 389 ASP B C 1
ATOM 5928 O O . ASP B 1 389 ? 4.977 80.017 1.414 1.00 30.39 389 ASP B O 1
ATOM 5933 N N . ARG B 1 390 ? 5.461 77.966 2.170 1.00 28.97 390 ARG B N 1
ATOM 5934 C CA . ARG B 1 390 ? 4.087 77.695 2.596 1.00 28.29 390 ARG B CA 1
ATOM 5935 C C . ARG B 1 390 ? 3.601 78.655 3.700 1.00 29.09 390 ARG B C 1
ATOM 5936 O O . ARG B 1 390 ? 4.402 79.323 4.362 1.00 28.30 390 ARG B O 1
ATOM 5944 N N . GLY B 1 391 ? 2.281 78.724 3.873 1.00 30.33 391 GLY B N 1
ATOM 5945 C CA . GLY B 1 391 ? 1.673 79.571 4.891 1.00 31.33 391 GLY B CA 1
ATOM 5946 C C . GLY B 1 391 ? 0.960 78.659 5.869 1.00 31.78 391 GLY B C 1
ATOM 5947 O O . GLY B 1 391 ? 1.243 77.463 5.866 1.00 30.92 391 GLY B O 1
ATOM 5948 N N . ASN B 1 392 ? 0.041 79.183 6.686 1.00 32.50 392 ASN B N 1
ATOM 5949 C CA . ASN B 1 392 ? -0.669 78.331 7.659 1.00 33.27 392 ASN B CA 1
ATOM 5950 C C . ASN B 1 392 ? -1.375 77.160 6.954 1.00 34.07 392 ASN B C 1
ATOM 5951 O O . ASN B 1 392 ? -1.718 77.263 5.767 1.00 33.96 392 ASN B O 1
ATOM 5956 N N . VAL B 1 393 ? -1.583 76.053 7.675 1.00 34.15 393 VAL B N 1
ATOM 5957 C CA . VAL B 1 393 ? -2.249 74.874 7.104 1.00 34.03 393 VAL B CA 1
ATOM 5958 C C . VAL B 1 393 ? -3.436 74.418 7.971 1.00 34.51 393 VAL B C 1
ATOM 5959 O O . VAL B 1 393 ? -3.364 74.446 9.204 1.00 34.61 393 VAL B O 1
ATOM 5963 N N . GLU B 1 394 ? -4.516 73.991 7.312 1.00 33.71 394 GLU B N 1
ATOM 5964 C CA . GLU B 1 394 ? -5.744 73.552 7.986 1.00 33.63 394 GLU B CA 1
ATOM 5965 C C . GLU B 1 394 ? -5.859 72.033 8.086 1.00 32.87 394 GLU B C 1
ATOM 5966 O O . GLU B 1 394 ? -5.148 71.295 7.398 1.00 33.28 394 GLU B O 1
ATOM 5972 N N . VAL B 1 395 ? -6.784 71.578 8.925 1.00 30.87 395 VAL B N 1
ATOM 5973 C CA . VAL B 1 395 ? -7.018 70.149 9.112 1.00 31.37 395 VAL B CA 1
ATOM 5974 C C . VAL B 1 395 ? -7.345 69.497 7.770 1.00 30.91 395 VAL B C 1
ATOM 5975 O O . VAL B 1 395 ? -8.159 70.013 7.003 1.00 30.45 395 VAL B O 1
ATOM 5979 N N . GLY B 1 396 ? -6.708 68.365 7.483 1.00 30.82 396 GLY B N 1
ATOM 5980 C CA . GLY B 1 396 ? -6.972 67.686 6.229 1.00 28.91 396 GLY B CA 1
ATOM 5981 C C . GLY B 1 396 ? -5.897 67.836 5.168 1.00 29.30 396 GLY B C 1
ATOM 5982 O O . GLY B 1 396 ? -5.797 66.982 4.285 1.00 28.46 396 GLY B O 1
ATOM 5983 N N . GLU B 1 397 ? -5.097 68.901 5.227 1.00 28.34 397 GLU B N 1
ATOM 5984 C CA . GLU B 1 397 ? -4.040 69.088 4.223 1.00 28.90 397 GLU B CA 1
ATOM 5985 C C . GLU B 1 397 ? -2.940 68.046 4.416 1.00 28.90 397 GLU B C 1
ATOM 5986 O O . GLU B 1 397 ? -2.807 67.478 5.509 1.00 28.92 397 GLU B O 1
ATOM 5992 N N . TRP B 1 398 ? -2.165 67.791 3.358 1.00 28.50 398 TRP B N 1
ATOM 5993 C CA . TRP B 1 398 ? -1.062 66.832 3.433 1.00 28.37 398 TRP B CA 1
ATOM 5994 C C . TRP B 1 398 ? 0.209 67.588 3.804 1.00 27.80 398 TRP B C 1
ATOM 5995 O O . TRP B 1 398 ? 0.348 68.774 3.505 1.00 26.81 398 TRP B O 1
ATOM 6006 N N . VAL B 1 399 ? 1.132 66.887 4.455 1.00 27.74 399 VAL B N 1
ATOM 6007 C CA . VAL B 1 399 ? 2.411 67.457 4.861 1.00 25.85 399 VAL B CA 1
ATOM 6008 C C . VAL B 1 399 ? 3.482 66.366 4.874 1.00 26.63 399 VAL B C 1
ATOM 6009 O O . VAL B 1 399 ? 3.181 65.170 4.884 1.00 26.63 399 VAL B O 1
ATOM 6013 N N . GLU B 1 400 ? 4.737 66.795 4.856 1.00 26.54 400 GLU B N 1
ATOM 6014 C CA . GLU B 1 400 ? 5.868 65.891 4.892 1.00 26.15 400 GLU B CA 1
ATOM 6015 C C . GLU B 1 400 ? 6.265 65.665 6.354 1.00 25.15 400 GLU B C 1
ATOM 6016 O O . GLU B 1 400 ? 6.364 66.620 7.134 1.00 24.27 400 GLU B O 1
ATOM 6022 N N . VAL B 1 401 ? 6.463 64.408 6.734 1.00 23.74 401 VAL B N 1
ATOM 6023 C CA . VAL B 1 401 ? 6.885 64.096 8.094 1.00 24.40 401 VAL B CA 1
ATOM 6024 C C . VAL B 1 401 ? 8.124 63.202 8.077 1.00 25.14 401 VAL B C 1
ATOM 6025 O O . VAL B 1 401 ? 8.273 62.317 7.218 1.00 25.12 401 VAL B O 1
ATOM 6029 N N . GLU B 1 402 ? 9.018 63.446 9.029 1.00 24.56 402 GLU B N 1
ATOM 6030 C CA . GLU B 1 402 ? 10.241 62.673 9.128 1.00 24.19 402 GLU B CA 1
ATOM 6031 C C . GLU B 1 402 ? 10.358 62.033 10.507 1.00 23.34 402 GLU B C 1
ATOM 6032 O O . GLU B 1 402 ? 10.743 62.683 11.483 1.00 22.13 402 GLU B O 1
ATOM 6038 N N . PRO B 1 403 ? 10.031 60.739 10.603 1.00 22.77 403 PRO B N 1
ATOM 6039 C CA . PRO B 1 403 ? 10.118 60.058 11.895 1.00 23.20 403 PRO B CA 1
ATOM 6040 C C . PRO B 1 403 ? 11.493 60.184 12.542 1.00 22.86 403 PRO B C 1
ATOM 6041 O O . PRO B 1 403 ? 12.517 60.210 11.854 1.00 20.36 403 PRO B O 1
ATOM 6045 N N . PHE B 1 404 ? 11.488 60.289 13.871 1.00 21.65 404 PHE B N 1
ATOM 6046 C CA . PHE B 1 404 ? 12.709 60.405 14.660 1.00 20.39 404 PHE B CA 1
ATOM 6047 C C . PHE B 1 404 ? 13.460 59.088 14.513 1.00 20.61 404 PHE B C 1
ATOM 6048 O O . PHE B 1 404 ? 12.834 58.052 14.289 1.00 19.52 404 PHE B O 1
ATOM 6056 N N . ASN B 1 405 ? 14.790 59.120 14.625 1.00 19.22 405 ASN B N 1
ATOM 6057 C CA . ASN B 1 405 ? 15.558 57.881 14.574 1.00 19.37 405 ASN B CA 1
ATOM 6058 C C . ASN B 1 405 ? 15.749 57.435 16.040 1.00 18.92 405 ASN B C 1
ATOM 6059 O O . ASN B 1 405 ? 15.097 57.976 16.936 1.00 18.47 405 ASN B O 1
ATOM 6064 N N . ALA B 1 406 ? 16.626 56.468 16.294 1.00 19.68 406 ALA B N 1
ATOM 6065 C CA . ALA B 1 406 ? 16.817 55.964 17.658 1.00 20.18 406 ALA B CA 1
ATOM 6066 C C . ALA B 1 406 ? 17.462 56.895 18.696 1.00 20.57 406 ALA B C 1
ATOM 6067 O O . ALA B 1 406 ? 17.531 56.543 19.875 1.00 20.81 406 ALA B O 1
ATOM 6069 N N . LEU B 1 407 ? 17.937 58.066 18.283 1.00 19.91 407 LEU B N 1
ATOM 6070 C CA . LEU B 1 407 ? 18.550 58.984 19.238 1.00 21.40 407 LEU B CA 1
ATOM 6071 C C . LEU B 1 407 ? 17.477 59.588 20.144 1.00 22.67 407 LEU B C 1
ATOM 6072 O O . LEU B 1 407 ? 17.775 60.124 21.212 1.00 24.62 407 LEU B O 1
ATOM 6077 N N . PHE B 1 408 ? 16.225 59.477 19.716 1.00 23.48 408 PHE B N 1
ATOM 6078 C CA . PHE B 1 408 ? 15.092 60.005 20.470 1.00 24.25 408 PHE B CA 1
ATOM 6079 C C . PHE B 1 408 ? 14.053 58.910 20.755 1.00 25.06 408 PHE B C 1
ATOM 6080 O O . PHE B 1 408 ? 13.520 58.886 21.879 1.00 26.71 408 PHE B O 1
#

GO terms:
  GO:0042802 identical protein binding (F, IPI)
  GO:0005515 protein binding (F, IPI)
  GO:0061599 molybdopterin molybdotransferase activity (F, IDA)
  GO:0005829 cytosol (C, IDA)
  GO:0042803 protein homodimerization activity (F, IDA)
  GO:0018315 molybdenum incorporation into molybdenum-molybdopterin complex (P, IDA)
  GO:0006777 Mo-molybdopterin cofactor biosynthetic process (P, IDA)
  GO:0006777 Mo-molybdopterin cofactor biosynthetic process (P, IMP)

Secondary structure (DSSP, 8-state):
----HHHHHH--TT------EEEEEGGG-TTPBBSS-EE-SS-BSSS-EE---EEE-HHHHTT-S-B-EEEE--SSS---S---TT-EEE---PBPPTT--EE--TTEE---SBEE-S---TTTTEEPTTSSB-TT-EEE-TTPBP-TTTHHHHHTTT--EEEEEPPPEEEEEEE-TTEE-TTS---TT-EE--HHHHHH--GGGT-EEEEEEEE-S-HHHHHHHHHHHHHT-SEEEE-SSS-SSS-SHHHHHHHHHSEEEEEE-SEES--EEEEEE-SSSEEEE--SSHHHHHHHIIIIIHHHHHHHTT-SS-S-S--EEEEESS-B---TTSEEEEEEEEEE-TTS-EEEEE-S---SS--THHHH--EEEEE-TT---B-TT-EEEEEE--TT-/---HHHHHH--TT------EEEEEGGG-TTPBB-S-EE--S-BSSS-EE---EEE-HHHHHH-S-B-EEEE-BTTB---S---TT-EEE---PBPPTT--EE--TTEE---SBEE-S---TTTTEEPTTSSB-TT-EEE-TTPBP-TTTHHHHHTTT--EEEEEPPPEEEEEEE-TTEE-TTS---TT-EE--HHHHHH--TTTT-EEEEEEEE-S-HHHHHHHHHHHHHT-SEEEEEESS-SS--SHHHHHHHHHSEEEEEE-SEES--EEEEEE-SSSEEEE--SSHHHHHHHIIIIIHHHHHHHHT--S------EEEEESSPBP--TTSEEEEEEEEEE-TTSSEEEEE-S---TT--THHHH-SEEEEE-TT---B-TT-EEEEEE--TT-

B-factor: mean 23.19, std 7.68, range [3.85, 57.49]

Nearest PDB structures (foldseek):
  2nqr-assembly1_B  TM=9.938E-01  e=2.513E-80  Escherichia coli
  2nqk-assembly1_B  TM=9.753E-01  e=4.540E-80  Escherichia coli
  2nro-assembly1_B  TM=9.755E-01  e=7.320E-79  Escherichia coli
  2nrs-assembly1_B  TM=9.931E-01  e=1.409E-77  Escherichia coli
  1g8l-assembly1_B  TM=9.724E-01  e=6.532E-78  Escherichia coli

Solvent-accessible surface area: 35060 Å² total

Sequence (793 aa):
TGLSLDTALNELSRVTPLTAQETLPLVQCFGRILASDVVSPLDVPGFDNSADGYAVRLADIASGQPLPVAGKSFAGQPYHGEWPAGTCIRITGAPVPEGCEAVVQEQTEQDNGVRFTAEVRSGQNIRRRGEDISAGAVVFPAGTRLTTAELPVIASLGIAEVPVIRKVRVALFSTGDELQLPGQPLGDGQIYDTNRLAVHLLEQLGCEVINLGIIRDDPHALRAAFIEADSQADVVISSGGVSVGEADYTKTILEELGEIAFWKLAIKPGKPFAFGKLSNSWFCGLPGNPVSATLTFYQLVQPLLAKLSGNTASGLPARQRVRTASRLKKTPGRLDFQRGVLQRNADGELEVTTTGHQGSHIFSSFSLGNCFIVLERDRGNVEVGEWVEVEPFNALFGLSLDTALNELSRVTPLTAQETLPLVQCFGRILASDVVSPLDVPGFDNSADGYAVRLADIASGQPLPVAGKSFAGQPYHGEWPAGTCIRITGAPVPEGCEAVVQEQTEQDNGVRFTAEVRSGQNIRRRGEDISAGAVVFPAGTRLTTAELPVIASLGIAEVPVIRKVRVALFSTGDELQLPGQPLGDGQIYDTNRLAVHLLEQLGCEVINLGIIRDDPHALRAAFIEADSQADVVISSGGVSVGEADYTKTILEELGEIAFWKLAIKPGKPFAFGKLSNSWFCGLPGNPVSATLTFYQLVQPLLAKLSGNTASGLPARQRVRTASRLKKTPGRLDFQRGVLQRNADGELEVTTTGHQGSHIFSSFSLGNCFIVLERDRGNVEVGEWVEVEPFNALF

Foldseek 3Di:
DAAAQVVVQVVLVPDDAFQDKDKDFLVPAAFFFFNFFDAFQAAVPNAKFFCWAKFDDQVLLVVQDFAAAPEEQEQVGGDDDDDDPNHIYGYNNTHHDDDTFEGDHVQWDDVRGIHGHDDTDGPYRIDGTRPVHDHGDTDGGGQDTDHPVPSVVSVSSVDGMGMGFDAAEEEEEEEEPQEDDPPDDGDVNHDYDDQRVLVVLCVVSRHDYDYPYYDYPDVVRLLVSVVVRLVPGAEYEYSYDADLDDDDPRVVSVVVFFDKDWHAHQAPPDGIWMWGDGPRYIYTYFYHQNVRSNVCCVSRVSQSSSVRSSRPDDDAFDKDKAFEQEWFFFDARHFYFFFWAWDADPVGDIYIYHQDDRDSVDDCSVVSGFWTFTHDRGDGIDDGGDMTMIGGDDVSD/DAALVVVQVVLVPDAAFQDKDKDFLVVQAQFFFNFWAAFQAWVVNFKAFCFFWFDAPVLLVVQDAAAEPEEFEQVRGDPDDDDRRHIHGYRNTHDYPRTFFGDHVQWDAVPHIGGNDDTDGPYRMDGTRPPHDHGDGDDGGQDGDHPVPSVVSVSRVDGMGMTGDAAFEEEEEEEPQEDDPPDDGDDNHDHDDQRVLVVLCVVSRHDYHYPYYDYPDLVSLLVSVVVRLVDGAEYEYSEDADLPDDDSRPVSVVVFFDKDWHAHQAPPDGTWMWGDGPRYIYTYFYHQNVRSVVCCVSRVSLSSCNRSSRPDDPDFDKDKAFEQEWFADDARHFYFFFWAWDQDPVGDIYIYHLPDRDSNDDCSVVSGFKTFGHDRGDGIGDGGDMTMIGGDDVSD

CATH classification: 3.40.980.10 (+3 more: 3.90.105.10, 2.170.190.11, 2.40.340.10)

Radius of gyration: 32.12 Å; Cα contacts (8 Å, |Δi|>4): 1821; chains: 2; bounding box: 55×118×51 Å